Protein AF-0000000069099359 (afdb_homodimer)

Organism: Magallana gigas (NCBI:txid29159)

Foldseek 3Di:
DVVLVWQEEEEEAAPVCCPPVQVVVVVVVCVVVVHHYDYHHHQDDQAALVSLVVLLVVLLVRVGQEYEFAEAQSSLLSRLSSQQCSQPVVDDSQDQWDPPSGVNDARDTATHAYEYEYLALAALQLAAQKHWHQHQVVLWITIGHYPRSRHPYYDQDLVSPLPQALVSLQLRLLNLLQLLLQLLLWAALVPDPPDDPDPSPDGQARAHDPVLNVLSLQLLLLSLVQSLVVRPPSPPSPSSSSSSVSSNSSSNNCSHHNGAQLQLLLTSLFSVQDQDDDPSDDPPDHGDPSSLSRLLLVLLLQLVLCVLPLPSLLVSLVSNPDDCVPPDSNCSSVSSSVSSLVSCVSSVRQFFSVSSPDDLVCLQVSLVNRVSPCSHHVRRSDHDDSVSSSVSNVCSNGSD/DVVLVWQEEEEEAAPVCCPPVQVVVVVVVCVVVVHHYDYHHHQDDQAALVSLVVLLVVLLVRVGQEYEFAEAQSSLLSRLSSQQCSQPVVDDSQDQWDPPSGVNDARDTATHAYEYEYLALAALQLAAQKHWHQHQVVLWITIGHYPRSRHPYYDQDLVSPLPQALVSLQLRLLNLLQLLLQLLLWAALVPDPPDDPDPSPDGQARAHDPVLNVLSLQLLLLSLVQSLVVRPPSPPSVSSSSSSVSSNSSSNNCSHHNGAQLQLLLTSLFSVQDQDDDPRDDPPDHGDPSSLSRLLLVLLLQLVLCVLPLPSLLVSLVSNPDDCVPPDSNCSSVSSSVSSLVSCVSSVRQFFSVSSPDDLVCLQVSLVNRVSPCSHHVRRSDHDDSVSSSVSNVCSNGSD

Sequence (800 aa):
CKNLGGRNICVMTDSTLVKLPPVQVVCDALEKAGLKYSVYDKCRVEPSDQSFKAAIDFATKGEFDVFVAVGGGSVMDTCKAANLYSSNPKAEFLDYVNAPIGKGLPVTHKLKPLIAVTTTAGTGSETTGTAVFDLKHMKAKTGISNREIRPTLGIVDPLHLRSMPERVAAYSGIDVLCHAIESYTALPYYDRAPRPTNPNMRPAYQGYNPVSDIWSRHALEITNKYIRRAVYDASDDEARSIMHLASCYAGIGFGNAGCHLCHAMSYPISGLVREFMSKGYDDDHPMVPHGLSVIVTAPAVFEFTASACPERHLQAASFLGVDITNKKVEDAGPILGDRLRLIMQDLEVPDGLTSLGYTKDDIPNLVKGTMPQHRLTKLSPKAIDEEVITGILEKSLKNYCKNLGGRNICVMTDSTLVKLPPVQVVCDALEKAGLKYSVYDKCRVEPSDQSFKAAIDFATKGEFDVFVAVGGGSVMDTCKAANLYSSNPKAEFLDYVNAPIGKGLPVTHKLKPLIAVTTTAGTGSETTGTAVFDLKHMKAKTGISNREIRPTLGIVDPLHLRSMPERVAAYSGIDVLCHAIESYTALPYYDRAPRPTNPNMRPAYQGYNPVSDIWSRHALEITNKYIRRAVYDASDDEARSIMHLASCYAGIGFGNAGCHLCHAMSYPISGLVREFMSKGYDDDHPMVPHGLSVIVTAPAVFEFTASACPERHLQAASFLGVDITNKKVEDAGPILGDRLRLIMQDLEVPDGLTSLGYTKDDIPNLVKGTMPQHRLTKLSPKAIDEEVITGILEKSLKNY

Nearest PDB structures (foldseek):
  3bfj-assembly1_A  TM=9.562E-01  e=1.104E-25  Klebsiella pneumoniae
  5yvr-assembly1_A-2  TM=9.031E-01  e=1.276E-25  candidate division MSBL1 archaeon SCGC-AAA259E19
  5yvm-assembly1_A  TM=8.938E-01  e=6.903E-25  candidate division MSBL1 archaeon SCGC-AAA259E19
  6scg-assembly1_B  TM=8.909E-01  e=1.292E-24  Escherichia coli K-12
  1vhd-assembly1_B  TM=9.214E-01  e=8.684E-22  Thermotoga maritima

pLDDT: mean 94.76, std 4.74, range [73.44, 98.88]

Solvent-accessible surface area (backbone atoms only — not comparable to full-atom values): 39289 Å² total; per-residue (Å²): 93,65,92,74,66,36,62,36,31,36,36,34,19,24,68,72,48,61,80,34,64,64,44,46,54,52,51,51,52,36,54,75,68,71,46,48,67,46,80,44,44,74,42,41,80,77,23,31,55,64,54,37,50,52,42,21,51,52,38,46,73,62,65,52,49,23,40,35,20,44,29,41,45,34,24,41,19,40,43,35,50,12,42,55,42,38,59,38,72,85,62,56,83,46,40,46,21,38,62,83,84,24,62,41,47,82,82,84,73,75,60,59,54,28,36,26,35,42,35,56,37,17,64,18,44,43,57,22,27,57,27,63,31,31,36,67,96,71,60,36,57,49,38,32,72,40,75,79,51,31,40,72,38,58,44,87,48,53,77,37,41,56,78,49,39,49,51,47,39,42,28,22,38,43,27,20,46,50,35,12,52,28,11,56,53,23,23,46,43,88,69,56,73,79,68,62,94,40,83,88,61,52,63,69,47,46,17,20,44,81,68,25,39,55,26,12,49,52,20,30,38,46,45,56,73,25,39,67,54,29,26,79,31,67,79,38,58,66,30,42,33,52,41,38,49,24,6,45,30,8,13,49,8,23,42,38,11,18,46,11,56,39,59,21,45,15,33,24,52,35,49,66,47,72,70,33,67,49,75,72,51,72,86,85,54,56,41,50,56,65,23,50,34,23,53,44,36,35,37,43,46,40,40,64,39,11,80,62,44,19,65,54,34,37,46,52,28,34,38,53,70,43,87,54,90,88,58,57,56,89,46,12,13,60,52,32,20,49,53,48,48,51,52,36,58,74,68,65,50,74,46,17,40,42,67,50,72,47,54,81,86,45,46,65,58,38,42,63,47,22,68,69,33,48,86,18,49,71,24,32,50,43,91,77,52,69,65,55,49,44,50,33,53,60,55,13,35,53,68,116,93,66,91,74,66,37,62,36,31,36,35,33,18,24,69,71,48,61,79,33,64,64,42,47,53,52,53,50,52,36,52,74,69,70,45,47,66,47,78,45,43,73,43,41,80,76,24,31,53,66,54,37,50,53,44,21,50,52,38,46,73,61,65,51,48,24,38,36,19,45,30,41,47,36,26,40,20,37,43,35,51,12,42,54,41,39,58,38,73,83,62,56,86,47,41,46,22,38,62,83,84,25,61,42,47,83,82,86,72,76,59,58,54,28,37,26,34,42,35,57,38,17,64,18,46,40,57,22,26,56,27,62,30,30,36,67,96,70,61,36,56,48,38,32,72,40,75,78,50,31,40,72,38,58,46,84,48,56,77,38,42,55,78,50,40,48,50,48,40,42,28,22,38,43,27,21,46,50,35,11,53,28,11,54,52,25,23,46,43,87,69,56,73,80,70,61,95,40,82,91,61,52,64,68,47,47,17,21,44,80,69,25,39,56,28,12,50,52,19,30,38,46,45,55,72,25,41,66,52,29,26,76,31,67,80,38,58,64,31,42,32,51,41,38,50,23,6,45,30,9,13,49,8,24,43,37,12,17,47,11,56,38,59,23,45,14,33,25,53,36,52,66,48,73,70,33,67,50,74,73,51,74,87,84,53,55,41,48,58,65,25,51,34,22,53,44,36,35,37,42,47,41,40,64,39,14,80,63,46,18,65,53,33,38,48,53,28,36,39,54,69,42,86,54,92,90,57,59,54,90,46,12,12,62,53,32,20,50,53,47,49,51,52,37,58,73,68,66,52,75,47,17,41,42,67,49,72,46,52,79,85,45,45,66,59,40,42,63,46,22,69,70,34,46,86,18,50,69,24,32,50,44,90,77,52,71,66,54,49,45,51,33,53,61,54,13,34,51,69,114

Structure (mmCIF, N/CA/C/O backbone):
data_AF-0000000069099359-model_v1
#
loop_
_entity.id
_entity.type
_entity.pdbx_description
1 polymer 'hydroxyacid-oxoacid transhydrogenase'
#
loop_
_atom_site.group_PDB
_atom_site.id
_atom_site.type_symbol
_atom_site.label_atom_id
_atom_site.label_alt_id
_atom_site.label_comp_id
_atom_site.label_asym_id
_atom_site.label_entity_id
_atom_site.label_seq_id
_atom_site.pdbx_PDB_ins_code
_atom_site.Cartn_x
_atom_site.Cartn_y
_atom_site.Cartn_z
_atom_site.occupancy
_atom_site.B_iso_or_equiv
_atom_site.auth_seq_id
_atom_site.auth_comp_id
_atom_site.auth_asym_id
_atom_site.auth_atom_id
_atom_site.pdbx_PDB_model_num
ATOM 1 N N . CYS A 1 1 ? -15.133 -2.492 16.203 1 93.69 1 CYS A N 1
ATOM 2 C CA . CYS A 1 1 ? -14.742 -2.4 17.609 1 93.69 1 CYS A CA 1
ATOM 3 C C . CYS A 1 1 ? -14.969 -3.729 18.328 1 93.69 1 CYS A C 1
ATOM 5 O O . CYS A 1 1 ? -14.094 -4.188 19.062 1 93.69 1 CYS A O 1
ATOM 7 N N . LYS A 1 2 ? -16.141 -4.395 18.016 1 91.25 2 LYS A N 1
ATOM 8 C CA . LYS A 1 2 ? -16.422 -5.684 18.641 1 91.25 2 LYS A CA 1
ATOM 9 C C . LYS A 1 2 ? -15.391 -6.727 18.234 1 91.25 2 LYS A C 1
ATOM 11 O O . LYS A 1 2 ? -14.859 -7.445 19.094 1 91.25 2 LYS A O 1
ATOM 16 N N . ASN A 1 3 ? -15.141 -6.742 16.969 1 88.31 3 ASN A N 1
ATOM 17 C CA . ASN A 1 3 ? -14.195 -7.723 16.453 1 88.31 3 ASN A CA 1
ATOM 18 C C . ASN A 1 3 ? -12.781 -7.445 16.953 1 88.31 3 ASN A C 1
ATOM 20 O O . ASN A 1 3 ? -11.93 -8.336 16.938 1 88.31 3 ASN A O 1
ATOM 24 N N . LEU A 1 4 ? -12.492 -6.207 17.438 1 91.5 4 LEU A N 1
ATOM 25 C CA . LEU A 1 4 ? -11.188 -5.832 17.984 1 91.5 4 LEU A CA 1
ATOM 26 C C . LEU A 1 4 ? -11.148 -6.059 19.5 1 91.5 4 LEU A C 1
ATOM 28 O O . LEU A 1 4 ? -10.18 -5.688 20.156 1 91.5 4 LEU A O 1
ATOM 32 N N . GLY A 1 5 ? -12.266 -6.566 20.031 1 89.62 5 GLY A N 1
ATOM 33 C CA . GLY A 1 5 ? -12.328 -6.871 21.453 1 89.62 5 GLY A CA 1
ATOM 34 C C . GLY A 1 5 ? -12.758 -5.688 22.297 1 89.62 5 GLY A C 1
ATOM 35 O O . GLY A 1 5 ? -12.547 -5.68 23.516 1 89.62 5 GLY A O 1
ATOM 36 N N . GLY A 1 6 ? -13.305 -4.762 21.656 1 94.06 6 GLY A N 1
ATOM 37 C CA . GLY A 1 6 ? -13.68 -3.543 22.359 1 94.06 6 GLY A CA 1
ATOM 38 C C . GLY A 1 6 ? -14.859 -3.725 23.297 1 94.06 6 GLY A C 1
ATOM 39 O O . GLY A 1 6 ? -15.875 -4.309 22.906 1 94.06 6 GLY A O 1
ATOM 40 N N . ARG A 1 7 ? -14.742 -3.303 24.578 1 94.88 7 ARG A N 1
ATOM 41 C CA . ARG A 1 7 ? -15.797 -3.293 25.594 1 94.88 7 ARG A CA 1
ATOM 42 C C . ARG A 1 7 ? -16.031 -1.883 26.125 1 94.88 7 ARG A C 1
ATOM 44 O O . ARG A 1 7 ? -17.141 -1.554 26.547 1 94.88 7 ARG A O 1
ATOM 51 N N . ASN A 1 8 ? -15.047 -1.122 26.156 1 98 8 ASN A N 1
ATOM 52 C CA . ASN A 1 8 ? -15.039 0.273 26.578 1 98 8 ASN A CA 1
ATOM 53 C C . ASN A 1 8 ? -14.266 1.154 25.609 1 98 8 ASN A C 1
ATOM 55 O O . ASN A 1 8 ? -13.031 1.176 25.625 1 98 8 ASN A O 1
ATOM 59 N N . ILE A 1 9 ? -15.078 1.917 24.812 1 98.62 9 ILE A N 1
ATOM 60 C CA . ILE A 1 9 ? -14.477 2.586 23.656 1 98.62 9 ILE A CA 1
ATOM 61 C C . ILE A 1 9 ? -14.266 4.062 23.969 1 98.62 9 ILE A C 1
ATOM 63 O O . ILE A 1 9 ? -15.133 4.711 24.562 1 98.62 9 ILE A O 1
ATOM 67 N N . CYS A 1 10 ? -13.125 4.559 23.656 1 98.88 10 CYS A N 1
ATOM 68 C CA . CYS A 1 10 ? -12.859 5.992 23.703 1 98.88 10 CYS A CA 1
ATOM 69 C C . CYS A 1 10 ? -13.047 6.633 22.344 1 98.88 10 CYS A C 1
ATOM 71 O O . CYS A 1 10 ? -12.32 6.32 21.391 1 98.88 10 CYS A O 1
ATOM 73 N N . VAL A 1 11 ? -14.023 7.457 22.266 1 98.88 11 VAL A N 1
ATOM 74 C CA . VAL A 1 11 ? -14.219 8.242 21.047 1 98.88 11 VAL A CA 1
ATOM 75 C C . VAL A 1 11 ? -13.641 9.641 21.234 1 98.88 11 VAL A C 1
ATOM 77 O O . VAL A 1 11 ? -14.062 10.383 22.125 1 98.88 11 VAL A O 1
ATOM 80 N N . MET A 1 12 ? -12.648 9.969 20.406 1 98.88 12 MET A N 1
ATOM 81 C CA . MET A 1 12 ? -12.047 11.297 20.516 1 98.88 12 MET A CA 1
ATOM 82 C C . MET A 1 12 ? -12.391 12.148 19.297 1 98.88 12 MET A C 1
ATOM 84 O O . MET A 1 12 ? -12.398 11.656 18.172 1 98.88 12 MET A O 1
ATOM 88 N N . THR A 1 13 ? -12.727 13.352 19.531 1 98.5 13 THR A N 1
ATOM 89 C CA . THR A 1 13 ? -13.07 14.336 18.516 1 98.5 13 THR A CA 1
ATOM 90 C C . THR A 1 13 ? -12.844 15.75 19.031 1 98.5 13 THR A C 1
ATOM 92 O O . THR A 1 13 ? -12.211 15.945 20.062 1 98.5 13 THR A O 1
ATOM 95 N N . ASP A 1 14 ? -13.18 16.734 18.219 1 94.88 14 ASP A N 1
ATOM 96 C CA . ASP A 1 14 ? -13.07 18.125 18.672 1 94.88 14 ASP A CA 1
ATOM 97 C C . ASP A 1 14 ? -14.453 18.734 18.906 1 94.88 14 ASP A C 1
ATOM 99 O O . ASP A 1 14 ? -15.469 18.094 18.641 1 94.88 14 ASP A O 1
ATOM 103 N N . SER A 1 15 ? -14.477 19.938 19.484 1 94.06 15 SER A N 1
ATOM 104 C CA . SER A 1 15 ? -15.711 20.547 19.953 1 94.06 15 SER A CA 1
ATOM 105 C C . SER A 1 15 ? -16.609 20.953 18.797 1 94.06 15 SER A C 1
ATOM 107 O O . SER A 1 15 ? -17.828 21.078 18.969 1 94.06 15 SER A O 1
ATOM 109 N N . THR A 1 16 ? -16.062 21.094 17.641 1 89.69 16 THR A N 1
ATOM 110 C CA . THR A 1 16 ? -16.859 21.438 16.469 1 89.69 16 THR A CA 1
ATOM 111 C C . THR A 1 16 ? -17.5 20.188 15.875 1 89.69 16 THR A C 1
ATOM 113 O O . THR A 1 16 ? -18.703 20.188 15.609 1 89.69 16 THR A O 1
ATOM 116 N N . LEU A 1 17 ? -16.797 19.156 15.789 1 92.88 17 LEU A N 1
ATOM 117 C CA . LEU A 1 17 ? -17.219 17.938 15.109 1 92.88 17 LEU A CA 1
ATOM 118 C C . LEU A 1 17 ? -18.219 17.156 15.961 1 92.88 17 LEU A C 1
ATOM 120 O O . LEU A 1 17 ? -19.062 16.422 15.43 1 92.88 17 LEU A O 1
ATOM 124 N N . VAL A 1 18 ? -18.172 17.344 17.203 1 96.38 18 VAL A N 1
ATOM 125 C CA . VAL A 1 18 ? -18.969 16.547 18.125 1 96.38 18 VAL A CA 1
ATOM 126 C C . VAL A 1 18 ? -20.453 16.719 17.797 1 96.38 18 VAL A C 1
ATOM 128 O O . VAL A 1 18 ? -21.266 15.82 18.047 1 96.38 18 VAL A O 1
ATOM 131 N N . LYS A 1 19 ? -20.781 17.828 17.156 1 94.31 19 LYS A N 1
ATOM 132 C CA . LYS A 1 19 ? -22.188 18.125 16.859 1 94.31 19 LYS A CA 1
ATOM 133 C C . LYS A 1 19 ? -22.516 17.781 15.414 1 94.31 19 LYS A C 1
ATOM 135 O O . LYS A 1 19 ? -23.641 18.016 14.961 1 94.31 19 LYS A O 1
ATOM 140 N N . LEU A 1 20 ? -21.625 17.234 14.734 1 94.25 20 LEU A N 1
ATOM 141 C CA . LEU A 1 20 ? -21.781 17 13.305 1 94.25 20 LEU A CA 1
ATOM 142 C C . LEU A 1 20 ? -22.016 15.523 13.008 1 94.25 20 LEU A C 1
ATOM 144 O O . LEU A 1 20 ? -21.719 14.664 13.852 1 94.25 20 LEU A O 1
ATOM 148 N N . PRO A 1 21 ? -22.422 15.172 11.797 1 94.06 21 PRO A N 1
ATOM 149 C CA . PRO A 1 21 ? -22.844 13.82 11.43 1 94.06 21 PRO A CA 1
ATOM 150 C C . PRO A 1 21 ? -21.719 12.789 11.562 1 94.06 21 PRO A C 1
ATOM 152 O O . PRO A 1 21 ? -21.953 11.656 11.984 1 94.06 21 PRO A O 1
ATOM 155 N N . PRO A 1 22 ? -20.484 13.133 11.273 1 95.25 22 PRO A N 1
ATOM 156 C CA . PRO A 1 22 ? -19.453 12.094 11.367 1 95.25 22 PRO A CA 1
ATOM 157 C C . PRO A 1 22 ? -19.375 11.477 12.766 1 95.25 22 PRO A C 1
ATOM 159 O O . PRO A 1 22 ? -19.234 10.258 12.898 1 95.25 22 PRO A O 1
ATOM 162 N N . VAL A 1 23 ? -19.469 12.281 13.766 1 97.56 23 VAL A N 1
ATOM 163 C CA . VAL A 1 23 ? -19.375 11.781 15.133 1 97.56 23 VAL A CA 1
ATOM 164 C C . VAL A 1 23 ? -20.672 11.062 15.5 1 97.56 23 VAL A C 1
ATOM 166 O O . VAL A 1 23 ? -20.656 10.016 16.156 1 97.56 23 VAL A O 1
ATOM 169 N N . GLN A 1 24 ? -21.781 11.617 15.055 1 96.88 24 GLN A N 1
ATOM 170 C CA . GLN A 1 24 ? -23.078 11.016 15.336 1 96.88 24 GLN A CA 1
ATOM 171 C C . GLN A 1 24 ? -23.172 9.602 14.766 1 96.88 24 GLN A C 1
ATOM 173 O O . GLN A 1 24 ? -23.656 8.688 15.43 1 96.88 24 GLN A O 1
ATOM 178 N N . VAL A 1 25 ? -22.719 9.477 13.562 1 96.5 25 VAL A N 1
ATOM 179 C CA . VAL A 1 25 ? -22.75 8.18 12.906 1 96.5 25 VAL A CA 1
ATOM 180 C C . VAL A 1 25 ? -21.938 7.164 13.711 1 96.5 25 VAL A C 1
ATOM 182 O O . VAL A 1 25 ? -22.375 6.02 13.891 1 96.5 25 VAL A O 1
ATOM 185 N N . VAL A 1 26 ? -20.766 7.559 14.188 1 97.56 26 VAL A N 1
ATOM 186 C CA . VAL A 1 26 ? -19.906 6.688 14.969 1 97.56 26 VAL A CA 1
ATOM 187 C C . VAL A 1 26 ? -20.594 6.309 16.281 1 97.56 26 VAL A C 1
ATOM 189 O O . VAL A 1 26 ? -20.656 5.129 16.641 1 97.56 26 VAL A O 1
ATOM 192 N N . CYS A 1 27 ? -21.141 7.277 16.969 1 98.06 27 CYS A N 1
ATOM 193 C CA . CYS A 1 27 ? -21.812 7.023 18.234 1 98.06 27 CYS A CA 1
ATOM 194 C C . CYS A 1 27 ? -23.031 6.133 18.047 1 98.06 27 CYS A C 1
ATOM 196 O O . CYS A 1 27 ? -23.25 5.199 18.812 1 98.06 27 CYS A O 1
ATOM 198 N N . ASP A 1 28 ? -23.797 6.406 16.984 1 97.69 28 ASP A N 1
ATOM 199 C CA . ASP A 1 28 ? -24.953 5.586 16.672 1 97.69 28 ASP A CA 1
ATOM 200 C C . ASP A 1 28 ? -24.562 4.137 16.422 1 97.69 28 ASP A C 1
ATOM 202 O O . ASP A 1 28 ? -25.25 3.207 16.844 1 97.69 28 ASP A O 1
ATOM 206 N N . ALA A 1 29 ? -23.516 3.996 15.672 1 95.75 29 ALA A N 1
ATOM 207 C CA . ALA A 1 29 ? -23.031 2.652 15.359 1 95.75 29 ALA A CA 1
ATOM 208 C C . ALA A 1 29 ? -22.625 1.908 16.625 1 95.75 29 ALA A C 1
ATOM 210 O O . ALA A 1 29 ? -22.891 0.715 16.766 1 95.75 29 ALA A O 1
ATOM 211 N N . LEU A 1 30 ? -21.922 2.574 17.562 1 97.56 30 LEU A N 1
ATOM 212 C CA . LEU A 1 30 ? -21.5 1.966 18.812 1 97.56 30 LEU A CA 1
ATOM 213 C C . LEU A 1 30 ? -22.703 1.609 19.688 1 97.56 30 LEU A C 1
ATOM 215 O O . LEU A 1 30 ? -22.734 0.539 20.297 1 97.56 30 LEU A O 1
ATOM 219 N N . GLU A 1 31 ? -23.672 2.471 19.703 1 97.31 31 GLU A N 1
ATOM 220 C CA . GLU A 1 31 ? -24.906 2.217 20.453 1 97.31 31 GLU A CA 1
ATOM 221 C C . GLU A 1 31 ? -25.656 1.01 19.891 1 97.31 31 GLU A C 1
ATOM 223 O O . GLU A 1 31 ? -26.109 0.148 20.656 1 97.31 31 GLU A O 1
ATOM 228 N N . LYS A 1 32 ? -25.766 1.035 18.609 1 95.25 32 LYS A N 1
ATOM 229 C CA . LYS A 1 32 ? -26.438 -0.074 17.953 1 95.25 32 LYS A CA 1
ATOM 230 C C . LYS A 1 32 ? -25.75 -1.4 18.25 1 95.25 32 LYS A C 1
ATOM 232 O O . LYS A 1 32 ? -26.406 -2.438 18.359 1 95.25 32 LYS A O 1
ATOM 237 N N . ALA A 1 33 ? -24.469 -1.36 18.406 1 94 33 ALA A N 1
ATOM 238 C CA . ALA A 1 33 ? -23.688 -2.562 18.672 1 94 33 ALA A CA 1
ATOM 239 C C . ALA A 1 33 ? -23.688 -2.887 20.172 1 94 33 ALA A C 1
ATOM 241 O O . ALA A 1 33 ? -23.156 -3.922 20.578 1 94 33 ALA A O 1
ATOM 242 N N . GLY A 1 34 ? -24.25 -2.09 21.016 1 95.5 34 GLY A N 1
ATOM 243 C CA . GLY A 1 34 ? -24.328 -2.309 22.453 1 95.5 34 GLY A CA 1
ATOM 244 C C . GLY A 1 34 ? -23 -2.109 23.156 1 95.5 34 GLY A C 1
ATOM 245 O O . GLY A 1 34 ? -22.719 -2.764 24.156 1 95.5 34 GLY A O 1
ATOM 246 N N . LEU A 1 35 ? -22.188 -1.227 22.594 1 96.88 35 LEU A N 1
ATOM 247 C CA . LEU A 1 35 ? -20.859 -1.009 23.156 1 96.88 35 LEU A CA 1
ATOM 248 C C . LEU A 1 35 ? -20.828 0.234 24.047 1 96.88 35 LEU A C 1
ATOM 250 O O . LEU A 1 35 ? -21.453 1.25 23.703 1 96.88 35 LEU A O 1
ATOM 254 N N . LYS A 1 36 ? -20.219 0.083 25.219 1 98 36 LYS A N 1
ATOM 255 C CA . LYS A 1 36 ? -19.984 1.238 26.078 1 98 36 LYS A CA 1
ATOM 256 C C . LYS A 1 36 ? -18.906 2.148 25.5 1 98 36 LYS A C 1
ATOM 258 O O . LYS A 1 36 ? -17.891 1.668 24.984 1 98 36 LYS A O 1
ATOM 263 N N . TYR A 1 37 ? -19.172 3.426 25.531 1 98.44 37 TYR A N 1
ATOM 264 C CA . TYR A 1 37 ? -18.156 4.348 25.031 1 98.44 37 TYR A CA 1
ATOM 265 C C . TYR A 1 37 ? -18.234 5.688 25.75 1 98.44 37 TYR A C 1
ATOM 267 O O . TYR A 1 37 ? -19.234 6 26.391 1 98.44 37 TYR A O 1
ATOM 275 N N . SER A 1 38 ? -17.141 6.398 25.797 1 98.69 38 SER A N 1
ATOM 276 C CA . SER A 1 38 ? -17.016 7.773 26.266 1 98.69 38 SER A CA 1
ATOM 277 C C . SER A 1 38 ? -16.484 8.688 25.172 1 98.69 38 SER A C 1
ATOM 279 O O . SER A 1 38 ? -15.633 8.281 24.375 1 98.69 38 SER A O 1
ATOM 281 N N . VAL A 1 39 ? -17.031 9.906 25.188 1 98.62 39 VAL A N 1
ATOM 282 C CA . VAL A 1 39 ? -16.609 10.859 24.172 1 98.62 39 VAL A CA 1
ATOM 283 C C . VAL A 1 39 ? -15.727 11.938 24.781 1 98.62 39 VAL A C 1
ATOM 285 O O . VAL A 1 39 ? -16.062 12.508 25.828 1 98.62 39 VAL A O 1
ATOM 288 N N . TYR A 1 40 ? -14.531 12.07 24.281 1 98.81 40 TYR A N 1
ATOM 289 C CA . TYR A 1 40 ? -13.664 13.211 24.531 1 98.81 40 TYR A CA 1
ATOM 290 C C . TYR A 1 40 ? -13.727 14.211 23.391 1 98.81 40 TYR A C 1
ATOM 292 O O . TYR A 1 40 ? -13.18 13.961 22.312 1 98.81 40 TYR A O 1
ATOM 300 N N . ASP A 1 41 ? -14.281 15.359 23.578 1 98.31 41 ASP A N 1
ATOM 301 C CA . ASP A 1 41 ? -14.547 16.281 22.484 1 98.31 41 ASP A CA 1
ATOM 302 C C . ASP A 1 41 ? -13.727 17.562 22.625 1 98.31 41 ASP A C 1
ATOM 304 O O . ASP A 1 41 ? -14.133 18.625 22.156 1 98.31 41 ASP A O 1
ATOM 308 N N . LYS A 1 42 ? -12.555 17.422 23.25 1 97.06 42 LYS A N 1
ATOM 309 C CA . LYS A 1 42 ? -11.781 18.625 23.562 1 97.06 42 LYS A CA 1
ATOM 310 C C . LYS A 1 42 ? -10.469 18.656 22.781 1 97.06 42 LYS A C 1
ATOM 312 O O . LYS A 1 42 ? -9.539 19.375 23.156 1 97.06 42 LYS A O 1
ATOM 317 N N . CYS A 1 43 ? -10.391 17.812 21.781 1 96.12 43 CYS A N 1
ATOM 318 C CA . CYS A 1 43 ? -9.188 17.891 20.953 1 96.12 43 CYS A CA 1
ATOM 319 C C . CYS A 1 43 ? -9.023 19.266 20.359 1 96.12 43 CYS A C 1
ATOM 321 O O . CYS A 1 43 ? -10 19.891 19.922 1 96.12 43 CYS A O 1
ATOM 323 N N . ARG A 1 44 ? -7.836 19.688 20.344 1 90.38 44 ARG A N 1
ATOM 324 C CA . ARG A 1 44 ? -7.516 21.016 19.844 1 90.38 44 ARG A CA 1
ATOM 325 C C . ARG A 1 44 ? -6.938 20.938 18.438 1 90.38 44 ARG A C 1
ATOM 327 O O . ARG A 1 44 ? -6.117 20.078 18.141 1 90.38 44 ARG A O 1
ATOM 334 N N . VAL A 1 45 ? -7.441 21.797 17.562 1 86 45 VAL A N 1
ATOM 335 C CA . VAL A 1 45 ? -6.754 21.953 16.281 1 86 45 VAL A CA 1
ATOM 336 C C . VAL A 1 45 ? -5.332 22.453 16.516 1 86 45 VAL A C 1
ATOM 338 O O . VAL A 1 45 ? -5.113 23.344 17.344 1 86 45 VAL A O 1
ATOM 341 N N . GLU A 1 46 ? -4.426 21.875 15.852 1 85 46 GLU A N 1
ATOM 342 C CA . GLU A 1 46 ? -3.021 22.156 16.141 1 85 46 GLU A CA 1
ATOM 343 C C . GLU A 1 46 ? -2.715 21.938 17.625 1 85 46 GLU A C 1
ATOM 345 O O . GLU A 1 46 ? -2.449 22.891 18.359 1 85 46 GLU A O 1
ATOM 350 N N . PRO A 1 47 ? -2.664 20.688 17.984 1 91.88 47 PRO A N 1
ATOM 351 C CA . PRO A 1 47 ? -2.566 20.359 19.406 1 91.88 47 PRO A CA 1
ATOM 352 C C . PRO A 1 47 ? -1.274 20.859 20.047 1 91.88 47 PRO A C 1
ATOM 354 O O . PRO A 1 47 ? -0.282 21.078 19.344 1 91.88 47 PRO A O 1
ATOM 357 N N . SER A 1 48 ? -1.348 21.109 21.328 1 91.88 48 SER A N 1
ATOM 358 C CA . SER A 1 48 ? -0.204 21.469 22.172 1 91.88 48 SER A CA 1
ATOM 359 C C . SER A 1 48 ? 0.154 20.344 23.125 1 91.88 48 SER A C 1
ATOM 361 O O . SER A 1 48 ? -0.571 19.344 23.234 1 91.88 48 SER A O 1
ATOM 363 N N . ASP A 1 49 ? 1.307 20.531 23.797 1 94.88 49 ASP A N 1
ATOM 364 C CA . ASP A 1 49 ? 1.672 19.578 24.844 1 94.88 49 ASP A CA 1
ATOM 365 C C . ASP A 1 49 ? 0.602 19.5 25.922 1 94.88 49 ASP A C 1
ATOM 367 O O . ASP A 1 49 ? 0.256 18.422 26.391 1 94.88 49 ASP A O 1
ATOM 371 N N . GLN A 1 50 ? -0.007 20.641 26.219 1 95.62 50 GLN A N 1
ATOM 372 C CA . GLN A 1 50 ? -1.04 20.672 27.25 1 95.62 50 GLN A CA 1
ATOM 373 C C . GLN A 1 50 ? -2.291 19.922 26.797 1 95.62 50 GLN A C 1
ATOM 375 O O . GLN A 1 50 ? -2.896 19.188 27.578 1 95.62 50 GLN A O 1
ATOM 380 N N . SER A 1 51 ? -2.691 20.172 25.609 1 95.81 51 SER A N 1
ATOM 381 C CA . SER A 1 51 ? -3.875 19.469 25.109 1 95.81 51 SER A CA 1
ATOM 382 C C . SER A 1 51 ? -3.631 17.969 25.016 1 95.81 51 SER A C 1
ATOM 384 O O . SER A 1 51 ? -4.531 17.172 25.266 1 95.81 51 SER A O 1
ATOM 386 N N . PHE A 1 52 ? -2.42 17.547 24.609 1 97.75 52 PHE A N 1
ATOM 387 C CA . PHE A 1 52 ? -2.062 16.141 24.609 1 97.75 52 PHE A CA 1
ATOM 388 C C . PHE A 1 52 ? -2.186 15.555 26.016 1 97.75 52 PHE A C 1
ATOM 390 O O . PHE A 1 52 ? -2.797 14.5 26.203 1 97.75 52 PHE A O 1
ATOM 397 N N . LYS A 1 53 ? -1.609 16.281 26.953 1 97.75 53 LYS A N 1
ATOM 398 C CA . LYS A 1 53 ? -1.604 15.797 28.344 1 97.75 53 LYS A CA 1
ATOM 399 C C . LYS A 1 53 ? -3.023 15.656 28.875 1 97.75 53 LYS A C 1
ATOM 401 O O . LYS A 1 53 ? -3.32 14.703 29.609 1 97.75 53 LYS A O 1
ATOM 406 N N . ALA A 1 54 ? -3.873 16.594 28.516 1 98.25 54 ALA A N 1
ATOM 407 C CA . ALA A 1 54 ? -5.27 16.5 28.938 1 98.25 54 ALA A CA 1
ATOM 408 C C . ALA A 1 54 ? -5.93 15.242 28.375 1 98.25 54 ALA A C 1
ATOM 410 O O . ALA A 1 54 ? -6.66 14.547 29.078 1 98.25 54 ALA A O 1
ATOM 411 N N . ALA A 1 55 ? -5.727 14.961 27.141 1 98.62 55 ALA A N 1
ATOM 412 C CA . ALA A 1 55 ? -6.285 13.773 26.5 1 98.62 55 ALA A CA 1
ATOM 413 C C . ALA A 1 55 ? -5.695 12.5 27.094 1 98.62 55 ALA A C 1
ATOM 415 O O . ALA A 1 55 ? -6.398 11.5 27.266 1 98.62 55 ALA A O 1
ATOM 416 N N . ILE A 1 56 ? -4.391 12.5 27.359 1 98.56 56 ILE A N 1
ATOM 417 C CA . ILE A 1 56 ? -3.697 11.367 27.969 1 98.56 56 ILE A CA 1
ATOM 418 C C . ILE A 1 56 ? -4.305 11.078 29.344 1 98.56 56 ILE A C 1
ATOM 420 O O . ILE A 1 56 ? -4.57 9.914 29.672 1 98.56 56 ILE A O 1
ATOM 424 N N . ASP A 1 57 ? -4.527 12.109 30.109 1 98.5 57 ASP A N 1
ATOM 425 C CA . ASP A 1 57 ? -5.137 11.961 31.438 1 98.5 57 ASP A CA 1
ATOM 426 C C . ASP A 1 57 ? -6.523 11.328 31.328 1 98.5 57 ASP A C 1
ATOM 428 O O . ASP A 1 57 ? -6.859 10.414 32.094 1 98.5 57 ASP A O 1
ATOM 432 N N . PHE A 1 58 ? -7.281 11.797 30.469 1 98.62 58 PHE A N 1
ATOM 433 C CA . PHE A 1 58 ? -8.609 11.258 30.234 1 98.62 58 PHE A CA 1
ATOM 434 C C . PHE A 1 58 ? -8.539 9.773 29.891 1 98.62 58 PHE A C 1
ATOM 436 O O . PHE A 1 58 ? -9.281 8.961 30.438 1 98.62 58 PHE A O 1
ATOM 443 N N . ALA A 1 59 ? -7.695 9.453 28.922 1 98.75 59 ALA A N 1
ATOM 444 C CA . ALA A 1 59 ? -7.551 8.078 28.469 1 98.75 59 ALA A CA 1
ATOM 445 C C . ALA A 1 59 ? -7.059 7.172 29.594 1 98.75 59 ALA A C 1
ATOM 447 O O . ALA A 1 59 ? -7.508 6.031 29.719 1 98.75 59 ALA A O 1
ATOM 448 N N . THR A 1 60 ? -6.066 7.676 30.359 1 98.31 60 THR A N 1
ATOM 449 C CA . THR A 1 60 ? -5.508 6.898 31.453 1 98.31 60 THR A CA 1
ATOM 450 C C . THR A 1 60 ? -6.574 6.594 32.5 1 98.31 60 THR A C 1
ATOM 452 O O . THR A 1 60 ? -6.68 5.461 32.969 1 98.31 60 THR A O 1
ATOM 455 N N . LYS A 1 61 ? -7.348 7.527 32.812 1 98.06 61 LYS A N 1
ATOM 456 C CA . LYS A 1 61 ? -8.406 7.363 33.812 1 98.06 61 LYS A CA 1
ATOM 457 C C . LYS A 1 61 ? -9.508 6.438 33.281 1 98.06 61 LYS A C 1
ATOM 459 O O . LYS A 1 61 ? -10.094 5.668 34.062 1 98.06 61 LYS A O 1
ATOM 464 N N . GLY A 1 62 ? -9.789 6.527 32.062 1 97.69 62 GLY A N 1
ATOM 465 C CA . GLY A 1 62 ? -10.898 5.793 31.469 1 97.69 62 GLY A CA 1
ATOM 466 C C . GLY A 1 62 ? -10.594 4.324 31.25 1 97.69 62 GLY A C 1
ATOM 467 O O . GLY A 1 62 ? -11.508 3.506 31.141 1 97.69 62 GLY A O 1
ATOM 468 N N . GLU A 1 63 ? -9.383 3.939 31.109 1 96.56 63 GLU A N 1
ATOM 469 C CA . GLU A 1 63 ? -8.953 2.557 30.906 1 96.56 63 GLU A CA 1
ATOM 470 C C . GLU A 1 63 ? -9.648 1.937 29.703 1 96.56 63 GLU A C 1
ATOM 472 O O . GLU A 1 63 ? -10.25 0.866 29.797 1 96.56 63 GLU A O 1
ATOM 477 N N . PHE A 1 64 ? -9.562 2.58 28.609 1 98.31 64 PHE A N 1
ATOM 478 C CA . PHE A 1 64 ? -10.227 2.16 27.391 1 98.31 64 PHE A CA 1
ATOM 479 C C . PHE A 1 64 ? -9.453 1.043 26.703 1 98.31 64 PHE A C 1
ATOM 481 O O . PHE A 1 64 ? -8.234 0.928 26.875 1 98.31 64 PHE A O 1
ATOM 488 N N . ASP A 1 65 ? -10.156 0.259 25.953 1 97.25 65 ASP A N 1
ATOM 489 C CA . ASP A 1 65 ? -9.484 -0.868 25.312 1 97.25 65 ASP A CA 1
ATOM 490 C C . ASP A 1 65 ? -9.469 -0.711 23.797 1 97.25 65 ASP A C 1
ATOM 492 O O . ASP A 1 65 ? -8.758 -1.433 23.094 1 97.25 65 ASP A O 1
ATOM 496 N N . VAL A 1 66 ? -10.281 0.197 23.266 1 98.38 66 VAL A N 1
ATOM 497 C CA . VAL A 1 66 ? -10.266 0.569 21.859 1 98.38 66 VAL A CA 1
ATOM 498 C C . VAL A 1 66 ? -10.453 2.078 21.719 1 98.38 66 VAL A C 1
ATOM 500 O O . VAL A 1 66 ? -11.18 2.693 22.5 1 98.38 66 VAL A O 1
ATOM 503 N N . PHE A 1 67 ? -9.758 2.648 20.812 1 98.88 67 PHE A N 1
ATOM 504 C CA . PHE A 1 67 ? -9.859 4.078 20.531 1 98.88 67 PHE A CA 1
ATOM 505 C C . PHE A 1 67 ? -10.453 4.32 19.141 1 98.88 67 PHE A C 1
ATOM 507 O O . PHE A 1 67 ? -10.141 3.594 18.203 1 98.88 67 PHE A O 1
ATOM 514 N N . VAL A 1 68 ? -11.305 5.285 19.031 1 98.81 68 VAL A N 1
ATOM 515 C CA . VAL A 1 68 ? -11.836 5.762 17.766 1 98.81 68 VAL A CA 1
ATOM 516 C C . VAL A 1 68 ? -11.609 7.266 17.641 1 98.81 68 VAL A C 1
ATOM 518 O O . VAL A 1 68 ? -12.156 8.047 18.406 1 98.81 68 VAL A O 1
ATOM 521 N N . ALA A 1 69 ? -10.75 7.66 16.75 1 98.81 69 ALA A N 1
ATOM 522 C CA . ALA A 1 69 ? -10.539 9.078 16.453 1 98.81 69 ALA A CA 1
ATOM 523 C C . ALA A 1 69 ? -11.391 9.531 15.281 1 98.81 69 ALA A C 1
ATOM 525 O O . ALA A 1 69 ? -11.281 8.992 14.18 1 98.81 69 ALA A O 1
ATOM 526 N N . VAL A 1 70 ? -12.273 10.469 15.523 1 98.31 70 VAL A N 1
ATOM 527 C CA . VAL A 1 70 ? -13.133 11.008 14.469 1 98.31 70 VAL A CA 1
ATOM 528 C C . VAL A 1 70 ? -12.773 12.477 14.219 1 98.31 70 VAL A C 1
ATOM 530 O O . VAL A 1 70 ? -13.172 13.352 14.984 1 98.31 70 VAL A O 1
ATOM 533 N N . GLY A 1 71 ? -12.078 12.727 13.172 1 96.31 71 GLY A N 1
ATOM 534 C CA . GLY A 1 71 ? -11.672 14.094 12.891 1 96.31 71 GLY A CA 1
ATOM 535 C C . GLY A 1 71 ? -10.484 14.18 11.953 1 96.31 71 GLY A C 1
ATOM 536 O O . GLY A 1 71 ? -10.227 13.258 11.18 1 96.31 71 GLY A O 1
ATOM 537 N N . GLY A 1 72 ? -9.898 15.352 11.906 1 93.5 72 GLY A N 1
ATOM 538 C CA . GLY A 1 72 ? -8.719 15.547 11.086 1 93.5 72 GLY A CA 1
ATOM 539 C C . GLY A 1 72 ? -7.438 15.109 11.773 1 93.5 72 GLY A C 1
ATOM 540 O O . GLY A 1 72 ? -7.477 14.297 12.703 1 93.5 72 GLY A O 1
ATOM 541 N N . GLY A 1 73 ? -6.324 15.57 11.273 1 94.44 73 GLY A N 1
ATOM 542 C CA . GLY A 1 73 ? -5.012 15.203 11.773 1 94.44 73 GLY A CA 1
ATOM 543 C C . GLY A 1 73 ? -4.824 15.523 13.25 1 94.44 73 GLY A C 1
ATOM 544 O O . GLY A 1 73 ? -4.254 14.727 13.992 1 94.44 73 GLY A O 1
ATOM 545 N N . SER A 1 74 ? -5.309 16.641 13.672 1 94.12 74 SER A N 1
ATOM 546 C CA . SER A 1 74 ? -5.152 17.062 15.055 1 94.12 74 SER A CA 1
ATOM 547 C C . SER A 1 74 ? -5.828 16.094 16.016 1 94.12 74 SER A C 1
ATOM 549 O O . SER A 1 74 ? -5.266 15.758 17.062 1 94.12 74 SER A O 1
ATOM 551 N N . VAL A 1 75 ? -7.012 15.695 15.648 1 97.62 75 VAL A N 1
ATOM 552 C CA . VAL A 1 75 ? -7.758 14.75 16.469 1 97.62 75 VAL A CA 1
ATOM 553 C C . VAL A 1 75 ? -7.039 13.398 16.5 1 97.62 75 VAL A C 1
ATOM 555 O O . VAL A 1 75 ? -6.855 12.805 17.562 1 97.62 75 VAL A O 1
ATOM 558 N N . MET A 1 76 ? -6.609 12.969 15.352 1 98.12 76 MET A N 1
ATOM 559 C CA . MET A 1 76 ? -5.949 11.672 15.25 1 98.12 76 MET A CA 1
ATOM 560 C C . MET A 1 76 ? -4.617 11.672 15.992 1 98.12 76 MET A C 1
ATOM 562 O O . MET A 1 76 ? -4.285 10.711 16.688 1 98.12 76 MET A O 1
ATOM 566 N N . ASP A 1 77 ? -3.879 12.75 15.844 1 97.88 77 ASP A N 1
ATOM 567 C CA . ASP A 1 77 ? -2.607 12.859 16.547 1 97.88 77 ASP A CA 1
ATOM 568 C C . ASP A 1 77 ? -2.816 12.836 18.062 1 97.88 77 ASP A C 1
ATOM 570 O O . ASP A 1 77 ? -2.066 12.18 18.781 1 97.88 77 ASP A O 1
ATOM 574 N N . THR A 1 78 ? -3.822 13.578 18.484 1 98.56 78 THR A N 1
ATOM 575 C CA . THR A 1 78 ? -4.16 13.594 19.906 1 98.56 78 THR A CA 1
ATOM 576 C C . THR A 1 78 ? -4.523 12.195 20.391 1 98.56 78 THR A C 1
ATOM 578 O O . THR A 1 78 ? -4.074 11.758 21.453 1 98.56 78 THR A O 1
ATOM 581 N N . CYS A 1 79 ? -5.301 11.523 19.609 1 98.81 79 CYS A N 1
ATOM 582 C CA . CYS A 1 79 ? -5.746 10.188 19.969 1 98.81 79 CYS A CA 1
ATOM 583 C C . CYS A 1 79 ? -4.578 9.211 20 1 98.81 79 CYS A C 1
ATOM 585 O O . CYS A 1 79 ? -4.496 8.352 20.875 1 98.81 79 CYS A O 1
ATOM 587 N N . LYS A 1 80 ? -3.711 9.289 19.047 1 98.62 80 LYS A N 1
ATOM 588 C CA . LYS A 1 80 ? -2.5 8.469 19.016 1 98.62 80 LYS A CA 1
ATOM 589 C C . LYS A 1 80 ? -1.688 8.648 20.297 1 98.62 80 LYS A C 1
ATOM 591 O O . LYS A 1 80 ? -1.248 7.672 20.906 1 98.62 80 LYS A O 1
ATOM 596 N N . ALA A 1 81 ? -1.492 9.891 20.656 1 98.5 81 ALA A N 1
ATOM 597 C CA . ALA A 1 81 ? -0.726 10.188 21.859 1 98.5 81 ALA A CA 1
ATOM 598 C C . ALA A 1 81 ? -1.431 9.656 23.109 1 98.5 81 ALA A C 1
ATOM 600 O O . ALA A 1 81 ? -0.796 9.055 23.969 1 98.5 81 ALA A O 1
ATOM 601 N N . ALA A 1 82 ? -2.732 9.891 23.156 1 98.81 82 ALA A N 1
ATOM 602 C CA . ALA A 1 82 ? -3.51 9.391 24.297 1 98.81 82 ALA A CA 1
ATOM 603 C C . ALA A 1 82 ? -3.387 7.875 24.422 1 98.81 82 ALA A C 1
ATOM 605 O O . ALA A 1 82 ? -3.211 7.352 25.531 1 98.81 82 ALA A O 1
ATOM 606 N N . ASN A 1 83 ? -3.502 7.168 23.344 1 98.81 83 ASN A N 1
ATOM 607 C CA . ASN A 1 83 ? -3.363 5.715 23.312 1 98.81 83 ASN A CA 1
ATOM 608 C C . ASN A 1 83 ? -1.969 5.277 23.75 1 98.81 83 ASN A C 1
ATOM 610 O O . ASN A 1 83 ? -1.83 4.41 24.609 1 98.81 83 ASN A O 1
ATOM 614 N N . LEU A 1 84 ? -0.939 5.918 23.219 1 98.44 84 LEU A N 1
ATOM 615 C CA . LEU A 1 84 ? 0.455 5.59 23.484 1 98.44 84 LEU A CA 1
ATOM 616 C C . LEU A 1 84 ? 0.748 5.684 24.984 1 98.44 84 LEU A C 1
ATOM 618 O O . LEU A 1 84 ? 1.23 4.719 25.578 1 98.44 84 LEU A O 1
ATOM 622 N N . TYR A 1 85 ? 0.397 6.758 25.594 1 98.38 85 TYR A N 1
ATOM 623 C CA . TYR A 1 85 ? 0.791 7.027 26.969 1 98.38 85 TYR A CA 1
ATOM 624 C C . TYR A 1 85 ? -0.149 6.34 27.953 1 98.38 85 TYR A C 1
ATOM 626 O O . TYR A 1 85 ? 0.27 5.926 29.031 1 98.38 85 TYR A O 1
ATOM 634 N N . SER A 1 86 ? -1.424 6.156 27.609 1 98.44 86 SER A N 1
ATOM 635 C CA . SER A 1 86 ? -2.322 5.414 28.484 1 98.44 86 SER A CA 1
ATOM 636 C C . SER A 1 86 ? -1.976 3.93 28.516 1 98.44 86 SER A C 1
ATOM 638 O O . SER A 1 86 ? -2.287 3.229 29.469 1 98.44 86 SER A O 1
ATOM 640 N N . SER A 1 87 ? -1.375 3.447 27.453 1 98 87 SER A N 1
ATOM 641 C CA . SER A 1 87 ? -0.947 2.055 27.391 1 98 87 SER A CA 1
ATOM 642 C C . SER A 1 87 ? 0.345 1.832 28.156 1 98 87 SER A C 1
ATOM 644 O O . SER A 1 87 ? 0.721 0.691 28.438 1 98 87 SER A O 1
ATOM 646 N N . ASN A 1 88 ? 1.067 2.871 28.469 1 97.5 88 ASN A N 1
ATOM 647 C CA . ASN A 1 88 ? 2.229 2.867 29.359 1 97.5 88 ASN A CA 1
ATOM 648 C C . ASN A 1 88 ? 2.227 4.074 30.281 1 97.5 88 ASN A C 1
ATOM 650 O O . ASN A 1 88 ? 3.047 4.98 30.141 1 97.5 88 ASN A O 1
ATOM 654 N N . PRO A 1 89 ? 1.506 3.996 31.328 1 96.12 89 PRO A N 1
ATOM 655 C CA . PRO A 1 89 ? 1.274 5.168 32.188 1 96.12 89 PRO A CA 1
ATOM 656 C C . PRO A 1 89 ? 2.525 5.602 32.938 1 96.12 89 PRO A C 1
ATOM 658 O O . PRO A 1 89 ? 2.555 6.691 33.5 1 96.12 89 PRO A O 1
ATOM 661 N N . LYS A 1 90 ? 3.535 4.801 33 1 96.69 90 LYS A N 1
ATOM 662 C CA . LYS A 1 90 ? 4.77 5.145 33.688 1 96.69 90 LYS A CA 1
ATOM 663 C C . LYS A 1 90 ? 5.672 6.02 32.812 1 96.69 90 LYS A C 1
ATOM 665 O O . LYS A 1 90 ? 6.625 6.625 33.312 1 96.69 90 LYS A O 1
ATOM 670 N N . ALA A 1 91 ? 5.375 6.125 31.547 1 97.06 91 ALA A N 1
ATOM 671 C CA . ALA A 1 91 ? 6.207 6.898 30.625 1 97.06 91 ALA A CA 1
ATOM 672 C C . ALA A 1 91 ? 6.074 8.398 30.891 1 97.06 91 ALA A C 1
ATOM 674 O O . ALA A 1 91 ? 4.984 8.883 31.203 1 97.06 91 ALA A O 1
ATOM 675 N N . GLU A 1 92 ? 7.133 9.047 30.75 1 97.12 92 GLU A N 1
ATOM 676 C CA . GLU A 1 92 ? 7.125 10.508 30.781 1 97.12 92 GLU A CA 1
ATOM 677 C C . GLU A 1 92 ? 6.793 11.086 29.406 1 97.12 92 GLU A C 1
ATOM 679 O O . GLU A 1 92 ? 7.113 10.484 28.375 1 97.12 92 GLU A O 1
ATOM 684 N N . PHE A 1 93 ? 6.293 12.281 29.422 1 96.19 93 PHE A N 1
ATOM 685 C CA . PHE A 1 93 ? 5.77 12.898 28.219 1 96.19 93 PHE A CA 1
ATOM 686 C C . PHE A 1 93 ? 6.852 12.984 27.141 1 96.19 93 PHE A C 1
ATOM 688 O O . PHE A 1 93 ? 6.59 12.711 25.969 1 96.19 93 PHE A O 1
ATOM 695 N N . LEU A 1 94 ? 8.094 13.266 27.469 1 95.69 94 LEU A N 1
ATOM 696 C CA . LEU A 1 94 ? 9.148 13.508 26.484 1 95.69 94 LEU A CA 1
ATOM 697 C C . LEU A 1 94 ? 9.867 12.211 26.125 1 95.69 94 LEU A C 1
ATOM 699 O O . LEU A 1 94 ? 10.758 12.211 25.266 1 95.69 94 LEU A O 1
ATOM 703 N N . ASP A 1 95 ? 9.461 11.094 26.703 1 96.31 95 ASP A N 1
ATOM 704 C CA . ASP A 1 95 ? 10.133 9.82 26.453 1 96.31 95 ASP A CA 1
ATOM 705 C C . ASP A 1 95 ? 10.07 9.43 24.984 1 96.31 95 ASP A C 1
ATOM 707 O O . ASP A 1 95 ? 11.078 9.039 24.391 1 96.31 95 ASP A O 1
ATOM 711 N N . TYR A 1 96 ? 8.875 9.625 24.406 1 94.88 96 TYR A N 1
ATOM 712 C CA . TYR A 1 96 ? 8.68 9.125 23.047 1 94.88 96 TYR A CA 1
ATOM 713 C C . TYR A 1 96 ? 8.766 10.258 22.031 1 94.88 96 TYR A C 1
ATOM 715 O O . TYR A 1 96 ? 8.75 10.016 20.828 1 94.88 96 TYR A O 1
ATOM 723 N N . VAL A 1 97 ? 8.812 11.492 22.484 1 93.44 97 VAL A N 1
ATOM 724 C CA . VAL A 1 97 ? 8.945 12.633 21.594 1 93.44 97 VAL A CA 1
ATOM 725 C C . VAL A 1 97 ? 10.273 12.562 20.844 1 93.44 97 VAL A C 1
ATOM 727 O O . VAL A 1 97 ? 11.289 12.164 21.422 1 93.44 97 VAL A O 1
ATOM 730 N N . ASN A 1 98 ? 10.258 12.93 19.625 1 88.62 98 ASN A N 1
ATOM 731 C CA . ASN A 1 98 ? 11.422 12.82 18.75 1 88.62 98 ASN A CA 1
ATOM 732 C C . ASN A 1 98 ? 12.641 13.523 19.328 1 88.62 98 ASN A C 1
ATOM 734 O O . ASN A 1 98 ? 12.516 14.609 19.906 1 88.62 98 ASN A O 1
ATOM 738 N N . ALA A 1 99 ? 13.836 12.859 19.172 1 86.5 99 ALA A N 1
ATOM 739 C CA . ALA A 1 99 ? 15.109 13.508 19.469 1 86.5 99 ALA A CA 1
ATOM 740 C C . ALA A 1 99 ? 15.438 14.578 18.438 1 86.5 99 ALA A C 1
ATOM 742 O O . ALA A 1 99 ? 15.086 14.445 17.266 1 86.5 99 ALA A O 1
ATOM 743 N N . PRO A 1 100 ? 16.109 15.641 18.859 1 86 100 PRO A N 1
ATOM 744 C CA . PRO A 1 100 ? 16.781 15.891 20.141 1 86 100 PRO A CA 1
ATOM 745 C C . PRO A 1 100 ? 15.883 16.609 21.156 1 86 100 PRO A C 1
ATOM 747 O O . PRO A 1 100 ? 16.297 16.844 22.297 1 86 100 PRO A O 1
ATOM 750 N N . ILE A 1 101 ? 14.625 16.906 20.797 1 83.38 101 ILE A N 1
ATOM 751 C CA . ILE A 1 101 ? 13.727 17.594 21.703 1 83.38 101 ILE A CA 1
ATOM 752 C C . ILE A 1 101 ? 13.305 16.641 22.828 1 83.38 101 ILE A C 1
ATOM 754 O O . ILE A 1 101 ? 13.336 17.016 24 1 83.38 101 ILE A O 1
ATOM 758 N N . GLY A 1 102 ? 12.883 15.484 22.5 1 90.75 102 GLY A N 1
ATOM 759 C CA . GLY A 1 102 ? 12.625 14.422 23.453 1 90.75 102 GLY A CA 1
ATOM 760 C C . GLY A 1 102 ? 13.688 13.336 23.438 1 90.75 102 GLY A C 1
ATOM 761 O O . GLY A 1 102 ? 14.82 13.578 23.016 1 90.75 102 GLY A O 1
ATOM 762 N N . LYS A 1 103 ? 13.328 12.18 23.984 1 92.81 103 LYS A N 1
ATOM 763 C CA . LYS A 1 103 ? 14.289 11.086 24.094 1 92.81 103 LYS A CA 1
ATOM 764 C C . LYS A 1 103 ? 14.188 10.156 22.891 1 92.81 103 LYS A C 1
ATOM 766 O O . LYS A 1 103 ? 15.109 9.383 22.625 1 92.81 103 LYS A O 1
ATOM 771 N N . GLY A 1 104 ? 13.07 10.203 22.203 1 88.94 104 GLY A N 1
ATOM 772 C CA . GLY A 1 104 ? 12.898 9.367 21.031 1 88.94 104 GLY A CA 1
ATOM 773 C C . GLY A 1 104 ? 13.016 7.883 21.328 1 88.94 104 GLY A C 1
ATOM 774 O O . GLY A 1 104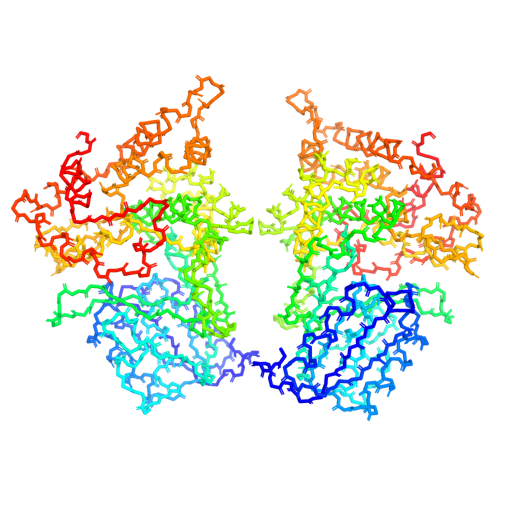 ? 13.578 7.125 20.547 1 88.94 104 GLY A O 1
ATOM 775 N N . LEU A 1 105 ? 12.539 7.469 22.484 1 89.69 105 LEU A N 1
ATOM 776 C CA . LEU A 1 105 ? 12.633 6.066 22.891 1 89.69 105 LEU A CA 1
ATOM 777 C C . LEU A 1 105 ? 11.766 5.188 22 1 89.69 105 LEU A C 1
ATOM 779 O O . LEU A 1 105 ? 10.719 5.629 21.516 1 89.69 105 LEU A O 1
ATOM 783 N N . PRO A 1 106 ? 12.273 3.977 21.734 1 87.12 106 PRO A N 1
ATOM 784 C CA . PRO A 1 106 ? 11.406 3.043 21.016 1 87.12 106 PRO A CA 1
ATOM 785 C C . PRO A 1 106 ? 10.164 2.658 21.812 1 87.12 106 PRO A C 1
ATOM 787 O O . PRO A 1 106 ? 10.172 2.729 23.047 1 87.12 106 PRO A O 1
ATOM 790 N N . VAL A 1 107 ? 9.125 2.4 21.172 1 90.19 107 VAL A N 1
ATOM 791 C CA . VAL A 1 107 ? 7.914 1.888 21.797 1 90.19 107 VAL A CA 1
ATOM 792 C C . VAL A 1 107 ? 7.961 0.362 21.859 1 90.19 107 VAL A C 1
ATOM 794 O O . VAL A 1 107 ? 7.961 -0.301 20.812 1 90.19 107 VAL A O 1
ATOM 797 N N . THR A 1 108 ? 7.984 -0.197 22.984 1 86.75 108 THR A N 1
ATOM 798 C CA . THR A 1 108 ? 8.18 -1.636 23.125 1 86.75 108 THR A CA 1
ATOM 799 C C . THR A 1 108 ? 6.906 -2.303 23.656 1 86.75 108 THR A C 1
ATOM 801 O O . THR A 1 108 ? 6.809 -3.531 23.672 1 86.75 108 THR A O 1
ATOM 804 N N . HIS A 1 109 ? 5.969 -1.488 24.156 1 89.94 109 HIS A N 1
ATOM 805 C CA . HIS A 1 109 ? 4.715 -2.037 24.656 1 89.94 109 HIS A CA 1
ATOM 806 C C . HIS A 1 109 ? 3.65 -2.064 23.562 1 89.94 109 HIS A C 1
ATOM 808 O O . HIS A 1 109 ? 3.77 -1.364 22.562 1 89.94 109 HIS A O 1
ATOM 814 N N . LYS A 1 110 ? 2.645 -2.904 23.812 1 90.12 110 LYS A N 1
ATOM 815 C CA . LYS A 1 110 ? 1.526 -3.002 22.875 1 90.12 110 LYS A CA 1
ATOM 816 C C . LYS A 1 110 ? 0.516 -1.883 23.109 1 90.12 110 LYS A C 1
ATOM 818 O O . LYS A 1 110 ? 0.2 -1.554 24.266 1 90.12 110 LYS A O 1
ATOM 823 N N . LEU A 1 111 ? 0.093 -1.239 22.031 1 97.12 111 LEU A N 1
ATOM 824 C CA . LEU A 1 111 ? -0.957 -0.228 22.109 1 97.12 111 LEU A CA 1
ATOM 825 C C . LEU A 1 111 ? -2.326 -0.844 21.844 1 97.12 111 LEU A C 1
ATOM 827 O O . LEU A 1 111 ? -2.42 -1.986 21.391 1 97.12 111 LEU A O 1
ATOM 831 N N . LYS A 1 112 ? -3.365 -0.119 22.297 1 97.88 112 LYS A N 1
ATOM 832 C CA . LYS A 1 112 ? -4.734 -0.535 22 1 97.88 112 LYS A CA 1
ATOM 833 C C . LYS A 1 112 ? -5.094 -0.258 20.547 1 97.88 112 LYS A C 1
ATOM 835 O O . LYS A 1 112 ? -4.531 0.647 19.922 1 97.88 112 LYS A O 1
ATOM 840 N N . PRO A 1 113 ? -6.012 -1.091 19.984 1 97.5 113 PRO A N 1
ATOM 841 C CA . PRO A 1 113 ? -6.457 -0.8 18.609 1 97.5 113 PRO A CA 1
ATOM 842 C C . PRO A 1 113 ? -7.02 0.611 18.469 1 97.5 113 PRO A C 1
ATOM 844 O O . PRO A 1 113 ? -7.719 1.098 19.359 1 97.5 113 PRO A O 1
ATOM 847 N N . LEU A 1 114 ? -6.621 1.265 17.406 1 98.69 114 LEU A N 1
ATOM 848 C CA . LEU A 1 114 ? -7.078 2.615 17.094 1 98.69 114 LEU A CA 1
ATOM 849 C C . LEU A 1 114 ? -7.734 2.66 15.711 1 98.69 114 LEU A C 1
ATOM 851 O O . LEU A 1 114 ? -7.117 2.287 14.711 1 98.69 114 LEU A O 1
ATOM 855 N N . ILE A 1 115 ? -8.992 3.031 15.664 1 98.38 115 ILE A N 1
ATOM 856 C CA . ILE A 1 115 ? -9.703 3.277 14.414 1 98.38 115 ILE A CA 1
ATOM 857 C C . ILE A 1 115 ? -9.727 4.777 14.117 1 98.38 115 ILE A C 1
ATOM 859 O O . ILE A 1 115 ? -10.211 5.566 14.93 1 98.38 115 ILE A O 1
ATOM 863 N N . ALA A 1 116 ? -9.18 5.172 13 1 98.5 116 ALA A N 1
ATOM 864 C CA . ALA A 1 116 ? -9.148 6.574 12.602 1 98.5 116 ALA A CA 1
ATOM 865 C C . ALA A 1 116 ? -10.195 6.855 11.523 1 98.5 116 ALA A C 1
ATOM 867 O O . ALA A 1 116 ? -10.125 6.309 10.422 1 98.5 116 ALA A O 1
ATOM 868 N N . VAL A 1 117 ? -11.219 7.664 11.883 1 97.81 117 VAL A N 1
ATOM 869 C CA . VAL A 1 117 ? -12.266 8.094 10.961 1 97.81 117 VAL A CA 1
ATOM 870 C C . VAL A 1 117 ? -11.969 9.516 10.484 1 97.81 117 VAL A C 1
ATOM 872 O O . VAL A 1 117 ? -12.203 10.484 11.211 1 97.81 117 VAL A O 1
ATOM 875 N N . THR A 1 118 ? -11.656 9.625 9.266 1 96.31 118 THR A N 1
ATOM 876 C CA . THR A 1 118 ? -11.125 10.891 8.766 1 96.31 118 THR A CA 1
ATOM 877 C C . THR A 1 118 ? -12.266 11.836 8.375 1 96.31 118 THR A C 1
ATOM 879 O O . THR A 1 118 ? -13.266 11.406 7.801 1 96.31 118 THR A O 1
ATOM 882 N N . THR A 1 119 ? -12.023 13.102 8.703 1 94.94 119 THR A N 1
ATOM 883 C CA . THR A 1 119 ? -13.031 14.086 8.336 1 94.94 119 THR A CA 1
ATOM 884 C C . THR A 1 119 ? -12.406 15.203 7.504 1 94.94 119 THR A C 1
ATOM 886 O O . THR A 1 119 ? -13.07 16.188 7.191 1 94.94 119 THR A O 1
ATOM 889 N N . THR A 1 120 ? -11.102 15.117 7.199 1 92.81 120 THR A N 1
ATOM 890 C CA . THR A 1 120 ? -10.422 16.016 6.285 1 92.81 120 THR A CA 1
ATOM 891 C C . THR A 1 120 ? -9.625 15.242 5.242 1 92.81 120 THR A C 1
ATOM 893 O O . THR A 1 120 ? -9.227 14.102 5.48 1 92.81 120 THR A O 1
ATOM 896 N N . ALA A 1 121 ? -9.461 15.859 4.098 1 94.44 121 ALA A N 1
ATOM 897 C CA . ALA A 1 121 ? -8.695 15.25 3.012 1 94.44 121 ALA A CA 1
ATOM 898 C C . ALA A 1 121 ? -7.328 15.914 2.871 1 94.44 121 ALA A C 1
ATOM 900 O O . ALA A 1 121 ? -7.062 16.609 1.886 1 94.44 121 ALA A O 1
ATOM 901 N N . GLY A 1 122 ? -6.434 15.664 3.848 1 93.38 122 GLY A N 1
ATOM 902 C CA . GLY A 1 122 ? -5.168 16.375 3.748 1 93.38 122 GLY A CA 1
ATOM 903 C C . GLY A 1 122 ? -4.035 15.68 4.48 1 93.38 122 GLY A C 1
ATOM 904 O O . GLY A 1 122 ? -2.984 15.406 3.896 1 93.38 122 GLY A O 1
ATOM 905 N N . THR A 1 123 ? -4.297 15.234 5.637 1 91.62 123 THR A N 1
ATOM 906 C CA . THR A 1 123 ? -3.211 14.859 6.535 1 91.62 123 THR A CA 1
ATOM 907 C C . THR A 1 123 ? -2.723 13.445 6.23 1 91.62 123 THR A C 1
ATOM 909 O O . THR A 1 123 ? -1.523 13.172 6.301 1 91.62 123 THR A O 1
ATOM 912 N N . GLY A 1 124 ? -3.676 12.578 5.898 1 95.06 124 GLY A N 1
ATOM 913 C CA . GLY A 1 124 ? -3.316 11.18 5.77 1 95.06 124 GLY A CA 1
ATOM 914 C C . GLY A 1 124 ? -2.92 10.547 7.09 1 95.06 124 GLY A C 1
ATOM 915 O O . GLY A 1 124 ? -2.295 9.484 7.109 1 95.06 124 GLY A O 1
ATOM 916 N N . SER A 1 125 ? -3.289 11.148 8.141 1 96.31 125 SER A N 1
ATOM 917 C CA . SER A 1 125 ? -2.855 10.742 9.477 1 96.31 125 SER A CA 1
ATOM 918 C C . SER A 1 125 ? -3.363 9.352 9.82 1 96.31 125 SER A C 1
ATOM 920 O O . SER A 1 125 ? -2.76 8.648 10.633 1 96.31 125 SER A O 1
ATOM 922 N N . GLU A 1 126 ? -4.426 8.891 9.211 1 97.44 126 GLU A N 1
ATOM 923 C CA . GLU A 1 126 ? -4.961 7.555 9.438 1 97.44 126 GLU A CA 1
ATOM 924 C C . GLU A 1 126 ? -4.004 6.48 8.922 1 97.44 126 GLU A C 1
ATOM 926 O O . GLU A 1 126 ? -4.145 5.305 9.258 1 97.44 126 GLU A O 1
ATOM 931 N N . THR A 1 127 ? -2.949 6.926 8.164 1 96.19 127 THR A N 1
ATOM 932 C CA . THR A 1 127 ? -2.035 5.953 7.578 1 96.19 127 THR A CA 1
ATOM 933 C C . THR A 1 127 ? -0.627 6.129 8.141 1 96.19 127 THR A C 1
ATOM 935 O O . THR A 1 127 ? 0.309 5.453 7.703 1 96.19 127 THR A O 1
ATOM 938 N N . THR A 1 128 ? -0.408 7.012 9.055 1 94.25 128 THR A N 1
ATOM 939 C CA . THR A 1 128 ? 0.948 7.324 9.492 1 94.25 128 THR A CA 1
ATOM 940 C C . THR A 1 128 ? 1.111 7.055 10.984 1 94.25 128 THR A C 1
ATOM 942 O O . THR A 1 128 ? 0.125 6.996 11.719 1 94.25 128 THR A O 1
ATOM 945 N N . GLY A 1 129 ? 2.32 6.855 11.367 1 93.69 129 GLY A N 1
ATOM 946 C CA . GLY A 1 129 ? 2.67 6.719 12.773 1 93.69 129 GLY A CA 1
ATOM 947 C C . GLY A 1 129 ? 3.32 7.961 13.352 1 93.69 129 GLY A C 1
ATOM 948 O O . GLY A 1 129 ? 4.371 7.879 13.992 1 93.69 129 GLY A O 1
ATOM 949 N N . THR A 1 130 ? 2.736 9.055 13.047 1 92.81 130 THR A N 1
ATOM 950 C CA . THR A 1 130 ? 3.287 10.32 13.516 1 92.81 130 THR A CA 1
ATOM 951 C C . THR A 1 130 ? 2.211 11.148 14.211 1 92.81 130 THR A C 1
ATOM 953 O O . THR A 1 130 ? 1.049 11.141 13.805 1 92.81 130 THR A O 1
ATOM 956 N N . ALA A 1 131 ? 2.553 11.742 15.289 1 95.56 131 ALA A N 1
ATOM 957 C CA . ALA A 1 131 ? 1.721 12.703 16 1 95.56 131 ALA A CA 1
ATOM 958 C C . ALA A 1 131 ? 2.48 14 16.25 1 95.56 131 ALA A C 1
ATOM 960 O O . ALA A 1 131 ? 3.564 13.992 16.844 1 95.56 131 ALA A O 1
ATOM 961 N N . VAL A 1 132 ? 1.937 15.07 15.789 1 92.38 132 VAL A N 1
ATOM 962 C CA . VAL A 1 132 ? 2.607 16.359 15.867 1 92.38 132 VAL A CA 1
ATOM 963 C C . VAL A 1 132 ? 1.861 17.281 16.844 1 92.38 132 VAL A C 1
ATOM 965 O O . VAL A 1 132 ? 0.631 17.234 16.922 1 92.38 132 VAL A O 1
ATOM 968 N N . PHE A 1 133 ? 2.59 18.047 17.578 1 92.31 133 PHE A N 1
ATOM 969 C CA . PHE A 1 133 ? 2.02 18.984 18.531 1 92.31 133 PHE A CA 1
ATOM 970 C C . PHE A 1 133 ? 2.949 20.172 18.75 1 92.31 133 PHE A C 1
ATOM 972 O O . PHE A 1 133 ? 4.125 20.125 18.375 1 92.31 133 PHE A O 1
ATOM 979 N N . ASP A 1 134 ? 2.354 21.188 19.25 1 88.62 134 ASP A N 1
ATOM 980 C CA . ASP A 1 134 ? 3.117 22.359 19.641 1 88.62 134 ASP A CA 1
ATOM 981 C C . ASP A 1 134 ? 3.637 22.219 21.078 1 88.62 134 ASP A C 1
ATOM 983 O O . ASP A 1 134 ? 2.857 22.016 22 1 88.62 134 ASP A O 1
ATOM 987 N N . LEU A 1 135 ? 4.961 22.266 21.188 1 89.38 135 LEU A N 1
ATOM 988 C CA . LEU A 1 135 ? 5.559 22.359 22.516 1 89.38 135 LEU A CA 1
ATOM 989 C C . LEU A 1 135 ? 5.68 23.812 22.953 1 89.38 135 LEU A C 1
ATOM 991 O O . LEU A 1 135 ? 6.648 24.5 22.609 1 89.38 135 LEU A O 1
ATOM 995 N N . LYS A 1 136 ? 4.848 24.266 23.75 1 83.31 136 LYS A N 1
ATOM 996 C CA . LYS A 1 136 ? 4.602 25.672 24 1 83.31 136 LYS A CA 1
ATOM 997 C C . LYS A 1 136 ? 5.809 26.344 24.656 1 83.31 136 LYS A C 1
ATOM 999 O O . LYS A 1 136 ? 6.223 27.438 24.25 1 83.31 136 LYS A O 1
ATOM 1004 N N . HIS A 1 137 ? 6.344 25.688 25.609 1 83.44 137 HIS A N 1
ATOM 1005 C CA . HIS A 1 137 ? 7.414 26.328 26.359 1 83.44 137 HIS A CA 1
ATOM 1006 C C . HIS A 1 137 ? 8.648 26.547 25.484 1 83.44 137 HIS A C 1
ATOM 1008 O O . HIS A 1 137 ? 9.469 27.422 25.781 1 83.44 137 HIS A O 1
ATOM 1014 N N . MET A 1 138 ? 8.758 25.797 24.422 1 80.31 138 MET A N 1
ATOM 1015 C CA . MET A 1 138 ? 9.898 25.922 23.516 1 80.31 138 MET A CA 1
ATOM 1016 C C . MET A 1 138 ? 9.492 26.656 22.234 1 80.31 138 MET A C 1
ATOM 1018 O O . MET A 1 138 ? 10.336 26.922 21.375 1 80.31 138 MET A O 1
ATOM 1022 N N . LYS A 1 139 ? 8.219 27.047 22.203 1 77.88 139 LYS A N 1
ATOM 1023 C CA . LYS A 1 139 ? 7.695 27.641 20.984 1 77.88 139 LYS A CA 1
ATOM 1024 C C . LYS A 1 139 ? 8.148 26.859 19.75 1 77.88 139 LYS A C 1
ATOM 1026 O O . LYS A 1 139 ? 8.664 27.438 18.797 1 77.88 139 LYS A O 1
ATOM 1031 N N . ALA A 1 140 ? 8.008 25.547 19.922 1 78.12 140 ALA A N 1
ATOM 1032 C CA . ALA A 1 140 ? 8.453 24.656 18.859 1 78.12 140 ALA A CA 1
ATOM 1033 C C . ALA A 1 140 ? 7.379 23.609 18.531 1 78.12 140 ALA A C 1
ATOM 1035 O O . ALA A 1 140 ? 6.637 23.172 19.406 1 78.12 140 ALA A O 1
ATOM 1036 N N . LYS A 1 141 ? 7.238 23.359 17.281 1 84.5 141 LYS A N 1
ATOM 1037 C CA . LYS A 1 141 ? 6.43 22.234 16.828 1 84.5 141 LYS A CA 1
ATOM 1038 C C . LYS A 1 141 ? 7.277 20.984 16.688 1 84.5 141 LYS A C 1
ATOM 1040 O O . LYS A 1 141 ? 8.391 21.031 16.141 1 84.5 141 LYS A O 1
ATOM 1045 N N . THR A 1 142 ? 6.891 19.875 17.328 1 87.44 142 THR A N 1
ATOM 1046 C CA . THR A 1 142 ? 7.562 18.578 17.297 1 87.44 142 THR A CA 1
ATOM 1047 C C . THR A 1 142 ? 6.547 17.438 17.281 1 87.44 142 THR A C 1
ATOM 1049 O O . THR A 1 142 ? 5.355 17.656 17.078 1 87.44 142 THR A O 1
ATOM 1052 N N . GLY A 1 143 ? 7.09 16.203 17.375 1 90.5 143 GLY A N 1
ATOM 1053 C CA . GLY A 1 143 ? 6.137 15.117 17.328 1 90.5 143 GLY A CA 1
ATOM 1054 C C . GLY A 1 143 ? 6.715 13.797 17.812 1 90.5 143 GLY A C 1
ATOM 1055 O O . GLY A 1 143 ? 7.785 13.766 18.422 1 90.5 143 GLY A O 1
ATOM 1056 N N . ILE A 1 144 ? 5.871 12.875 17.797 1 93.19 144 ILE A N 1
ATOM 1057 C CA . ILE A 1 144 ? 6.188 11.469 18.047 1 93.19 144 ILE A CA 1
ATOM 1058 C C . ILE A 1 144 ? 6.113 10.68 16.75 1 93.19 144 ILE A C 1
ATOM 1060 O O . ILE A 1 144 ? 5.164 10.828 15.977 1 93.19 144 ILE A O 1
ATOM 1064 N N . SER A 1 145 ? 7.164 9.977 16.438 1 91 145 SER A N 1
ATOM 1065 C CA . SER A 1 145 ? 7.176 9.148 15.25 1 91 145 SER A CA 1
ATOM 1066 C C . SER A 1 145 ? 7.531 7.699 15.586 1 91 145 SER A C 1
ATOM 1068 O O . SER A 1 145 ? 8.664 7.41 15.977 1 91 145 SER A O 1
ATOM 1070 N N . ASN A 1 146 ? 6.566 6.887 15.461 1 89.94 146 ASN A N 1
ATOM 1071 C CA . ASN A 1 146 ? 6.754 5.461 15.719 1 89.94 146 ASN A CA 1
ATOM 1072 C C . ASN A 1 146 ? 5.703 4.617 14.992 1 89.94 146 ASN A C 1
ATOM 1074 O O . ASN A 1 146 ? 4.531 4.992 14.938 1 89.94 146 ASN A O 1
ATOM 1078 N N . ARG A 1 147 ? 6.145 3.51 14.477 1 88.38 147 ARG A N 1
ATOM 1079 C CA . ARG A 1 147 ? 5.25 2.648 13.711 1 88.38 147 ARG A CA 1
ATOM 1080 C C . ARG A 1 147 ? 4.117 2.121 14.586 1 88.38 147 ARG A C 1
ATOM 1082 O O . ARG A 1 147 ? 3.021 1.849 14.094 1 88.38 147 ARG A O 1
ATOM 1089 N N . GLU A 1 148 ? 4.336 2.035 15.844 1 90.75 148 GLU A N 1
ATOM 1090 C CA . GLU A 1 148 ? 3.375 1.429 16.766 1 90.75 148 GLU A CA 1
ATOM 1091 C C . GLU A 1 148 ? 2.162 2.33 16.969 1 90.75 148 GLU A C 1
ATOM 1093 O O . GLU A 1 148 ? 1.111 1.872 17.422 1 90.75 148 GLU A O 1
ATOM 1098 N N . ILE A 1 149 ? 2.27 3.604 16.672 1 95.56 149 ILE A N 1
ATOM 1099 C CA . ILE A 1 149 ? 1.134 4.48 16.938 1 95.56 149 ILE A CA 1
ATOM 1100 C C . ILE A 1 149 ? 0.31 4.656 15.672 1 95.56 149 ILE A C 1
ATOM 1102 O O . ILE A 1 149 ? -0.672 5.402 15.656 1 95.56 149 ILE A O 1
ATOM 1106 N N . ARG A 1 150 ? 0.708 3.98 14.633 1 95.75 150 ARG A N 1
ATOM 1107 C CA . ARG A 1 150 ? -0.114 3.973 13.43 1 95.75 150 ARG A CA 1
ATOM 1108 C C . ARG A 1 150 ? -1.485 3.367 13.703 1 95.75 150 ARG A C 1
ATOM 1110 O O . ARG A 1 150 ? -1.59 2.32 14.344 1 95.75 150 ARG A O 1
ATOM 1117 N N . PRO A 1 151 ? -2.574 3.982 13.203 1 98 151 PRO A N 1
ATOM 1118 C CA . PRO A 1 151 ? -3.91 3.422 13.422 1 98 151 PRO A CA 1
ATOM 1119 C C . PRO A 1 151 ? -4.047 1.997 12.891 1 98 151 PRO A C 1
ATOM 1121 O O . PRO A 1 151 ? -3.436 1.654 11.875 1 98 151 PRO A O 1
ATOM 1124 N N . THR A 1 152 ? -4.824 1.234 13.594 1 95.94 152 THR A N 1
ATOM 1125 C CA . THR A 1 152 ? -5.133 -0.134 13.195 1 95.94 152 THR A CA 1
ATOM 1126 C C . THR A 1 152 ? -5.98 -0.15 11.93 1 95.94 152 THR A C 1
ATOM 1128 O O . THR A 1 152 ? -5.82 -1.029 11.078 1 95.94 152 THR A O 1
ATOM 1131 N N . LEU A 1 153 ? -6.863 0.767 11.883 1 95.69 153 LEU A N 1
ATOM 1132 C CA . LEU A 1 153 ? -7.805 0.854 10.773 1 95.69 153 LEU A CA 1
ATOM 1133 C C . LEU A 1 153 ? -8.156 2.307 10.469 1 95.69 153 LEU A C 1
ATOM 1135 O O . LEU A 1 153 ? -8.43 3.086 11.383 1 95.69 153 LEU A O 1
ATOM 1139 N N . GLY A 1 154 ? -8.008 2.656 9.203 1 96.44 154 GLY A N 1
ATOM 1140 C CA . GLY A 1 154 ? -8.508 3.934 8.727 1 96.44 154 GLY A CA 1
ATOM 1141 C C . GLY A 1 154 ? -9.812 3.814 7.969 1 96.44 154 GLY A C 1
ATOM 1142 O O . GLY A 1 154 ? -10 2.887 7.184 1 96.44 154 GLY A O 1
ATOM 1143 N N . ILE A 1 155 ? -10.781 4.676 8.281 1 95.69 155 ILE A N 1
ATOM 1144 C CA . ILE A 1 155 ? -12.055 4.738 7.566 1 95.69 155 ILE A CA 1
ATOM 1145 C C . ILE A 1 155 ? -12.141 6.043 6.781 1 95.69 155 ILE A C 1
ATOM 1147 O O . ILE A 1 155 ? -12.133 7.129 7.367 1 95.69 155 ILE A O 1
ATOM 1151 N N . VAL A 1 156 ? -12.188 5.918 5.496 1 94.75 156 VAL A N 1
ATOM 1152 C CA . VAL A 1 156 ? -12.242 7.043 4.566 1 94.75 156 VAL A CA 1
ATOM 1153 C C . VAL A 1 156 ? -13.617 7.105 3.91 1 94.75 156 VAL A C 1
ATOM 1155 O O . VAL A 1 156 ? -13.836 6.508 2.854 1 94.75 156 VAL A O 1
ATOM 1158 N N . ASP A 1 157 ? -14.5 7.855 4.535 1 92.69 157 ASP A N 1
ATOM 1159 C CA . ASP A 1 157 ? -15.875 8.023 4.066 1 92.69 157 ASP A CA 1
ATOM 1160 C C . ASP A 1 157 ? -16.094 9.414 3.477 1 92.69 157 ASP A C 1
ATOM 1162 O O . ASP A 1 157 ? -16.094 10.406 4.203 1 92.69 157 ASP A O 1
ATOM 1166 N N . PRO A 1 158 ? -16.375 9.469 2.203 1 89.94 158 PRO A N 1
ATOM 1167 C CA . PRO A 1 158 ? -16.5 10.789 1.583 1 89.94 158 PRO A CA 1
ATOM 1168 C C . PRO A 1 158 ? -17.656 11.602 2.166 1 89.94 158 PRO A C 1
ATOM 1170 O O . PRO A 1 158 ? -17.656 12.836 2.076 1 89.94 158 PRO A O 1
ATOM 1173 N N . LEU A 1 159 ? -18.609 10.938 2.779 1 90.81 159 LEU A N 1
ATOM 1174 C CA . LEU A 1 159 ? -19.734 11.648 3.365 1 90.81 159 LEU A CA 1
ATOM 1175 C C . LEU A 1 159 ? -19.297 12.516 4.535 1 90.81 159 LEU A C 1
ATOM 1177 O O . LEU A 1 159 ? -19.969 13.484 4.887 1 90.81 159 LEU A O 1
ATOM 1181 N N . HIS A 1 160 ? -18.188 12.203 5.062 1 90.94 160 HIS A N 1
ATOM 1182 C CA . HIS A 1 160 ? -17.688 12.93 6.227 1 90.94 160 HIS A CA 1
ATOM 1183 C C . HIS A 1 160 ? -16.984 14.219 5.816 1 90.94 160 HIS A C 1
ATOM 1185 O O . HIS A 1 160 ? -16.656 15.047 6.668 1 90.94 160 HIS A O 1
ATOM 1191 N N . LEU A 1 161 ? -16.844 14.453 4.492 1 90.38 161 LEU A N 1
ATOM 1192 C CA . LEU A 1 161 ? -16.172 15.648 4.012 1 90.38 161 LEU A CA 1
ATOM 1193 C C . LEU A 1 161 ? -17.188 16.75 3.68 1 90.38 161 LEU A C 1
ATOM 1195 O O . LEU A 1 161 ? -16.797 17.891 3.41 1 90.38 161 LEU A O 1
ATOM 1199 N N . ARG A 1 162 ? -18.422 16.453 3.754 1 86.44 162 ARG A N 1
ATOM 1200 C CA . ARG A 1 162 ? -19.453 17.375 3.295 1 86.44 162 ARG A CA 1
ATOM 1201 C C . ARG A 1 162 ? -19.469 18.641 4.133 1 86.44 162 ARG A C 1
ATOM 1203 O O . ARG A 1 162 ? -19.812 19.719 3.633 1 86.44 162 ARG A O 1
ATOM 1210 N N . SER A 1 163 ? -19.078 18.547 5.312 1 83.69 163 SER A N 1
ATOM 1211 C CA . SER A 1 163 ? -19.109 19.719 6.191 1 83.69 163 SER A CA 1
ATOM 1212 C C . SER A 1 163 ? -17.797 20.469 6.176 1 83.69 163 SER A C 1
ATOM 1214 O O . SER A 1 163 ? -17.656 21.516 6.824 1 83.69 163 SER A O 1
ATOM 1216 N N . MET A 1 164 ? -16.875 19.984 5.418 1 88.75 164 MET A N 1
ATOM 1217 C CA . MET A 1 164 ? -15.562 20.609 5.387 1 88.75 164 MET A CA 1
ATOM 1218 C C . MET A 1 164 ? -15.625 21.969 4.68 1 88.75 164 MET A C 1
ATOM 1220 O O . MET A 1 164 ? -16.016 22.047 3.514 1 88.75 164 MET A O 1
ATOM 1224 N N . PRO A 1 165 ? -15.195 23.047 5.355 1 91.06 165 PRO A N 1
ATOM 1225 C CA . PRO A 1 165 ? -15.234 24.391 4.746 1 91.06 165 PRO A CA 1
ATOM 1226 C C . PRO A 1 165 ? -14.289 24.516 3.559 1 91.06 165 PRO A C 1
ATOM 1228 O O . PRO A 1 165 ? -13.367 23.703 3.408 1 91.06 165 PRO A O 1
ATOM 1231 N N . GLU A 1 166 ? -14.578 25.5 2.764 1 94.75 166 GLU A N 1
ATOM 1232 C CA . GLU A 1 166 ? -13.844 25.734 1.521 1 94.75 166 GLU A CA 1
ATOM 1233 C C . GLU A 1 166 ? -12.352 25.875 1.779 1 94.75 166 GLU A C 1
ATOM 1235 O O . GLU A 1 166 ? -11.531 25.203 1.139 1 94.75 166 GLU A O 1
ATOM 1240 N N . ARG A 1 167 ? -11.969 26.703 2.713 1 95.25 167 ARG A N 1
ATOM 1241 C CA . ARG A 1 167 ? -10.555 26.969 2.938 1 95.25 167 ARG A CA 1
ATOM 1242 C C . ARG A 1 167 ? -9.859 25.766 3.582 1 95.25 167 ARG A C 1
ATOM 1244 O O . ARG A 1 167 ? -8.688 25.5 3.316 1 95.25 167 ARG A O 1
ATOM 1251 N N . VAL A 1 168 ? -10.562 25.047 4.367 1 92.81 168 VAL A N 1
ATOM 1252 C CA . VAL A 1 168 ? -10.016 23.812 4.91 1 92.81 168 VAL A CA 1
ATOM 1253 C C . VAL A 1 168 ? -9.758 22.828 3.781 1 92.81 168 VAL A C 1
ATOM 1255 O O . VAL A 1 168 ? -8.719 22.156 3.756 1 92.81 168 VAL A O 1
ATOM 1258 N N . ALA A 1 169 ? -10.711 22.781 2.816 1 95.06 169 ALA A N 1
ATOM 1259 C CA . ALA A 1 169 ? -10.531 21.922 1.649 1 95.06 169 ALA A CA 1
ATOM 1260 C C . ALA A 1 169 ? -9.312 22.344 0.836 1 95.06 169 ALA A C 1
ATOM 1262 O O . ALA A 1 169 ? -8.547 21.484 0.374 1 95.06 169 ALA A O 1
ATOM 1263 N N . ALA A 1 170 ? -9.156 23.594 0.758 1 97.44 170 ALA A N 1
ATOM 1264 C CA . ALA A 1 170 ? -8.039 24.125 -0.025 1 97.44 170 ALA A CA 1
ATOM 1265 C C . ALA A 1 170 ? -6.703 23.781 0.622 1 97.44 170 ALA A C 1
ATOM 1267 O O . ALA A 1 170 ? -5.82 23.219 -0.026 1 97.44 170 ALA A O 1
ATOM 1268 N N . TYR A 1 171 ? -6.582 24.062 1.886 1 96.5 171 TYR A N 1
ATOM 1269 C CA . TYR A 1 171 ? -5.297 23.922 2.553 1 96.5 171 TYR A CA 1
ATOM 1270 C C . TYR A 1 171 ? -5 22.453 2.842 1 96.5 171 TYR A C 1
ATOM 1272 O O . TYR A 1 171 ? -3.842 22.031 2.818 1 96.5 171 TYR A O 1
ATOM 1280 N N . SER A 1 172 ? -6.008 21.688 3.104 1 95.31 172 SER A N 1
ATOM 1281 C CA . SER A 1 172 ? -5.785 20.25 3.232 1 95.31 172 SER A CA 1
ATOM 1282 C C . SER A 1 172 ? -5.383 19.625 1.898 1 95.31 172 SER A C 1
ATOM 1284 O O . SER A 1 172 ? -4.504 18.766 1.851 1 95.31 172 SER A O 1
ATOM 1286 N N . GLY A 1 173 ? -6.051 20.047 0.797 1 97.38 173 GLY A N 1
ATOM 1287 C CA . GLY A 1 173 ? -5.672 19.562 -0.523 1 97.38 173 GLY A CA 1
ATOM 1288 C C . GLY A 1 173 ? -4.25 19.938 -0.904 1 97.38 173 GLY A C 1
ATOM 1289 O O . GLY A 1 173 ? -3.541 19.125 -1.521 1 97.38 173 GLY A O 1
ATOM 1290 N N . ILE A 1 174 ? -3.84 21.094 -0.527 1 98 174 ILE A N 1
ATOM 1291 C CA . ILE A 1 174 ? -2.482 21.562 -0.773 1 98 174 ILE A CA 1
ATOM 1292 C C . ILE A 1 174 ? -1.49 20.734 0.042 1 98 174 ILE A C 1
ATOM 1294 O O . ILE A 1 174 ? -0.384 20.453 -0.422 1 98 174 ILE A O 1
ATOM 1298 N N . ASP A 1 175 ? -1.907 20.391 1.201 1 97.75 175 ASP A N 1
ATOM 1299 C CA . ASP A 1 175 ? -1.077 19.516 2.027 1 97.75 175 ASP A CA 1
ATOM 1300 C C . ASP A 1 175 ? -0.826 18.172 1.334 1 97.75 175 ASP A C 1
ATOM 1302 O O . ASP A 1 175 ? 0.287 17.656 1.377 1 97.75 175 ASP A O 1
ATOM 1306 N N . VAL A 1 176 ? -1.865 17.641 0.68 1 98.06 176 VAL A N 1
ATOM 1307 C CA . VAL A 1 176 ? -1.739 16.406 -0.098 1 98.06 176 VAL A CA 1
ATOM 1308 C C . VAL A 1 176 ? -0.674 16.578 -1.178 1 98.06 176 VAL A C 1
ATOM 1310 O O . VAL A 1 176 ? 0.194 15.727 -1.351 1 98.06 176 VAL A O 1
ATOM 1313 N N . LEU A 1 177 ? -0.763 17.703 -1.814 1 98.44 177 LEU A N 1
ATOM 1314 C CA . LEU A 1 177 ? 0.154 18.047 -2.896 1 98.44 177 LEU A CA 1
ATOM 1315 C C . LEU A 1 177 ? 1.595 18.094 -2.396 1 98.44 177 LEU A C 1
ATOM 1317 O O . LEU A 1 177 ? 2.482 17.469 -2.992 1 98.44 177 LEU A O 1
ATOM 1321 N N . CYS A 1 178 ? 1.823 18.719 -1.332 1 98.62 178 CYS A N 1
ATOM 1322 C CA . CYS A 1 178 ? 3.172 18.906 -0.804 1 98.62 178 CYS A CA 1
ATOM 1323 C C . CYS A 1 178 ? 3.701 17.594 -0.213 1 98.62 178 CYS A C 1
ATOM 1325 O O . CYS A 1 178 ? 4.883 17.281 -0.357 1 98.62 178 CYS A O 1
ATOM 1327 N N . HIS A 1 179 ? 2.801 16.859 0.493 1 98.5 179 HIS A N 1
ATOM 1328 C CA . HIS A 1 179 ? 3.18 15.531 0.945 1 98.5 179 HIS A CA 1
ATOM 1329 C C . HIS A 1 179 ? 3.74 14.703 -0.203 1 98.5 179 HIS A C 1
ATOM 1331 O O . HIS A 1 179 ? 4.816 14.109 -0.079 1 98.5 179 HIS A O 1
ATOM 1337 N N . ALA A 1 180 ? 3.029 14.742 -1.296 1 98.69 180 ALA A N 1
ATOM 1338 C CA . ALA A 1 180 ? 3.34 13.859 -2.422 1 98.69 180 ALA A CA 1
ATOM 1339 C C . ALA A 1 180 ? 4.613 14.312 -3.133 1 98.69 180 ALA A C 1
ATOM 1341 O O . ALA A 1 180 ? 5.473 13.492 -3.461 1 98.69 180 ALA A O 1
ATOM 1342 N N . ILE A 1 181 ? 4.805 15.641 -3.361 1 98.75 181 ILE A N 1
ATOM 1343 C CA . ILE A 1 181 ? 5.98 16.125 -4.074 1 98.75 181 ILE A CA 1
ATOM 1344 C C . ILE A 1 181 ? 7.23 15.898 -3.225 1 98.75 181 ILE A C 1
ATOM 1346 O O . ILE A 1 181 ? 8.273 15.477 -3.734 1 98.75 181 ILE A O 1
ATOM 1350 N N . GLU A 1 182 ? 7.113 16.172 -1.939 1 98.62 182 GLU A N 1
ATOM 1351 C CA . GLU A 1 182 ? 8.266 15.992 -1.064 1 98.62 182 GLU A CA 1
ATOM 1352 C C . GLU A 1 182 ? 8.648 14.523 -0.94 1 98.62 182 GLU A C 1
ATOM 1354 O O . GLU A 1 182 ? 9.836 14.18 -0.95 1 98.62 182 GLU A O 1
ATOM 1359 N N . SER A 1 183 ? 7.637 13.719 -0.843 1 97.88 183 SER A N 1
ATOM 1360 C CA . SER A 1 183 ? 7.871 12.281 -0.793 1 97.88 183 SER A CA 1
ATOM 1361 C C . SER A 1 183 ? 8.57 11.789 -2.057 1 97.88 183 SER A C 1
ATOM 1363 O O . SER A 1 183 ? 9.461 10.938 -1.99 1 97.88 183 SER A O 1
ATOM 1365 N N . TYR A 1 184 ? 8.188 12.258 -3.189 1 98.44 184 TYR A N 1
ATOM 1366 C CA . TYR A 1 184 ? 8.688 11.836 -4.492 1 98.44 184 TYR A CA 1
ATOM 1367 C C . TYR A 1 184 ? 10.102 12.359 -4.727 1 98.44 184 TYR A C 1
ATOM 1369 O O . TYR A 1 184 ? 10.875 11.75 -5.473 1 98.44 184 TYR A O 1
ATOM 1377 N N . THR A 1 185 ? 10.492 13.469 -4.062 1 98.5 185 THR A N 1
ATOM 1378 C CA . THR A 1 185 ? 11.758 14.141 -4.359 1 98.5 185 THR A CA 1
ATOM 1379 C C . THR A 1 185 ? 12.688 14.086 -3.15 1 98.5 185 THR A C 1
ATOM 1381 O O . THR A 1 185 ? 13.703 14.781 -3.117 1 98.5 185 THR A O 1
ATOM 1384 N N . ALA A 1 186 ? 12.312 13.328 -2.104 1 97.62 186 ALA A N 1
ATOM 1385 C CA . ALA A 1 186 ? 13.148 13.18 -0.917 1 97.62 186 ALA A CA 1
ATOM 1386 C C . ALA A 1 186 ? 14.461 12.477 -1.252 1 97.62 186 ALA A C 1
ATOM 1388 O O . ALA A 1 186 ? 14.633 11.969 -2.363 1 97.62 186 AL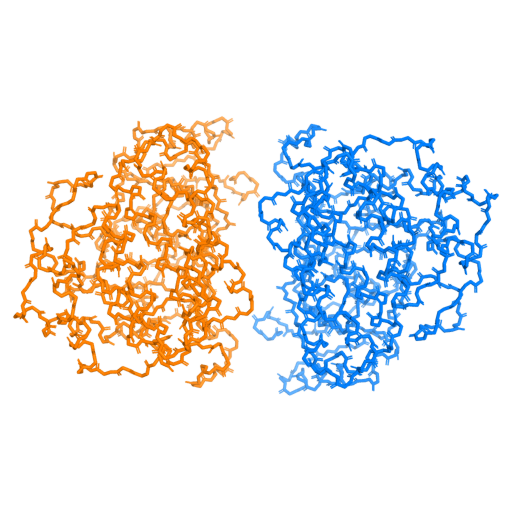A A O 1
ATOM 1389 N N . LEU A 1 187 ? 15.383 12.5 -0.298 1 96.19 187 LEU A N 1
ATOM 1390 C CA . LEU A 1 187 ? 16.594 11.688 -0.381 1 96.19 187 LEU A CA 1
ATOM 1391 C C . LEU A 1 187 ? 16.25 10.227 -0.629 1 96.19 187 LEU A C 1
ATOM 1393 O O . LEU A 1 187 ? 15.367 9.672 0.028 1 96.19 187 LEU A O 1
ATOM 1397 N N . PRO A 1 188 ? 16.953 9.617 -1.666 1 95.38 188 PRO A N 1
ATOM 1398 C CA . PRO A 1 188 ? 16.609 8.227 -1.937 1 95.38 188 PRO A CA 1
ATOM 1399 C C . PRO A 1 188 ? 16.906 7.301 -0.759 1 95.38 188 PRO A C 1
ATOM 1401 O O . PRO A 1 188 ? 17.859 7.535 -0.015 1 95.38 188 PRO A O 1
ATOM 1404 N N . TYR A 1 189 ? 16.219 6.199 -0.67 1 92.25 189 TYR A N 1
ATOM 1405 C CA . TYR A 1 189 ? 16.312 5.27 0.451 1 92.25 189 TYR A CA 1
ATOM 1406 C C . TYR A 1 189 ? 17.688 4.633 0.522 1 92.25 189 TYR A C 1
ATOM 1408 O O . TYR A 1 189 ? 18.141 4.238 1.6 1 92.25 189 TYR A O 1
ATOM 1416 N N . TYR A 1 190 ? 18.406 4.555 -0.584 1 90.94 190 TYR A N 1
ATOM 1417 C CA . TYR A 1 190 ? 19.703 3.867 -0.595 1 90.94 190 TYR A CA 1
ATOM 1418 C C . TYR A 1 190 ? 20.828 4.824 -0.244 1 90.94 190 TYR A C 1
ATOM 1420 O O . TYR A 1 190 ? 21.984 4.41 -0.112 1 90.94 190 TYR A O 1
ATOM 1428 N N . ASP A 1 191 ? 20.5 6.141 -0.056 1 91.12 191 ASP A N 1
ATOM 1429 C CA . ASP A 1 191 ? 21.516 7.129 0.274 1 91.12 191 ASP A CA 1
ATOM 1430 C C . ASP A 1 191 ? 21.469 7.496 1.756 1 91.12 191 ASP A C 1
ATOM 1432 O O . ASP A 1 191 ? 22.297 8.289 2.23 1 91.12 191 ASP A O 1
ATOM 1436 N N . ARG A 1 192 ? 20.547 6.91 2.338 1 82.88 192 ARG A N 1
ATOM 1437 C CA . ARG A 1 192 ? 20.484 7.188 3.77 1 82.88 192 ARG A CA 1
ATOM 1438 C C . ARG A 1 192 ? 21.656 6.512 4.5 1 82.88 192 ARG A C 1
ATOM 1440 O O . ARG A 1 192 ? 21.812 5.293 4.414 1 82.88 192 ARG A O 1
ATOM 1447 N N . ALA A 1 193 ? 22.562 7.18 5.098 1 82.19 193 ALA A N 1
ATOM 1448 C CA . ALA A 1 193 ? 23.734 6.691 5.836 1 82.19 193 ALA A CA 1
ATOM 1449 C C . ALA A 1 193 ? 23.906 7.445 7.152 1 82.19 193 ALA A C 1
ATOM 1451 O O . ALA A 1 193 ? 23.656 8.648 7.223 1 82.19 193 ALA A O 1
ATOM 1452 N N . PRO A 1 194 ? 24.266 6.809 8.109 1 83.12 194 PRO A N 1
ATOM 1453 C CA . PRO A 1 194 ? 24.531 5.371 8.188 1 83.12 194 PRO A CA 1
ATOM 1454 C C . PRO A 1 194 ? 23.25 4.547 8.289 1 83.12 194 PRO A C 1
ATOM 1456 O O . PRO A 1 194 ? 22.219 5.055 8.734 1 83.12 194 PRO A O 1
ATOM 1459 N N . ARG A 1 195 ? 23.328 3.35 7.922 1 84.19 195 ARG A N 1
ATOM 1460 C CA . ARG A 1 195 ? 22.219 2.406 8.078 1 84.19 195 ARG A CA 1
ATOM 1461 C C . ARG A 1 195 ? 22.016 2.037 9.547 1 84.19 195 ARG A C 1
ATOM 1463 O O . ARG A 1 195 ? 22.984 1.993 10.312 1 84.19 195 ARG A O 1
ATOM 1470 N N . PRO A 1 196 ? 20.766 1.777 9.859 1 84.12 196 PRO A N 1
ATOM 1471 C CA . PRO A 1 196 ? 20.547 1.346 11.234 1 84.12 196 PRO A CA 1
ATOM 1472 C C . PRO A 1 196 ? 21.25 0.038 11.57 1 84.12 196 PRO A C 1
ATOM 1474 O O . PRO A 1 196 ? 21.375 -0.844 10.719 1 84.12 196 PRO A O 1
ATOM 1477 N N . THR A 1 197 ? 21.766 -0.081 12.82 1 86.25 197 THR A N 1
ATOM 1478 C CA . THR A 1 197 ? 22.484 -1.268 13.273 1 86.25 197 THR A CA 1
ATOM 1479 C C . THR A 1 197 ? 21.516 -2.42 13.531 1 86.25 197 THR A C 1
ATOM 1481 O O . THR A 1 197 ? 21.922 -3.582 13.578 1 86.25 197 THR A O 1
ATOM 1484 N N . ASN A 1 198 ? 20.328 -2.055 13.742 1 86.69 198 ASN A N 1
ATOM 1485 C CA . ASN A 1 198 ? 19.234 -2.977 14.016 1 86.69 198 ASN A CA 1
ATOM 1486 C C . ASN A 1 198 ? 17.969 -2.572 13.266 1 86.69 198 ASN A C 1
ATOM 1488 O O . ASN A 1 198 ? 17.625 -1.392 13.219 1 86.69 198 ASN A O 1
ATOM 1492 N N . PRO A 1 199 ? 17.312 -3.553 12.586 1 82.19 199 PRO A N 1
ATOM 1493 C CA . PRO A 1 199 ? 16.094 -3.217 11.852 1 82.19 199 PRO A CA 1
ATOM 1494 C C . PRO A 1 199 ? 15.078 -2.482 12.711 1 82.19 199 PRO A C 1
ATOM 1496 O O . PRO A 1 199 ? 14.297 -1.673 12.195 1 82.19 199 PRO A O 1
ATOM 1499 N N . ASN A 1 200 ? 15.039 -2.717 14 1 78.88 200 ASN A N 1
ATOM 1500 C CA . ASN A 1 200 ? 14.094 -2.059 14.891 1 78.88 200 ASN A CA 1
ATOM 1501 C C . ASN A 1 200 ? 14.391 -0.567 15.023 1 78.88 200 ASN A C 1
ATOM 1503 O O . ASN A 1 200 ? 13.555 0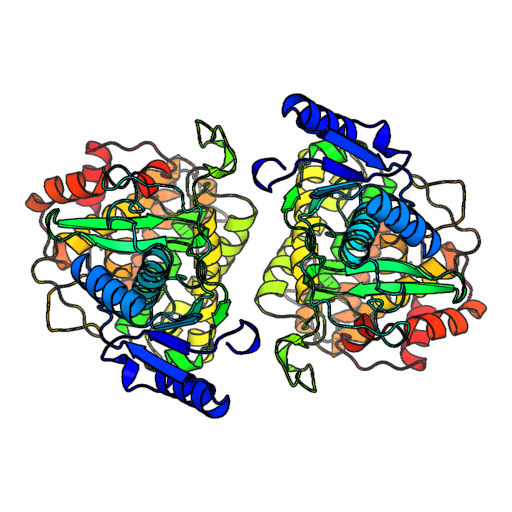.195 15.516 1 78.88 200 ASN A O 1
ATOM 1507 N N . MET A 1 201 ? 15.57 -0.143 14.586 1 79.69 201 MET A N 1
ATOM 1508 C CA . MET A 1 201 ? 15.984 1.252 14.688 1 79.69 201 MET A CA 1
ATOM 1509 C C . MET A 1 201 ? 15.773 1.981 13.367 1 79.69 201 MET A C 1
ATOM 1511 O O . MET A 1 201 ? 16.188 3.131 13.211 1 79.69 201 MET A O 1
ATOM 1515 N N . ARG A 1 202 ? 15.156 1.259 12.445 1 81.75 202 ARG A N 1
ATOM 1516 C CA . ARG A 1 202 ? 14.844 1.907 11.18 1 81.75 202 ARG A CA 1
ATOM 1517 C C . ARG A 1 202 ? 13.883 3.07 11.383 1 81.75 202 ARG A C 1
ATOM 1519 O O . ARG A 1 202 ? 12.844 2.916 12.039 1 81.75 202 ARG A O 1
ATOM 1526 N N . PRO A 1 203 ? 14.258 4.254 10.891 1 80.06 203 PRO A N 1
ATOM 1527 C CA . PRO A 1 203 ? 13.312 5.367 11.008 1 80.06 203 PRO A CA 1
ATOM 1528 C C . PRO A 1 203 ? 12.023 5.117 10.234 1 80.06 203 PRO A C 1
ATOM 1530 O O . PRO A 1 203 ? 12 4.301 9.312 1 80.06 203 PRO A O 1
ATOM 1533 N N . ALA A 1 204 ? 10.992 5.781 10.617 1 80.25 204 ALA A N 1
ATOM 1534 C CA . ALA A 1 204 ? 9.695 5.66 9.945 1 80.25 204 ALA A CA 1
ATOM 1535 C C . ALA A 1 204 ? 9.797 6.074 8.484 1 80.25 204 ALA A C 1
ATOM 1537 O O . ALA A 1 204 ? 9.148 5.484 7.617 1 80.25 204 ALA A O 1
ATOM 1538 N N . TYR A 1 205 ? 10.594 7.059 8.234 1 88.25 205 TYR A N 1
ATOM 1539 C CA . TYR A 1 205 ? 10.766 7.586 6.887 1 88.25 205 TYR A CA 1
ATOM 1540 C C . TYR A 1 205 ? 12.102 7.145 6.293 1 88.25 205 TYR A C 1
ATOM 1542 O O . TYR A 1 205 ? 13.156 7.352 6.895 1 88.25 205 TYR A O 1
ATOM 1550 N N . GLN A 1 206 ? 12.102 6.562 5.117 1 89.62 206 GLN A N 1
ATOM 1551 C CA . GLN A 1 206 ? 13.273 5.895 4.559 1 89.62 206 GLN A CA 1
ATOM 1552 C C . GLN A 1 206 ? 13.812 6.645 3.346 1 89.62 206 GLN A C 1
ATOM 1554 O O . GLN A 1 206 ? 14.906 6.352 2.859 1 89.62 206 GLN A O 1
ATOM 1559 N N . GLY A 1 207 ? 13.117 7.668 2.887 1 94.81 207 GLY A N 1
ATOM 1560 C CA . GLY A 1 207 ? 13.414 8.258 1.591 1 94.81 207 GLY A CA 1
ATOM 1561 C C . GLY A 1 207 ? 12.578 7.668 0.467 1 94.81 207 GLY A C 1
ATOM 1562 O O . GLY A 1 207 ? 11.93 6.637 0.646 1 94.81 207 GLY A O 1
ATOM 1563 N N . TYR A 1 208 ? 12.57 8.438 -0.632 1 96.81 208 TYR A N 1
ATOM 1564 C CA . TYR A 1 208 ? 11.734 7.926 -1.71 1 96.81 208 TYR A CA 1
ATOM 1565 C C . TYR A 1 208 ? 12.18 6.531 -2.135 1 96.81 208 TYR A C 1
ATOM 1567 O O . TYR A 1 208 ? 13.375 6.227 -2.125 1 96.81 208 TYR A O 1
ATOM 1575 N N . ASN A 1 209 ? 11.32 5.668 -2.467 1 95.38 209 ASN A N 1
ATOM 1576 C CA . ASN A 1 209 ? 11.516 4.281 -2.875 1 95.38 209 ASN A CA 1
ATOM 1577 C C . ASN A 1 209 ? 10.453 3.836 -3.875 1 95.38 209 ASN A C 1
ATOM 1579 O O . ASN A 1 209 ? 9.477 4.551 -4.109 1 95.38 209 ASN A O 1
ATOM 1583 N N . PRO A 1 210 ? 10.562 2.674 -4.453 1 93.25 210 PRO A N 1
ATOM 1584 C CA . PRO A 1 210 ? 9.656 2.25 -5.527 1 93.25 210 PRO A CA 1
ATOM 1585 C C . PRO A 1 210 ? 8.203 2.164 -5.074 1 93.25 210 PRO A C 1
ATOM 1587 O O . PRO A 1 210 ? 7.289 2.396 -5.871 1 93.25 210 PRO A O 1
ATOM 1590 N N . VAL A 1 211 ? 7.961 1.882 -3.865 1 93.94 211 VAL A N 1
ATOM 1591 C CA . VAL A 1 211 ? 6.605 1.745 -3.348 1 93.94 211 VAL A CA 1
ATOM 1592 C C . VAL A 1 211 ? 6.008 3.127 -3.096 1 93.94 211 VAL A C 1
ATOM 1594 O O . VAL A 1 211 ? 4.891 3.414 -3.533 1 93.94 211 VAL A O 1
ATOM 1597 N N . SER A 1 212 ? 6.75 3.98 -2.42 1 96.81 212 SER A N 1
ATOM 1598 C CA . SER A 1 212 ? 6.254 5.32 -2.117 1 96.81 212 SER A CA 1
ATOM 1599 C C . SER A 1 212 ? 6 6.117 -3.393 1 96.81 212 SER A C 1
ATOM 1601 O O . SER A 1 212 ? 5.07 6.922 -3.451 1 96.81 212 SER A O 1
ATOM 1603 N N . ASP A 1 213 ? 6.824 5.887 -4.41 1 96.94 213 ASP A N 1
ATOM 1604 C CA . ASP A 1 213 ? 6.707 6.613 -5.672 1 96.94 213 ASP A CA 1
ATOM 1605 C C . ASP A 1 213 ? 5.352 6.371 -6.324 1 96.94 213 ASP A C 1
ATOM 1607 O O . ASP A 1 213 ? 4.766 7.285 -6.914 1 96.94 213 ASP A O 1
ATOM 1611 N N . ILE A 1 214 ? 4.883 5.176 -6.207 1 96.44 214 ILE A N 1
ATOM 1612 C CA . ILE A 1 214 ? 3.609 4.82 -6.824 1 96.44 214 ILE A CA 1
ATOM 1613 C C . ILE A 1 214 ? 2.484 5.641 -6.203 1 96.44 214 ILE A C 1
ATOM 1615 O O . ILE A 1 214 ? 1.668 6.23 -6.914 1 96.44 214 ILE A O 1
ATOM 1619 N N . TRP A 1 215 ? 2.488 5.73 -4.949 1 97.44 215 TRP A N 1
ATOM 1620 C CA . TRP A 1 215 ? 1.448 6.453 -4.223 1 97.44 215 TRP A CA 1
ATOM 1621 C C . TRP A 1 215 ? 1.558 7.957 -4.465 1 97.44 215 TRP A C 1
ATOM 1623 O O . TRP A 1 215 ? 0.549 8.625 -4.695 1 97.44 215 TRP A O 1
ATOM 1633 N N . SER A 1 216 ? 2.783 8.477 -4.418 1 97.94 216 SER A N 1
ATOM 1634 C CA . SER A 1 216 ? 3 9.906 -4.625 1 97.94 216 SER A CA 1
ATOM 1635 C C . SER A 1 216 ? 2.553 10.336 -6.016 1 97.94 216 SER A C 1
ATOM 1637 O O . SER A 1 216 ? 1.899 11.375 -6.172 1 97.94 216 SER A O 1
ATOM 1639 N N . ARG A 1 217 ? 2.92 9.531 -7.004 1 97.31 217 ARG A N 1
ATOM 1640 C CA . ARG A 1 217 ? 2.518 9.82 -8.375 1 97.31 217 ARG A CA 1
ATOM 1641 C C . ARG A 1 217 ? 1 9.914 -8.492 1 97.31 217 ARG A C 1
ATOM 1643 O O . ARG A 1 217 ? 0.475 10.898 -9.023 1 97.31 217 ARG A O 1
ATOM 1650 N N . HIS A 1 218 ? 0.323 8.953 -7.961 1 96.75 218 HIS A N 1
ATOM 1651 C CA . HIS A 1 218 ? -1.13 8.914 -8.078 1 96.75 218 HIS A CA 1
ATOM 1652 C C . HIS A 1 218 ? -1.776 10.078 -7.336 1 96.75 218 HIS A C 1
ATOM 1654 O O . HIS A 1 218 ? -2.73 10.68 -7.828 1 96.75 218 HIS A O 1
ATOM 1660 N N . ALA A 1 219 ? -1.276 10.359 -6.164 1 98.06 219 ALA A N 1
ATOM 1661 C CA . ALA A 1 219 ? -1.799 11.484 -5.391 1 98.06 219 ALA A CA 1
ATOM 1662 C C . ALA A 1 219 ? -1.647 12.797 -6.156 1 98.06 219 ALA A C 1
ATOM 1664 O O . ALA A 1 219 ? -2.566 13.617 -6.18 1 98.06 219 ALA A O 1
ATOM 1665 N N . LEU A 1 220 ? -0.502 13 -6.828 1 98.5 220 LEU A N 1
ATOM 1666 C CA . LEU A 1 220 ? -0.249 14.234 -7.566 1 98.5 220 LEU A CA 1
ATOM 1667 C C . LEU A 1 220 ? -1.181 14.352 -8.766 1 98.5 220 LEU A C 1
ATOM 1669 O O . LEU A 1 220 ? -1.757 15.414 -9.008 1 98.5 220 LEU A O 1
ATOM 1673 N N . GLU A 1 221 ? -1.374 13.25 -9.469 1 97.56 221 GLU A N 1
ATOM 1674 C CA . GLU A 1 221 ? -2.246 13.266 -10.641 1 97.56 221 GLU A CA 1
ATOM 1675 C C . GLU A 1 221 ? -3.688 13.578 -10.25 1 97.56 221 GLU A C 1
ATOM 1677 O O . GLU A 1 221 ? -4.363 14.359 -10.922 1 97.56 221 GLU A O 1
ATOM 1682 N N . ILE A 1 222 ? -4.156 12.984 -9.18 1 97.5 222 ILE A N 1
ATOM 1683 C CA . ILE A 1 222 ? -5.516 13.219 -8.703 1 97.5 222 ILE A CA 1
ATOM 1684 C C . ILE A 1 222 ? -5.66 14.664 -8.25 1 97.5 222 ILE A C 1
ATOM 1686 O O . ILE A 1 222 ? -6.648 15.328 -8.57 1 97.5 222 ILE A O 1
ATOM 1690 N N . THR A 1 223 ? -4.684 15.125 -7.492 1 97.75 223 THR A N 1
ATOM 1691 C CA . THR A 1 223 ? -4.75 16.484 -6.973 1 97.75 223 THR A CA 1
ATOM 1692 C C . THR A 1 223 ? -4.824 17.5 -8.117 1 97.75 223 THR A C 1
ATOM 1694 O O . THR A 1 223 ? -5.598 18.453 -8.055 1 97.75 223 THR A O 1
ATOM 1697 N N . ASN A 1 224 ? -3.986 17.25 -9.102 1 98 224 ASN A N 1
ATOM 1698 C CA . ASN A 1 224 ? -4.012 18.125 -10.266 1 98 224 ASN A CA 1
ATOM 1699 C C . ASN A 1 224 ? -5.406 18.203 -10.883 1 98 224 ASN A C 1
ATOM 1701 O O . ASN A 1 224 ? -5.879 19.281 -11.242 1 98 224 ASN A O 1
ATOM 1705 N N . LYS A 1 225 ? -6.047 17.109 -10.953 1 97.69 225 LYS A N 1
ATOM 1706 C CA . LYS A 1 225 ? -7.305 17 -11.68 1 97.69 225 LYS A CA 1
ATOM 1707 C C . LYS A 1 225 ? -8.477 17.484 -10.828 1 97.69 225 LYS A C 1
ATOM 1709 O O . LYS A 1 225 ? -9.438 18.047 -11.344 1 97.69 225 LYS A O 1
ATOM 1714 N N . TYR A 1 226 ? -8.453 17.344 -9.469 1 98.06 226 TYR A N 1
ATOM 1715 C CA . TYR A 1 226 ? -9.703 17.406 -8.719 1 98.06 226 TYR A CA 1
ATOM 1716 C C . TYR A 1 226 ? -9.641 18.5 -7.652 1 98.06 226 TYR A C 1
ATOM 1718 O O . TYR A 1 226 ? -10.672 18.891 -7.094 1 98.06 226 TYR A O 1
ATOM 1726 N N . ILE A 1 227 ? -8.516 19.062 -7.328 1 97.94 227 ILE A N 1
ATOM 1727 C CA . ILE A 1 227 ? -8.398 19.906 -6.145 1 97.94 227 ILE A CA 1
ATOM 1728 C C . ILE A 1 227 ? -9.266 21.141 -6.312 1 97.94 227 ILE A C 1
ATOM 1730 O O . ILE A 1 227 ? -9.969 21.547 -5.379 1 97.94 227 ILE A O 1
ATOM 1734 N N . ARG A 1 228 ? -9.219 21.766 -7.48 1 97.94 228 ARG A N 1
ATOM 1735 C CA . ARG A 1 228 ? -10 22.969 -7.695 1 97.94 228 ARG A CA 1
ATOM 1736 C C . ARG A 1 228 ? -11.492 22.703 -7.523 1 97.94 228 ARG A C 1
ATOM 1738 O O . ARG A 1 228 ? -12.195 23.453 -6.84 1 97.94 228 ARG A O 1
ATOM 1745 N N . ARG A 1 229 ? -11.938 21.594 -8.148 1 97.5 229 ARG A N 1
ATOM 1746 C CA . ARG A 1 229 ? -13.344 21.219 -8.031 1 97.5 229 ARG A CA 1
ATOM 1747 C C . ARG A 1 229 ? -13.719 20.938 -6.582 1 97.5 229 ARG A C 1
ATOM 1749 O O . ARG A 1 229 ? -14.781 21.359 -6.121 1 97.5 229 ARG A O 1
ATOM 1756 N N . ALA A 1 230 ? -12.883 20.266 -5.848 1 96.44 230 ALA A N 1
ATOM 1757 C CA . ALA A 1 230 ? -13.156 19.891 -4.461 1 96.44 230 ALA A CA 1
ATOM 1758 C C . ALA A 1 230 ? -13.203 21.125 -3.562 1 96.44 230 ALA A C 1
ATOM 1760 O O . ALA A 1 230 ? -13.953 21.156 -2.584 1 96.44 230 ALA A O 1
ATOM 1761 N N . VAL A 1 231 ? -12.422 22.141 -3.912 1 96.62 231 VAL A N 1
ATOM 1762 C CA . VAL A 1 231 ? -12.297 23.344 -3.09 1 96.62 231 VAL A CA 1
ATOM 1763 C C . VAL A 1 231 ? -13.508 24.25 -3.32 1 96.62 231 VAL A C 1
ATOM 1765 O O . VAL A 1 231 ? -14.109 24.75 -2.365 1 96.62 231 VAL A O 1
ATOM 1768 N N . TYR A 1 232 ? -13.938 24.422 -4.508 1 96.69 232 TYR A N 1
ATOM 1769 C CA . TYR A 1 232 ? -14.883 25.5 -4.809 1 96.69 232 TYR A CA 1
ATOM 1770 C C . TYR A 1 232 ? -16.297 24.953 -4.973 1 96.69 232 TYR A C 1
ATOM 1772 O O . TYR A 1 232 ? -17.234 25.719 -5.164 1 96.69 232 TYR A O 1
ATOM 1780 N N . ASP A 1 233 ? -16.484 23.641 -4.867 1 94 233 ASP A N 1
ATOM 1781 C CA . ASP A 1 233 ? -17.812 23.047 -4.887 1 94 233 ASP A CA 1
ATOM 1782 C C . ASP A 1 233 ? -17.953 21.953 -3.846 1 94 233 ASP A C 1
ATOM 1784 O O . ASP A 1 233 ? -17.703 20.781 -4.141 1 94 233 ASP A O 1
ATOM 1788 N N . ALA A 1 234 ? -18.484 22.281 -2.701 1 88.81 234 ALA A N 1
ATOM 1789 C CA . ALA A 1 234 ? -18.609 21.344 -1.578 1 88.81 234 ALA A CA 1
ATOM 1790 C C . ALA A 1 234 ? -19.609 20.234 -1.893 1 88.81 234 ALA A C 1
ATOM 1792 O O . ALA A 1 234 ? -19.609 19.203 -1.229 1 88.81 234 ALA A O 1
ATOM 1793 N N . SER A 1 235 ? -20.438 20.422 -2.869 1 91.69 235 SER A N 1
ATOM 1794 C CA . SER A 1 235 ? -21.453 19.438 -3.207 1 91.69 235 SER A CA 1
ATOM 1795 C C . SER A 1 235 ? -20.938 18.438 -4.25 1 91.69 235 SER A C 1
ATOM 1797 O O . SER A 1 235 ? -21.625 17.484 -4.605 1 91.69 235 SER A O 1
ATOM 1799 N N . ASP A 1 236 ? -19.719 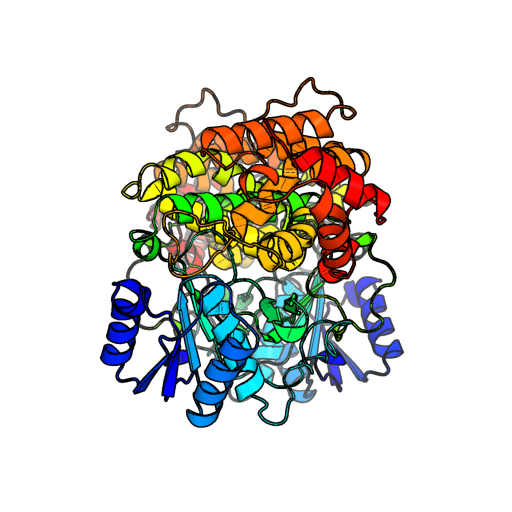18.75 -4.742 1 94.56 236 ASP A N 1
ATOM 1800 C CA . ASP A 1 236 ? -19.109 17.844 -5.723 1 94.56 236 ASP A CA 1
ATOM 1801 C C . ASP A 1 236 ? -18.609 16.562 -5.062 1 94.56 236 ASP A C 1
ATOM 1803 O O . ASP A 1 236 ? -17.422 16.422 -4.812 1 94.56 236 ASP A O 1
ATOM 1807 N N . ASP A 1 237 ? -19.453 15.602 -4.957 1 93.88 237 ASP A N 1
ATOM 1808 C CA . ASP A 1 237 ? -19.156 14.359 -4.242 1 93.88 237 ASP A CA 1
ATOM 1809 C C . ASP A 1 237 ? -18 13.609 -4.902 1 93.88 237 ASP A C 1
ATOM 1811 O O . ASP A 1 237 ? -17.188 12.977 -4.219 1 93.88 237 ASP A O 1
ATOM 1815 N N . GLU A 1 238 ? -17.969 13.672 -6.176 1 95.06 238 GLU A N 1
ATOM 1816 C CA . GLU A 1 238 ? -16.906 12.977 -6.883 1 95.06 238 GLU A CA 1
ATOM 1817 C C . GLU A 1 238 ? -15.539 13.555 -6.523 1 95.06 238 GLU A C 1
ATOM 1819 O O . GLU A 1 238 ? -14.633 12.828 -6.102 1 95.06 238 GLU A O 1
ATOM 1824 N N . ALA A 1 239 ? -15.406 14.875 -6.656 1 96.38 239 ALA A N 1
ATOM 1825 C CA . ALA A 1 239 ? -14.125 15.531 -6.406 1 96.38 239 ALA A CA 1
ATOM 1826 C C . ALA A 1 239 ? -13.703 15.367 -4.949 1 96.38 239 ALA A C 1
ATOM 1828 O O . ALA A 1 239 ? -12.531 15.094 -4.668 1 96.38 239 ALA A O 1
ATOM 1829 N N . ARG A 1 240 ? -14.672 15.523 -4.062 1 95 240 ARG A N 1
ATOM 1830 C CA . ARG A 1 240 ? -14.367 15.406 -2.643 1 95 240 ARG A CA 1
ATOM 1831 C C . ARG A 1 240 ? -13.969 13.977 -2.285 1 95 240 ARG A C 1
ATOM 1833 O O . ARG A 1 240 ? -13.031 13.758 -1.508 1 95 240 ARG A O 1
ATOM 1840 N N . SER A 1 241 ? -14.656 13.055 -2.881 1 95.38 241 SER A N 1
ATOM 1841 C CA . SER A 1 241 ? -14.352 11.648 -2.627 1 95.38 241 SER A CA 1
ATOM 1842 C C . SER A 1 241 ? -12.969 11.281 -3.148 1 95.38 241 SER A C 1
ATOM 1844 O O . SER A 1 241 ? -12.203 10.602 -2.463 1 95.38 241 SER A O 1
ATOM 1846 N N . ILE A 1 242 ? -12.656 11.727 -4.301 1 96.25 242 ILE A N 1
ATOM 1847 C CA . ILE A 1 242 ? -11.398 11.359 -4.934 1 96.25 242 ILE A CA 1
ATOM 1848 C C . ILE A 1 242 ? -10.242 12.062 -4.219 1 96.25 242 ILE A C 1
ATOM 1850 O O . ILE A 1 242 ? -9.172 11.477 -4.035 1 96.25 242 ILE A O 1
ATOM 1854 N N . MET A 1 243 ? -10.469 13.281 -3.768 1 97.12 243 MET A N 1
ATOM 1855 C CA . MET A 1 243 ? -9.445 13.984 -2.996 1 97.12 243 MET A CA 1
ATOM 1856 C C . MET A 1 243 ? -9.219 13.305 -1.65 1 97.12 243 MET A C 1
ATOM 1858 O O . MET A 1 243 ? -8.102 13.305 -1.132 1 97.12 243 MET A O 1
ATOM 1862 N N . HIS A 1 244 ? -10.297 12.773 -1.11 1 96.69 244 HIS A N 1
ATOM 1863 C CA . HIS A 1 244 ? -10.164 12.016 0.129 1 96.69 244 HIS A CA 1
ATOM 1864 C C . HIS A 1 244 ? -9.234 10.82 -0.054 1 96.69 244 HIS A C 1
ATOM 1866 O O . HIS A 1 244 ? -8.375 10.555 0.791 1 96.69 244 HIS A O 1
ATOM 1872 N N . LEU A 1 245 ? -9.359 10.18 -1.173 1 96.25 245 LEU A N 1
ATOM 1873 C CA . LEU A 1 245 ? -8.477 9.062 -1.501 1 96.25 245 LEU A CA 1
ATOM 1874 C C . LEU A 1 245 ? -7.051 9.547 -1.728 1 96.25 245 LEU A C 1
ATOM 1876 O O . LEU A 1 245 ? -6.094 8.898 -1.288 1 96.25 245 LEU A O 1
ATOM 1880 N N . ALA A 1 246 ? -6.949 10.672 -2.416 1 97.75 246 ALA A N 1
ATOM 1881 C CA . ALA A 1 246 ? -5.625 11.234 -2.662 1 97.75 246 ALA A CA 1
ATOM 1882 C C . ALA A 1 246 ? -4.895 11.508 -1.35 1 97.75 246 ALA A C 1
ATOM 1884 O O . ALA A 1 246 ? -3.676 11.328 -1.261 1 97.75 246 ALA A O 1
ATOM 1885 N N . SER A 1 247 ? -5.641 11.977 -0.383 1 97.81 247 SER A N 1
ATOM 1886 C CA . SER A 1 247 ? -5.066 12.219 0.938 1 97.81 247 SER A CA 1
ATOM 1887 C C . SER A 1 247 ? -4.504 10.938 1.536 1 97.81 247 SER A C 1
ATOM 1889 O O . SER A 1 247 ? -3.387 10.93 2.061 1 97.81 247 SER A O 1
ATOM 1891 N N . CYS A 1 248 ? -5.203 9.891 1.418 1 96.81 248 CYS A N 1
ATOM 1892 C CA . CYS A 1 248 ? -4.75 8.594 1.903 1 96.81 248 CYS A CA 1
ATOM 1893 C C . CYS A 1 248 ? -3.514 8.125 1.144 1 96.81 248 CYS A C 1
ATOM 1895 O O . CYS A 1 248 ? -2.555 7.637 1.747 1 96.81 248 CYS A O 1
ATOM 1897 N N . TYR A 1 249 ? -3.555 8.273 -0.176 1 97.62 249 TYR A N 1
ATOM 1898 C CA . TYR A 1 249 ? -2.436 7.863 -1.015 1 97.62 249 TYR A CA 1
ATOM 1899 C C . TYR A 1 249 ? -1.168 8.625 -0.648 1 97.62 249 TYR A C 1
ATOM 1901 O O . TYR A 1 249 ? -0.104 8.023 -0.478 1 97.62 249 TYR A O 1
ATOM 1909 N N . ALA A 1 250 ? -1.337 9.906 -0.508 1 98.06 250 ALA A N 1
ATOM 1910 C CA . ALA A 1 250 ? -0.193 10.727 -0.109 1 98.06 250 ALA A CA 1
ATOM 1911 C C . ALA A 1 250 ? 0.321 10.312 1.268 1 98.06 250 ALA A C 1
ATOM 1913 O O . ALA A 1 250 ? 1.529 10.312 1.514 1 98.06 250 ALA A O 1
ATOM 1914 N N . GLY A 1 251 ? -0.594 10 2.141 1 96.88 251 GLY A N 1
ATOM 1915 C CA . GLY A 1 251 ? -0.232 9.531 3.469 1 96.88 251 GLY A CA 1
ATOM 1916 C C . GLY A 1 251 ? 0.583 8.258 3.447 1 96.88 251 GLY A C 1
ATOM 1917 O O . GLY A 1 251 ? 1.587 8.141 4.152 1 96.88 251 GLY A O 1
ATOM 1918 N N . ILE A 1 252 ? 0.193 7.324 2.607 1 95.56 252 ILE A N 1
ATOM 1919 C CA . ILE A 1 252 ? 0.929 6.07 2.479 1 95.56 252 ILE A CA 1
ATOM 1920 C C . ILE A 1 252 ? 2.301 6.34 1.865 1 95.56 252 ILE A C 1
ATOM 1922 O O . ILE A 1 252 ? 3.307 5.785 2.312 1 95.56 252 ILE A O 1
ATOM 1926 N N . GLY A 1 253 ? 2.328 7.195 0.879 1 95.94 253 GLY A N 1
ATOM 1927 C CA . GLY A 1 253 ? 3.59 7.547 0.243 1 95.94 253 GLY A CA 1
ATOM 1928 C C . GLY A 1 253 ? 4.586 8.172 1.2 1 95.94 253 GLY A C 1
ATOM 1929 O O . GLY A 1 253 ? 5.637 7.594 1.479 1 95.94 253 GLY A O 1
ATOM 1930 N N . PHE A 1 254 ? 4.172 9.289 1.806 1 96.25 254 PHE A N 1
ATOM 1931 C CA . PHE A 1 254 ? 5.121 9.992 2.66 1 96.25 254 PHE A CA 1
ATOM 1932 C C . PHE A 1 254 ? 5.309 9.258 3.98 1 96.25 254 PHE A C 1
ATOM 1934 O O . PHE A 1 254 ? 6.309 9.461 4.676 1 96.25 254 PHE A O 1
ATOM 1941 N N . GLY A 1 255 ? 4.336 8.391 4.332 1 93.5 255 GLY A N 1
ATOM 1942 C CA . GLY A 1 255 ? 4.512 7.562 5.516 1 93.5 255 GLY A CA 1
ATOM 1943 C C . GLY A 1 255 ? 5.66 6.582 5.391 1 93.5 255 GLY A C 1
ATOM 1944 O O . GLY A 1 255 ? 6.117 6.023 6.391 1 93.5 255 GLY A O 1
ATOM 1945 N N . ASN A 1 256 ? 6.094 6.375 4.176 1 91.69 256 ASN A N 1
ATOM 1946 C CA . ASN A 1 256 ? 7.25 5.539 3.879 1 91.69 256 ASN A CA 1
ATOM 1947 C C . ASN A 1 256 ? 8.469 6.383 3.518 1 91.69 256 ASN A C 1
ATOM 1949 O O . ASN A 1 256 ? 9.547 6.195 4.086 1 91.69 256 ASN A O 1
ATOM 1953 N N . ALA A 1 257 ? 8.336 7.324 2.688 1 95.56 257 ALA A N 1
ATOM 1954 C CA . ALA A 1 257 ? 9.438 8.102 2.133 1 95.56 257 ALA A CA 1
ATOM 1955 C C . ALA A 1 257 ? 9.812 9.258 3.059 1 95.56 257 ALA A C 1
ATOM 1957 O O . ALA A 1 257 ? 10.992 9.586 3.203 1 95.56 257 ALA A O 1
ATOM 1958 N N . GLY A 1 258 ? 8.734 9.859 3.607 1 94.75 258 GLY A N 1
ATOM 1959 C CA . GLY A 1 258 ? 8.938 11.078 4.375 1 94.75 258 GLY A CA 1
ATOM 1960 C C . GLY A 1 258 ? 8.75 12.344 3.557 1 94.75 258 GLY A C 1
ATOM 1961 O O . GLY A 1 258 ? 8.523 12.273 2.346 1 94.75 258 GLY A O 1
ATOM 1962 N N . CYS A 1 259 ? 8.695 13.43 4.305 1 96.5 259 CYS A N 1
ATOM 1963 C CA . CYS A 1 259 ? 8.75 14.773 3.74 1 96.5 259 CYS A CA 1
ATOM 1964 C C . CYS A 1 259 ? 10.07 15.453 4.07 1 96.5 259 CYS A C 1
ATOM 1966 O O . CYS A 1 259 ? 10.93 14.867 4.73 1 96.5 259 CYS A O 1
ATOM 1968 N N . HIS A 1 260 ? 10.305 16.656 3.521 1 96.88 260 HIS A N 1
ATOM 1969 C CA . HIS A 1 260 ? 11.602 17.266 3.77 1 96.88 260 HIS A CA 1
ATOM 1970 C C . HIS A 1 260 ? 11.453 18.766 4.043 1 96.88 260 HIS A C 1
ATOM 1972 O O . HIS A 1 260 ? 10.867 19.156 5.051 1 96.88 260 HIS A O 1
ATOM 1978 N N . LEU A 1 261 ? 11.812 19.625 3.207 1 98.56 261 LEU A N 1
ATOM 1979 C CA . LEU A 1 261 ? 12.117 21.016 3.584 1 98.56 261 LEU A CA 1
ATOM 1980 C C . LEU A 1 261 ? 10.836 21.812 3.76 1 98.56 261 LEU A C 1
ATOM 1982 O O . LEU A 1 261 ? 10.742 22.656 4.664 1 98.56 261 LEU A O 1
ATOM 1986 N N . CYS A 1 262 ? 9.852 21.672 2.838 1 98.62 262 CYS A N 1
ATOM 1987 C CA . CYS A 1 262 ? 8.609 22.422 2.986 1 98.62 262 CYS A CA 1
ATOM 1988 C C . CYS A 1 262 ? 7.996 22.188 4.363 1 98.62 262 CYS A C 1
ATOM 1990 O O . CYS A 1 262 ? 7.648 23.156 5.059 1 98.62 262 CYS A O 1
ATOM 1992 N N . HIS A 1 263 ? 7.902 20.953 4.75 1 96.81 263 HIS A N 1
ATOM 1993 C CA . HIS A 1 263 ? 7.32 20.609 6.043 1 96.81 263 HIS A CA 1
ATOM 1994 C C . HIS A 1 263 ? 8.227 21.047 7.191 1 96.81 263 HIS A C 1
ATOM 1996 O O . HIS A 1 263 ? 7.738 21.484 8.234 1 96.81 263 HIS A O 1
ATOM 2002 N N . ALA A 1 264 ? 9.516 20.938 7 1 95.69 264 ALA A N 1
ATOM 2003 C CA . ALA A 1 264 ? 10.438 21.391 8.039 1 95.69 264 ALA A CA 1
ATOM 2004 C C . ALA A 1 264 ? 10.25 22.875 8.328 1 95.69 264 ALA A C 1
ATOM 2006 O O . ALA A 1 264 ? 10.234 23.297 9.492 1 95.69 264 ALA A O 1
ATOM 2007 N N . MET A 1 265 ? 10.125 23.672 7.32 1 97.81 265 MET A N 1
ATOM 2008 C CA . MET A 1 265 ? 10 25.109 7.457 1 97.81 265 MET A CA 1
ATOM 2009 C C . MET A 1 265 ? 8.594 25.5 7.922 1 97.81 265 MET A C 1
ATOM 2011 O O . MET A 1 265 ? 8.398 26.562 8.5 1 97.81 265 MET A O 1
ATOM 2015 N N . SER A 1 266 ? 7.648 24.609 7.664 1 96.5 266 SER A N 1
ATOM 2016 C CA . SER A 1 266 ? 6.273 24.906 8.055 1 96.5 266 SER A CA 1
ATOM 2017 C C . SER A 1 266 ? 6.129 24.969 9.57 1 96.5 266 SER A C 1
ATOM 2019 O O . SER A 1 266 ? 5.27 25.688 10.086 1 96.5 266 SER A O 1
ATOM 2021 N N . TYR A 1 267 ? 6.984 24.266 10.273 1 92.25 267 TYR A N 1
ATOM 2022 C CA . TYR A 1 267 ? 6.848 24.172 11.719 1 92.25 267 TYR A CA 1
ATOM 2023 C C . TYR A 1 267 ? 7.086 25.516 12.375 1 92.25 267 TYR A C 1
ATOM 2025 O O . TYR A 1 267 ? 6.207 26.047 13.07 1 92.25 267 TYR A O 1
ATOM 2033 N N . PRO A 1 268 ? 8.203 26.156 12.109 1 94.19 268 PRO A N 1
ATOM 2034 C CA . PRO A 1 268 ? 8.367 27.484 12.719 1 94.19 268 PRO A CA 1
ATOM 2035 C C . PRO A 1 268 ? 7.414 28.516 12.133 1 94.19 268 PRO A C 1
ATOM 2037 O O . PRO A 1 268 ? 7 29.453 12.836 1 94.19 268 PRO A O 1
ATOM 2040 N N . ILE A 1 269 ? 6.98 28.406 10.875 1 95.75 269 ILE A N 1
ATOM 2041 C CA . ILE A 1 269 ? 6.031 29.344 10.281 1 95.75 269 ILE A CA 1
ATOM 2042 C C . ILE A 1 269 ? 4.711 29.297 11.047 1 95.75 269 ILE A C 1
ATOM 2044 O O . ILE A 1 269 ? 4.129 30.328 11.359 1 95.75 269 ILE A O 1
ATOM 2048 N N . SER A 1 270 ? 4.266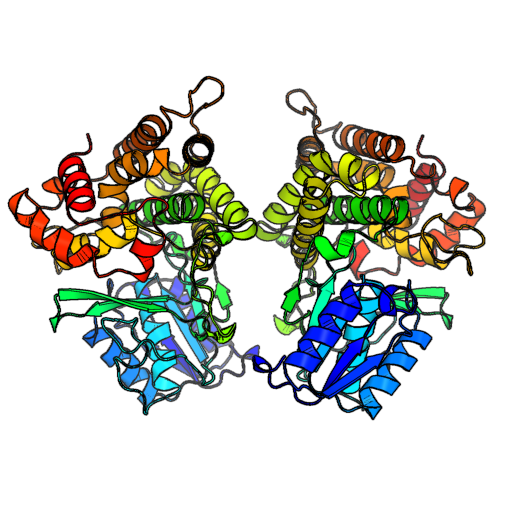 28.109 11.297 1 91.44 270 SER A N 1
ATOM 2049 C CA . SER A 1 270 ? 3.041 27.938 12.07 1 91.44 270 SER A CA 1
ATOM 2050 C C . SER A 1 270 ? 3.266 28.297 13.539 1 91.44 270 SER A C 1
ATOM 2052 O O . SER A 1 270 ? 2.412 28.938 14.164 1 91.44 270 SER A O 1
ATOM 2054 N N . GLY A 1 271 ? 4.387 27.984 14.102 1 87.81 271 GLY A N 1
ATOM 2055 C CA . GLY A 1 271 ? 4.656 28.141 15.523 1 87.81 271 GLY A CA 1
ATOM 2056 C C . GLY A 1 271 ? 4.863 29.578 15.93 1 87.81 271 GLY A C 1
ATOM 2057 O O . GLY A 1 271 ? 4.59 29.953 17.078 1 87.81 271 GLY A O 1
ATOM 2058 N N . LEU A 1 272 ? 5.285 30.422 15 1 91.38 272 LEU A N 1
ATOM 2059 C CA . LEU A 1 272 ? 5.648 31.797 15.352 1 91.38 272 LEU A CA 1
ATOM 2060 C C . LEU A 1 272 ? 4.609 32.781 14.836 1 91.38 272 LEU A C 1
ATOM 2062 O O . LEU A 1 272 ? 4.852 34 14.805 1 91.38 272 LEU A O 1
ATOM 2066 N N . VAL A 1 273 ? 3.5 32.25 14.453 1 91.81 273 VAL A N 1
ATOM 2067 C CA . VAL A 1 273 ? 2.43 33.094 13.93 1 91.81 273 VAL A CA 1
ATOM 2068 C C . VAL A 1 273 ? 2.012 34.125 14.977 1 91.81 273 VAL A C 1
ATOM 2070 O O . VAL A 1 273 ? 2.021 33.812 16.172 1 91.81 273 VAL A O 1
ATOM 2073 N N . ARG A 1 274 ? 1.642 35.344 14.594 1 91.81 274 ARG A N 1
ATOM 2074 C CA . ARG A 1 274 ? 1.272 36.406 15.523 1 91.81 274 ARG A CA 1
ATOM 2075 C C . ARG A 1 274 ? -0.192 36.781 15.359 1 91.81 274 ARG A C 1
ATOM 2077 O O . ARG A 1 274 ? -0.983 36.656 16.297 1 91.81 274 ARG A O 1
ATOM 2084 N N . GLU A 1 275 ? -0.614 37.031 14.125 1 92.38 275 GLU A N 1
ATOM 2085 C CA . GLU A 1 275 ? -1.94 37.625 13.977 1 92.38 275 GLU A CA 1
ATOM 2086 C C . GLU A 1 275 ? -2.738 36.906 12.883 1 92.38 275 GLU A C 1
ATOM 2088 O O . GLU A 1 275 ? -3.961 37.062 12.812 1 92.38 275 GLU A O 1
ATOM 2093 N N . PHE A 1 276 ? -2.146 36.188 12.133 1 93.94 276 PHE A N 1
ATOM 2094 C CA . PHE A 1 276 ? -2.801 35.625 10.953 1 93.94 276 PHE A CA 1
ATOM 2095 C C . PHE A 1 276 ? -3.938 34.688 11.359 1 93.94 276 PHE A C 1
ATOM 2097 O O . PHE A 1 276 ? -3.801 33.906 12.305 1 93.94 276 PHE A O 1
ATOM 2104 N N . MET A 1 277 ? -5.062 34.844 10.664 1 92.44 277 MET A N 1
ATOM 2105 C CA . MET A 1 277 ? -6.23 34 10.797 1 92.44 277 MET A CA 1
ATOM 2106 C C . MET A 1 277 ? -6.785 33.594 9.43 1 92.44 277 MET A C 1
ATOM 2108 O O . MET A 1 277 ? -6.695 34.375 8.477 1 92.44 277 MET A O 1
ATOM 2112 N N . SER A 1 278 ? -7.262 32.469 9.328 1 89.38 278 SER A N 1
ATOM 2113 C CA . SER A 1 278 ? -7.82 32 8.062 1 89.38 278 SER A CA 1
ATOM 2114 C C . SER A 1 278 ? -9.305 31.672 8.203 1 89.38 278 SER A C 1
ATOM 2116 O O . SER A 1 278 ? -9.727 31.109 9.219 1 89.38 278 SER A O 1
ATOM 2118 N N . LYS A 1 279 ? -10.016 32.062 7.203 1 86.62 279 LYS A N 1
ATOM 2119 C CA . LYS A 1 279 ? -11.43 31.688 7.148 1 86.62 279 LYS A CA 1
ATOM 2120 C C . LYS A 1 279 ? -11.602 30.172 7.188 1 86.62 279 LYS A C 1
ATOM 2122 O O . LYS A 1 279 ? -10.82 29.438 6.582 1 86.62 279 LYS A O 1
ATOM 2127 N N . GLY A 1 280 ? -12.633 29.688 7.852 1 83.12 280 GLY A N 1
ATOM 2128 C CA . GLY A 1 280 ? -12.914 28.266 7.902 1 83.12 280 GLY A CA 1
ATOM 2129 C C . GLY A 1 280 ? -12.242 27.562 9.07 1 83.12 280 GLY A C 1
ATOM 2130 O O . GLY A 1 280 ? -12.516 26.391 9.336 1 83.12 280 GLY A O 1
ATOM 2131 N N . TYR A 1 281 ? -11.352 28.297 9.688 1 85.25 281 TYR A N 1
ATOM 2132 C CA . TYR A 1 281 ? -10.688 27.797 10.883 1 85.25 281 TYR A CA 1
ATOM 2133 C C . TYR A 1 281 ? -11.125 28.578 12.117 1 85.25 281 TYR A C 1
ATOM 2135 O O . TYR A 1 281 ? -11.891 29.531 12.008 1 85.25 281 TYR A O 1
ATOM 2143 N N . ASP A 1 282 ? -10.703 27.984 13.281 1 76.31 282 ASP A N 1
ATOM 2144 C CA . ASP A 1 282 ? -11.062 28.656 14.523 1 76.31 282 ASP A CA 1
ATOM 2145 C C . ASP A 1 282 ? -10.625 30.125 14.508 1 76.31 282 ASP A C 1
ATOM 2147 O O . ASP A 1 282 ? -9.539 30.438 14.023 1 76.31 282 ASP A O 1
ATOM 2151 N N . ASP A 1 283 ? -11.5 30.984 15.039 1 74.31 283 ASP A N 1
ATOM 2152 C CA . ASP A 1 283 ? -11.227 32.406 14.984 1 74.31 283 ASP A CA 1
ATOM 2153 C C . ASP A 1 283 ? -10.914 3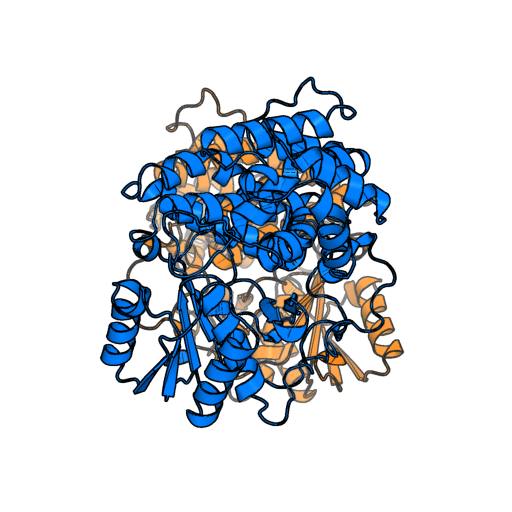2.969 16.375 1 74.31 283 ASP A C 1
ATOM 2155 O O . ASP A 1 283 ? -11.023 34.188 16.609 1 74.31 283 ASP A O 1
ATOM 2159 N N . ASP A 1 284 ? -10.5 32.031 17.188 1 80.88 284 ASP A N 1
ATOM 2160 C CA . ASP A 1 284 ? -10.289 32.531 18.531 1 80.88 284 ASP A CA 1
ATOM 2161 C C . ASP A 1 284 ? -8.805 32.781 18.797 1 80.88 284 ASP A C 1
ATOM 2163 O O . ASP A 1 284 ? -8.438 33.406 19.797 1 80.88 284 ASP A O 1
ATOM 2167 N N . HIS A 1 285 ? -7.965 32.312 17.906 1 82.19 285 HIS A N 1
ATOM 2168 C CA . HIS A 1 285 ? -6.531 32.562 18.047 1 82.19 285 HIS A CA 1
ATOM 2169 C C . HIS A 1 285 ? -5.836 32.562 16.688 1 82.19 285 HIS A C 1
ATOM 2171 O O . HIS A 1 285 ? -6.309 31.906 15.75 1 82.19 285 HIS A O 1
ATOM 2177 N N . PRO A 1 286 ? -4.746 33.281 16.609 1 89 286 PRO A N 1
ATOM 2178 C CA . PRO A 1 286 ? -3.979 33.25 15.359 1 89 286 PRO A CA 1
ATOM 2179 C C . PRO A 1 286 ? -3.459 31.875 15.008 1 89 286 PRO A C 1
ATOM 2181 O O . PRO A 1 286 ? -3.049 31.125 15.898 1 89 286 PRO A O 1
ATOM 2184 N N . MET A 1 287 ? -3.529 31.562 13.742 1 89.44 287 MET A N 1
ATOM 2185 C CA . MET A 1 287 ? -3.006 30.281 13.289 1 89.44 287 MET A CA 1
ATOM 2186 C C . MET A 1 287 ? -2.77 30.281 11.781 1 89.44 287 MET A C 1
ATOM 2188 O O . MET A 1 287 ? -3.508 30.938 11.039 1 89.44 287 MET A O 1
ATOM 2192 N N . VAL A 1 288 ? -1.777 29.734 11.391 1 92.69 288 VAL A N 1
ATOM 2193 C CA . VAL A 1 288 ? -1.548 29.422 9.984 1 92.69 288 VAL A CA 1
ATOM 2194 C C . VAL A 1 288 ? -1.878 27.953 9.727 1 92.69 288 VAL A C 1
ATOM 2196 O O . VAL A 1 288 ? -1.227 27.047 10.266 1 92.69 288 VAL A O 1
ATOM 2199 N N . PRO A 1 289 ? -2.955 27.688 8.922 1 92.19 289 PRO A N 1
ATOM 2200 C CA . PRO A 1 289 ? -3.24 26.281 8.602 1 92.19 289 PRO A CA 1
ATOM 2201 C C . PRO A 1 289 ? -2.02 25.531 8.07 1 92.19 289 PRO A C 1
ATOM 2203 O O . PRO A 1 289 ? -1.221 26.109 7.324 1 92.19 289 PRO A O 1
ATOM 2206 N N . HIS A 1 290 ? -1.912 24.328 8.422 1 91.69 290 HIS A N 1
ATOM 2207 C CA . HIS A 1 290 ? -0.711 23.547 8.156 1 91.69 290 HIS A CA 1
ATOM 2208 C C . HIS A 1 290 ? -0.378 23.531 6.668 1 91.69 290 HIS A C 1
ATOM 2210 O O . HIS A 1 290 ? 0.742 23.875 6.273 1 91.69 290 HIS A O 1
ATOM 2216 N N . GLY A 1 291 ? -1.401 23.219 5.789 1 95.31 291 GLY A N 1
ATOM 2217 C CA . GLY A 1 291 ? -1.155 23.172 4.355 1 95.31 291 GLY A CA 1
ATOM 2218 C C . GLY A 1 291 ? -0.637 24.484 3.805 1 95.31 291 GLY A C 1
ATOM 2219 O O . GLY A 1 291 ? 0.182 24.5 2.883 1 95.31 291 GLY A O 1
ATOM 2220 N N . LEU A 1 292 ? -1.124 25.562 4.398 1 97.19 292 LEU A N 1
ATOM 2221 C CA . LEU A 1 292 ? -0.68 26.891 3.992 1 97.19 292 LEU A CA 1
ATOM 2222 C C . LEU A 1 292 ? 0.766 27.125 4.414 1 97.19 292 LEU A C 1
ATOM 2224 O O . LEU A 1 292 ? 1.571 27.625 3.625 1 97.19 292 LEU A O 1
ATOM 2228 N N . SER A 1 293 ? 1.076 26.75 5.621 1 96.75 293 SER A N 1
ATOM 2229 C CA . SER A 1 293 ? 2.441 26.938 6.098 1 96.75 293 SER A CA 1
ATOM 2230 C C . SER A 1 293 ? 3.43 26.109 5.293 1 96.75 293 SER A C 1
ATOM 2232 O O . SER A 1 293 ? 4.605 26.453 5.188 1 96.75 293 SER A O 1
ATOM 2234 N N . VAL A 1 294 ? 2.979 25.016 4.695 1 98 294 VAL A N 1
ATOM 2235 C CA . VAL A 1 294 ? 3.84 24.109 3.943 1 98 294 VAL A CA 1
ATOM 2236 C C . VAL A 1 294 ? 4.066 24.656 2.537 1 98 294 VAL A C 1
ATOM 2238 O O . VAL A 1 294 ? 5.207 24.75 2.072 1 98 294 VAL A O 1
ATOM 2241 N N . ILE A 1 295 ? 3.029 25.141 1.862 1 98.62 295 ILE A N 1
ATOM 2242 C CA . ILE A 1 295 ? 3.115 25.438 0.439 1 98.62 295 ILE A CA 1
ATOM 2243 C C . ILE A 1 295 ? 3.83 26.781 0.241 1 98.62 295 ILE A C 1
ATOM 2245 O O . ILE A 1 295 ? 4.395 27.031 -0.824 1 98.62 295 ILE A O 1
ATOM 2249 N N . VAL A 1 296 ? 3.816 27.609 1.226 1 98.62 296 VAL A N 1
ATOM 2250 C CA . VAL A 1 296 ? 4.273 28.984 1.062 1 98.62 296 VAL A CA 1
ATOM 2251 C C . VAL A 1 296 ? 5.754 29 0.678 1 98.62 296 VAL A C 1
ATOM 2253 O O . VAL A 1 296 ? 6.207 29.891 -0.037 1 98.62 296 VAL A O 1
ATOM 2256 N N . THR A 1 297 ? 6.496 28.031 1.028 1 98.81 297 THR A N 1
ATOM 2257 C CA . THR A 1 297 ? 7.918 27.969 0.705 1 98.81 297 THR A CA 1
ATOM 2258 C C . THR A 1 297 ? 8.172 27.016 -0.457 1 98.81 297 THR A C 1
ATOM 2260 O O . THR A 1 297 ? 9.289 26.938 -0.975 1 98.81 297 THR A O 1
ATOM 2263 N N . ALA A 1 298 ? 7.199 26.297 -0.916 1 98.88 298 ALA A N 1
ATOM 2264 C CA . ALA A 1 298 ? 7.352 25.141 -1.814 1 98.88 298 ALA A CA 1
ATOM 2265 C C . ALA A 1 298 ? 8.008 25.562 -3.127 1 98.88 298 ALA A C 1
ATOM 2267 O O . ALA A 1 298 ? 8.945 24.922 -3.598 1 98.88 298 ALA A O 1
ATOM 2268 N N . PRO A 1 299 ? 7.578 26.688 -3.787 1 98.88 299 PRO A N 1
ATOM 2269 C CA . PRO A 1 299 ? 8.227 27.062 -5.047 1 98.88 299 PRO A CA 1
ATOM 2270 C C . PRO A 1 299 ? 9.734 27.25 -4.902 1 98.88 299 PRO A C 1
ATOM 2272 O O . PRO A 1 299 ? 10.508 26.703 -5.703 1 98.88 299 PRO A O 1
ATOM 2275 N N . ALA A 1 300 ? 10.141 27.922 -3.838 1 98.81 300 ALA A N 1
ATOM 2276 C CA . ALA A 1 300 ? 11.562 28.172 -3.613 1 98.81 300 ALA A CA 1
ATOM 2277 C C . ALA A 1 300 ? 12.297 26.891 -3.248 1 98.81 300 ALA A C 1
ATOM 2279 O O . ALA A 1 300 ? 13.438 26.672 -3.66 1 98.81 300 ALA A O 1
ATOM 2280 N N . VAL A 1 301 ? 11.664 26.031 -2.445 1 98.88 301 VAL A N 1
ATOM 2281 C CA . VAL A 1 301 ? 12.273 24.766 -2.031 1 98.88 301 VAL A CA 1
ATOM 2282 C C . VAL A 1 301 ? 12.57 23.906 -3.258 1 98.88 301 VAL A C 1
ATOM 2284 O O . VAL A 1 301 ? 13.68 23.406 -3.416 1 98.88 301 VAL A O 1
ATOM 2287 N N . PHE A 1 302 ? 11.625 23.797 -4.145 1 98.81 302 PHE A N 1
ATOM 2288 C CA . PHE A 1 302 ? 11.797 22.875 -5.262 1 98.81 302 PHE A CA 1
ATOM 2289 C C . PHE A 1 302 ? 12.68 23.484 -6.34 1 98.81 302 PHE A C 1
ATOM 2291 O O . PHE A 1 302 ? 13.336 22.766 -7.094 1 98.81 302 PHE A O 1
ATOM 2298 N N . GLU A 1 303 ? 12.766 24.781 -6.426 1 98.62 303 GLU A N 1
ATOM 2299 C CA . GLU A 1 303 ? 13.781 25.406 -7.27 1 98.62 303 GLU A CA 1
ATOM 2300 C C . GLU A 1 303 ? 15.188 25.094 -6.77 1 98.62 303 GLU A C 1
ATOM 2302 O O . GLU A 1 303 ? 16.094 24.844 -7.566 1 98.62 303 GLU A O 1
ATOM 2307 N N . PHE A 1 304 ? 15.352 25.094 -5.484 1 98.44 304 PHE A N 1
ATOM 2308 C CA . PHE A 1 304 ? 16.625 24.781 -4.871 1 98.44 304 PHE A CA 1
ATOM 2309 C C . PHE A 1 304 ? 16.953 23.297 -5.027 1 98.44 304 PHE A C 1
ATOM 2311 O O . PHE A 1 304 ? 18.062 22.953 -5.434 1 98.44 304 PHE A O 1
ATOM 2318 N N . THR A 1 305 ? 15.961 22.359 -4.777 1 98.56 305 THR A N 1
ATOM 2319 C CA . THR A 1 305 ? 16.25 20.938 -4.664 1 98.56 305 THR A CA 1
ATOM 2320 C C . THR A 1 305 ? 16.312 20.281 -6.043 1 98.56 305 THR A C 1
ATOM 2322 O O . THR A 1 305 ? 16.812 19.172 -6.184 1 98.56 305 THR A O 1
ATOM 2325 N N . ALA A 1 306 ? 15.891 20.984 -7.098 1 98.31 306 ALA A N 1
ATOM 2326 C CA . ALA A 1 306 ? 15.734 20.406 -8.43 1 98.31 306 ALA A CA 1
ATOM 2327 C C . ALA A 1 306 ? 17.078 19.875 -8.953 1 98.31 306 ALA A C 1
ATOM 2329 O O . ALA A 1 306 ? 17.109 18.859 -9.656 1 98.31 306 ALA A O 1
ATOM 2330 N N . SER A 1 307 ? 18.172 20.5 -8.586 1 97.56 307 SER A N 1
ATOM 2331 C CA . SER A 1 307 ? 19.469 20.125 -9.117 1 97.56 307 SER A CA 1
ATOM 2332 C C . SER A 1 307 ? 19.906 18.766 -8.57 1 97.56 307 SER A C 1
ATOM 2334 O O . SER A 1 307 ? 20.75 18.094 -9.164 1 97.56 307 SER A O 1
ATOM 2336 N N . ALA A 1 308 ? 19.359 18.375 -7.426 1 96.62 308 ALA A N 1
ATOM 2337 C CA . ALA A 1 308 ? 19.703 17.078 -6.844 1 96.62 308 ALA A CA 1
ATOM 2338 C C . ALA A 1 308 ? 19.094 15.938 -7.645 1 96.62 308 ALA A C 1
ATOM 2340 O O . ALA A 1 308 ? 19.672 14.852 -7.719 1 96.62 308 ALA A O 1
ATOM 2341 N N . CYS A 1 309 ? 17.984 16.141 -8.211 1 96.81 309 CYS A N 1
ATOM 2342 C CA . CYS A 1 309 ? 17.281 15.141 -9.008 1 96.81 309 CYS A CA 1
ATOM 2343 C C . CYS A 1 309 ? 16.344 15.805 -10.008 1 96.81 309 CYS A C 1
ATOM 2345 O O . CYS A 1 309 ? 15.125 15.625 -9.938 1 96.81 309 CYS A O 1
ATOM 2347 N N . PRO A 1 310 ? 16.875 16.406 -11.023 1 97.81 310 PRO A N 1
ATOM 2348 C CA . PRO A 1 310 ? 16.109 17.234 -11.953 1 97.81 310 PRO A CA 1
ATOM 2349 C C . PRO A 1 310 ? 15.031 16.438 -12.695 1 97.81 310 PRO A C 1
ATOM 2351 O O . PRO A 1 310 ? 13.93 16.938 -12.922 1 97.81 310 PRO A O 1
ATOM 2354 N N . GLU A 1 311 ? 15.328 15.203 -13.023 1 97.44 311 GLU A N 1
ATOM 2355 C CA . GLU A 1 311 ? 14.359 14.375 -13.734 1 97.44 311 GLU A CA 1
ATOM 2356 C C . GLU A 1 311 ? 13.117 14.133 -12.891 1 97.44 311 GLU A C 1
ATOM 2358 O O . GLU A 1 311 ? 11.992 14.18 -13.406 1 97.44 311 GLU A O 1
ATOM 2363 N N . ARG A 1 312 ? 13.273 13.891 -11.625 1 97.94 312 ARG A N 1
ATOM 2364 C CA . ARG A 1 312 ? 12.148 13.633 -10.734 1 97.94 312 ARG A CA 1
ATOM 2365 C C . ARG A 1 312 ? 11.312 14.898 -10.539 1 97.94 312 ARG A C 1
ATOM 2367 O O . ARG A 1 312 ? 10.086 14.82 -10.43 1 97.94 312 ARG A O 1
ATOM 2374 N N . HIS A 1 313 ? 12.047 16.078 -10.492 1 98.69 313 HIS A N 1
ATOM 2375 C CA . HIS A 1 313 ? 11.32 17.328 -10.383 1 98.69 313 HIS A CA 1
ATOM 2376 C C . HIS A 1 313 ? 10.5 17.594 -11.641 1 98.69 313 HIS A C 1
ATOM 2378 O O . HIS A 1 313 ? 9.367 18.078 -11.562 1 98.69 313 HIS A O 1
ATOM 2384 N N . LEU A 1 314 ? 11.055 17.266 -12.805 1 98.44 314 LEU A N 1
ATOM 2385 C CA . LEU A 1 314 ? 10.328 17.406 -14.062 1 98.44 314 LEU A CA 1
ATOM 2386 C C . LEU A 1 314 ? 9.133 16.453 -14.109 1 98.44 314 LEU A C 1
ATOM 2388 O O . LEU A 1 314 ? 8.047 16.828 -14.547 1 98.44 314 LEU A O 1
ATOM 2392 N N . GLN A 1 315 ? 9.352 15.25 -13.648 1 97.69 315 GLN A N 1
ATOM 2393 C CA . GLN A 1 315 ? 8.266 14.273 -13.625 1 97.69 315 GLN A CA 1
ATOM 2394 C C . GLN A 1 315 ? 7.148 14.719 -12.68 1 97.69 315 GLN A C 1
ATOM 2396 O O . GLN A 1 315 ? 5.965 14.562 -12.984 1 97.69 315 GLN A O 1
ATOM 2401 N N . ALA A 1 316 ? 7.559 15.227 -11.547 1 98.56 316 ALA A N 1
ATOM 2402 C CA . ALA A 1 316 ? 6.555 15.75 -10.617 1 98.56 316 ALA A CA 1
ATOM 2403 C C . ALA A 1 316 ? 5.719 16.844 -11.281 1 98.56 316 ALA A C 1
ATOM 2405 O O . ALA A 1 316 ? 4.496 16.891 -11.109 1 98.56 316 ALA A O 1
ATOM 2406 N N . ALA A 1 317 ? 6.398 17.719 -12.031 1 98.75 317 ALA A N 1
ATOM 2407 C CA . ALA A 1 317 ? 5.676 18.734 -12.773 1 98.75 317 ALA A CA 1
ATOM 2408 C C . ALA A 1 317 ? 4.715 18.109 -13.781 1 98.75 317 ALA A C 1
ATOM 2410 O O . ALA A 1 317 ? 3.59 18.594 -13.953 1 98.75 317 ALA A O 1
ATOM 2411 N N . SER A 1 318 ? 5.156 17.078 -14.414 1 98.44 318 SER A N 1
ATOM 2412 C CA . SER A 1 318 ? 4.312 16.375 -15.383 1 98.44 318 SER A CA 1
ATOM 2413 C C . SER A 1 318 ? 3.086 15.773 -14.711 1 98.44 318 SER A C 1
ATOM 2415 O O . SER A 1 318 ? 1.983 15.82 -15.266 1 98.44 318 SER A O 1
ATOM 2417 N N . PHE A 1 319 ? 3.254 15.188 -13.531 1 98 319 PHE A N 1
ATOM 2418 C CA . PHE A 1 319 ? 2.121 14.648 -12.797 1 98 319 PHE A CA 1
ATOM 2419 C C . PHE A 1 319 ? 1.094 15.734 -12.5 1 98 319 PHE A C 1
ATOM 2421 O O . PHE A 1 319 ? -0.101 15.453 -12.391 1 98 319 PHE A O 1
ATOM 2428 N N . LEU A 1 320 ? 1.619 16.984 -12.414 1 98.5 320 LEU A N 1
ATOM 2429 C CA . LEU A 1 320 ? 0.752 18.125 -12.117 1 98.5 320 LEU A CA 1
ATOM 2430 C C . LEU A 1 320 ? 0.265 18.781 -13.398 1 98.5 320 LEU A C 1
ATOM 2432 O O . LEU A 1 320 ? -0.179 19.938 -13.383 1 98.5 320 LEU A O 1
ATOM 2436 N N . GLY A 1 321 ? 0.439 18.156 -14.531 1 97.75 321 GLY A N 1
ATOM 2437 C CA . GLY A 1 321 ? -0.217 18.578 -15.758 1 97.75 321 GLY A CA 1
ATOM 2438 C C . GLY A 1 321 ? 0.692 19.375 -16.672 1 97.75 321 GLY A C 1
ATOM 2439 O O . GLY A 1 321 ? 0.25 19.875 -17.703 1 97.75 321 GLY A O 1
ATOM 2440 N N . VAL A 1 322 ? 1.962 19.484 -16.344 1 98.38 322 VAL A N 1
ATOM 2441 C CA . VAL A 1 322 ? 2.895 20.219 -17.188 1 98.38 322 VAL A CA 1
ATOM 2442 C C . VAL A 1 322 ? 3.391 19.312 -18.328 1 98.38 322 VAL A C 1
ATOM 2444 O O . VAL A 1 322 ? 3.783 18.172 -18.078 1 98.38 322 VAL A O 1
ATOM 2447 N N . ASP A 1 323 ? 3.305 19.734 -19.562 1 97.44 323 ASP A N 1
ATOM 2448 C CA . ASP A 1 323 ? 3.938 19.031 -20.688 1 97.44 323 ASP A CA 1
ATOM 2449 C C . ASP A 1 323 ? 5.453 19.203 -20.641 1 97.44 323 ASP A C 1
ATOM 2451 O O . ASP A 1 323 ? 5.977 20.281 -20.906 1 97.44 323 ASP A O 1
ATOM 2455 N N . ILE A 1 324 ? 6.172 18.156 -20.375 1 97 324 ILE A N 1
ATOM 2456 C CA . ILE A 1 324 ? 7.613 18.266 -20.172 1 97 324 ILE A CA 1
ATOM 2457 C C . ILE A 1 324 ? 8.352 17.688 -21.375 1 97 324 ILE A C 1
ATOM 2459 O O . ILE A 1 324 ? 9.562 17.453 -21.312 1 97 324 ILE A O 1
ATOM 2463 N N . THR A 1 325 ? 7.777 17.25 -22.5 1 94.69 325 THR A N 1
ATOM 2464 C CA . THR A 1 325 ? 8.344 16.594 -23.672 1 94.69 325 THR A CA 1
ATOM 2465 C C . THR A 1 325 ? 9.562 17.344 -24.188 1 94.69 325 THR A C 1
ATOM 2467 O O . THR A 1 325 ? 10.57 16.75 -24.547 1 94.69 325 THR A O 1
ATOM 2470 N N . ASN A 1 326 ? 9.656 18.719 -24.203 1 93.62 326 ASN A N 1
ATOM 2471 C CA . ASN A 1 326 ? 10.766 19.5 -24.734 1 93.62 326 ASN A CA 1
ATOM 2472 C C . ASN A 1 326 ? 11.383 20.391 -23.656 1 93.62 326 ASN A C 1
ATOM 2474 O O . ASN A 1 326 ? 11.914 21.469 -23.969 1 93.62 326 ASN A O 1
ATOM 2478 N N . LYS A 1 327 ? 11.281 19.844 -22.5 1 95.88 327 LYS A N 1
ATOM 2479 C CA . LYS A 1 327 ? 11.891 20.625 -21.422 1 95.88 327 LYS A CA 1
ATOM 2480 C C . LYS A 1 327 ? 13.266 20.078 -21.047 1 95.88 327 LYS A C 1
ATOM 2482 O O . LYS A 1 327 ? 13.5 18.875 -21.125 1 95.88 327 LYS A O 1
ATOM 2487 N N . LYS A 1 328 ? 14.164 21 -20.797 1 95.5 328 LYS A N 1
ATOM 2488 C CA . LYS A 1 328 ? 15.508 20.625 -20.391 1 95.5 328 LYS A CA 1
ATOM 2489 C C . LYS A 1 328 ? 15.578 20.375 -18.891 1 95.5 328 LYS A C 1
ATOM 2491 O O . LYS A 1 328 ? 14.914 21.062 -18.109 1 95.5 328 LYS A O 1
ATOM 2496 N N . VAL A 1 329 ? 16.359 19.484 -18.375 1 95.56 329 VAL A N 1
ATOM 2497 C CA . VAL A 1 329 ? 16.484 19.094 -16.969 1 95.56 329 VAL A CA 1
ATOM 2498 C C . VAL A 1 329 ? 16.969 20.297 -16.156 1 95.56 329 VAL A C 1
ATOM 2500 O O . VAL A 1 329 ? 16.672 20.406 -14.961 1 95.56 329 VAL A O 1
ATOM 2503 N N . GLU A 1 330 ? 17.719 21.188 -16.734 1 96.19 330 GLU A N 1
ATOM 2504 C CA . GLU A 1 330 ? 18.266 22.359 -16.047 1 96.19 330 GLU A CA 1
ATOM 2505 C C . GLU A 1 330 ? 17.141 23.312 -15.625 1 96.19 330 GLU A C 1
ATOM 2507 O O . GLU A 1 330 ? 17.312 24.094 -14.695 1 96.19 330 GLU A O 1
ATOM 2512 N N . ASP A 1 331 ? 16 23.141 -16.297 1 97.81 331 ASP A N 1
ATOM 2513 C CA . ASP A 1 331 ? 14.891 24.047 -16.031 1 97.81 331 ASP A CA 1
ATOM 2514 C C . ASP A 1 331 ? 13.867 23.391 -15.086 1 97.81 331 ASP A C 1
ATOM 2516 O O . ASP A 1 331 ? 12.781 23.938 -14.867 1 97.81 331 ASP A O 1
ATOM 2520 N N . ALA A 1 332 ? 14.203 22.25 -14.523 1 98.38 332 ALA A N 1
ATOM 2521 C CA . ALA A 1 332 ? 13.266 21.484 -13.711 1 98.38 332 ALA A CA 1
ATOM 2522 C C . ALA A 1 332 ? 12.75 22.312 -12.539 1 98.38 332 ALA A C 1
ATOM 2524 O O . ALA A 1 332 ? 11.555 22.312 -12.25 1 98.38 332 ALA A O 1
ATOM 2525 N N . GLY A 1 333 ? 13.648 23.062 -11.875 1 98.12 333 GLY A N 1
ATOM 2526 C CA . GLY A 1 333 ? 13.297 23.859 -10.719 1 98.12 333 GLY A CA 1
ATOM 2527 C C . GLY A 1 333 ? 12.273 24.938 -11.039 1 98.12 333 GLY A C 1
ATOM 2528 O O . GLY A 1 333 ? 11.172 24.938 -10.492 1 98.12 333 GLY A O 1
ATOM 2529 N N . PRO A 1 334 ? 12.617 25.797 -11.977 1 98.31 334 PRO A N 1
ATOM 2530 C CA . PRO A 1 334 ? 11.68 26.844 -12.375 1 98.31 334 PRO A CA 1
ATOM 2531 C C . PRO A 1 334 ? 10.352 26.297 -12.898 1 98.31 334 PRO A C 1
ATOM 2533 O O . PRO A 1 334 ? 9.297 26.859 -12.633 1 98.31 334 PRO A O 1
ATOM 2536 N N . ILE A 1 335 ? 10.391 25.188 -13.617 1 98.62 335 ILE A N 1
ATOM 2537 C CA . ILE A 1 335 ? 9.18 24.609 -14.188 1 98.62 335 ILE A CA 1
ATOM 2538 C C . ILE A 1 335 ? 8.25 24.156 -13.07 1 98.62 335 ILE A C 1
ATOM 2540 O O . ILE A 1 335 ? 7.059 24.484 -13.078 1 98.62 335 ILE A O 1
ATOM 2544 N N . LEU A 1 336 ? 8.797 23.406 -12.109 1 98.75 336 LEU A N 1
ATOM 2545 C CA . LEU A 1 336 ? 7.98 22.938 -10.992 1 98.75 336 LEU A CA 1
ATOM 2546 C C . LEU A 1 336 ? 7.543 24.094 -10.102 1 98.75 336 LEU A C 1
ATOM 2548 O O . LEU A 1 336 ? 6.383 24.156 -9.688 1 98.75 336 LEU A O 1
ATOM 2552 N N . GLY A 1 337 ? 8.461 25.031 -9.805 1 98.62 337 GLY A N 1
ATOM 2553 C CA . GLY A 1 337 ? 8.117 26.203 -9.016 1 98.62 337 GLY A CA 1
ATOM 2554 C C . GLY A 1 337 ? 6.996 27.016 -9.617 1 98.62 337 GLY A C 1
ATOM 2555 O O . GLY A 1 337 ? 6.07 27.438 -8.914 1 98.62 337 GLY A O 1
ATOM 2556 N N . ASP A 1 338 ? 7.035 27.203 -10.945 1 98.5 338 ASP A N 1
ATOM 2557 C CA . ASP A 1 338 ? 6.012 27.969 -11.648 1 98.5 338 ASP A CA 1
ATOM 2558 C C . ASP A 1 338 ? 4.656 27.266 -11.57 1 98.5 338 ASP A C 1
ATOM 2560 O O . ASP A 1 338 ? 3.625 27.922 -11.383 1 98.5 338 ASP A O 1
ATOM 2564 N N . ARG A 1 339 ? 4.699 25.984 -11.781 1 98.69 339 ARG A N 1
ATOM 2565 C CA . ARG A 1 339 ? 3.445 25.25 -11.711 1 98.69 339 ARG A CA 1
ATOM 2566 C C . ARG A 1 339 ? 2.816 25.359 -10.328 1 98.69 339 ARG A C 1
ATOM 2568 O O . ARG A 1 339 ? 1.6 25.5 -10.203 1 98.69 339 ARG A O 1
ATOM 2575 N N . LEU A 1 340 ? 3.621 25.328 -9.289 1 98.75 340 LEU A N 1
ATOM 2576 C CA . LEU A 1 340 ? 3.131 25.453 -7.922 1 98.75 340 LEU A CA 1
ATOM 2577 C C . LEU A 1 340 ? 2.543 26.844 -7.68 1 98.75 340 LEU A C 1
ATOM 2579 O O . LEU A 1 340 ? 1.491 26.969 -7.047 1 98.75 340 LEU A O 1
ATOM 2583 N N . ARG A 1 341 ? 3.186 27.844 -8.188 1 98.69 341 ARG A N 1
ATOM 2584 C CA . ARG A 1 341 ? 2.658 29.203 -8.047 1 98.69 341 ARG A CA 1
ATOM 2585 C C . ARG A 1 341 ? 1.306 29.328 -8.742 1 98.69 341 ARG A C 1
ATOM 2587 O O . ARG A 1 341 ? 0.402 30 -8.227 1 98.69 341 ARG A O 1
ATOM 2594 N N . LEU A 1 342 ? 1.166 28.703 -9.891 1 98.5 342 LEU A N 1
ATOM 2595 C CA . LEU A 1 342 ? -0.105 28.734 -10.602 1 98.5 342 LEU A CA 1
ATOM 2596 C C . LEU A 1 342 ? -1.203 28.062 -9.797 1 98.5 342 LEU A C 1
ATOM 2598 O O . LEU A 1 342 ? -2.34 28.531 -9.758 1 98.5 342 LEU A O 1
ATOM 2602 N N . ILE A 1 343 ? -0.876 26.984 -9.156 1 98.31 343 ILE A N 1
ATOM 2603 C CA . ILE A 1 343 ? -1.839 26.266 -8.32 1 98.31 343 ILE A CA 1
ATOM 2604 C C . ILE A 1 343 ? -2.217 27.141 -7.125 1 98.31 343 ILE A C 1
ATOM 2606 O O . ILE A 1 343 ? -3.393 27.234 -6.762 1 98.31 343 ILE A O 1
ATOM 2610 N N . MET A 1 344 ? -1.241 27.781 -6.52 1 98.44 344 MET A N 1
ATOM 2611 C CA . MET A 1 344 ? -1.488 28.688 -5.395 1 98.44 344 MET A CA 1
ATOM 2612 C C . MET A 1 344 ? -2.434 29.812 -5.801 1 98.44 344 MET A C 1
ATOM 2614 O O . MET A 1 344 ? -3.375 30.125 -5.07 1 98.44 344 MET A O 1
ATOM 2618 N N . GLN A 1 345 ? -2.199 30.344 -6.938 1 98.19 345 GLN A N 1
ATOM 2619 C CA . GLN A 1 345 ? -3.035 31.438 -7.43 1 98.19 345 GLN A CA 1
ATOM 2620 C C . GLN A 1 345 ? -4.449 30.953 -7.734 1 98.19 345 GLN A C 1
ATOM 2622 O O . GLN A 1 345 ? -5.426 31.625 -7.391 1 98.19 345 GLN A O 1
ATOM 2627 N N . ASP A 1 346 ? -4.453 29.828 -8.352 1 97.62 346 ASP A N 1
ATOM 2628 C CA . ASP A 1 346 ? -5.742 29.25 -8.695 1 97.62 346 ASP A CA 1
ATOM 2629 C C . ASP A 1 346 ? -6.59 29 -7.449 1 97.62 346 ASP A C 1
ATOM 2631 O O . ASP A 1 346 ? -7.816 29.141 -7.488 1 97.62 346 ASP A O 1
ATOM 2635 N N . LEU A 1 347 ? -5.977 28.688 -6.344 1 97.88 347 LEU A N 1
ATOM 2636 C CA . LEU A 1 347 ? -6.684 28.375 -5.105 1 97.88 347 LEU A CA 1
ATOM 2637 C C . LEU A 1 347 ? -6.723 29.578 -4.18 1 97.88 347 LEU A C 1
ATOM 2639 O O . LEU A 1 347 ? -7.129 29.469 -3.02 1 97.88 347 LEU A O 1
ATOM 2643 N N . GLU A 1 348 ? -6.215 30.672 -4.641 1 97.31 348 GLU A N 1
ATOM 2644 C CA . GLU A 1 348 ? -6.23 31.938 -3.906 1 97.31 348 GLU A CA 1
ATOM 2645 C C . GLU A 1 348 ? -5.5 31.812 -2.574 1 97.31 348 GLU A C 1
ATOM 2647 O O . GLU A 1 348 ? -6.02 32.219 -1.532 1 97.31 348 GLU A O 1
ATOM 2652 N N . VAL A 1 349 ? -4.375 31.266 -2.629 1 96.94 349 VAL A N 1
ATOM 2653 C CA . VAL A 1 349 ? -3.502 31.125 -1.47 1 96.94 349 VAL A CA 1
ATOM 2654 C C . VAL A 1 349 ? -2.828 32.469 -1.168 1 96.94 349 VAL A C 1
ATOM 2656 O O . VAL A 1 349 ? -2.41 33.188 -2.084 1 96.94 349 VAL A O 1
ATOM 2659 N N . PRO A 1 350 ? -2.758 32.812 0.123 1 97.25 350 PRO A N 1
ATOM 2660 C CA . PRO A 1 350 ? -2.021 34.031 0.476 1 97.25 350 PRO A CA 1
ATOM 2661 C C . PRO A 1 350 ? -0.614 34.062 -0.116 1 97.25 350 PRO A C 1
ATOM 2663 O O . PRO A 1 350 ? 0.068 33.031 -0.149 1 97.25 350 PRO A O 1
ATOM 2666 N N . ASP A 1 351 ? -0.198 35.281 -0.523 1 97.88 351 ASP A N 1
ATOM 2667 C CA . ASP A 1 351 ? 1.027 35.406 -1.304 1 97.88 351 ASP A CA 1
ATOM 2668 C C . ASP A 1 351 ? 2.25 35.5 -0.394 1 97.88 351 ASP A C 1
ATOM 2670 O O . ASP A 1 351 ? 2.742 36.594 -0.122 1 97.88 351 ASP A O 1
ATOM 2674 N N . GLY A 1 352 ? 2.773 34.375 -0.062 1 97.94 352 GLY A N 1
ATOM 2675 C CA . GLY A 1 352 ? 4.07 34.312 0.59 1 97.94 352 GLY A CA 1
ATOM 2676 C C . GLY A 1 352 ? 4.008 34.594 2.08 1 97.94 352 GLY A C 1
ATOM 2677 O O . GLY A 1 352 ? 2.92 34.75 2.641 1 97.94 352 GLY A O 1
ATOM 2678 N N . LEU A 1 353 ? 5.172 34.688 2.742 1 98.62 353 LEU A N 1
ATOM 2679 C CA . LEU A 1 353 ? 5.336 34.844 4.18 1 98.62 353 LEU A CA 1
ATOM 2680 C C . LEU A 1 353 ? 4.855 36.219 4.625 1 98.62 353 LEU A C 1
ATOM 2682 O O . LEU A 1 353 ? 4.336 36.375 5.73 1 98.62 353 LEU A O 1
ATOM 2686 N N . THR A 1 354 ? 4.973 37.188 3.736 1 98.31 354 THR A N 1
ATOM 2687 C CA . THR A 1 354 ? 4.539 38.531 4.074 1 98.31 354 THR A CA 1
ATOM 2688 C C . THR A 1 354 ? 3.035 38.594 4.336 1 98.31 354 THR A C 1
ATOM 2690 O O . THR A 1 354 ? 2.578 39.25 5.262 1 98.31 354 THR A O 1
ATOM 2693 N N . SER A 1 355 ? 2.324 37.875 3.543 1 97.62 355 SER A N 1
ATOM 2694 C CA . SER A 1 355 ? 0.875 37.844 3.701 1 97.62 355 SER A CA 1
ATOM 2695 C C . SER A 1 355 ? 0.481 37.125 5 1 97.62 355 SER A C 1
ATOM 2697 O O . SER A 1 355 ? -0.65 37.281 5.469 1 97.62 355 SER A O 1
ATOM 2699 N N . LEU A 1 356 ? 1.368 36.406 5.574 1 97.62 356 LEU A N 1
ATOM 2700 C CA . LEU A 1 356 ? 1.108 35.719 6.832 1 97.62 356 LEU A CA 1
ATOM 2701 C C . LEU A 1 356 ? 1.553 36.562 8.023 1 97.62 356 LEU A C 1
ATOM 2703 O O . LEU A 1 356 ? 1.395 36.125 9.172 1 97.62 356 LEU A O 1
ATOM 2707 N N . GLY A 1 357 ? 2.156 37.688 7.73 1 97.44 357 GLY A N 1
ATOM 2708 C CA . GLY A 1 357 ? 2.539 38.625 8.781 1 97.44 357 GLY A CA 1
ATOM 2709 C C . GLY A 1 357 ? 4.023 38.594 9.094 1 97.44 357 GLY A C 1
ATOM 2710 O O . GLY A 1 357 ? 4.477 39.25 10.031 1 97.44 357 GLY A O 1
ATOM 2711 N N . TYR A 1 358 ? 4.809 37.875 8.312 1 98.19 358 TYR A N 1
ATOM 2712 C CA . TYR A 1 358 ? 6.246 37.812 8.547 1 98.19 358 TYR A CA 1
ATOM 2713 C C . TYR A 1 358 ? 6.988 38.844 7.715 1 98.19 358 TYR A C 1
ATOM 2715 O O . TYR A 1 358 ? 6.535 39.219 6.633 1 98.19 358 TYR A O 1
ATOM 2723 N N . THR A 1 359 ? 8.094 39.281 8.25 1 97.75 359 THR A N 1
ATOM 2724 C CA . THR A 1 359 ? 9 40.188 7.547 1 97.75 359 THR A CA 1
ATOM 2725 C C . THR A 1 359 ? 10.406 39.594 7.496 1 97.75 359 THR A C 1
ATOM 2727 O O . THR A 1 359 ? 10.664 38.531 8.047 1 97.75 359 THR A O 1
ATOM 2730 N N . LYS A 1 360 ? 11.281 40.281 6.852 1 97.75 360 LYS A N 1
ATOM 2731 C CA . LYS A 1 360 ? 12.68 39.875 6.762 1 97.75 360 LYS A CA 1
ATOM 2732 C C . LYS A 1 360 ? 13.297 39.719 8.148 1 97.75 360 LYS A C 1
ATOM 2734 O O . LYS A 1 360 ? 14.164 38.875 8.359 1 97.75 360 LYS A O 1
ATOM 2739 N N . ASP A 1 361 ? 12.812 40.469 9.055 1 97.94 361 ASP A N 1
ATOM 2740 C CA . ASP A 1 361 ? 13.359 40.469 10.414 1 97.94 361 ASP A CA 1
ATOM 2741 C C . ASP A 1 361 ? 13.008 39.156 11.141 1 97.94 361 ASP A C 1
ATOM 2743 O O . ASP A 1 361 ? 13.609 38.844 12.172 1 97.94 361 ASP A O 1
ATOM 2747 N N . ASP A 1 362 ? 12.031 38.438 10.656 1 97.94 362 ASP A N 1
ATOM 2748 C CA . ASP A 1 362 ? 11.578 37.219 11.297 1 97.94 362 ASP A CA 1
ATOM 2749 C C . ASP A 1 362 ? 12.383 36 10.797 1 97.94 362 ASP A C 1
ATOM 2751 O O . ASP A 1 362 ? 12.336 34.938 11.398 1 97.94 362 ASP A O 1
ATOM 2755 N N . ILE A 1 363 ? 13.117 36.188 9.758 1 98.25 363 ILE A N 1
ATOM 2756 C CA . ILE A 1 363 ? 13.742 35.062 9.031 1 98.25 363 ILE A CA 1
ATOM 2757 C C . ILE A 1 363 ? 14.742 34.344 9.938 1 98.25 363 ILE A C 1
ATOM 2759 O O . ILE A 1 363 ? 14.766 33.125 9.984 1 98.25 363 ILE A O 1
ATOM 2763 N N . PRO A 1 364 ? 15.578 35.062 10.75 1 98 364 PRO A N 1
ATOM 2764 C CA . PRO A 1 364 ? 16.5 34.344 11.625 1 98 364 PRO A CA 1
ATOM 2765 C C . PRO A 1 364 ? 15.797 33.406 12.578 1 98 364 PRO A C 1
ATOM 2767 O O . PRO A 1 364 ? 16.266 32.281 12.797 1 98 364 PRO A O 1
ATOM 2770 N N . ASN A 1 365 ? 14.664 33.812 13.078 1 96.5 365 ASN A N 1
ATOM 2771 C CA . ASN A 1 365 ? 13.922 32.938 13.984 1 96.5 365 ASN A CA 1
ATOM 2772 C C . ASN A 1 365 ? 13.305 31.75 13.242 1 96.5 365 ASN A C 1
ATOM 2774 O O . ASN A 1 365 ? 13.227 30.641 13.789 1 96.5 365 ASN A O 1
ATOM 2778 N N . LEU A 1 366 ? 12.82 32 12.055 1 97.44 366 LEU A N 1
ATOM 2779 C CA . LEU A 1 366 ? 12.281 30.922 11.25 1 97.44 366 LEU A CA 1
ATOM 2780 C C . LEU A 1 366 ? 13.367 29.891 10.914 1 97.44 366 LEU A C 1
ATOM 2782 O O . LEU A 1 366 ? 13.109 28.688 10.922 1 97.44 366 LEU A O 1
ATOM 2786 N N . VAL A 1 367 ? 14.578 30.391 10.625 1 97.88 367 VAL A N 1
ATOM 2787 C CA . VAL A 1 367 ? 15.711 29.516 10.352 1 97.88 367 VAL A CA 1
ATOM 2788 C C . VAL A 1 367 ? 16.047 28.703 11.594 1 97.88 367 VAL A C 1
ATOM 2790 O O . VAL A 1 367 ? 16.219 27.484 11.508 1 97.88 367 VAL A O 1
ATOM 2793 N N . LYS A 1 368 ? 16.109 29.297 12.719 1 94.56 368 LYS A N 1
ATOM 2794 C CA . LYS A 1 368 ? 16.422 28.641 13.984 1 94.56 368 LYS A CA 1
ATOM 2795 C C . LYS A 1 368 ? 15.414 27.547 14.305 1 94.56 368 LYS A C 1
ATOM 2797 O O . LYS A 1 368 ? 15.773 26.516 14.883 1 94.56 368 LYS A O 1
ATOM 2802 N N . GLY A 1 369 ? 14.164 27.797 13.945 1 92 369 GLY A N 1
ATOM 2803 C CA . GLY A 1 369 ? 13.125 26.797 14.18 1 92 369 GLY A CA 1
ATOM 2804 C C . GLY A 1 369 ? 13.164 25.656 13.195 1 92 369 GLY A C 1
ATOM 2805 O O . GLY A 1 369 ? 12.695 24.562 13.492 1 92 369 GLY A O 1
ATOM 2806 N N . THR A 1 370 ? 13.695 25.844 11.992 1 95 370 THR A N 1
ATOM 2807 C CA . THR A 1 370 ? 13.703 24.844 10.914 1 95 370 THR A CA 1
ATOM 2808 C C . THR A 1 370 ? 14.836 23.844 11.125 1 95 370 THR A C 1
ATOM 2810 O O . THR A 1 370 ? 14.633 22.641 10.977 1 95 370 THR A O 1
ATOM 2813 N N . MET A 1 371 ? 15.969 24.297 11.562 1 93.25 371 MET A N 1
ATOM 2814 C CA . MET A 1 371 ? 17.203 23.531 11.531 1 93.25 371 MET A CA 1
ATOM 2815 C C . MET A 1 371 ? 17.125 22.328 12.469 1 93.25 371 MET A C 1
ATOM 2817 O O . MET A 1 371 ? 17.625 21.25 12.156 1 93.25 371 MET A O 1
ATOM 2821 N N . PRO A 1 372 ? 16.406 22.453 13.594 1 88.75 372 PRO A N 1
ATOM 2822 C CA . PRO A 1 372 ? 16.359 21.297 14.492 1 88.75 372 PRO A CA 1
ATOM 2823 C C . PRO A 1 372 ? 15.375 20.219 14.039 1 88.75 372 PRO A C 1
ATOM 2825 O O . PRO A 1 372 ? 15.273 19.172 14.664 1 88.75 372 PRO A O 1
ATOM 2828 N N . GLN A 1 373 ? 14.586 20.484 12.977 1 88.88 373 GLN A N 1
ATOM 2829 C CA . GLN A 1 373 ? 13.641 19.484 12.477 1 88.88 373 GLN A CA 1
ATOM 2830 C C . GLN A 1 373 ? 14.359 18.406 11.664 1 88.88 373 GLN A C 1
ATOM 2832 O O . GLN A 1 373 ? 14.039 18.188 10.492 1 88.88 373 GLN A O 1
ATOM 2837 N N . HIS A 1 374 ? 15.211 17.625 12.305 1 87.25 374 HIS A N 1
ATOM 2838 C CA . HIS A 1 374 ? 16.125 16.688 11.664 1 87.25 374 HIS A CA 1
ATOM 2839 C C . HIS A 1 374 ? 15.375 15.594 10.914 1 87.25 374 HIS A C 1
ATOM 2841 O O . HIS A 1 374 ? 15.82 15.141 9.859 1 87.25 374 HIS A O 1
ATOM 2847 N N . ARG A 1 375 ? 14.289 15.203 11.492 1 83.88 375 ARG A N 1
ATOM 2848 C CA . ARG A 1 375 ? 13.492 14.164 10.852 1 83.88 375 ARG A CA 1
ATOM 2849 C C . ARG A 1 375 ? 13.133 14.555 9.422 1 83.88 375 ARG A C 1
ATOM 2851 O O . ARG A 1 375 ? 13.008 13.688 8.555 1 83.88 375 ARG A O 1
ATOM 2858 N N . LEU A 1 376 ? 13.008 15.828 9.188 1 91.38 376 LEU A N 1
ATOM 2859 C CA . LEU A 1 376 ? 12.586 16.344 7.891 1 91.38 376 LEU A CA 1
ATOM 2860 C C . LEU A 1 376 ? 13.789 16.859 7.102 1 91.38 376 LEU A C 1
ATOM 2862 O O . LEU A 1 376 ? 13.969 16.5 5.934 1 91.38 376 LEU A O 1
ATOM 2866 N N . THR A 1 377 ? 14.656 17.609 7.738 1 93.62 377 THR A N 1
ATOM 2867 C CA . THR A 1 377 ? 15.758 18.25 7.035 1 93.62 377 THR A CA 1
ATOM 2868 C C . THR A 1 377 ? 16.75 17.219 6.504 1 93.62 377 THR A C 1
ATOM 2870 O O . THR A 1 377 ? 17.359 17.422 5.449 1 93.62 377 THR A O 1
ATOM 2873 N N . LYS A 1 378 ? 16.844 16.094 7.133 1 90.56 378 LYS A N 1
ATOM 2874 C CA . LYS A 1 378 ? 17.797 15.07 6.715 1 90.56 378 LYS A CA 1
ATOM 2875 C C . LYS A 1 378 ? 17.297 14.336 5.477 1 90.56 378 LYS A C 1
ATOM 2877 O O . LYS A 1 378 ? 18.062 13.617 4.82 1 90.56 378 LYS A O 1
ATOM 2882 N N . LEU A 1 379 ? 16.078 14.539 5.176 1 94.94 379 LEU A N 1
ATOM 2883 C CA . LEU A 1 379 ? 15.516 13.875 4.008 1 94.94 379 LEU A CA 1
ATOM 2884 C C . LEU A 1 379 ? 15.586 14.781 2.781 1 94.94 379 LEU A C 1
ATOM 2886 O O . LEU A 1 379 ? 15.164 14.391 1.692 1 94.94 379 LEU A O 1
ATOM 2890 N N . SER A 1 380 ? 16.109 15.977 3.018 1 96.94 380 SER A N 1
ATOM 2891 C CA . SER A 1 380 ? 16.328 16.844 1.863 1 96.94 380 SER A CA 1
ATOM 2892 C C . SER A 1 380 ? 17.25 16.188 0.845 1 96.94 380 SER A C 1
ATOM 2894 O O . SER A 1 380 ? 18.297 15.641 1.211 1 96.94 380 SER A O 1
ATOM 2896 N N . PRO A 1 381 ? 16.859 16.219 -0.448 1 97.12 381 PRO A N 1
ATOM 2897 C CA . PRO A 1 381 ? 17.719 15.609 -1.458 1 97.12 381 PRO A CA 1
ATOM 2898 C C . PRO A 1 381 ? 19.016 16.391 -1.666 1 97.12 381 PRO A C 1
ATOM 2900 O O . PRO A 1 381 ? 19.953 15.891 -2.303 1 97.12 381 PRO A O 1
ATOM 2903 N N . LYS A 1 382 ? 19.047 17.609 -1.164 1 96.44 382 LYS A N 1
ATOM 2904 C CA . LYS A 1 382 ? 20.234 18.453 -1.204 1 96.44 382 LYS A CA 1
ATOM 2905 C C . LYS A 1 382 ? 20.641 18.906 0.198 1 96.44 382 LYS A C 1
ATOM 2907 O O . LYS A 1 382 ? 19.781 19.203 1.028 1 96.44 382 LYS A O 1
ATOM 2912 N N . ALA A 1 383 ? 21.969 19 0.376 1 94.81 383 ALA A N 1
ATOM 2913 C CA . ALA A 1 383 ? 22.453 19.453 1.675 1 94.81 383 ALA A CA 1
ATOM 2914 C C . ALA A 1 383 ? 22 20.875 1.97 1 94.81 383 ALA A C 1
ATOM 2916 O O . ALA A 1 383 ? 21.938 21.719 1.07 1 94.81 383 ALA A O 1
ATOM 2917 N N . ILE A 1 384 ? 21.75 21.062 3.229 1 97.38 384 ILE A N 1
ATOM 2918 C CA . ILE A 1 384 ? 21.266 22.391 3.588 1 97.38 384 ILE A CA 1
ATOM 2919 C C . ILE A 1 384 ? 22.078 22.922 4.773 1 97.38 384 ILE A C 1
ATOM 2921 O O . ILE A 1 384 ? 22.672 22.156 5.523 1 97.38 384 ILE A O 1
ATOM 2925 N N . ASP A 1 385 ? 22.172 24.203 4.855 1 97.62 385 ASP A N 1
ATOM 2926 C CA . ASP A 1 385 ? 22.656 24.953 6.016 1 97.62 385 ASP A CA 1
ATOM 2927 C C . ASP A 1 385 ? 21.812 26.188 6.273 1 97.62 385 ASP A C 1
ATOM 2929 O O . ASP A 1 385 ? 20.766 26.375 5.645 1 97.62 385 ASP A O 1
ATOM 2933 N N . GLU A 1 386 ? 22.172 26.969 7.207 1 98.06 386 GLU A N 1
ATOM 2934 C CA . GLU A 1 386 ? 21.375 28.125 7.598 1 98.06 386 GLU A CA 1
ATOM 2935 C C . GLU A 1 386 ? 21.281 29.141 6.457 1 98.06 386 GLU A C 1
ATOM 2937 O O . GLU A 1 386 ? 20.25 29.797 6.289 1 98.06 386 GLU A O 1
ATOM 2942 N N . GLU A 1 387 ? 22.312 29.234 5.703 1 98.31 387 GLU A N 1
ATOM 2943 C CA . GLU A 1 387 ? 22.328 30.188 4.59 1 98.31 387 GLU A CA 1
ATOM 2944 C C . GLU A 1 387 ? 21.328 29.781 3.508 1 98.31 387 GLU A C 1
ATOM 2946 O O . GLU A 1 387 ? 20.625 30.625 2.949 1 98.31 387 GLU A O 1
ATOM 2951 N N . VAL A 1 388 ? 21.344 28.516 3.229 1 98.44 388 VAL A N 1
ATOM 2952 C CA . VAL A 1 388 ? 20.422 28 2.223 1 98.44 388 VAL A CA 1
ATOM 2953 C C . VAL A 1 388 ? 18.984 28.234 2.668 1 98.44 388 VAL A C 1
ATOM 2955 O O . VAL A 1 388 ? 18.156 28.734 1.889 1 98.44 388 VAL A O 1
ATOM 2958 N N . ILE A 1 389 ? 18.672 27.906 3.947 1 98.75 389 ILE A N 1
ATOM 2959 C CA . ILE A 1 389 ? 17.312 28.078 4.473 1 98.75 389 ILE A CA 1
ATOM 2960 C C . ILE A 1 389 ? 16.938 29.547 4.48 1 98.75 389 ILE A C 1
ATOM 2962 O O . ILE A 1 389 ? 15.812 29.906 4.152 1 98.75 389 ILE A O 1
ATOM 2966 N N . THR A 1 390 ? 17.906 30.375 4.82 1 98.69 390 THR A N 1
ATOM 2967 C CA . THR A 1 390 ? 17.672 31.812 4.777 1 98.69 390 THR A CA 1
ATOM 2968 C C . THR A 1 390 ? 17.297 32.25 3.369 1 98.69 390 THR A C 1
ATOM 2970 O O . THR A 1 390 ? 16.312 33 3.193 1 98.69 390 THR A O 1
ATOM 2973 N N . GLY A 1 391 ? 18.047 31.812 2.422 1 98.69 391 GLY A N 1
ATOM 2974 C CA . GLY A 1 391 ? 17.766 32.156 1.04 1 98.69 391 GLY A CA 1
ATOM 2975 C C . GLY A 1 391 ? 16.391 31.719 0.582 1 98.69 391 GLY A C 1
ATOM 2976 O O . GLY A 1 391 ? 15.695 32.469 -0.113 1 98.69 391 GLY A O 1
ATOM 2977 N N . ILE A 1 392 ? 15.992 30.516 0.946 1 98.81 392 ILE A N 1
ATOM 2978 C CA . ILE A 1 392 ? 14.688 29.969 0.572 1 98.81 392 ILE A CA 1
ATOM 2979 C C . ILE A 1 392 ? 13.578 30.812 1.207 1 98.81 392 ILE A C 1
ATOM 2981 O O . ILE A 1 392 ? 12.594 31.141 0.548 1 98.81 392 ILE A O 1
ATOM 2985 N N . LEU A 1 393 ? 13.734 31.156 2.486 1 98.81 393 LEU A N 1
ATOM 2986 C CA . LEU A 1 393 ? 12.734 31.953 3.201 1 98.81 393 LEU A CA 1
ATOM 2987 C C . LEU A 1 393 ? 12.633 33.344 2.615 1 98.81 393 LEU A C 1
ATOM 2989 O O . LEU A 1 393 ? 11.539 33.906 2.49 1 98.81 393 LEU A O 1
ATOM 2993 N N . GLU A 1 394 ? 13.766 33.906 2.244 1 98.69 394 GLU A N 1
ATOM 2994 C CA . GLU A 1 394 ? 13.758 35.219 1.63 1 98.69 394 GLU A CA 1
ATOM 2995 C C . GLU A 1 394 ? 13.008 35.219 0.3 1 98.69 394 GLU A C 1
ATOM 2997 O O . GLU A 1 394 ? 12.211 36.094 0.022 1 98.69 394 GLU A O 1
ATOM 3002 N N . LYS A 1 395 ? 13.242 34.188 -0.444 1 98.5 395 LYS A N 1
ATOM 3003 C CA . LYS A 1 395 ? 12.578 34.062 -1.736 1 98.5 395 LYS A CA 1
ATOM 3004 C C . LYS A 1 395 ? 11.086 33.781 -1.562 1 98.5 395 LYS A C 1
ATOM 3006 O O . LYS A 1 395 ? 10.305 33.969 -2.506 1 98.5 395 LYS A O 1
ATOM 3011 N N . SER A 1 396 ? 10.664 33.406 -0.389 1 98.81 396 SER A N 1
ATOM 3012 C CA . SER A 1 396 ? 9.281 33 -0.13 1 98.81 396 SER A CA 1
ATOM 3013 C C . SER A 1 396 ? 8.492 34.125 0.514 1 98.81 396 SER A C 1
ATOM 3015 O O . SER A 1 396 ? 7.324 33.969 0.874 1 98.81 396 SER A O 1
ATOM 3017 N N . LEU A 1 397 ? 9.156 35.312 0.73 1 98.69 397 LEU A N 1
ATOM 3018 C CA . LEU A 1 397 ? 8.43 36.438 1.268 1 98.69 397 LEU A CA 1
ATOM 3019 C C . LEU A 1 397 ? 7.266 36.812 0.357 1 98.69 397 LEU A C 1
ATOM 3021 O O . LEU A 1 397 ? 6.168 37.125 0.835 1 98.69 397 LEU A O 1
ATOM 3025 N N . LYS A 1 398 ? 7.57 36.719 -0.886 1 98.12 398 LYS A N 1
ATOM 3026 C CA . LYS A 1 398 ? 6.555 36.875 -1.924 1 98.12 398 LYS A CA 1
ATOM 3027 C C . LYS A 1 398 ? 6.695 35.781 -2.998 1 98.12 398 LYS A C 1
ATOM 3029 O O . LYS A 1 398 ? 7.801 35.562 -3.492 1 98.12 398 LYS A O 1
ATOM 3034 N N . ASN A 1 399 ? 5.559 35.188 -3.361 1 97.75 399 ASN A N 1
ATOM 3035 C CA . ASN A 1 399 ? 5.602 34.125 -4.367 1 97.75 399 ASN A CA 1
ATOM 3036 C C . ASN A 1 399 ? 5.09 34.625 -5.719 1 97.75 399 ASN A C 1
ATOM 3038 O O . ASN A 1 399 ? 5.48 34.094 -6.762 1 97.75 399 ASN A O 1
ATOM 3042 N N . TYR A 1 400 ? 4.145 35.531 -5.707 1 94.5 400 TYR A N 1
ATOM 3043 C CA . TYR A 1 400 ? 3.615 36.094 -6.949 1 94.5 400 TYR A CA 1
ATOM 3044 C C . TYR A 1 400 ? 3 37.469 -6.715 1 94.5 400 TYR A C 1
ATOM 3046 O O . TYR A 1 400 ? 2.66 37.812 -5.586 1 94.5 400 TYR A O 1
ATOM 3054 N N . CYS B 1 1 ? 14.547 -12.039 12.445 1 93.69 1 CYS B N 1
ATOM 3055 C CA . CYS B 1 1 ? 14.102 -13.172 13.242 1 93.69 1 CYS B CA 1
ATOM 3056 C C . CYS B 1 1 ? 14.273 -12.891 14.734 1 93.69 1 CYS B C 1
ATOM 3058 O O . CYS B 1 1 ? 13.359 -13.156 15.523 1 93.69 1 CYS B O 1
ATOM 3060 N N . LYS B 1 2 ? 15.453 -12.273 15.102 1 91.25 2 LYS B N 1
ATOM 3061 C CA . LYS B 1 2 ? 15.688 -11.945 16.516 1 91.25 2 LYS B CA 1
ATOM 3062 C C . LYS B 1 2 ? 14.641 -10.953 17.016 1 91.25 2 LYS B C 1
ATOM 3064 O O . LYS B 1 2 ? 14.07 -11.148 18.094 1 91.25 2 LYS B O 1
ATOM 3069 N N . ASN B 1 3 ? 14.445 -9.945 16.219 1 88.31 3 ASN B N 1
ATOM 3070 C CA . ASN B 1 3 ? 13.5 -8.906 16.609 1 88.31 3 ASN B CA 1
ATOM 3071 C C . ASN B 1 3 ? 12.07 -9.438 16.656 1 88.31 3 ASN B C 1
ATOM 3073 O O . ASN B 1 3 ? 11.203 -8.852 17.297 1 88.31 3 ASN B O 1
ATOM 3077 N N . LEU B 1 4 ? 11.789 -10.594 15.992 1 91.5 4 LEU B N 1
ATOM 3078 C CA . LEU B 1 4 ? 10.477 -11.227 15.992 1 91.5 4 LEU B CA 1
ATOM 3079 C C . LEU B 1 4 ? 10.359 -12.25 17.125 1 91.5 4 LEU B C 1
ATOM 3081 O O . LEU B 1 4 ? 9.367 -12.977 17.203 1 91.5 4 LEU B O 1
ATOM 3085 N N . GLY B 1 5 ? 11.43 -12.367 17.906 1 89.62 5 GLY B N 1
ATOM 3086 C CA . GLY B 1 5 ? 11.422 -13.273 19.031 1 89.62 5 GLY B CA 1
ATOM 3087 C C . GLY B 1 5 ? 11.852 -14.68 18.672 1 89.62 5 GLY B C 1
ATOM 3088 O O . GLY B 1 5 ? 11.594 -15.625 19.438 1 89.62 5 GLY B O 1
ATOM 3089 N N . GLY B 1 6 ? 12.445 -14.789 17.594 1 94 6 GLY B N 1
ATOM 3090 C CA . GLY B 1 6 ? 12.82 -16.109 17.109 1 94 6 GLY B CA 1
ATOM 3091 C C . GLY B 1 6 ? 13.961 -16.734 17.891 1 94 6 GLY B C 1
ATOM 3092 O O . GLY B 1 6 ? 14.977 -16.078 18.141 1 94 6 GLY B O 1
ATOM 3093 N N . ARG B 1 7 ? 13.797 -17.984 18.375 1 94.94 7 ARG B N 1
ATOM 3094 C CA . ARG B 1 7 ? 14.812 -18.797 19.047 1 94.94 7 ARG B CA 1
ATOM 3095 C C . ARG B 1 7 ? 15.055 -20.109 18.312 1 94.94 7 ARG B C 1
ATOM 3097 O O . ARG B 1 7 ? 16.156 -20.672 18.375 1 94.94 7 ARG B O 1
ATOM 3104 N N . ASN B 1 8 ? 14.086 -20.594 17.703 1 98 8 ASN B N 1
ATOM 3105 C CA . ASN B 1 8 ? 14.094 -21.812 16.906 1 98 8 ASN B CA 1
ATOM 3106 C C . ASN B 1 8 ? 13.367 -21.609 15.578 1 98 8 ASN B C 1
ATOM 3108 O O . ASN B 1 8 ? 12.141 -21.609 15.523 1 98 8 ASN B O 1
ATOM 3112 N N . ILE B 1 9 ? 14.227 -21.484 14.5 1 98.62 9 ILE B N 1
ATOM 3113 C CA . ILE B 1 9 ? 13.688 -21.016 13.234 1 98.62 9 ILE B CA 1
ATOM 3114 C C . ILE B 1 9 ? 13.484 -22.203 12.289 1 98.62 9 ILE B C 1
ATOM 3116 O O . ILE B 1 9 ? 14.344 -23.078 12.195 1 98.62 9 ILE B O 1
ATOM 3120 N N . CYS B 1 10 ? 12.359 -22.234 11.664 1 98.88 10 CYS B N 1
ATOM 3121 C CA . CYS B 1 10 ? 12.125 -23.188 10.578 1 98.88 10 CYS B CA 1
ATOM 3122 C C . CYS B 1 10 ? 12.383 -22.547 9.227 1 98.88 10 CYS B C 1
ATOM 3124 O O . CYS B 1 10 ? 11.68 -21.609 8.836 1 98.88 10 CYS B O 1
ATOM 3126 N N . VAL B 1 11 ? 13.375 -23.031 8.57 1 98.88 11 VAL B N 1
ATOM 3127 C CA . VAL B 1 11 ? 13.633 -22.594 7.203 1 98.88 11 VAL B CA 1
ATOM 3128 C C . VAL B 1 11 ? 13.078 -23.625 6.223 1 98.88 11 VAL B C 1
ATOM 3130 O O . VAL B 1 11 ? 13.484 -24.781 6.234 1 98.88 11 VAL B O 1
ATOM 3133 N N . MET B 1 12 ? 12.125 -23.188 5.402 1 98.88 12 MET B N 1
ATOM 3134 C CA . MET B 1 12 ? 11.547 -24.094 4.426 1 98.88 12 MET B CA 1
ATOM 3135 C C . MET B 1 12 ? 11.953 -23.703 3.008 1 98.88 12 MET B C 1
ATOM 3137 O O . MET B 1 12 ? 11.992 -22.531 2.672 1 98.88 12 MET B O 1
ATOM 3141 N N . THR B 1 13 ? 12.305 -24.656 2.244 1 98.5 13 THR B N 1
ATOM 3142 C CA . THR B 1 13 ? 12.703 -24.5 0.85 1 98.5 13 THR B CA 1
ATOM 3143 C C . THR B 1 13 ? 12.492 -25.797 0.077 1 98.5 13 THR B C 1
ATOM 3145 O O . THR B 1 13 ? 11.82 -26.719 0.562 1 98.5 13 THR B O 1
ATOM 3148 N N . ASP B 1 14 ? 12.867 -25.812 -1.186 1 94.94 14 ASP B N 1
ATOM 3149 C CA . ASP B 1 14 ? 12.773 -27.047 -1.974 1 94.94 14 ASP B CA 1
ATOM 3150 C C . ASP B 1 14 ? 14.156 -27.641 -2.23 1 94.94 14 ASP B C 1
ATOM 3152 O O . ASP B 1 14 ? 15.172 -27.031 -1.875 1 94.94 14 ASP B O 1
ATOM 3156 N N . SER B 1 15 ? 14.195 -28.828 -2.797 1 94.12 15 SER B N 1
ATOM 3157 C CA . SER B 1 15 ? 15.414 -29.625 -2.912 1 94.12 15 SER B CA 1
ATOM 3158 C C . SER B 1 15 ? 16.375 -29 -3.924 1 94.12 15 SER B C 1
ATOM 3160 O O . SER B 1 15 ? 17.578 -29.25 -3.873 1 94.12 15 SER B O 1
ATOM 3162 N N . THR B 1 16 ? 15.875 -28.188 -4.793 1 89.81 16 THR B N 1
ATOM 3163 C CA . THR B 1 16 ? 16.719 -27.516 -5.77 1 89.81 16 THR B CA 1
ATOM 3164 C C . THR B 1 16 ? 17.375 -26.281 -5.16 1 89.81 16 THR B C 1
ATOM 3166 O O . THR B 1 16 ? 18.578 -26.094 -5.27 1 89.81 16 THR B O 1
ATOM 3169 N N . LEU B 1 17 ? 16.625 -25.531 -4.441 1 92.94 17 LEU B N 1
ATOM 3170 C CA . LEU B 1 17 ? 17.062 -24.25 -3.92 1 92.94 17 LEU B CA 1
ATOM 3171 C C . LEU B 1 17 ? 18.016 -24.422 -2.744 1 92.94 17 LEU B C 1
ATOM 3173 O O . LEU B 1 17 ? 18.859 -23.562 -2.482 1 92.94 17 LEU B O 1
ATOM 3177 N N . VAL B 1 18 ? 17.906 -25.516 -2.1 1 96.44 18 VAL B N 1
ATOM 3178 C CA . VAL B 1 18 ? 18.656 -25.703 -0.864 1 96.44 18 VAL B CA 1
ATOM 3179 C C . VAL B 1 18 ? 20.156 -25.609 -1.147 1 96.44 18 VAL B C 1
ATOM 3181 O O . VAL B 1 18 ? 20.938 -25.25 -0.266 1 96.44 18 VAL B O 1
ATOM 3184 N N . LYS B 1 19 ? 20.531 -25.828 -2.385 1 94.31 19 LYS B N 1
ATOM 3185 C CA . LYS B 1 19 ? 21.938 -25.812 -2.756 1 94.31 19 LYS B CA 1
ATOM 3186 C C . LYS B 1 19 ? 22.328 -24.484 -3.395 1 94.31 19 LYS B C 1
ATOM 3188 O O . LYS B 1 19 ? 23.469 -24.312 -3.826 1 94.31 19 LYS B O 1
ATOM 3193 N N . LEU B 1 20 ? 21.453 -23.594 -3.439 1 94.25 20 LEU B N 1
ATOM 3194 C CA . LEU B 1 20 ? 21.672 -22.344 -4.168 1 94.25 20 LEU B CA 1
ATOM 3195 C C . LEU B 1 20 ? 21.875 -21.188 -3.203 1 94.25 20 LEU B C 1
ATOM 3197 O O . LEU B 1 20 ? 21.531 -21.281 -2.021 1 94.25 20 LEU B O 1
ATOM 3201 N N . PRO B 1 21 ? 22.344 -20.031 -3.676 1 94.12 21 PRO B N 1
ATOM 3202 C CA . PRO B 1 21 ? 22.75 -18.891 -2.852 1 94.12 21 PRO B CA 1
ATOM 3203 C C . PRO B 1 21 ? 21.609 -18.312 -2.021 1 94.12 21 PRO B C 1
ATOM 3205 O O . PRO B 1 21 ? 21.812 -17.938 -0.868 1 94.12 21 PRO B O 1
ATOM 3208 N N . PRO B 1 22 ? 20.375 -18.297 -2.52 1 95.31 22 PRO B N 1
ATOM 3209 C CA . PRO B 1 22 ? 19.328 -17.688 -1.697 1 95.31 22 PRO B CA 1
ATOM 3210 C C . PRO B 1 22 ? 19.172 -18.375 -0.339 1 95.31 22 PRO B C 1
ATOM 3212 O O . PRO B 1 22 ? 19.031 -17.688 0.681 1 95.31 22 PRO B O 1
ATOM 3215 N N . VAL B 1 23 ? 19.25 -19.656 -0.321 1 97.62 23 VAL B N 1
ATOM 3216 C CA . VAL B 1 23 ? 19.094 -20.391 0.932 1 97.62 23 VAL B CA 1
ATOM 3217 C C . VAL B 1 23 ? 20.359 -20.25 1.771 1 97.62 23 VAL B C 1
ATOM 3219 O O . VAL B 1 23 ? 20.297 -20.078 2.992 1 97.62 23 VAL B O 1
ATOM 3222 N N . GLN B 1 24 ? 21.5 -20.281 1.1 1 96.88 24 GLN B N 1
ATOM 3223 C CA . GLN B 1 24 ? 22.781 -20.141 1.797 1 96.88 24 GLN B CA 1
ATOM 3224 C C . GLN B 1 24 ? 22.859 -18.797 2.525 1 96.88 24 GLN B C 1
ATOM 3226 O O . GLN B 1 24 ? 23.297 -18.734 3.672 1 96.88 24 GLN B O 1
ATOM 3231 N N . VAL B 1 25 ? 22.453 -17.781 1.837 1 96.56 25 VAL B N 1
ATOM 3232 C CA . VAL B 1 25 ? 22.484 -16.453 2.42 1 96.56 25 VAL B CA 1
ATOM 3233 C C . VAL B 1 25 ? 21.625 -16.406 3.68 1 96.56 25 VAL B C 1
ATOM 3235 O O . VAL B 1 25 ? 22.031 -15.82 4.691 1 96.56 25 VAL B O 1
ATOM 3238 N N . VAL B 1 26 ? 20.453 -17 3.633 1 97.56 26 VAL B N 1
ATOM 3239 C CA . VAL B 1 26 ? 19.531 -17.031 4.77 1 97.56 26 VAL B CA 1
ATOM 3240 C C . VAL B 1 26 ? 20.156 -17.812 5.918 1 97.56 26 VAL B C 1
ATOM 3242 O O . VAL B 1 26 ? 20.188 -17.344 7.059 1 97.56 26 VAL B O 1
ATOM 3245 N N . CYS B 1 27 ? 20.688 -18.969 5.633 1 98.06 27 CYS B N 1
ATOM 3246 C CA . CYS B 1 27 ? 21.297 -19.812 6.66 1 98.06 27 CYS B CA 1
ATOM 3247 C C . CYS B 1 27 ? 22.516 -19.125 7.277 1 98.06 27 CYS B C 1
ATOM 3249 O O . CYS B 1 27 ? 22.688 -19.125 8.5 1 98.06 27 CYS B O 1
ATOM 3251 N N . ASP B 1 28 ? 23.328 -18.484 6.418 1 97.62 28 ASP B N 1
ATOM 3252 C CA . ASP B 1 28 ? 24.484 -17.75 6.906 1 97.62 28 ASP B CA 1
ATOM 3253 C C . ASP B 1 28 ? 24.062 -16.625 7.844 1 97.62 28 ASP B C 1
ATOM 3255 O O . ASP B 1 28 ? 24.719 -16.375 8.859 1 97.62 28 ASP B O 1
ATOM 3259 N N . ALA B 1 29 ? 23.062 -15.938 7.434 1 95.75 29 ALA B N 1
ATOM 3260 C CA . ALA B 1 29 ? 22.562 -14.828 8.25 1 95.75 29 ALA B CA 1
ATOM 3261 C C . ALA B 1 29 ? 22.094 -15.32 9.609 1 95.75 29 ALA B C 1
ATOM 3263 O O . ALA B 1 29 ? 22.328 -14.68 10.633 1 95.75 29 ALA B O 1
ATOM 3264 N N . LEU B 1 30 ? 21.359 -16.469 9.664 1 97.56 30 LEU B N 1
ATOM 3265 C CA . LEU B 1 30 ? 20.875 -17.031 10.914 1 97.56 30 LEU B CA 1
ATOM 3266 C C . LEU B 1 30 ? 22.031 -17.5 11.789 1 97.56 30 LEU B C 1
ATOM 3268 O O . LEU B 1 30 ? 22.016 -17.281 13.008 1 97.56 30 LEU B O 1
ATOM 3272 N N . GLU B 1 31 ? 23.016 -18.078 11.188 1 97.25 31 GLU B N 1
ATOM 3273 C CA . GLU B 1 31 ? 24.203 -18.531 11.906 1 97.25 31 GLU B CA 1
ATOM 3274 C C . GLU B 1 31 ? 24.953 -17.344 12.508 1 97.25 31 GLU B C 1
ATOM 3276 O O . GLU B 1 31 ? 25.359 -17.391 13.672 1 97.25 31 GLU B O 1
ATOM 3281 N N . LYS B 1 32 ? 25.125 -16.359 11.68 1 95.25 32 LYS B N 1
ATOM 3282 C CA . LYS B 1 32 ? 25.812 -15.164 12.141 1 95.25 32 LYS B CA 1
ATOM 3283 C C . LYS B 1 32 ? 25.078 -14.531 13.32 1 95.25 32 LYS B C 1
ATOM 3285 O O . LYS B 1 32 ? 25.703 -13.977 14.227 1 95.25 32 LYS B O 1
ATOM 3290 N N . ALA B 1 33 ? 23.781 -14.656 13.336 1 94.06 33 ALA B N 1
ATOM 3291 C CA . ALA B 1 33 ? 22.969 -14.086 14.406 1 94.06 33 ALA B CA 1
ATOM 3292 C C . ALA B 1 33 ? 22.891 -15.023 15.602 1 94.06 33 ALA B C 1
ATOM 3294 O O . ALA B 1 33 ? 22.328 -14.672 16.641 1 94.06 33 ALA B O 1
ATOM 3295 N N . GLY B 1 34 ? 23.453 -16.188 15.555 1 95.5 34 GLY B N 1
ATOM 3296 C CA . GLY B 1 34 ? 23.469 -17.156 16.641 1 95.5 34 GLY B CA 1
ATOM 3297 C C . GLY B 1 34 ? 22.109 -17.797 16.875 1 95.5 34 GLY B C 1
ATOM 3298 O O . GLY B 1 34 ? 21.781 -18.156 18.016 1 95.5 34 GLY B O 1
ATOM 3299 N N . LEU B 1 35 ? 21.344 -17.922 15.805 1 96.88 35 LEU B N 1
ATOM 3300 C CA . LEU B 1 35 ? 20 -18.469 15.938 1 96.88 35 LEU B CA 1
ATOM 3301 C C . LEU B 1 35 ? 19.969 -19.938 15.539 1 96.88 35 LEU B C 1
ATOM 3303 O O . LEU B 1 35 ? 20.609 -20.344 14.562 1 96.88 35 LEU B O 1
ATOM 3307 N N . LYS B 1 36 ? 19.297 -20.734 16.391 1 98 36 LYS B N 1
ATOM 3308 C CA . LYS B 1 36 ? 19.062 -22.141 16.031 1 98 36 LYS B CA 1
ATOM 3309 C C . LYS B 1 36 ? 18.016 -22.25 14.914 1 98 36 LYS B C 1
ATOM 3311 O O . LYS B 1 36 ? 17.016 -21.516 14.922 1 98 36 LYS B O 1
ATOM 3316 N N . TYR B 1 37 ? 18.297 -23.094 13.969 1 98.44 37 TYR B N 1
ATOM 3317 C CA . TYR B 1 37 ? 17.328 -23.281 12.898 1 98.44 37 TYR B CA 1
ATOM 3318 C C . TYR B 1 37 ? 17.391 -24.688 12.328 1 98.44 37 TYR B C 1
ATOM 3320 O O . TYR B 1 37 ? 18.391 -25.406 12.531 1 98.44 37 TYR B O 1
ATOM 3328 N N . SER B 1 38 ? 16.312 -25.141 11.766 1 98.69 38 SER B N 1
ATOM 3329 C CA . SER B 1 38 ? 16.203 -26.375 11 1 98.69 38 SER B CA 1
ATOM 3330 C C . SER B 1 38 ? 15.742 -26.094 9.578 1 98.69 38 SER B C 1
ATOM 3332 O O . SER B 1 38 ? 14.914 -25.219 9.344 1 98.69 38 SER B O 1
ATOM 3334 N N . VAL B 1 39 ? 16.297 -26.906 8.672 1 98.62 39 VAL B N 1
ATOM 3335 C CA . VAL B 1 39 ? 15.953 -26.719 7.27 1 98.62 39 VAL B CA 1
ATOM 3336 C C . VAL B 1 39 ? 15.062 -27.875 6.797 1 98.62 39 VAL B C 1
ATOM 3338 O O . VAL B 1 39 ? 15.367 -29.031 7.027 1 98.62 39 VAL B O 1
ATOM 3341 N N . TYR B 1 40 ? 13.891 -27.531 6.324 1 98.81 40 TYR B N 1
ATOM 3342 C CA . TYR B 1 40 ? 13.031 -28.438 5.57 1 98.81 40 TYR B CA 1
ATOM 3343 C C . TYR B 1 40 ? 13.164 -28.203 4.07 1 98.81 40 TYR B C 1
ATOM 3345 O O . TYR B 1 40 ? 12.648 -27.203 3.557 1 98.81 40 TYR B O 1
ATOM 3353 N N . ASP B 1 41 ? 13.727 -29.094 3.332 1 98.31 41 ASP B N 1
ATOM 3354 C CA . ASP B 1 41 ? 14.055 -28.828 1.934 1 98.31 41 ASP B CA 1
ATOM 3355 C C . ASP B 1 41 ? 13.258 -29.75 1.007 1 98.31 41 ASP B C 1
ATOM 3357 O O . ASP B 1 41 ? 13.711 -30.062 -0.094 1 98.31 41 ASP B O 1
ATOM 3361 N N . LYS B 1 42 ? 12.055 -30.109 1.463 1 97.06 42 LYS B N 1
ATOM 3362 C CA . LYS B 1 42 ? 11.297 -31.094 0.701 1 97.06 42 LYS B CA 1
ATOM 3363 C C . LYS B 1 42 ? 10.016 -30.484 0.138 1 97.06 42 LYS B C 1
ATOM 3365 O O . LYS B 1 42 ? 9.078 -31.203 -0.211 1 97.06 42 LYS B O 1
ATOM 3370 N N . CYS B 1 43 ? 9.961 -29.172 0.139 1 96.12 43 CYS B N 1
ATOM 3371 C CA . CYS B 1 43 ? 8.797 -28.562 -0.487 1 96.12 43 CYS B CA 1
ATOM 3372 C C . CYS B 1 43 ? 8.68 -28.984 -1.948 1 96.12 43 CYS B C 1
ATOM 3374 O O . CYS B 1 43 ? 9.68 -29.062 -2.658 1 96.12 43 CYS B O 1
ATOM 3376 N N . ARG B 1 44 ? 7.508 -29.219 -2.328 1 90.44 44 ARG B N 1
ATOM 3377 C CA . ARG B 1 44 ? 7.238 -29.672 -3.689 1 90.44 44 ARG B CA 1
ATOM 3378 C C . ARG B 1 44 ? 6.715 -28.516 -4.551 1 90.44 44 ARG B C 1
ATOM 3380 O O . ARG B 1 44 ? 5.898 -27.719 -4.094 1 90.44 44 ARG B O 1
ATOM 3387 N N . VAL B 1 45 ? 7.266 -28.406 -5.742 1 86.12 45 VAL B N 1
ATOM 3388 C CA . VAL B 1 45 ? 6.629 -27.516 -6.711 1 86.12 45 VAL B CA 1
ATOM 3389 C C . VAL B 1 45 ? 5.211 -28 -6.996 1 86.12 45 VAL B C 1
ATOM 3391 O O . VAL B 1 45 ? 4.973 -29.203 -7.156 1 86.12 45 VAL B O 1
ATOM 3394 N N . GLU B 1 46 ? 4.312 -27.094 -7.023 1 85.25 46 GLU B N 1
ATOM 3395 C CA . GLU B 1 46 ? 2.904 -27.469 -7.102 1 85.25 46 GLU B CA 1
ATOM 3396 C C . GLU B 1 46 ? 2.535 -28.469 -6.008 1 85.25 46 GLU B C 1
ATOM 3398 O O . GLU B 1 46 ? 2.25 -29.625 -6.289 1 85.25 46 GLU B O 1
ATOM 3403 N N . PRO B 1 47 ? 2.453 -27.938 -4.816 1 91.81 47 PRO B N 1
ATOM 3404 C CA . PRO B 1 47 ? 2.293 -28.828 -3.658 1 91.81 47 PRO B CA 1
ATOM 3405 C C . PRO B 1 47 ? 0.982 -29.609 -3.695 1 91.81 47 PRO B C 1
ATOM 3407 O O . PRO B 1 47 ? 0.021 -29.188 -4.34 1 91.81 47 PRO B O 1
ATOM 3410 N N . SER B 1 48 ? 1.011 -30.766 -3.053 1 91.94 48 SER B N 1
ATOM 3411 C CA . SER B 1 48 ? -0.161 -31.609 -2.846 1 91.94 48 SER B CA 1
ATOM 3412 C C . SER B 1 48 ? -0.579 -31.625 -1.379 1 91.94 48 SER B C 1
ATOM 3414 O O . SER B 1 48 ? 0.127 -31.094 -0.521 1 91.94 48 SER B O 1
ATOM 3416 N N . ASP B 1 49 ? -1.764 -32.25 -1.158 1 94.94 49 ASP B N 1
ATOM 3417 C CA . ASP B 1 49 ? -2.191 -32.406 0.227 1 94.94 49 ASP B CA 1
ATOM 3418 C C . ASP B 1 49 ? -1.171 -33.219 1.019 1 94.94 49 ASP B C 1
ATOM 3420 O O . ASP B 1 49 ? -0.865 -32.906 2.168 1 94.94 49 ASP B O 1
ATOM 3424 N N . GLN B 1 50 ? -0.546 -34.188 0.361 1 95.56 50 GLN B N 1
ATOM 3425 C CA . GLN B 1 50 ? 0.442 -35.031 1.033 1 95.56 50 GLN B CA 1
ATOM 3426 C C . GLN B 1 50 ? 1.697 -34.219 1.376 1 95.56 50 GLN B C 1
ATOM 3428 O O . GLN B 1 50 ? 2.254 -34.375 2.465 1 95.56 50 GLN B O 1
ATOM 3433 N N . SER B 1 51 ? 2.156 -33.469 0.434 1 95.81 51 SER B N 1
ATOM 3434 C CA . SER B 1 51 ? 3.346 -32.688 0.705 1 95.81 51 SER B CA 1
ATOM 3435 C C . SER B 1 51 ? 3.078 -31.641 1.785 1 95.81 51 SER B C 1
ATOM 3437 O O . SER B 1 51 ? 3.951 -31.344 2.604 1 95.81 51 SER B O 1
ATOM 3439 N N . PHE B 1 52 ? 1.874 -31.031 1.8 1 97.75 52 PHE B N 1
ATOM 3440 C CA . PHE B 1 52 ? 1.492 -30.125 2.875 1 97.75 52 PHE B CA 1
ATOM 3441 C C . PHE B 1 52 ? 1.545 -30.828 4.223 1 97.75 52 PHE B C 1
ATOM 3443 O O . PHE B 1 52 ? 2.127 -30.312 5.18 1 97.75 52 PHE B O 1
ATOM 3450 N N . LYS B 1 53 ? 0.941 -32 4.258 1 97.81 53 LYS B N 1
ATOM 3451 C CA . LYS B 1 53 ? 0.869 -32.781 5.504 1 97.81 53 LYS B CA 1
ATOM 3452 C C . LYS B 1 53 ? 2.262 -33.125 6.02 1 97.81 53 LYS B C 1
ATOM 3454 O O . LYS B 1 53 ? 2.512 -33.094 7.223 1 97.81 53 LYS B O 1
ATOM 3459 N N . ALA B 1 54 ? 3.146 -33.469 5.098 1 98.25 54 ALA B N 1
ATOM 3460 C CA . ALA B 1 54 ? 4.523 -33.75 5.488 1 98.25 54 ALA B CA 1
ATOM 3461 C C . ALA B 1 54 ? 5.184 -32.531 6.125 1 98.25 54 ALA B C 1
ATOM 3463 O O . ALA B 1 54 ? 5.871 -32.656 7.145 1 98.25 54 ALA B O 1
ATOM 3464 N N . ALA B 1 55 ? 5.02 -31.391 5.551 1 98.62 55 ALA B N 1
ATOM 3465 C CA . ALA B 1 55 ? 5.582 -30.156 6.082 1 98.62 55 ALA B CA 1
ATOM 3466 C C . ALA B 1 55 ? 4.941 -29.797 7.418 1 98.62 55 ALA B C 1
ATOM 3468 O O . ALA B 1 55 ? 5.621 -29.312 8.328 1 98.62 55 ALA B O 1
ATOM 3469 N N . ILE B 1 56 ? 3.635 -29.969 7.539 1 98.56 56 ILE B N 1
ATOM 3470 C CA . ILE B 1 56 ? 2.896 -29.703 8.766 1 98.56 56 ILE B CA 1
ATOM 3471 C C . ILE B 1 56 ? 3.439 -30.594 9.891 1 98.56 56 ILE B C 1
ATOM 3473 O O . ILE B 1 56 ? 3.67 -30.109 11.008 1 98.56 56 ILE B O 1
ATOM 3477 N N . ASP B 1 57 ? 3.648 -31.859 9.594 1 98.5 57 ASP B N 1
ATOM 3478 C CA . ASP B 1 57 ? 4.203 -32.781 10.57 1 98.5 57 ASP B CA 1
ATOM 3479 C C . ASP B 1 57 ? 5.578 -32.344 11.047 1 98.5 57 ASP B C 1
ATOM 3481 O O . ASP B 1 57 ? 5.863 -32.344 12.25 1 98.5 57 ASP B O 1
ATOM 3485 N N . PHE B 1 58 ? 6.379 -31.984 10.164 1 98.62 58 PHE B N 1
ATOM 3486 C CA . PHE B 1 58 ? 7.707 -31.484 10.492 1 98.62 58 PHE B CA 1
ATOM 3487 C C . PHE B 1 58 ? 7.621 -30.266 11.406 1 98.62 58 PHE B C 1
ATOM 3489 O O . PHE B 1 58 ? 8.328 -30.203 12.414 1 98.62 58 PHE B O 1
ATOM 3496 N N . ALA B 1 59 ? 6.809 -29.312 11.016 1 98.75 59 ALA B N 1
ATOM 3497 C CA . ALA B 1 59 ? 6.656 -28.078 11.781 1 98.75 59 ALA B CA 1
ATOM 3498 C C . ALA B 1 59 ? 6.098 -28.359 13.172 1 98.75 59 ALA B C 1
ATOM 3500 O O . ALA B 1 59 ? 6.52 -27.734 14.156 1 98.75 59 ALA B O 1
ATOM 3501 N N . THR B 1 60 ? 5.086 -29.234 13.227 1 98.31 60 THR B N 1
ATOM 3502 C CA . THR B 1 60 ? 4.465 -29.578 14.5 1 98.31 60 THR B CA 1
ATOM 3503 C C . THR B 1 60 ? 5.48 -30.219 15.445 1 98.31 60 THR B C 1
ATOM 3505 O O . THR B 1 60 ? 5.547 -29.859 16.625 1 98.31 60 THR B O 1
ATOM 3508 N N . LYS B 1 61 ? 6.258 -31.078 14.969 1 98.06 61 LYS B N 1
ATOM 3509 C CA . LYS B 1 61 ? 7.273 -31.75 15.766 1 98.06 61 LYS B CA 1
ATOM 3510 C C . LYS B 1 61 ? 8.375 -30.781 16.188 1 98.06 61 LYS B C 1
ATOM 3512 O O . LYS B 1 61 ? 8.914 -30.891 17.297 1 98.06 61 LYS B O 1
ATOM 3517 N N . GLY B 1 62 ? 8.719 -29.906 15.359 1 97.69 62 GLY B N 1
ATOM 3518 C CA . GLY B 1 62 ? 9.836 -29 15.594 1 97.69 62 GLY B CA 1
ATOM 3519 C C . GLY B 1 62 ? 9.508 -27.891 16.578 1 97.69 62 GLY B C 1
ATOM 3520 O O . GLY B 1 62 ? 10.414 -27.297 17.172 1 97.69 62 GLY B O 1
ATOM 3521 N N . GLU B 1 63 ? 8.297 -27.516 16.734 1 96.5 63 GLU B N 1
ATOM 3522 C CA . GLU B 1 63 ? 7.855 -26.469 17.641 1 96.5 63 GLU B CA 1
ATOM 3523 C C . GLU B 1 63 ? 8.586 -25.156 17.375 1 96.5 63 GLU B C 1
ATOM 3525 O O . GLU B 1 63 ? 9.156 -24.562 18.297 1 96.5 63 GLU B O 1
ATOM 3530 N N . PHE B 1 64 ? 8.57 -24.719 16.188 1 98.31 64 PHE B N 1
ATOM 3531 C CA . PHE B 1 64 ? 9.281 -23.531 15.766 1 98.31 64 PHE B CA 1
ATOM 3532 C C . PHE B 1 64 ? 8.516 -22.266 16.156 1 98.31 64 PHE B C 1
ATOM 3534 O O . PHE B 1 64 ? 7.293 -22.312 16.312 1 98.31 64 PHE B O 1
ATOM 3541 N N . ASP B 1 65 ? 9.227 -21.203 16.312 1 97.25 65 ASP B N 1
ATOM 3542 C CA . ASP B 1 65 ? 8.562 -19.969 16.75 1 97.25 65 ASP B CA 1
ATOM 3543 C C . ASP B 1 65 ? 8.617 -18.906 15.656 1 97.25 65 ASP B C 1
ATOM 3545 O O . ASP B 1 65 ? 7.91 -17.891 15.734 1 97.25 65 ASP B O 1
ATOM 3549 N N . VAL B 1 66 ? 9.461 -19.109 14.656 1 98.38 66 VAL B N 1
ATOM 3550 C CA . VAL B 1 66 ? 9.508 -18.25 13.469 1 98.38 66 VAL B CA 1
ATOM 3551 C C . VAL B 1 66 ? 9.727 -19.109 12.227 1 98.38 66 VAL B C 1
ATOM 3553 O O . VAL B 1 66 ? 10.43 -20.125 12.281 1 98.38 66 VAL B O 1
ATOM 3556 N N . PHE B 1 67 ? 9.078 -18.766 11.172 1 98.88 67 PHE B N 1
ATOM 3557 C CA . PHE B 1 67 ? 9.219 -19.453 9.898 1 98.88 67 PHE B CA 1
ATOM 3558 C C . PHE B 1 67 ? 9.875 -18.562 8.859 1 98.88 67 PHE B C 1
ATOM 3560 O O . PHE B 1 67 ? 9.586 -17.359 8.805 1 98.88 67 PHE B O 1
ATOM 3567 N N . VAL B 1 68 ? 10.75 -19.109 8.086 1 98.81 68 VAL B N 1
ATOM 3568 C CA . VAL B 1 68 ? 11.344 -18.438 6.93 1 98.81 68 VAL B CA 1
ATOM 3569 C C . VAL B 1 68 ? 11.148 -19.297 5.68 1 98.81 68 VAL B C 1
ATOM 3571 O O . VAL B 1 68 ? 11.688 -20.406 5.59 1 98.81 68 VAL B O 1
ATOM 3574 N N . ALA B 1 69 ? 10.336 -18.844 4.773 1 98.81 69 ALA B N 1
ATOM 3575 C CA . ALA B 1 69 ? 10.164 -19.531 3.492 1 98.81 69 ALA B CA 1
ATOM 3576 C C . ALA B 1 69 ? 11.078 -18.922 2.426 1 98.81 69 ALA B C 1
ATOM 3578 O O . ALA B 1 69 ? 11 -17.734 2.137 1 98.81 69 ALA B O 1
ATOM 3579 N N . VAL B 1 70 ? 11.961 -19.719 1.895 1 98.31 70 VAL B N 1
ATOM 3580 C CA . VAL B 1 70 ? 12.867 -19.266 0.845 1 98.31 70 VAL B CA 1
ATOM 3581 C C . VAL B 1 70 ? 12.555 -20 -0.459 1 98.31 70 VAL B C 1
ATOM 3583 O O . VAL B 1 70 ? 12.938 -21.156 -0.636 1 98.31 70 VAL B O 1
ATOM 3586 N N . GLY B 1 71 ? 11.898 -19.344 -1.352 1 96.38 71 GLY B N 1
ATOM 3587 C CA . GLY B 1 71 ? 11.539 -19.984 -2.605 1 96.38 71 GLY B CA 1
ATOM 3588 C C . GLY B 1 71 ? 10.391 -19.297 -3.318 1 96.38 71 GLY B C 1
ATOM 3589 O O . GLY B 1 71 ? 10.148 -18.109 -3.107 1 96.38 71 GLY B O 1
ATOM 3590 N N . GLY B 1 72 ? 9.836 -20 -4.27 1 93.62 72 GLY B N 1
ATOM 3591 C CA . GLY B 1 72 ? 8.688 -19.469 -4.988 1 93.62 72 GLY B CA 1
ATOM 3592 C C . GLY B 1 72 ? 7.371 -19.688 -4.262 1 93.62 72 GLY B C 1
ATOM 3593 O O . GLY B 1 72 ? 7.359 -19.906 -3.045 1 93.62 72 GLY B O 1
ATOM 3594 N N . GLY B 1 73 ? 6.285 -19.562 -4.973 1 94.62 73 GLY B N 1
ATOM 3595 C CA . GLY B 1 73 ? 4.945 -19.703 -4.418 1 94.62 73 GLY B CA 1
ATOM 3596 C C . GLY B 1 73 ? 4.707 -21.031 -3.74 1 94.62 73 GLY B C 1
ATOM 3597 O O . GLY B 1 73 ? 4.086 -21.094 -2.676 1 94.62 73 GLY B O 1
ATOM 3598 N N . SER B 1 74 ? 5.199 -22.078 -4.316 1 94.31 74 SER B N 1
ATOM 3599 C CA . SER B 1 74 ? 4.992 -23.422 -3.777 1 94.31 74 SER B CA 1
ATOM 3600 C C . SER B 1 74 ? 5.605 -23.547 -2.389 1 94.31 74 SER B C 1
ATOM 3602 O O . SER B 1 74 ? 4.996 -24.125 -1.488 1 94.31 74 SER B O 1
ATOM 3604 N N . VAL B 1 75 ? 6.797 -23.031 -2.268 1 97.69 75 VAL B N 1
ATOM 3605 C CA . VAL B 1 75 ? 7.484 -23.094 -0.984 1 97.69 75 VAL B CA 1
ATOM 3606 C C . VAL B 1 75 ? 6.742 -22.234 0.039 1 97.69 75 VAL B C 1
ATOM 3608 O O . VAL B 1 75 ? 6.504 -22.672 1.167 1 97.69 75 VAL B O 1
ATOM 3611 N N . MET B 1 76 ? 6.352 -21.078 -0.375 1 98.12 76 MET B N 1
ATOM 3612 C CA . MET B 1 76 ? 5.672 -20.156 0.534 1 98.12 76 MET B CA 1
ATOM 3613 C C . MET B 1 76 ? 4.312 -20.703 0.946 1 98.12 76 MET B C 1
ATOM 3615 O O . MET B 1 76 ? 3.934 -20.625 2.117 1 98.12 76 MET B O 1
ATOM 3619 N N . ASP B 1 77 ? 3.602 -21.25 -0.003 1 97.94 77 ASP B N 1
ATOM 3620 C CA . ASP B 1 77 ? 2.305 -21.844 0.311 1 97.94 77 ASP B CA 1
ATOM 3621 C C . ASP B 1 77 ? 2.451 -23 1.299 1 97.94 77 ASP B C 1
ATOM 3623 O O . ASP B 1 77 ? 1.661 -23.125 2.236 1 97.94 77 ASP B O 1
ATOM 3627 N N . THR B 1 78 ? 3.455 -23.812 1.033 1 98.56 78 THR B N 1
ATOM 3628 C CA . THR B 1 78 ? 3.738 -24.922 1.938 1 98.56 78 THR B CA 1
ATOM 3629 C C . THR B 1 78 ? 4.055 -24.422 3.34 1 98.56 78 THR B C 1
ATOM 3631 O O . THR B 1 78 ? 3.549 -24.953 4.332 1 98.56 78 THR B O 1
ATOM 3634 N N . CYS B 1 79 ? 4.848 -23.406 3.398 1 98.88 79 CYS B N 1
ATOM 3635 C CA . CYS B 1 79 ? 5.254 -22.844 4.68 1 98.88 79 CYS B CA 1
ATOM 3636 C C . CYS B 1 79 ? 4.066 -22.219 5.395 1 98.88 79 CYS B C 1
ATOM 3638 O O . CYS B 1 79 ? 3.932 -22.344 6.613 1 98.88 79 CYS B O 1
ATOM 3640 N N . LYS B 1 80 ? 3.236 -21.516 4.695 1 98.62 80 LYS B N 1
ATOM 3641 C CA . LYS B 1 80 ? 2.014 -20.953 5.258 1 98.62 80 LYS B CA 1
ATOM 3642 C C . LYS B 1 80 ? 1.154 -22.031 5.902 1 98.62 80 LYS B C 1
ATOM 3644 O O . LYS B 1 80 ? 0.673 -21.875 7.023 1 98.62 80 LYS B O 1
ATOM 3649 N N . ALA B 1 81 ? 0.968 -23.094 5.16 1 98.44 81 ALA B N 1
ATOM 3650 C CA . ALA B 1 81 ? 0.158 -24.188 5.668 1 98.44 81 ALA B CA 1
ATOM 3651 C C . ALA B 1 81 ? 0.799 -24.828 6.898 1 98.44 81 ALA B C 1
ATOM 3653 O O . ALA B 1 81 ? 0.117 -25.094 7.891 1 98.44 81 ALA B O 1
ATOM 3654 N N . ALA B 1 82 ? 2.102 -25.047 6.812 1 98.81 82 ALA B N 1
ATOM 3655 C CA . ALA B 1 82 ? 2.822 -25.625 7.945 1 98.81 82 ALA B CA 1
ATOM 3656 C C . ALA B 1 82 ? 2.666 -24.75 9.195 1 98.81 82 ALA B C 1
ATOM 3658 O O . ALA B 1 82 ? 2.434 -25.266 10.289 1 98.81 82 ALA B O 1
ATOM 3659 N N . ASN B 1 83 ? 2.809 -23.469 9.055 1 98.81 83 ASN B N 1
ATOM 3660 C CA . ASN B 1 83 ? 2.645 -22.516 10.156 1 98.81 83 ASN B CA 1
ATOM 3661 C C . ASN B 1 83 ? 1.225 -22.547 10.711 1 98.81 83 ASN B C 1
ATOM 3663 O O . ASN B 1 83 ? 1.032 -22.656 11.922 1 98.81 83 ASN B O 1
ATOM 3667 N N . LEU B 1 84 ? 0.236 -22.531 9.828 1 98.5 84 LEU B N 1
ATOM 3668 C CA . LEU B 1 84 ? -1.175 -22.5 10.195 1 98.5 84 LEU B CA 1
ATOM 3669 C C . LEU B 1 84 ? -1.529 -23.703 11.062 1 98.5 84 LEU B C 1
ATOM 3671 O O . LEU B 1 84 ? -2.055 -23.547 12.172 1 98.5 84 LEU B O 1
ATOM 3675 N N . TYR B 1 85 ? -1.178 -24.859 10.641 1 98.38 85 TYR B N 1
ATOM 3676 C CA . TYR B 1 85 ? -1.623 -26.078 11.289 1 98.38 85 TYR B CA 1
ATOM 3677 C C . TYR B 1 85 ? -0.739 -26.422 12.484 1 98.38 85 TYR B C 1
ATOM 3679 O O . TYR B 1 85 ? -1.211 -26.984 13.477 1 98.38 85 TYR B O 1
ATOM 3687 N N . SER B 1 86 ? 0.538 -26.078 12.461 1 98.44 86 SER B N 1
ATOM 3688 C CA . SER B 1 86 ? 1.386 -26.297 13.625 1 98.44 86 SER B CA 1
ATOM 3689 C C . SER B 1 86 ? 1.011 -25.359 14.773 1 98.44 86 SER B C 1
ATOM 3691 O O . SER B 1 86 ? 1.271 -25.672 15.938 1 98.44 86 SER B O 1
ATOM 3693 N N . SER B 1 87 ? 0.451 -24.234 14.445 1 98 87 SER B N 1
ATOM 3694 C CA . SER B 1 87 ? 0.001 -23.281 15.461 1 98 87 SER B CA 1
ATOM 3695 C C . SER B 1 87 ? -1.328 -23.703 16.062 1 98 87 SER B C 1
ATOM 3697 O O . SER B 1 87 ? -1.741 -23.188 17.109 1 98 87 SER B O 1
ATOM 3699 N N . ASN B 1 88 ? -2.043 -24.594 15.438 1 97.56 88 ASN B N 1
ATOM 3700 C CA . ASN B 1 88 ? -3.24 -25.25 15.953 1 97.56 88 ASN B CA 1
ATOM 3701 C C . ASN B 1 88 ? -3.254 -26.734 15.617 1 97.56 88 ASN B C 1
ATOM 3703 O O . ASN B 1 88 ? -4.051 -27.188 14.797 1 97.56 88 ASN B O 1
ATOM 3707 N N . PRO B 1 89 ? -2.578 -27.5 16.375 1 96.12 89 PRO B N 1
ATOM 3708 C CA . PRO B 1 89 ? -2.359 -28.906 16.016 1 96.12 89 PRO B CA 1
ATOM 3709 C C . PRO B 1 89 ? -3.631 -29.75 16.125 1 96.12 89 PRO B C 1
ATOM 3711 O O . PRO B 1 89 ? -3.664 -30.891 15.641 1 96.12 89 PRO B O 1
ATOM 3714 N N . LYS B 1 90 ? -4.66 -29.25 16.719 1 96.69 90 LYS B N 1
ATOM 3715 C CA . LYS B 1 90 ? -5.914 -29.984 16.859 1 96.69 90 LYS B CA 1
ATOM 3716 C C . LYS B 1 90 ? -6.762 -29.859 15.594 1 96.69 90 LYS B C 1
ATOM 3718 O O . LYS B 1 90 ? -7.723 -30.594 15.398 1 96.69 90 LYS B O 1
ATOM 3723 N N . ALA B 1 91 ? -6.41 -28.953 14.711 1 97 91 ALA B N 1
ATOM 3724 C CA . ALA B 1 91 ? -7.184 -28.719 13.5 1 97 91 ALA B CA 1
ATOM 3725 C C . ALA B 1 91 ? -7.031 -29.891 12.523 1 97 91 ALA B C 1
ATOM 3727 O O . ALA B 1 91 ? -5.945 -30.453 12.391 1 97 91 ALA B O 1
ATOM 3728 N N . GLU B 1 92 ? -8.078 -30.172 11.883 1 97.12 92 GLU B N 1
ATOM 3729 C CA . GLU B 1 92 ? -8.039 -31.125 10.781 1 97.12 92 GLU B CA 1
ATOM 3730 C C . GLU B 1 92 ? -7.645 -30.438 9.469 1 97.12 92 GLU B C 1
ATOM 3732 O O . GLU B 1 92 ? -7.934 -29.266 9.273 1 97.12 92 GLU B O 1
ATOM 3737 N N . PHE B 1 93 ? -7.121 -31.234 8.578 1 96.19 93 PHE B N 1
ATOM 3738 C CA . PHE B 1 93 ? -6.539 -30.703 7.355 1 96.19 93 PHE B CA 1
ATOM 3739 C C . PHE B 1 93 ? -7.574 -29.906 6.562 1 96.19 93 PHE B C 1
ATOM 3741 O O . PHE B 1 93 ? -7.273 -28.844 6.035 1 96.19 93 PHE B O 1
ATOM 3748 N N . LEU B 1 94 ? -8.82 -30.297 6.508 1 95.69 94 LEU B N 1
ATOM 3749 C CA . LEU B 1 94 ? -9.828 -29.688 5.652 1 95.69 94 LEU B CA 1
ATOM 3750 C C . LEU B 1 94 ? -10.555 -28.562 6.391 1 95.69 94 LEU B C 1
ATOM 3752 O O . LEU B 1 94 ? -11.414 -27.891 5.812 1 95.69 94 LEU B O 1
ATOM 3756 N N . ASP B 1 95 ? -10.195 -28.297 7.637 1 96.38 95 ASP B N 1
ATOM 3757 C CA . ASP B 1 95 ? -10.883 -27.297 8.438 1 96.38 95 ASP B CA 1
ATOM 3758 C C . ASP B 1 95 ? -10.758 -25.906 7.801 1 96.38 95 ASP B C 1
ATOM 3760 O O . ASP B 1 95 ? -11.75 -25.188 7.672 1 96.38 95 ASP B O 1
ATOM 3764 N N . TYR B 1 96 ? -9.539 -25.609 7.336 1 95 96 TYR B N 1
ATOM 3765 C CA . TYR B 1 96 ? -9.305 -24.25 6.867 1 95 96 TYR B CA 1
ATOM 3766 C C . TYR B 1 96 ? -9.32 -24.188 5.348 1 95 96 TYR B C 1
ATOM 3768 O O . TYR B 1 96 ? -9.258 -23.094 4.762 1 95 96 TYR B O 1
ATOM 3776 N N . VAL B 1 97 ? -9.367 -25.312 4.676 1 93.56 97 VAL B N 1
ATOM 3777 C CA . VAL B 1 97 ? -9.445 -25.359 3.219 1 93.56 97 VAL B CA 1
ATOM 3778 C C . VAL B 1 97 ? -10.742 -24.703 2.748 1 93.56 97 VAL B C 1
ATOM 3780 O O . VAL B 1 97 ? -11.789 -24.891 3.369 1 93.56 97 VAL B O 1
ATOM 3783 N N . ASN B 1 98 ? -10.664 -24 1.688 1 88.81 98 ASN B N 1
ATOM 3784 C CA . ASN B 1 98 ? -11.789 -23.234 1.168 1 88.81 98 ASN B CA 1
ATOM 3785 C C . ASN B 1 98 ? -13.016 -24.109 0.95 1 88.81 98 ASN B C 1
ATOM 3787 O O . ASN B 1 98 ? -12.906 -25.234 0.475 1 88.81 98 ASN B O 1
ATOM 3791 N N . ALA B 1 99 ? -14.227 -23.547 1.32 1 86.81 99 ALA B N 1
ATOM 3792 C CA . ALA B 1 99 ? -15.5 -24.156 0.958 1 86.81 99 ALA B CA 1
ATOM 3793 C C . ALA B 1 99 ? -15.766 -24.031 -0.539 1 86.81 99 ALA B C 1
ATOM 3795 O O . ALA B 1 99 ? -15.367 -23.047 -1.165 1 86.81 99 ALA B O 1
ATOM 3796 N N . PRO B 1 100 ? -16.453 -25.031 -1.111 1 86.5 100 PRO B N 1
ATOM 3797 C CA . PRO B 1 100 ? -17.156 -26.172 -0.519 1 86.5 100 PRO B CA 1
ATOM 3798 C C . PRO B 1 100 ? -16.281 -27.406 -0.398 1 86.5 100 PRO B C 1
ATOM 3800 O O . PRO B 1 100 ? -16.734 -28.438 0.119 1 86.5 100 PRO B O 1
ATOM 3803 N N . ILE B 1 101 ? -15.016 -27.344 -0.807 1 83.44 101 ILE B N 1
ATOM 3804 C CA . ILE B 1 101 ? -14.133 -28.5 -0.724 1 83.44 101 ILE B CA 1
ATOM 3805 C C . ILE B 1 101 ? -13.781 -28.781 0.736 1 83.44 101 ILE B C 1
ATOM 3807 O O . ILE B 1 101 ? -13.852 -29.922 1.191 1 83.44 101 ILE B O 1
ATOM 3811 N N . GLY B 1 102 ? -13.367 -27.797 1.438 1 90.94 102 GLY B N 1
ATOM 3812 C CA . GLY B 1 102 ? -13.164 -27.859 2.877 1 90.94 102 GLY B CA 1
ATOM 3813 C C . GLY B 1 102 ? -14.242 -27.141 3.664 1 90.94 102 GLY B C 1
ATOM 3814 O O . GLY B 1 102 ? -15.359 -26.953 3.174 1 90.94 102 GLY B O 1
ATOM 3815 N N . LYS B 1 103 ? -13.922 -26.828 4.91 1 92.94 103 LYS B N 1
ATOM 3816 C CA . LYS B 1 103 ? -14.898 -26.188 5.785 1 92.94 103 LYS B CA 1
ATOM 3817 C C . LYS B 1 103 ? -14.766 -24.672 5.738 1 92.94 103 LYS B C 1
ATOM 3819 O O . LYS B 1 103 ? -15.688 -23.953 6.129 1 92.94 103 LYS B O 1
ATOM 3824 N N . GLY B 1 104 ? -13.625 -24.203 5.316 1 89.12 104 GLY B N 1
ATOM 3825 C CA . GLY B 1 104 ? -13.422 -22.766 5.223 1 89.12 104 GLY B CA 1
ATOM 3826 C C . GLY B 1 104 ? -13.578 -22.062 6.551 1 89.12 104 GLY B C 1
ATOM 3827 O O . GLY B 1 104 ? -14.125 -20.953 6.609 1 89.12 104 GLY B O 1
ATOM 3828 N N . LEU B 1 105 ? -13.148 -22.688 7.629 1 89.69 105 LEU B N 1
ATOM 3829 C CA . LEU B 1 105 ? -13.289 -22.109 8.961 1 89.69 105 LEU B CA 1
ATOM 3830 C C . LEU B 1 105 ? -12.406 -20.875 9.102 1 89.69 105 LEU B C 1
ATOM 3832 O O . LEU B 1 105 ? -11.328 -20.797 8.5 1 89.69 105 LEU B O 1
ATOM 3836 N N . PRO B 1 106 ? -12.93 -19.891 9.852 1 87.25 106 PRO B N 1
ATOM 3837 C CA . PRO B 1 106 ? -12.047 -18.75 10.148 1 87.25 106 PRO B CA 1
ATOM 3838 C C . PRO B 1 106 ? -10.852 -19.156 11.008 1 87.25 106 PRO B C 1
ATOM 3840 O O . PRO B 1 106 ? -10.906 -20.156 11.734 1 87.25 106 PRO B O 1
ATOM 3843 N N . VAL B 1 107 ? -9.789 -18.516 10.852 1 90.19 107 VAL B N 1
ATOM 3844 C CA . VAL B 1 107 ? -8.617 -18.703 11.695 1 90.19 107 VAL B CA 1
ATOM 3845 C C . VAL B 1 107 ? -8.695 -17.766 12.898 1 90.19 107 VAL B C 1
ATOM 3847 O O . VAL B 1 107 ? -8.664 -16.547 12.75 1 90.19 107 VAL B O 1
ATOM 3850 N N . THR B 1 108 ? -8.773 -18.281 14.047 1 86.88 108 THR B N 1
ATOM 3851 C CA . THR B 1 108 ? -9 -17.484 15.25 1 86.88 108 THR B CA 1
ATOM 3852 C C . THR B 1 108 ? -7.762 -17.484 16.141 1 86.88 108 THR B C 1
ATOM 3854 O O . THR B 1 108 ? -7.688 -16.719 17.109 1 86.88 108 THR B O 1
ATOM 3857 N N . HIS B 1 109 ? -6.824 -18.406 15.859 1 89.94 109 HIS B N 1
ATOM 3858 C CA . HIS B 1 109 ? -5.602 -18.469 16.641 1 89.94 109 HIS B CA 1
ATOM 3859 C C . HIS B 1 109 ? -4.496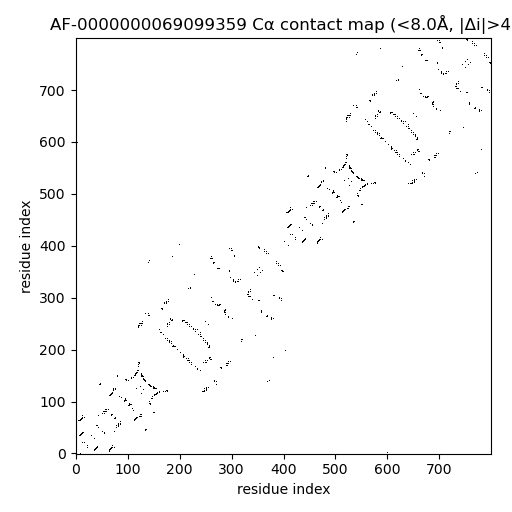 -17.625 16.016 1 89.94 109 HIS B C 1
ATOM 3861 O O . HIS B 1 109 ? -4.559 -17.297 14.828 1 89.94 109 HIS B O 1
ATOM 3867 N N . LYS B 1 110 ? -3.52 -17.312 16.859 1 90.19 110 LYS B N 1
ATOM 3868 C CA . LYS B 1 110 ? -2.365 -16.547 16.391 1 90.19 110 LYS B CA 1
ATOM 3869 C C . LYS B 1 110 ? -1.347 -17.469 15.711 1 90.19 110 LYS B C 1
ATOM 3871 O O . LYS B 1 110 ? -1.081 -18.562 16.188 1 90.19 110 LYS B O 1
ATOM 3876 N N . LEU B 1 111 ? -0.863 -17.047 14.547 1 97.12 111 LEU B N 1
ATOM 3877 C CA . LEU B 1 111 ? 0.2 -17.766 13.859 1 97.12 111 LEU B CA 1
ATOM 3878 C C . LEU B 1 111 ? 1.568 -17.203 14.227 1 97.12 111 LEU B C 1
ATOM 3880 O O . LEU B 1 111 ? 1.661 -16.125 14.82 1 97.12 111 LEU B O 1
ATOM 3884 N N . LYS B 1 112 ? 2.598 -18.016 13.992 1 97.88 112 LYS B N 1
ATOM 3885 C CA . LYS B 1 112 ? 3.969 -17.562 14.18 1 97.88 112 LYS B CA 1
ATOM 3886 C C . LYS B 1 112 ? 4.391 -16.609 13.055 1 97.88 112 LYS B C 1
ATOM 3888 O O . LYS B 1 112 ? 3.877 -16.703 11.938 1 97.88 112 LYS B O 1
ATOM 3893 N N . PRO B 1 113 ? 5.305 -15.664 13.383 1 97.5 113 PRO B N 1
ATOM 3894 C CA . PRO B 1 113 ? 5.809 -14.805 12.305 1 97.5 113 PRO B CA 1
ATOM 3895 C C . PRO B 1 113 ? 6.402 -15.602 11.148 1 97.5 113 PRO B C 1
ATOM 3897 O O . PRO B 1 113 ? 7.082 -16.609 11.367 1 97.5 113 PRO B O 1
ATOM 3900 N N . LEU B 1 114 ? 6.066 -15.195 9.945 1 98.69 114 LEU B N 1
ATOM 3901 C CA . LEU B 1 114 ? 6.562 -15.828 8.727 1 98.69 114 LEU B CA 1
ATOM 3902 C C . LEU B 1 114 ? 7.273 -14.805 7.844 1 98.69 114 LEU B C 1
ATOM 3904 O O . LEU B 1 114 ? 6.691 -13.781 7.473 1 98.69 114 LEU B O 1
ATOM 3908 N N . ILE B 1 115 ? 8.531 -15.031 7.578 1 98.38 115 ILE B N 1
ATOM 3909 C CA . ILE B 1 115 ? 9.297 -14.242 6.621 1 98.38 115 ILE B CA 1
ATOM 3910 C C . ILE B 1 115 ? 9.359 -14.969 5.281 1 98.38 115 ILE B C 1
ATOM 3912 O O . ILE B 1 115 ? 9.836 -16.109 5.207 1 98.38 115 ILE B O 1
ATOM 3916 N N . ALA B 1 116 ? 8.867 -14.352 4.25 1 98.5 116 ALA B N 1
ATOM 3917 C CA . ALA B 1 116 ? 8.891 -14.93 2.908 1 98.5 116 ALA B CA 1
ATOM 3918 C C . ALA B 1 116 ? 9.984 -14.305 2.055 1 98.5 116 ALA B C 1
ATOM 3920 O O . ALA B 1 116 ? 9.953 -13.102 1.775 1 98.5 116 ALA B O 1
ATOM 3921 N N . VAL B 1 117 ? 11 -15.117 1.694 1 97.88 117 VAL B N 1
ATOM 3922 C CA . VAL B 1 117 ? 12.102 -14.703 0.821 1 97.88 117 VAL B CA 1
ATOM 3923 C C . VAL B 1 117 ? 11.859 -15.234 -0.592 1 97.88 117 VAL B C 1
ATOM 3925 O O . VAL B 1 117 ? 12.07 -16.422 -0.864 1 97.88 117 VAL B O 1
ATOM 3928 N N . THR B 1 118 ? 11.594 -14.359 -1.457 1 96.44 118 THR B N 1
ATOM 3929 C CA . THR B 1 118 ? 11.109 -14.766 -2.773 1 96.44 118 THR B CA 1
ATOM 3930 C C . THR B 1 118 ? 12.273 -15.086 -3.701 1 96.44 118 THR B C 1
ATOM 3932 O O . THR B 1 118 ? 13.289 -14.391 -3.695 1 96.44 118 THR B O 1
ATOM 3935 N N . THR B 1 119 ? 12.047 -16.141 -4.484 1 95.06 119 THR B N 1
ATOM 3936 C CA . THR B 1 119 ? 13.086 -16.5 -5.441 1 95.06 119 THR B CA 1
ATOM 3937 C C . THR B 1 119 ? 12.516 -16.547 -6.859 1 95.06 119 THR B C 1
ATOM 3939 O O . THR B 1 119 ? 13.211 -16.953 -7.793 1 95.06 119 THR B O 1
ATOM 3942 N N . THR B 1 120 ? 11.227 -16.234 -7.031 1 93.06 120 THR B N 1
ATOM 3943 C CA . THR B 1 120 ? 10.602 -16.094 -8.336 1 93.06 120 THR B CA 1
ATOM 3944 C C . THR B 1 120 ? 9.836 -14.773 -8.43 1 93.06 120 THR B C 1
ATOM 3946 O O . THR B 1 120 ? 9.414 -14.219 -7.414 1 93.06 120 THR B O 1
ATOM 3949 N N . ALA B 1 121 ? 9.727 -14.281 -9.633 1 94.62 121 ALA B N 1
ATOM 3950 C CA . ALA B 1 121 ? 8.992 -13.047 -9.891 1 94.62 121 ALA B CA 1
ATOM 3951 C C . ALA B 1 121 ? 7.645 -13.336 -10.547 1 94.62 121 ALA B C 1
ATOM 3953 O O . ALA B 1 121 ? 7.434 -13.016 -11.719 1 94.62 121 ALA B O 1
ATOM 3954 N N . GLY B 1 122 ? 6.703 -13.906 -9.766 1 93.62 122 GLY B N 1
ATOM 3955 C CA . GLY B 1 122 ? 5.457 -14.258 -10.43 1 93.62 122 GLY B CA 1
ATOM 3956 C C . GLY B 1 122 ? 4.285 -14.359 -9.469 1 93.62 122 GLY B C 1
ATOM 3957 O O . GLY B 1 122 ? 3.252 -13.719 -9.68 1 93.62 122 GLY B O 1
ATOM 3958 N N . THR B 1 123 ? 4.496 -14.969 -8.383 1 91.69 123 THR B N 1
ATOM 3959 C CA . THR B 1 123 ? 3.367 -15.406 -7.57 1 91.69 123 THR B CA 1
ATOM 3960 C C . THR B 1 123 ? 2.855 -14.266 -6.691 1 91.69 123 THR B C 1
ATOM 3962 O O . THR B 1 123 ? 1.647 -14.133 -6.48 1 91.69 123 THR B O 1
ATOM 3965 N N . GLY B 1 124 ? 3.799 -13.469 -6.199 1 95.06 124 GLY B N 1
ATOM 3966 C CA . GLY B 1 124 ? 3.41 -12.477 -5.211 1 95.06 124 GLY B CA 1
ATOM 3967 C C . GLY B 1 124 ? 2.951 -13.086 -3.898 1 95.06 124 GLY B C 1
ATOM 3968 O O . GLY B 1 124 ? 2.301 -12.414 -3.092 1 95.06 124 GLY B O 1
ATOM 3969 N N . SER B 1 125 ? 3.293 -14.289 -3.678 1 96.38 125 SER B N 1
ATOM 3970 C CA . SER B 1 125 ? 2.803 -15.047 -2.535 1 96.38 125 SER B CA 1
ATOM 3971 C C . SER B 1 125 ? 3.27 -14.438 -1.22 1 96.38 125 SER B C 1
ATOM 3973 O O . SER B 1 125 ? 2.617 -14.602 -0.186 1 96.38 125 SER B O 1
ATOM 3975 N N . GLU B 1 126 ? 4.344 -13.688 -1.216 1 97.5 126 GLU B N 1
ATOM 3976 C CA . GLU B 1 126 ? 4.848 -13.016 -0.021 1 97.5 126 GLU B CA 1
ATOM 3977 C C . GLU B 1 126 ? 3.891 -11.922 0.445 1 97.5 126 GLU B C 1
ATOM 3979 O O . GLU B 1 126 ? 3.998 -11.438 1.571 1 97.5 126 GLU B O 1
ATOM 3984 N N . THR B 1 127 ? 2.873 -11.602 -0.424 1 96.19 127 THR B N 1
ATOM 3985 C CA . THR B 1 127 ? 1.964 -10.516 -0.085 1 96.19 127 THR B CA 1
ATOM 3986 C C . THR B 1 127 ? 0.538 -11.031 0.084 1 96.19 127 THR B C 1
ATOM 3988 O O . THR B 1 127 ? -0.393 -10.25 0.287 1 96.19 127 THR B O 1
ATOM 3991 N N . THR B 1 128 ? 0.307 -12.289 -0.017 1 94.25 128 THR B N 1
ATOM 3992 C CA . THR B 1 128 ? -1.06 -12.805 -0.036 1 94.25 128 THR B CA 1
ATOM 3993 C C . THR B 1 128 ? -1.286 -13.781 1.111 1 94.25 128 THR B C 1
ATOM 3995 O O . THR B 1 128 ? -0.331 -14.336 1.662 1 94.25 128 THR B O 1
ATOM 3998 N N . GLY B 1 129 ? -2.514 -13.93 1.467 1 93.69 129 GLY B N 1
ATOM 3999 C CA . GLY B 1 129 ? -2.922 -14.93 2.445 1 93.69 129 GLY B CA 1
ATOM 4000 C C . GLY B 1 129 ? -3.576 -16.141 1.82 1 93.69 129 GLY B C 1
ATOM 4001 O O . GLY B 1 129 ? -4.652 -16.562 2.25 1 93.69 129 GLY B O 1
ATOM 4002 N N . THR B 1 130 ? -2.959 -16.625 0.808 1 93 130 THR B N 1
ATOM 4003 C CA . THR B 1 130 ? -3.504 -17.781 0.107 1 93 130 THR B CA 1
ATOM 4004 C C . THR B 1 130 ? -2.445 -18.859 -0.052 1 93 130 THR B C 1
ATOM 4006 O O . THR B 1 130 ? -1.268 -18.562 -0.264 1 93 130 THR B O 1
ATOM 4009 N N . ALA B 1 131 ? -2.82 -20.062 0.161 1 95.62 131 ALA B N 1
ATOM 4010 C CA . ALA B 1 131 ? -2 -21.234 -0.097 1 95.62 131 ALA B CA 1
ATOM 4011 C C . ALA B 1 131 ? -2.748 -22.25 -0.967 1 95.62 131 ALA B C 1
ATOM 4013 O O . ALA B 1 131 ? -3.855 -22.672 -0.628 1 95.62 131 ALA B O 1
ATOM 4014 N N . VAL B 1 132 ? -2.156 -22.578 -2.055 1 92.44 132 VAL B N 1
ATOM 4015 C CA . VAL B 1 132 ? -2.805 -23.453 -3.031 1 92.44 132 VAL B CA 1
ATOM 4016 C C . VAL B 1 132 ? -2.084 -24.797 -3.088 1 92.44 132 VAL B C 1
ATOM 4018 O O . VAL B 1 132 ? -0.859 -24.859 -2.955 1 92.44 132 VAL B O 1
ATOM 4021 N N . PHE B 1 133 ? -2.832 -25.844 -3.23 1 92.38 133 PHE B N 1
ATOM 4022 C CA . PHE B 1 133 ? -2.285 -27.188 -3.322 1 92.38 133 PHE B CA 1
ATOM 4023 C C . PHE B 1 133 ? -3.201 -28.094 -4.145 1 92.38 133 PHE B C 1
ATOM 4025 O O . PHE B 1 133 ? -4.359 -27.75 -4.391 1 92.38 133 PHE B O 1
ATOM 4032 N N . ASP B 1 134 ? -2.602 -29.125 -4.582 1 88.62 134 ASP B N 1
ATOM 4033 C CA . ASP B 1 134 ? -3.357 -30.172 -5.273 1 88.62 134 ASP B CA 1
ATOM 4034 C C . ASP B 1 134 ? -3.939 -31.172 -4.277 1 88.62 134 ASP B C 1
ATOM 4036 O O . ASP B 1 134 ? -3.203 -31.781 -3.5 1 88.62 134 ASP B O 1
ATOM 4040 N N . LEU B 1 135 ? -5.266 -31.266 -4.293 1 89.44 135 LEU B N 1
ATOM 4041 C CA . LEU B 1 135 ? -5.918 -32.312 -3.541 1 89.44 135 LEU B CA 1
ATOM 4042 C C . LEU B 1 135 ? -6.027 -33.594 -4.379 1 89.44 135 LEU B C 1
ATOM 4044 O O . LEU B 1 135 ? -6.965 -33.75 -5.172 1 89.44 135 LEU B O 1
ATOM 4048 N N . LYS B 1 136 ? -5.223 -34.5 -4.168 1 83.56 136 LYS B N 1
ATOM 4049 C CA . LYS B 1 136 ? -4.961 -35.625 -5.09 1 83.56 136 LYS B CA 1
ATOM 4050 C C . LYS B 1 136 ? -6.184 -36.5 -5.227 1 83.56 136 LYS B C 1
ATOM 4052 O O . LYS B 1 136 ? -6.562 -36.906 -6.336 1 83.56 136 LYS B O 1
ATOM 4057 N N . HIS B 1 137 ? -6.77 -36.812 -4.129 1 83.5 137 HIS B N 1
ATOM 4058 C CA . HIS B 1 137 ? -7.859 -37.781 -4.18 1 83.5 137 HIS B CA 1
ATOM 4059 C C . HIS B 1 137 ? -9.047 -37.219 -4.965 1 83.5 137 HIS B C 1
ATOM 4061 O O . HIS B 1 137 ? -9.859 -38 -5.48 1 83.5 137 HIS B O 1
ATOM 4067 N N . MET B 1 138 ? -9.133 -35.906 -5.082 1 80.31 138 MET B N 1
ATOM 4068 C CA . MET B 1 138 ? -10.227 -35.281 -5.812 1 80.31 138 MET B CA 1
ATOM 4069 C C . MET B 1 138 ? -9.75 -34.781 -7.168 1 80.31 138 MET B C 1
ATOM 4071 O O . MET B 1 138 ? -10.547 -34.25 -7.953 1 80.31 138 MET B O 1
ATOM 4075 N N . LYS B 1 139 ? -8.469 -35.031 -7.441 1 77.81 139 LYS B N 1
ATOM 4076 C CA . LYS B 1 139 ? -7.879 -34.5 -8.656 1 77.81 139 LYS B CA 1
ATOM 4077 C C . LYS B 1 139 ? -8.297 -33.031 -8.859 1 77.81 139 LYS B C 1
ATOM 4079 O O . LYS B 1 139 ? -8.758 -32.656 -9.938 1 77.81 139 LYS B O 1
ATOM 4084 N N . ALA B 1 140 ? -8.188 -32.312 -7.734 1 78.06 140 ALA B N 1
ATOM 4085 C CA . ALA B 1 140 ? -8.609 -30.922 -7.75 1 78.06 140 ALA B CA 1
ATOM 4086 C C . ALA B 1 140 ? -7.539 -30.016 -7.125 1 78.06 140 ALA B C 1
ATOM 4088 O O . ALA B 1 140 ? -6.832 -30.438 -6.207 1 78.06 140 ALA B O 1
ATOM 4089 N N . LYS B 1 141 ? -7.379 -28.906 -7.711 1 84.62 141 LYS B N 1
ATOM 4090 C CA . LYS B 1 141 ? -6.57 -27.844 -7.102 1 84.62 141 LYS B CA 1
ATOM 4091 C C . LYS B 1 141 ? -7.434 -26.906 -6.258 1 84.62 141 LYS B C 1
ATOM 4093 O O . LYS B 1 141 ? -8.523 -26.516 -6.68 1 84.62 141 LYS B O 1
ATOM 4098 N N . THR B 1 142 ? -7.086 -26.719 -4.984 1 87.62 142 THR B N 1
ATOM 4099 C CA . THR B 1 142 ? -7.781 -25.859 -4.035 1 87.62 142 THR B CA 1
ATOM 4100 C C . THR B 1 142 ? -6.785 -25.141 -3.123 1 87.62 142 THR B C 1
ATOM 4102 O O . THR B 1 142 ? -5.578 -25.156 -3.385 1 87.62 142 THR B O 1
ATOM 4105 N N . GLY B 1 143 ? -7.348 -24.422 -2.143 1 90.62 143 GLY B N 1
ATOM 4106 C CA . GLY B 1 143 ? -6.41 -23.703 -1.288 1 90.62 143 GLY B CA 1
ATOM 4107 C C . GLY B 1 143 ? -7.035 -23.219 0.01 1 90.62 143 GLY B C 1
ATOM 4108 O O . GLY B 1 143 ? -8.133 -23.656 0.373 1 90.62 143 GLY B O 1
ATOM 4109 N N . ILE B 1 144 ? -6.207 -22.641 0.751 1 93.31 144 ILE B N 1
ATOM 4110 C CA . ILE B 1 144 ? -6.555 -21.953 1.984 1 93.31 144 ILE B CA 1
ATOM 4111 C C . ILE B 1 144 ? -6.449 -20.438 1.773 1 93.31 144 ILE B C 1
ATOM 4113 O O . ILE B 1 144 ? -5.469 -19.953 1.205 1 93.31 144 ILE B O 1
ATOM 4117 N N . SER B 1 145 ? -7.504 -19.734 2.07 1 91.12 145 SER B N 1
ATOM 4118 C CA . SER B 1 145 ? -7.484 -18.281 1.954 1 91.12 145 SER B CA 1
ATOM 4119 C C . SER B 1 145 ? -7.883 -17.625 3.268 1 91.12 145 SER B C 1
ATOM 4121 O O . SER B 1 145 ? -9.031 -17.719 3.693 1 91.12 145 SER B O 1
ATOM 4123 N N . ASN B 1 146 ? -6.926 -17.031 3.861 1 90.06 146 ASN B N 1
ATOM 4124 C CA . ASN B 1 146 ? -7.148 -16.312 5.117 1 90.06 146 ASN B CA 1
ATOM 4125 C C . ASN B 1 146 ? -6.09 -15.242 5.348 1 90.06 146 ASN B C 1
ATOM 4127 O O . ASN B 1 146 ? -4.906 -15.461 5.07 1 90.06 146 ASN B O 1
ATOM 4131 N N . ARG B 1 147 ? -6.535 -14.133 5.855 1 88.44 147 ARG B N 1
ATOM 4132 C CA . ARG B 1 147 ? -5.625 -13.008 6.062 1 88.44 147 ARG B CA 1
ATOM 4133 C C . ARG B 1 147 ? -4.539 -13.359 7.07 1 88.44 147 ARG B C 1
ATOM 4135 O O . ARG B 1 147 ? -3.43 -12.828 7.008 1 88.44 147 ARG B O 1
ATOM 4142 N N . GLU B 1 148 ? -4.805 -14.273 7.93 1 90.81 148 GLU B N 1
ATOM 4143 C CA . GLU B 1 148 ? -3.893 -14.609 9.016 1 90.81 148 GLU B CA 1
ATOM 4144 C C . GLU B 1 148 ? -2.67 -15.359 8.508 1 90.81 148 GLU B C 1
ATOM 4146 O O . GLU B 1 148 ? -1.648 -15.445 9.188 1 90.81 148 GLU B O 1
ATOM 4151 N N . ILE B 1 149 ? -2.744 -15.953 7.336 1 95.62 149 ILE B N 1
ATOM 4152 C CA . ILE B 1 149 ? -1.603 -16.734 6.879 1 95.62 149 ILE B CA 1
ATOM 4153 C C . ILE B 1 149 ? -0.724 -15.883 5.969 1 95.62 149 ILE B C 1
ATOM 4155 O O . ILE B 1 149 ? 0.272 -16.359 5.426 1 95.62 149 ILE B O 1
ATOM 4159 N N . ARG B 1 150 ? -1.094 -14.648 5.809 1 95.75 150 ARG B N 1
ATOM 4160 C CA . ARG B 1 150 ? -0.224 -13.734 5.082 1 95.75 150 ARG B CA 1
ATOM 4161 C C . ARG B 1 150 ? 1.124 -13.586 5.781 1 95.75 150 ARG B C 1
ATOM 4163 O O . ARG B 1 150 ? 1.183 -13.414 7 1 95.75 150 ARG B O 1
ATOM 4170 N N . PRO B 1 151 ? 2.244 -13.609 5.035 1 98 151 PRO B N 1
ATOM 4171 C CA . PRO B 1 151 ? 3.559 -13.445 5.66 1 98 151 PRO B CA 1
ATOM 4172 C C . PRO B 1 151 ? 3.688 -12.133 6.426 1 98 151 PRO B C 1
ATOM 4174 O O . PRO B 1 151 ? 3.113 -11.117 6.02 1 98 151 PRO B O 1
ATOM 4177 N N . THR B 1 152 ? 4.418 -12.203 7.492 1 95.94 152 THR B N 1
ATOM 4178 C CA . THR B 1 152 ? 4.719 -11.031 8.305 1 95.94 152 THR B CA 1
ATOM 4179 C C . THR B 1 152 ? 5.617 -10.055 7.543 1 95.94 152 THR B C 1
ATOM 4181 O O . THR B 1 152 ? 5.477 -8.844 7.676 1 95.94 152 THR B O 1
ATOM 4184 N N . LEU B 1 153 ? 6.516 -10.625 6.844 1 95.69 153 LEU B N 1
ATOM 4185 C CA . LEU B 1 153 ? 7.504 -9.852 6.109 1 95.69 153 LEU B CA 1
ATOM 4186 C C . LEU B 1 153 ? 7.895 -10.547 4.812 1 95.69 153 LEU B C 1
ATOM 4188 O O . LEU B 1 153 ? 8.133 -11.758 4.801 1 95.69 153 LEU B O 1
ATOM 4192 N N . GLY B 1 154 ? 7.809 -9.789 3.729 1 96.44 154 GLY B N 1
ATOM 4193 C CA . GLY B 1 154 ? 8.352 -10.242 2.457 1 96.44 154 GLY B CA 1
ATOM 4194 C C . GLY B 1 154 ? 9.688 -9.609 2.115 1 96.44 154 GLY B C 1
ATOM 4195 O O . GLY B 1 154 ? 9.883 -8.414 2.32 1 96.44 154 GLY B O 1
ATOM 4196 N N . ILE B 1 155 ? 10.656 -10.422 1.7 1 95.69 155 ILE B N 1
ATOM 4197 C CA . ILE B 1 155 ? 11.953 -9.938 1.248 1 95.69 155 ILE B CA 1
ATOM 4198 C C . ILE B 1 155 ? 12.094 -10.164 -0.255 1 95.69 155 ILE B C 1
ATOM 4200 O O . ILE B 1 155 ? 12.078 -11.305 -0.724 1 95.69 155 ILE B O 1
ATOM 4204 N N . VAL B 1 156 ? 12.203 -9.094 -0.975 1 94.81 156 VAL B N 1
ATOM 4205 C CA . VAL B 1 156 ? 12.312 -9.094 -2.43 1 94.81 156 VAL B CA 1
ATOM 4206 C C . VAL B 1 156 ? 13.719 -8.656 -2.842 1 94.81 156 VAL B C 1
ATOM 4208 O O . VAL B 1 156 ? 13.969 -7.465 -3.037 1 94.81 156 VAL B O 1
ATOM 4211 N N . ASP B 1 157 ? 14.578 -9.625 -3.002 1 92.81 157 ASP B N 1
ATOM 4212 C CA . ASP B 1 157 ? 15.969 -9.398 -3.369 1 92.81 157 ASP B CA 1
ATOM 4213 C C . ASP B 1 157 ? 16.234 -9.844 -4.805 1 92.81 157 ASP B C 1
ATOM 4215 O O . ASP B 1 157 ? 16.234 -11.039 -5.102 1 92.81 157 ASP B O 1
ATOM 4219 N N . PRO B 1 158 ? 16.562 -8.914 -5.648 1 90.12 158 PRO B N 1
ATOM 4220 C CA . PRO B 1 158 ? 16.734 -9.289 -7.051 1 90.12 158 PRO B CA 1
ATOM 4221 C C . PRO B 1 158 ? 17.891 -10.273 -7.258 1 90.12 158 PRO B C 1
ATOM 4223 O O . PRO B 1 158 ? 17.922 -10.984 -8.266 1 90.12 158 PRO B O 1
ATOM 4226 N N . LEU B 1 159 ? 18.797 -10.32 -6.316 1 91.12 159 LEU B N 1
ATOM 4227 C CA . LEU B 1 159 ? 19.922 -11.25 -6.445 1 91.12 159 LEU B CA 1
ATOM 4228 C C . LEU B 1 159 ? 19.438 -12.695 -6.387 1 91.12 159 LEU B C 1
ATOM 4230 O O . LEU B 1 159 ? 20.125 -13.594 -6.879 1 91.12 159 LEU B O 1
ATOM 4234 N N . HIS B 1 160 ? 18.312 -12.883 -5.848 1 91.12 160 HIS B N 1
ATOM 4235 C CA . HIS B 1 160 ? 17.797 -14.234 -5.688 1 91.12 160 HIS B CA 1
ATOM 4236 C C . HIS B 1 160 ? 17.125 -14.727 -6.973 1 91.12 160 HIS B C 1
ATOM 4238 O O . HIS B 1 160 ? 16.781 -15.906 -7.082 1 91.12 160 HIS B O 1
ATOM 4244 N N . LEU B 1 161 ? 17.047 -13.859 -8.008 1 90.62 161 LEU B N 1
ATOM 4245 C CA . LEU B 1 161 ? 16.422 -14.242 -9.266 1 90.62 161 LEU B CA 1
ATOM 4246 C C . LEU B 1 161 ? 17.469 -14.703 -10.273 1 90.62 161 LEU B C 1
ATOM 4248 O O . LEU B 1 161 ? 17.125 -15.203 -11.344 1 90.62 161 LEU B O 1
ATOM 4252 N N . ARG B 1 162 ? 18.688 -14.602 -9.953 1 86.62 162 ARG B N 1
ATOM 4253 C CA . ARG B 1 162 ? 19.766 -14.852 -10.906 1 86.62 162 ARG B CA 1
ATOM 4254 C C . ARG B 1 162 ? 19.766 -16.312 -11.359 1 86.62 162 ARG B C 1
ATOM 4256 O O . ARG B 1 162 ? 20.156 -16.609 -12.492 1 86.62 162 ARG B O 1
ATOM 4263 N N . SER B 1 163 ? 19.328 -17.141 -10.555 1 83.62 163 SER B N 1
ATOM 4264 C CA . SER B 1 163 ? 19.344 -18.562 -10.898 1 83.62 163 SER B CA 1
ATOM 4265 C C . SER B 1 163 ? 18.047 -19 -11.539 1 83.62 163 SER B C 1
ATOM 4267 O O . SER B 1 163 ? 17.891 -20.172 -11.93 1 83.62 163 SER B O 1
ATOM 4269 N N . MET B 1 164 ? 17.141 -18.094 -11.672 1 88.81 164 MET B N 1
ATOM 4270 C CA . MET B 1 164 ? 15.836 -18.453 -12.227 1 88.81 164 MET B CA 1
ATOM 4271 C C . MET B 1 164 ? 15.945 -18.766 -13.719 1 88.81 164 MET B C 1
ATOM 4273 O O . MET B 1 164 ? 16.375 -17.922 -14.508 1 88.81 164 MET B O 1
ATOM 4277 N N . PRO B 1 165 ? 15.523 -19.969 -14.148 1 91.12 165 PRO B N 1
ATOM 4278 C CA . PRO B 1 165 ? 15.609 -20.344 -15.562 1 91.12 165 PRO B CA 1
ATOM 4279 C C . PRO B 1 165 ? 14.711 -19.484 -16.453 1 91.12 165 PRO B C 1
ATOM 4281 O O . PRO B 1 165 ? 13.781 -18.844 -15.969 1 91.12 165 PRO B O 1
ATOM 4284 N N . GLU B 1 166 ? 15.047 -19.516 -17.719 1 94.88 166 GLU B N 1
ATOM 4285 C CA . GLU B 1 166 ? 14.367 -18.688 -18.703 1 94.88 166 GLU B CA 1
ATOM 4286 C C . GLU B 1 166 ? 12.867 -18.953 -18.719 1 94.88 166 GLU B C 1
ATOM 4288 O O . GLU B 1 166 ? 12.062 -18.016 -18.641 1 94.88 166 GLU B O 1
ATOM 4293 N N . ARG B 1 167 ? 12.469 -20.188 -18.766 1 95.25 167 ARG B N 1
ATOM 4294 C CA . ARG B 1 167 ? 11.047 -20.5 -18.891 1 95.25 167 ARG B CA 1
ATOM 4295 C C . ARG B 1 167 ? 10.312 -20.219 -17.578 1 95.25 167 ARG B C 1
ATOM 4297 O O . ARG B 1 167 ? 9.148 -19.828 -17.594 1 95.25 167 ARG B O 1
ATOM 4304 N N . VAL B 1 168 ? 10.977 -20.391 -16.5 1 92.81 168 VAL B N 1
ATOM 4305 C CA . VAL B 1 168 ? 10.383 -20.016 -15.227 1 92.81 168 VAL B CA 1
ATOM 4306 C C . VAL B 1 168 ? 10.156 -18.5 -15.188 1 92.81 168 VAL B C 1
ATOM 4308 O O . VAL B 1 168 ? 9.102 -18.047 -14.734 1 92.81 168 VAL B O 1
ATOM 4311 N N . ALA B 1 169 ? 11.141 -17.75 -15.734 1 95.19 169 ALA B N 1
ATOM 4312 C CA . ALA B 1 169 ? 10.992 -16.297 -15.812 1 95.19 169 ALA B CA 1
ATOM 4313 C C . ALA B 1 169 ? 9.812 -15.906 -16.703 1 95.19 169 ALA B C 1
ATOM 4315 O O . ALA B 1 169 ? 9.047 -15 -16.375 1 95.19 169 ALA B O 1
ATOM 4316 N N . ALA B 1 170 ? 9.688 -16.641 -17.734 1 97.5 170 ALA B N 1
ATOM 4317 C CA . ALA B 1 170 ? 8.617 -16.359 -18.688 1 97.5 170 ALA B CA 1
ATOM 4318 C C . ALA B 1 170 ? 7.246 -16.609 -18.062 1 97.5 170 ALA B C 1
ATOM 4320 O O . ALA B 1 170 ? 6.387 -15.727 -18.062 1 97.5 170 ALA B O 1
ATOM 4321 N N . TYR B 1 171 ? 7.082 -17.766 -17.484 1 96.56 171 TYR B N 1
ATOM 4322 C CA . TYR B 1 171 ? 5.766 -18.156 -16.984 1 96.56 171 TYR B CA 1
ATOM 4323 C C . TYR B 1 171 ? 5.434 -17.438 -15.688 1 96.56 171 TYR B C 1
ATOM 4325 O O . TYR B 1 171 ? 4.27 -17.109 -15.43 1 96.56 171 TYR B O 1
ATOM 4333 N N . SER B 1 172 ? 6.41 -17.156 -14.898 1 95.44 172 SER B N 1
ATOM 4334 C CA . SER B 1 172 ? 6.156 -16.344 -13.719 1 95.44 172 SER B CA 1
ATOM 4335 C C . SER B 1 172 ? 5.793 -14.914 -14.102 1 95.44 172 SER B C 1
ATOM 4337 O O . SER B 1 172 ? 4.902 -14.312 -13.5 1 95.44 172 SER B O 1
ATOM 4339 N N . GLY B 1 173 ? 6.516 -14.344 -15.102 1 97.44 173 GLY B N 1
ATOM 4340 C CA . GLY B 1 173 ? 6.18 -13.016 -15.586 1 97.44 173 GLY B CA 1
ATOM 4341 C C . GLY B 1 173 ? 4.781 -12.922 -16.172 1 97.44 173 GLY B C 1
ATOM 4342 O O . GLY B 1 173 ? 4.082 -11.93 -15.977 1 97.44 173 GLY B O 1
ATOM 4343 N N . ILE B 1 174 ? 4.387 -13.945 -16.828 1 98.06 174 ILE B N 1
ATOM 4344 C CA . ILE B 1 174 ? 3.049 -14.039 -17.406 1 98.06 174 ILE B CA 1
ATOM 4345 C C . ILE B 1 174 ? 2.01 -14.117 -16.297 1 98.06 174 ILE B C 1
ATOM 4347 O O . ILE B 1 174 ? 0.918 -13.555 -16.406 1 98.06 174 ILE B O 1
ATOM 4351 N N . ASP B 1 175 ? 2.371 -14.789 -15.266 1 97.81 175 ASP B N 1
ATOM 4352 C CA . ASP B 1 175 ? 1.494 -14.859 -14.102 1 97.81 175 ASP B CA 1
ATOM 4353 C C . ASP B 1 175 ? 1.244 -13.469 -13.523 1 97.81 175 ASP B C 1
ATOM 4355 O O . ASP B 1 175 ? 0.12 -13.148 -13.133 1 97.81 175 ASP B O 1
ATOM 4359 N N . VAL B 1 176 ? 2.299 -12.633 -13.477 1 98.06 176 VAL B N 1
ATOM 4360 C CA . VAL B 1 176 ? 2.18 -11.25 -13.031 1 98.06 176 VAL B CA 1
ATOM 4361 C C . VAL B 1 176 ? 1.161 -10.516 -13.898 1 98.06 176 VAL B C 1
ATOM 4363 O O . VAL B 1 176 ? 0.284 -9.82 -13.375 1 98.06 176 VAL B O 1
ATOM 4366 N N . LEU B 1 177 ? 1.294 -10.742 -15.164 1 98.44 177 LEU B N 1
ATOM 4367 C CA . LEU B 1 177 ? 0.428 -10.102 -16.141 1 98.44 177 LEU B CA 1
ATOM 4368 C C . LEU B 1 177 ? -1.029 -10.492 -15.922 1 98.44 177 LEU B C 1
ATOM 4370 O O . LEU B 1 177 ? -1.905 -9.625 -15.859 1 98.44 177 LEU B O 1
ATOM 4374 N N . CYS B 1 178 ? -1.286 -11.711 -15.742 1 98.62 178 CYS B N 1
ATOM 4375 C CA . CYS B 1 178 ? -2.65 -12.211 -15.594 1 98.62 178 CYS B CA 1
ATOM 4376 C C . CYS B 1 178 ? -3.227 -11.828 -14.234 1 98.62 178 CYS B C 1
ATOM 4378 O O . CYS B 1 178 ? -4.406 -11.492 -14.133 1 98.62 178 CYS B O 1
ATOM 4380 N N . HIS B 1 179 ? -2.365 -11.914 -13.188 1 98.5 179 HIS B N 1
ATOM 4381 C CA . HIS B 1 179 ? -2.787 -11.406 -11.883 1 98.5 179 HIS B CA 1
ATOM 4382 C C . HIS B 1 179 ? -3.318 -9.984 -12 1 98.5 179 HIS B C 1
ATOM 4384 O O . HIS B 1 179 ? -4.41 -9.68 -11.508 1 98.5 179 HIS B O 1
ATOM 4390 N N . ALA B 1 180 ? -2.566 -9.18 -12.695 1 98.69 180 ALA B N 1
ATOM 4391 C CA . ALA B 1 180 ? -2.85 -7.746 -12.75 1 98.69 180 ALA B CA 1
ATOM 4392 C C . ALA B 1 180 ? -4.082 -7.461 -13.602 1 98.69 180 ALA B C 1
ATOM 4394 O O . ALA B 1 180 ? -4.945 -6.672 -13.211 1 98.69 180 ALA B O 1
ATOM 4395 N N . ILE B 1 181 ? -4.242 -8.125 -14.773 1 98.75 181 ILE B N 1
ATOM 4396 C CA . ILE B 1 181 ? -5.379 -7.863 -15.648 1 98.75 181 ILE B CA 1
ATOM 4397 C C . ILE B 1 181 ? -6.664 -8.352 -14.992 1 98.75 181 ILE B C 1
ATOM 4399 O O . ILE B 1 181 ? -7.691 -7.672 -15.031 1 98.75 181 ILE B O 1
ATOM 4403 N N . GLU B 1 182 ? -6.59 -9.516 -14.375 1 98.62 182 GLU B N 1
ATOM 4404 C CA . GLU B 1 182 ? -7.785 -10.055 -13.734 1 98.62 182 GLU B CA 1
ATOM 4405 C C . GLU B 1 182 ? -8.195 -9.203 -12.539 1 98.62 182 GLU B C 1
ATOM 4407 O O . GLU B 1 182 ? -9.383 -8.961 -12.32 1 98.62 182 GLU B O 1
ATOM 4412 N N . SER B 1 183 ? -7.211 -8.781 -11.812 1 97.88 183 SER B N 1
ATOM 4413 C CA . SER B 1 183 ? -7.48 -7.902 -10.68 1 97.88 183 SER B CA 1
ATOM 4414 C C . SER B 1 183 ? -8.133 -6.602 -11.133 1 97.88 183 SER B C 1
ATOM 4416 O O . SER B 1 183 ? -9.039 -6.09 -10.469 1 97.88 183 SER B O 1
ATOM 4418 N N . TYR B 1 184 ? -7.688 -6.043 -12.203 1 98.44 184 TYR B N 1
ATOM 4419 C CA . TYR B 1 184 ? -8.141 -4.758 -12.734 1 98.44 184 TYR B CA 1
ATOM 4420 C C . TYR B 1 184 ? -9.531 -4.879 -13.336 1 98.44 184 TYR B C 1
ATOM 4422 O O . TYR B 1 184 ? -10.289 -3.904 -13.375 1 98.44 184 TYR B O 1
ATOM 4430 N N . THR B 1 185 ? -9.922 -6.094 -13.789 1 98.5 185 THR B N 1
ATOM 4431 C CA . THR B 1 185 ? -11.164 -6.27 -14.539 1 98.5 185 THR B CA 1
ATOM 4432 C C . THR B 1 185 ? -12.141 -7.148 -13.773 1 98.5 185 THR B C 1
ATOM 4434 O O . THR B 1 185 ? -13.148 -7.594 -14.32 1 98.5 185 THR B O 1
ATOM 4437 N N . ALA B 1 186 ? -11.836 -7.477 -12.5 1 97.69 186 ALA B N 1
ATOM 4438 C CA . ALA B 1 186 ? -12.719 -8.281 -11.672 1 97.69 186 ALA B CA 1
ATOM 4439 C C . ALA B 1 186 ? -14.031 -7.551 -11.391 1 97.69 186 ALA B C 1
ATOM 4441 O O . ALA B 1 186 ? -14.164 -6.367 -11.711 1 97.69 186 ALA B O 1
ATOM 4442 N N . LEU B 1 187 ? -14.977 -8.281 -10.844 1 96.31 187 LEU B N 1
ATOM 4443 C CA . LEU B 1 187 ? -16.203 -7.676 -10.32 1 96.31 187 LEU B CA 1
ATOM 4444 C C . LEU B 1 187 ? -15.875 -6.562 -9.336 1 96.31 187 LEU B C 1
ATOM 4446 O O . LEU B 1 187 ? -15.031 -6.738 -8.453 1 96.31 187 LEU B O 1
ATOM 4450 N N . PRO B 1 188 ? -16.547 -5.371 -9.547 1 95.44 188 PRO B N 1
ATOM 4451 C CA . PRO B 1 188 ? -16.219 -4.281 -8.625 1 95.44 188 PRO B CA 1
ATOM 4452 C C . PRO B 1 188 ? -16.578 -4.598 -7.18 1 95.44 188 PRO B C 1
ATOM 4454 O O . PRO B 1 188 ? -17.562 -5.301 -6.93 1 95.44 188 PRO B O 1
ATOM 4457 N N . TYR B 1 189 ? -15.914 -3.977 -6.238 1 92.31 189 TYR B N 1
ATOM 4458 C CA . TYR B 1 189 ? -16.078 -4.246 -4.812 1 92.31 189 TYR B CA 1
ATOM 4459 C C . TYR B 1 189 ? -17.469 -3.865 -4.336 1 92.31 189 TYR B C 1
ATOM 4461 O O . TYR B 1 189 ? -17.969 -4.434 -3.365 1 92.31 189 TYR B O 1
ATOM 4469 N N . TYR B 1 190 ? -18.141 -2.947 -5.008 1 91 190 TYR B N 1
ATOM 4470 C CA . TYR B 1 190 ? -19.438 -2.471 -4.543 1 91 190 TYR B CA 1
ATOM 4471 C C . TYR B 1 190 ? -20.562 -3.324 -5.109 1 91 190 TYR B C 1
ATOM 4473 O O . TYR B 1 190 ? -21.734 -3.133 -4.758 1 91 190 TYR B O 1
ATOM 4481 N N . ASP B 1 191 ? -20.219 -4.32 -5.988 1 91.31 191 ASP B N 1
ATOM 4482 C CA . ASP B 1 191 ? -21.234 -5.176 -6.594 1 91.31 191 ASP B CA 1
ATOM 4483 C C . ASP B 1 191 ? -21.234 -6.562 -5.945 1 91.31 191 ASP B C 1
ATOM 4485 O O . ASP B 1 191 ? -22.047 -7.414 -6.305 1 91.31 191 ASP B O 1
ATOM 4489 N N . ARG B 1 192 ? -20.359 -6.664 -5.074 1 83.38 192 ARG B N 1
ATOM 4490 C CA . ARG B 1 192 ? -20.359 -7.953 -4.391 1 83.38 192 ARG B CA 1
ATOM 4491 C C . ARG B 1 192 ? -21.547 -8.062 -3.439 1 83.38 192 ARG B C 1
ATOM 4493 O O . ARG B 1 192 ? -21.703 -7.238 -2.541 1 83.38 192 ARG B O 1
ATOM 4500 N N . ALA B 1 193 ? -22.484 -8.922 -3.613 1 82.44 193 ALA B N 1
ATOM 4501 C CA . ALA B 1 193 ? -23.672 -9.156 -2.807 1 82.44 193 ALA B CA 1
ATOM 4502 C C . ALA B 1 193 ? -23.891 -10.648 -2.576 1 82.44 193 ALA B C 1
ATOM 4504 O O . ALA B 1 193 ? -23.641 -11.469 -3.463 1 82.44 193 ALA B O 1
ATOM 4505 N N . PRO B 1 194 ? -24.297 -10.992 -1.507 1 83.38 194 PRO B N 1
ATOM 4506 C CA . PRO B 1 194 ? -24.578 -10.141 -0.349 1 83.38 194 PRO B CA 1
ATOM 4507 C C . PRO B 1 194 ? -23.312 -9.727 0.402 1 83.38 194 PRO B C 1
ATOM 4509 O O . PRO B 1 194 ? -22.297 -10.422 0.339 1 83.38 194 PRO B O 1
ATOM 4512 N N . ARG B 1 195 ? -23.406 -8.688 1.093 1 84.25 195 ARG B N 1
ATOM 4513 C CA . ARG B 1 195 ? -22.312 -8.234 1.962 1 84.25 195 ARG B CA 1
ATOM 4514 C C . ARG B 1 195 ? -22.188 -9.141 3.186 1 84.25 195 ARG B C 1
ATOM 4516 O O . ARG B 1 195 ? -23.188 -9.68 3.672 1 84.25 195 ARG B O 1
ATOM 4523 N N . PRO B 1 196 ? -20.953 -9.25 3.643 1 84.25 196 PRO B N 1
ATOM 4524 C CA . PRO B 1 196 ? -20.797 -10.047 4.863 1 84.25 196 PRO B CA 1
ATOM 4525 C C . PRO B 1 196 ? -21.547 -9.461 6.055 1 84.25 196 PRO B C 1
ATOM 4527 O O . PRO B 1 196 ? -21.641 -8.234 6.184 1 84.25 196 PRO B O 1
ATOM 4530 N N . THR B 1 197 ? -22.109 -10.328 6.926 1 86.31 197 THR B N 1
ATOM 4531 C CA . THR B 1 197 ? -22.875 -9.906 8.094 1 86.31 197 THR B CA 1
ATOM 4532 C C . THR B 1 197 ? -21.953 -9.383 9.188 1 86.31 197 THR B C 1
ATOM 4534 O O . THR B 1 197 ? -22.391 -8.672 10.094 1 86.31 197 THR B O 1
ATOM 4537 N N . ASN B 1 198 ? -20.766 -9.797 9.078 1 86.75 198 ASN B N 1
ATOM 4538 C CA . ASN B 1 198 ? -19.688 -9.438 10.008 1 86.75 198 ASN B CA 1
ATOM 4539 C C . ASN B 1 198 ? -18.391 -9.141 9.273 1 86.75 198 ASN B C 1
ATOM 4541 O O . ASN B 1 198 ? -18.016 -9.867 8.352 1 86.75 198 ASN B O 1
ATOM 4545 N N . PRO B 1 199 ? -17.75 -8 9.617 1 82.31 199 PRO B N 1
ATOM 4546 C CA . PRO B 1 199 ? -16.484 -7.668 8.945 1 82.31 199 PRO B CA 1
ATOM 4547 C C . PRO B 1 199 ? -15.484 -8.812 8.969 1 82.31 199 PRO B C 1
ATOM 4549 O O . PRO B 1 199 ? -14.672 -8.945 8.055 1 82.31 199 PRO B O 1
ATOM 4552 N N . ASN B 1 200 ? -15.508 -9.656 9.977 1 79 200 ASN B N 1
ATOM 4553 C CA . ASN B 1 200 ? -14.578 -10.781 10.078 1 79 200 ASN B CA 1
ATOM 4554 C C . ASN B 1 200 ? -14.844 -11.828 9 1 79 200 ASN B C 1
ATOM 4556 O O . ASN B 1 200 ? -14.016 -12.703 8.758 1 79 200 ASN B O 1
ATOM 4560 N N . MET B 1 201 ? -16 -11.742 8.344 1 80 201 MET B N 1
ATOM 4561 C CA . MET B 1 201 ? -16.391 -12.703 7.32 1 80 201 MET B CA 1
ATOM 4562 C C . MET B 1 201 ? -16.109 -12.156 5.926 1 80 201 MET B C 1
ATOM 4564 O O . MET B 1 201 ? -16.484 -12.766 4.922 1 80 201 MET B O 1
ATOM 4568 N N . ARG B 1 202 ? -15.477 -10.992 5.926 1 82.06 202 ARG B N 1
ATOM 4569 C CA . ARG B 1 202 ? -15.102 -10.438 4.633 1 82.06 202 ARG B CA 1
ATOM 4570 C C . ARG B 1 202 ? -14.117 -11.344 3.906 1 82.06 202 ARG B C 1
ATOM 4572 O O . ARG B 1 202 ? -13.109 -11.766 4.484 1 82.06 202 ARG B O 1
ATOM 4579 N N . PRO B 1 203 ? -14.453 -11.711 2.664 1 80.25 203 PRO B N 1
ATOM 4580 C CA . PRO B 1 203 ? -13.477 -12.516 1.919 1 80.25 203 PRO B CA 1
ATOM 4581 C C . PRO B 1 203 ? -12.164 -11.781 1.676 1 80.25 203 PRO B C 1
ATOM 4583 O O . PRO B 1 203 ? -12.125 -10.547 1.725 1 80.25 203 PRO B O 1
ATOM 4586 N N . ALA B 1 204 ? -11.133 -12.516 1.461 1 80.38 204 ALA B N 1
ATOM 4587 C CA . ALA B 1 204 ? -9.82 -11.938 1.187 1 80.38 204 ALA B CA 1
ATOM 4588 C C . ALA B 1 204 ? -9.859 -11.062 -0.066 1 80.38 204 ALA B C 1
ATOM 4590 O O . ALA B 1 204 ? -9.188 -10.031 -0.131 1 80.38 204 ALA B O 1
ATOM 4591 N N . TYR B 1 205 ? -10.633 -11.492 -1.012 1 88.38 205 TYR B N 1
ATOM 4592 C CA . TYR B 1 205 ? -10.734 -10.781 -2.279 1 88.38 205 TYR B CA 1
ATOM 4593 C C . TYR B 1 205 ? -12.055 -10.023 -2.371 1 88.38 205 TYR B C 1
ATOM 4595 O O . TYR B 1 205 ? -13.125 -10.602 -2.18 1 88.38 205 TYR B O 1
ATOM 4603 N N . GLN B 1 206 ? -12.016 -8.742 -2.678 1 89.56 206 GLN B N 1
ATOM 4604 C CA . GLN B 1 206 ? -13.188 -7.871 -2.562 1 89.56 206 GLN B CA 1
ATOM 4605 C C . GLN B 1 206 ? -13.656 -7.402 -3.936 1 89.56 206 GLN B C 1
ATOM 4607 O O . GLN B 1 206 ? -14.742 -6.832 -4.062 1 89.56 206 GLN B O 1
ATOM 4612 N N . GLY B 1 207 ? -12.93 -7.699 -4.992 1 94.88 207 GLY B N 1
ATOM 4613 C CA . GLY B 1 207 ? -13.156 -7.074 -6.281 1 94.88 207 GLY B CA 1
ATOM 4614 C C . GLY B 1 207 ? -12.297 -5.848 -6.512 1 94.88 207 GLY B C 1
ATOM 4615 O O . GLY B 1 207 ? -11.672 -5.336 -5.582 1 94.88 207 GLY B O 1
ATOM 4616 N N . TYR B 1 208 ? -12.234 -5.496 -7.797 1 96.81 208 TYR B N 1
ATOM 4617 C CA . TYR B 1 208 ? -11.367 -4.352 -8.062 1 96.81 208 TYR B CA 1
ATOM 4618 C C . TYR B 1 208 ? -11.82 -3.131 -7.273 1 96.81 208 TYR B C 1
ATOM 4620 O O . TYR B 1 208 ? -13.023 -2.922 -7.078 1 96.81 208 TYR B O 1
ATOM 4628 N N . ASN B 1 209 ? -10.961 -2.34 -6.781 1 95.38 209 ASN B N 1
ATOM 4629 C CA . ASN B 1 209 ? -11.164 -1.139 -5.98 1 95.38 209 ASN B CA 1
ATOM 4630 C C . ASN B 1 209 ? -10.07 -0.106 -6.23 1 95.38 209 ASN B C 1
ATOM 4632 O O . ASN B 1 209 ? -9.07 -0.4 -6.891 1 95.38 209 ASN B O 1
ATOM 4636 N N . PRO B 1 210 ? -10.18 1.086 -5.707 1 93.25 210 PRO B N 1
ATOM 4637 C CA . PRO B 1 210 ? -9.242 2.164 -6.031 1 93.25 210 PRO B CA 1
ATOM 4638 C C . PRO B 1 210 ? -7.805 1.84 -5.617 1 93.25 210 PRO B C 1
ATOM 4640 O O . PRO B 1 210 ? -6.855 2.283 -6.27 1 93.25 210 PRO B O 1
ATOM 4643 N N . VAL B 1 211 ? -7.621 1.095 -4.609 1 93.94 211 VAL B N 1
ATOM 4644 C CA . VAL B 1 211 ? -6.289 0.757 -4.121 1 93.94 211 VAL B CA 1
ATOM 4645 C C . VAL B 1 211 ? -5.672 -0.327 -5.004 1 93.94 211 VAL B C 1
ATOM 4647 O O . VAL B 1 211 ? -4.535 -0.194 -5.461 1 93.94 211 VAL B O 1
ATOM 4650 N N . SER B 1 212 ? -6.43 -1.378 -5.27 1 96.81 212 SER B N 1
ATOM 4651 C CA . SER B 1 212 ? -5.918 -2.473 -6.086 1 96.81 212 SER B CA 1
ATOM 4652 C C . SER B 1 212 ? -5.605 -2.004 -7.504 1 96.81 212 SER B C 1
ATOM 4654 O O . SER B 1 212 ? -4.656 -2.486 -8.125 1 96.81 212 SER B O 1
ATOM 4656 N N . ASP B 1 213 ? -6.391 -1.062 -8.008 1 96.94 213 ASP B N 1
ATOM 4657 C CA . ASP B 1 213 ? -6.211 -0.557 -9.367 1 96.94 213 ASP B CA 1
ATOM 4658 C C . ASP B 1 213 ? -4.836 0.078 -9.539 1 96.94 213 ASP B C 1
ATOM 4660 O O . ASP B 1 213 ? -4.215 -0.053 -10.602 1 96.94 213 ASP B O 1
ATOM 4664 N N . ILE B 1 214 ? -4.395 0.737 -8.523 1 96.5 214 ILE B N 1
ATOM 4665 C CA . ILE B 1 214 ? -3.105 1.416 -8.586 1 96.5 214 ILE B CA 1
ATOM 4666 C C . ILE B 1 214 ? -1.991 0.39 -8.781 1 96.5 214 ILE B C 1
ATOM 4668 O O . ILE B 1 214 ? -1.137 0.551 -9.656 1 96.5 214 ILE B O 1
ATOM 4672 N N . TRP B 1 215 ? -2.045 -0.636 -8.055 1 97.44 215 TRP B N 1
ATOM 4673 C CA . TRP B 1 215 ? -1.021 -1.675 -8.109 1 97.44 215 TRP B CA 1
ATOM 4674 C C . TRP B 1 215 ? -1.092 -2.443 -9.422 1 97.44 215 TRP B C 1
ATOM 4676 O O . TRP B 1 215 ? -0.064 -2.711 -10.047 1 97.44 215 TRP B O 1
ATOM 4686 N N . SER B 1 216 ? -2.307 -2.783 -9.844 1 97.94 216 SER B N 1
ATOM 4687 C CA . SER B 1 216 ? -2.486 -3.531 -11.086 1 97.94 216 SER B CA 1
ATOM 4688 C C . SER B 1 216 ? -1.976 -2.742 -12.281 1 97.94 216 SER B C 1
ATOM 4690 O O . SER B 1 216 ? -1.297 -3.293 -13.156 1 97.94 216 SER B O 1
ATOM 4692 N N . ARG B 1 217 ? -2.324 -1.461 -12.305 1 97.25 217 ARG B N 1
ATOM 4693 C CA . ARG B 1 217 ? -1.86 -0.596 -13.391 1 97.25 217 ARG B CA 1
ATOM 4694 C C . ARG B 1 217 ? -0.338 -0.598 -13.477 1 97.25 217 ARG B C 1
ATOM 4696 O O . ARG B 1 217 ? 0.227 -0.827 -14.547 1 97.25 217 ARG B O 1
ATOM 4703 N N . HIS B 1 218 ? 0.294 -0.407 -12.367 1 96.75 218 HIS B N 1
ATOM 4704 C CA . HIS B 1 218 ? 1.75 -0.317 -12.352 1 96.75 218 HIS B CA 1
ATOM 4705 C C . HIS B 1 218 ? 2.389 -1.643 -12.75 1 96.75 218 HIS B C 1
ATOM 4707 O O . HIS B 1 218 ? 3.371 -1.664 -13.492 1 96.75 218 HIS B O 1
ATOM 4713 N N . ALA B 1 219 ? 1.851 -2.719 -12.25 1 98.06 219 ALA B N 1
ATOM 4714 C CA . ALA B 1 219 ? 2.365 -4.039 -12.602 1 98.06 219 ALA B CA 1
ATOM 4715 C C . ALA B 1 219 ? 2.271 -4.281 -14.109 1 98.06 219 ALA B C 1
ATOM 4717 O O . ALA B 1 219 ? 3.207 -4.805 -14.719 1 98.06 219 ALA B O 1
ATOM 4718 N N . LEU B 1 220 ? 1.159 -3.879 -14.742 1 98.5 220 LEU B N 1
ATOM 4719 C CA . LEU B 1 220 ? 0.96 -4.094 -16.172 1 98.5 220 LEU B CA 1
ATOM 4720 C C . LEU B 1 220 ? 1.94 -3.26 -16.984 1 98.5 220 LEU B C 1
ATOM 4722 O O . LEU B 1 220 ? 2.549 -3.76 -17.938 1 98.5 220 LEU B O 1
ATOM 4726 N N . GLU B 1 221 ? 2.137 -2.031 -16.578 1 97.5 221 GLU B N 1
ATOM 4727 C CA . GLU B 1 221 ? 3.057 -1.153 -17.297 1 97.5 221 GLU B CA 1
ATOM 4728 C C . GLU B 1 221 ? 4.488 -1.681 -17.234 1 97.5 221 GLU B C 1
ATOM 4730 O O . GLU B 1 221 ? 5.203 -1.67 -18.25 1 97.5 221 GLU B O 1
ATOM 4735 N N . ILE B 1 222 ? 4.895 -2.131 -16.078 1 97.5 222 ILE B N 1
ATOM 4736 C CA . ILE B 1 222 ? 6.238 -2.672 -15.898 1 97.5 222 ILE B CA 1
ATOM 4737 C C . ILE B 1 222 ? 6.391 -3.949 -16.719 1 97.5 222 ILE B C 1
ATOM 4739 O O . ILE B 1 222 ? 7.406 -4.141 -17.391 1 97.5 222 ILE B O 1
ATOM 4743 N N . THR B 1 223 ? 5.398 -4.801 -16.641 1 97.75 223 THR B N 1
ATOM 4744 C CA . THR B 1 223 ? 5.469 -6.07 -17.359 1 97.75 223 THR B CA 1
ATOM 4745 C C . THR B 1 223 ? 5.609 -5.832 -18.859 1 97.75 223 THR B C 1
ATOM 4747 O O . THR B 1 223 ? 6.402 -6.504 -19.516 1 97.75 223 THR B O 1
ATOM 4750 N N . ASN B 1 224 ? 4.812 -4.902 -19.328 1 98 224 ASN B N 1
ATOM 4751 C CA . ASN B 1 224 ? 4.902 -4.566 -20.734 1 98 224 ASN B CA 1
ATOM 4752 C C . ASN B 1 224 ? 6.32 -4.164 -21.125 1 98 224 ASN B C 1
ATOM 4754 O O . ASN B 1 224 ? 6.824 -4.582 -22.172 1 98 224 ASN B O 1
ATOM 4758 N N . LYS B 1 225 ? 6.945 -3.434 -20.297 1 97.69 225 LYS B N 1
ATOM 4759 C CA . LYS B 1 225 ? 8.234 -2.83 -20.625 1 97.69 225 LYS B CA 1
ATOM 4760 C C . LYS B 1 225 ? 9.375 -3.816 -20.406 1 97.69 225 LYS B C 1
ATOM 4762 O O . LYS B 1 225 ? 10.367 -3.799 -21.141 1 97.69 225 LYS B O 1
ATOM 4767 N N . TYR B 1 226 ? 9.297 -4.773 -19.438 1 98.06 226 TYR B N 1
ATOM 4768 C CA . TYR B 1 226 ? 10.516 -5.414 -18.969 1 98.06 226 TYR B CA 1
ATOM 4769 C C . TYR B 1 226 ? 10.43 -6.93 -19.125 1 98.06 226 TYR B C 1
ATOM 4771 O O . TYR B 1 226 ? 11.445 -7.625 -19.016 1 98.06 226 TYR B O 1
ATOM 4779 N N . ILE B 1 227 ? 9.297 -7.516 -19.406 1 98 227 ILE B N 1
ATOM 4780 C CA . ILE B 1 227 ? 9.141 -8.961 -19.312 1 98 227 ILE B CA 1
ATOM 4781 C C . ILE B 1 227 ? 10.039 -9.648 -20.328 1 98 227 ILE B C 1
ATOM 4783 O O . ILE B 1 227 ? 10.711 -10.633 -20.031 1 98 227 ILE B O 1
ATOM 4787 N N . ARG B 1 228 ? 10.062 -9.133 -21.547 1 97.94 228 ARG B N 1
ATOM 4788 C CA . ARG B 1 228 ? 10.867 -9.758 -22.594 1 97.94 228 ARG B CA 1
ATOM 4789 C C . ARG B 1 228 ? 12.344 -9.742 -22.203 1 97.94 228 ARG B C 1
ATOM 4791 O O . ARG B 1 228 ? 13.031 -10.766 -22.328 1 97.94 228 ARG B O 1
ATOM 4798 N N . ARG B 1 229 ? 12.797 -8.57 -21.734 1 97.56 229 ARG B N 1
ATOM 4799 C CA . ARG B 1 229 ? 14.188 -8.438 -21.312 1 97.56 229 ARG B CA 1
ATOM 4800 C C . ARG B 1 229 ? 14.5 -9.383 -20.156 1 97.56 229 ARG B C 1
ATOM 4802 O O . ARG B 1 229 ? 15.547 -10.031 -20.141 1 97.56 229 ARG B O 1
ATOM 4809 N N . ALA B 1 230 ? 13.617 -9.508 -19.203 1 96.5 230 ALA B N 1
ATOM 4810 C CA . ALA B 1 230 ? 13.828 -10.352 -18.031 1 96.5 230 ALA B CA 1
ATOM 4811 C C . ALA B 1 230 ? 13.859 -11.828 -18.406 1 96.5 230 ALA B C 1
ATOM 4813 O O . ALA B 1 230 ? 14.562 -12.617 -17.781 1 96.5 230 ALA B O 1
ATOM 4814 N N . VAL B 1 231 ? 13.117 -12.188 -19.453 1 96.69 231 VAL B N 1
ATOM 4815 C CA . VAL B 1 231 ? 12.984 -13.586 -19.859 1 96.69 231 VAL B CA 1
ATOM 4816 C C . VAL B 1 231 ? 14.211 -14.008 -20.656 1 96.69 231 VAL B C 1
ATOM 4818 O O . VAL B 1 231 ? 14.789 -15.07 -20.391 1 96.69 231 VAL B O 1
ATOM 4821 N N . TYR B 1 232 ? 14.695 -13.211 -21.516 1 96.75 232 TYR B N 1
ATOM 4822 C CA . TYR B 1 232 ? 15.672 -13.68 -22.5 1 96.75 232 TYR B CA 1
ATOM 4823 C C . TYR B 1 232 ? 17.078 -13.234 -22.125 1 96.75 232 TYR B C 1
ATOM 4825 O O . TYR B 1 232 ? 18.047 -13.594 -22.797 1 96.75 232 TYR B O 1
ATOM 4833 N N . ASP B 1 233 ? 17.234 -12.484 -21.031 1 94.06 233 ASP B N 1
ATOM 4834 C CA . ASP B 1 233 ? 18.562 -12.125 -20.547 1 94.06 233 ASP B CA 1
ATOM 4835 C C . ASP B 1 233 ? 18.625 -12.219 -19.016 1 94.06 233 ASP B C 1
ATOM 4837 O O . ASP B 1 233 ? 18.375 -11.242 -18.312 1 94.06 233 ASP B O 1
ATOM 4841 N N . ALA B 1 234 ? 19.125 -13.328 -18.531 1 88.94 234 ALA B N 1
ATOM 4842 C CA . ALA B 1 234 ? 19.172 -13.602 -17.094 1 88.94 234 ALA B CA 1
ATOM 4843 C C . ALA B 1 234 ? 20.156 -12.672 -16.391 1 88.94 234 ALA B C 1
ATOM 4845 O O . ALA B 1 234 ? 20.125 -12.523 -15.172 1 88.94 234 ALA B O 1
ATOM 4846 N N . SER B 1 235 ? 21.031 -12.047 -17.125 1 91.69 235 SER B N 1
ATOM 4847 C CA . SER B 1 235 ? 22.047 -11.172 -16.531 1 91.69 235 SER B CA 1
ATOM 4848 C C . SER B 1 235 ? 21.562 -9.734 -16.453 1 91.69 235 SER B C 1
ATOM 4850 O O . SER B 1 235 ? 22.25 -8.867 -15.914 1 91.69 235 SER B O 1
ATOM 4852 N N . ASP B 1 236 ? 20.359 -9.523 -17.047 1 94.69 236 ASP B N 1
ATOM 4853 C CA . ASP B 1 236 ? 19.797 -8.18 -17 1 94.69 236 ASP B CA 1
ATOM 4854 C C . ASP B 1 236 ? 19.234 -7.863 -15.617 1 94.69 236 ASP B C 1
ATOM 4856 O O . ASP B 1 236 ? 18.031 -7.934 -15.391 1 94.69 236 ASP B O 1
ATOM 4860 N N . ASP B 1 237 ? 20.047 -7.348 -14.773 1 94 237 ASP B N 1
ATOM 4861 C CA . ASP B 1 237 ? 19.703 -7.098 -13.375 1 94 237 ASP B CA 1
ATOM 4862 C C . ASP B 1 237 ? 18.562 -6.086 -13.266 1 94 237 ASP B C 1
ATOM 4864 O O . ASP B 1 237 ? 17.719 -6.184 -12.375 1 94 237 ASP B O 1
ATOM 4868 N N . GLU B 1 238 ? 18.594 -5.148 -14.133 1 95.12 238 GLU B N 1
ATOM 4869 C CA . GLU B 1 238 ? 17.531 -4.141 -14.094 1 95.12 238 GLU B CA 1
ATOM 4870 C C . GLU B 1 238 ? 16.172 -4.762 -14.367 1 95.12 238 GLU B C 1
ATOM 4872 O O . GLU B 1 238 ? 15.242 -4.605 -13.57 1 95.12 238 GLU B O 1
ATOM 4877 N N . ALA B 1 239 ? 16.078 -5.5 -15.469 1 96.44 239 ALA B N 1
ATOM 4878 C CA . ALA B 1 239 ? 14.805 -6.086 -15.867 1 96.44 239 ALA B CA 1
ATOM 4879 C C . ALA B 1 239 ? 14.312 -7.09 -14.828 1 96.44 239 ALA B C 1
ATOM 4881 O O . ALA B 1 239 ? 13.125 -7.109 -14.484 1 96.44 239 ALA B O 1
ATOM 4882 N N . ARG B 1 240 ? 15.242 -7.891 -14.344 1 95.12 240 ARG B N 1
ATOM 4883 C CA . ARG B 1 240 ? 14.875 -8.906 -13.359 1 95.12 240 ARG B CA 1
ATOM 4884 C C . ARG B 1 240 ? 14.438 -8.258 -12.055 1 95.12 240 ARG B C 1
ATOM 4886 O O . ARG B 1 240 ? 13.461 -8.703 -11.43 1 95.12 240 ARG B O 1
ATOM 4893 N N . SER B 1 241 ? 15.141 -7.227 -11.695 1 95.44 241 SER B N 1
ATOM 4894 C CA . SER B 1 241 ? 14.797 -6.516 -10.461 1 95.44 241 SER B CA 1
ATOM 4895 C C . SER B 1 241 ? 13.422 -5.855 -10.57 1 95.44 241 SER B C 1
ATOM 4897 O O . SER B 1 241 ? 12.617 -5.938 -9.641 1 95.44 241 SER B O 1
ATOM 4899 N N . ILE B 1 242 ? 13.172 -5.246 -11.656 1 96.31 242 ILE B N 1
ATOM 4900 C CA . ILE B 1 242 ? 11.93 -4.504 -11.828 1 96.31 242 ILE B CA 1
ATOM 4901 C C . ILE B 1 242 ? 10.766 -5.477 -11.961 1 96.31 242 ILE B C 1
ATOM 4903 O O . ILE B 1 242 ? 9.672 -5.227 -11.445 1 96.31 242 ILE B O 1
ATOM 4907 N N . MET B 1 243 ? 11 -6.609 -12.609 1 97.12 243 MET B N 1
ATOM 4908 C CA . MET B 1 243 ? 9.961 -7.633 -12.695 1 97.12 243 MET B CA 1
ATOM 4909 C C . MET B 1 243 ? 9.664 -8.227 -11.328 1 97.12 243 MET B C 1
ATOM 4911 O O . MET B 1 243 ? 8.523 -8.602 -11.039 1 97.12 243 MET B O 1
ATOM 4915 N N . HIS B 1 244 ? 10.703 -8.336 -10.531 1 96.75 244 HIS B N 1
ATOM 4916 C CA . HIS B 1 244 ? 10.5 -8.805 -9.164 1 96.75 244 HIS B CA 1
ATOM 4917 C C . HIS B 1 244 ? 9.562 -7.875 -8.398 1 96.75 244 HIS B C 1
ATOM 4919 O O . HIS B 1 244 ? 8.664 -8.344 -7.691 1 96.75 244 HIS B O 1
ATOM 4925 N N . LEU B 1 245 ? 9.727 -6.605 -8.609 1 96.19 245 LEU B N 1
ATOM 4926 C CA . LEU B 1 245 ? 8.836 -5.625 -7.992 1 96.19 245 LEU B CA 1
ATOM 4927 C C . LEU B 1 245 ? 7.43 -5.73 -8.562 1 96.19 245 LEU B C 1
ATOM 4929 O O . LEU B 1 245 ? 6.445 -5.641 -7.824 1 96.19 245 LEU B O 1
ATOM 4933 N N . ALA B 1 246 ? 7.375 -5.918 -9.875 1 97.81 246 ALA B N 1
ATOM 4934 C CA . ALA B 1 246 ? 6.07 -6.059 -10.516 1 97.81 246 ALA B CA 1
ATOM 4935 C C . ALA B 1 246 ? 5.293 -7.23 -9.914 1 97.81 246 ALA B C 1
ATOM 4937 O O . ALA B 1 246 ? 4.07 -7.156 -9.766 1 97.81 246 ALA B O 1
ATOM 4938 N N . SER B 1 247 ? 6.012 -8.297 -9.641 1 97.81 247 SER B N 1
ATOM 4939 C CA . SER B 1 247 ? 5.391 -9.453 -9.008 1 97.81 247 SER B CA 1
ATOM 4940 C C . SER B 1 247 ? 4.777 -9.086 -7.66 1 97.81 247 SER B C 1
ATOM 4942 O O . SER B 1 247 ? 3.643 -9.461 -7.363 1 97.81 247 SER B O 1
ATOM 4944 N N . CYS B 1 248 ? 5.465 -8.336 -6.906 1 96.81 248 CYS B N 1
ATOM 4945 C CA . CYS B 1 248 ? 4.969 -7.871 -5.613 1 96.81 248 CYS B CA 1
ATOM 4946 C C . CYS B 1 248 ? 3.758 -6.965 -5.785 1 96.81 248 CYS B C 1
ATOM 4948 O O . CYS B 1 248 ? 2.768 -7.102 -5.062 1 96.81 248 CYS B O 1
ATOM 4950 N N . TYR B 1 249 ? 3.852 -6.047 -6.746 1 97.62 249 TYR B N 1
ATOM 4951 C CA . TYR B 1 249 ? 2.76 -5.117 -7.004 1 97.62 249 TYR B CA 1
ATOM 4952 C C . TYR B 1 249 ? 1.492 -5.859 -7.406 1 97.62 249 TYR B C 1
ATOM 4954 O O . TYR B 1 249 ? 0.413 -5.594 -6.871 1 97.62 249 TYR B O 1
ATOM 4962 N N . ALA B 1 250 ? 1.676 -6.789 -8.297 1 98.06 250 ALA B N 1
ATOM 4963 C CA . ALA B 1 250 ? 0.53 -7.594 -8.719 1 98.06 250 ALA B CA 1
ATOM 4964 C C . ALA B 1 250 ? -0.042 -8.383 -7.547 1 98.06 250 ALA B C 1
ATOM 4966 O O . ALA B 1 250 ? -1.259 -8.555 -7.438 1 98.06 250 ALA B O 1
ATOM 4967 N N . GLY B 1 251 ? 0.835 -8.875 -6.715 1 96.88 251 GLY B N 1
ATOM 4968 C CA . GLY B 1 251 ? 0.413 -9.594 -5.523 1 96.88 251 GLY B CA 1
ATOM 4969 C C . GLY B 1 251 ? -0.425 -8.75 -4.582 1 96.88 251 GLY B C 1
ATOM 4970 O O . GLY B 1 251 ? -1.458 -9.203 -4.086 1 96.88 251 GLY B O 1
ATOM 4971 N N . ILE B 1 252 ? -0.019 -7.512 -4.391 1 95.56 252 ILE B N 1
ATOM 4972 C CA . ILE B 1 252 ? -0.774 -6.602 -3.537 1 95.56 252 ILE B CA 1
ATOM 4973 C C . ILE B 1 252 ? -2.117 -6.277 -4.191 1 95.56 252 ILE B C 1
ATOM 4975 O O . ILE B 1 252 ? -3.15 -6.254 -3.52 1 95.56 252 ILE B O 1
ATOM 4979 N N . GLY B 1 253 ? -2.094 -6.066 -5.477 1 95.94 253 GLY B N 1
ATOM 4980 C CA . GLY B 1 253 ? -3.32 -5.773 -6.199 1 95.94 253 GLY B CA 1
ATOM 4981 C C . GLY B 1 253 ? -4.344 -6.891 -6.117 1 95.94 253 GLY B C 1
ATOM 4982 O O . GLY B 1 253 ? -5.414 -6.715 -5.535 1 95.94 253 GLY B O 1
ATOM 4983 N N . PHE B 1 254 ? -3.924 -8.078 -6.57 1 96.25 254 PHE B N 1
ATOM 4984 C CA . PHE B 1 254 ? -4.895 -9.164 -6.605 1 96.25 254 PHE B CA 1
ATOM 4985 C C . PHE B 1 254 ? -5.148 -9.711 -5.203 1 96.25 254 PHE B C 1
ATOM 4987 O O . PHE B 1 254 ? -6.164 -10.359 -4.961 1 96.25 254 PHE B O 1
ATOM 4994 N N . GLY B 1 255 ? -4.207 -9.445 -4.277 1 93.5 255 GLY B N 1
ATOM 4995 C CA . GLY B 1 255 ? -4.445 -9.82 -2.891 1 93.5 255 GLY B CA 1
ATOM 4996 C C . GLY B 1 255 ? -5.609 -9.07 -2.262 1 93.5 255 GLY B C 1
ATOM 4997 O O . GLY B 1 255 ? -6.113 -9.477 -1.212 1 93.5 255 GLY B O 1
ATOM 4998 N N . ASN B 1 256 ? -5.992 -7.992 -2.9 1 91.69 256 ASN B N 1
ATOM 4999 C CA . ASN B 1 256 ? -7.152 -7.207 -2.492 1 91.69 256 ASN B CA 1
ATOM 5000 C C . ASN B 1 256 ? -8.344 -7.445 -3.42 1 91.69 256 ASN B C 1
ATOM 5002 O O . ASN B 1 256 ? -9.445 -7.746 -2.959 1 91.69 256 ASN B O 1
ATOM 5006 N N . ALA B 1 257 ? -8.148 -7.418 -4.668 1 95.62 257 ALA B N 1
ATOM 5007 C CA . ALA B 1 257 ? -9.211 -7.469 -5.668 1 95.62 257 ALA B CA 1
ATOM 5008 C C . ALA B 1 257 ? -9.602 -8.906 -5.984 1 95.62 257 ALA B C 1
ATOM 5010 O O . ALA B 1 257 ? -10.773 -9.211 -6.203 1 95.62 257 ALA B O 1
ATOM 5011 N N . GLY B 1 258 ? -8.539 -9.734 -6.055 1 94.81 258 GLY B N 1
ATOM 5012 C CA . GLY B 1 258 ? -8.75 -11.102 -6.512 1 94.81 258 GLY B CA 1
ATOM 5013 C C . GLY B 1 258 ? -8.508 -11.281 -7.996 1 94.81 258 GLY B C 1
ATOM 5014 O O . GLY B 1 258 ? -8.234 -10.305 -8.703 1 94.81 258 GLY B O 1
ATOM 5015 N N . CYS B 1 259 ? -8.477 -12.555 -8.352 1 96.56 259 CYS B N 1
ATOM 5016 C CA . CYS B 1 259 ? -8.484 -12.969 -9.75 1 96.56 259 CYS B CA 1
ATOM 5017 C C . CYS B 1 259 ? -9.805 -13.633 -10.117 1 96.56 259 CYS B C 1
ATOM 5019 O O . CYS B 1 259 ? -10.703 -13.742 -9.281 1 96.56 259 CYS B O 1
ATOM 5021 N N . HIS B 1 260 ? -10 -13.961 -11.406 1 96.88 260 HIS B N 1
ATOM 5022 C CA . HIS B 1 260 ? -11.289 -14.523 -11.781 1 96.88 260 HIS B CA 1
ATOM 5023 C C . HIS B 1 260 ? -11.125 -15.688 -12.75 1 96.88 260 HIS B C 1
ATOM 5025 O O . HIS B 1 260 ? -10.562 -16.734 -12.391 1 96.88 260 HIS B O 1
ATOM 5031 N N . LEU B 1 261 ? -11.438 -15.586 -13.969 1 98.56 261 LEU B N 1
ATOM 5032 C CA . LEU B 1 261 ? -11.727 -16.75 -14.797 1 98.56 261 LEU B CA 1
ATOM 5033 C C . LEU B 1 261 ? -10.438 -17.422 -15.258 1 98.56 261 LEU B C 1
ATOM 5035 O O . LEU B 1 261 ? -10.359 -18.656 -15.32 1 98.56 261 LEU B O 1
ATOM 5039 N N . CYS B 1 262 ? -9.414 -16.641 -15.688 1 98.62 262 CYS B N 1
ATOM 5040 C CA . CYS B 1 262 ? -8.164 -17.266 -16.125 1 98.62 262 CYS B CA 1
ATOM 5041 C C . CYS B 1 262 ? -7.613 -18.188 -15.047 1 98.62 262 CYS B C 1
ATOM 5043 O O . CYS B 1 262 ? -7.27 -19.344 -15.336 1 98.62 262 CYS B O 1
ATOM 5045 N N . HIS B 1 263 ? -7.559 -17.703 -13.836 1 96.88 263 HIS B N 1
ATOM 5046 C CA . HIS B 1 263 ? -7.039 -18.5 -12.727 1 96.88 263 HIS B CA 1
ATOM 5047 C C . HIS B 1 263 ? -7.98 -19.641 -12.375 1 96.88 263 HIS B C 1
ATOM 5049 O O . HIS B 1 263 ? -7.531 -20.734 -12.039 1 96.88 263 HIS B O 1
ATOM 5055 N N . ALA B 1 264 ? -9.266 -19.391 -12.469 1 95.75 264 ALA B N 1
ATOM 5056 C CA . ALA B 1 264 ? -10.219 -20.469 -12.195 1 95.75 264 ALA B CA 1
ATOM 5057 C C . ALA B 1 264 ? -10.023 -21.641 -13.148 1 95.75 264 ALA B C 1
ATOM 5059 O O . ALA B 1 264 ? -10.047 -22.797 -12.727 1 95.75 264 ALA B O 1
ATOM 5060 N N . MET B 1 265 ? -9.836 -21.359 -14.391 1 97.81 265 MET B N 1
ATOM 5061 C CA . MET B 1 265 ? -9.695 -22.391 -15.414 1 97.81 265 MET B CA 1
ATOM 5062 C C . MET B 1 265 ? -8.305 -23.031 -15.359 1 97.81 265 MET B C 1
ATOM 5064 O O . MET B 1 265 ? -8.109 -24.156 -15.812 1 97.81 265 MET B O 1
ATOM 5068 N N . SER B 1 266 ? -7.359 -22.297 -14.812 1 96.5 266 SER B N 1
ATOM 5069 C CA . SER B 1 266 ? -5.996 -22.812 -14.742 1 96.5 266 SER B CA 1
ATOM 5070 C C . SER B 1 266 ? -5.91 -24.016 -13.812 1 96.5 266 SER B C 1
ATOM 5072 O O . SER B 1 266 ? -5.062 -24.891 -14.008 1 96.5 266 SER B O 1
ATOM 5074 N N . TYR B 1 267 ? -6.809 -24.078 -12.852 1 92.25 267 TYR B N 1
ATOM 5075 C CA . TYR B 1 267 ? -6.727 -25.141 -11.852 1 92.25 267 TYR B CA 1
ATOM 5076 C C . TYR B 1 267 ? -6.965 -26.5 -12.477 1 92.25 267 TYR B C 1
ATOM 5078 O O . TYR B 1 267 ? -6.105 -27.391 -12.406 1 92.25 267 TYR B O 1
ATOM 5086 N N . PRO B 1 268 ? -8.062 -26.688 -13.188 1 94.19 268 PRO B N 1
ATOM 5087 C CA . PRO B 1 268 ? -8.227 -28 -13.82 1 94.19 268 PRO B CA 1
ATOM 5088 C C . PRO B 1 268 ? -7.23 -28.234 -14.953 1 94.19 268 PRO B C 1
ATOM 5090 O O . PRO B 1 268 ? -6.832 -29.375 -15.203 1 94.19 268 PRO B O 1
ATOM 5093 N N . ILE B 1 269 ? -6.742 -27.203 -15.656 1 95.75 269 ILE B N 1
ATOM 5094 C CA . ILE B 1 269 ? -5.75 -27.359 -16.719 1 95.75 269 ILE B CA 1
ATOM 5095 C C . ILE B 1 269 ? -4.465 -27.938 -16.141 1 95.75 269 ILE B C 1
ATOM 5097 O O . ILE B 1 269 ? -3.875 -28.859 -16.703 1 95.75 269 ILE B O 1
ATOM 5101 N N . SER B 1 270 ? -4.051 -27.375 -15.039 1 91.44 270 SER B N 1
ATOM 5102 C CA . SER B 1 270 ? -2.861 -27.891 -14.367 1 91.44 270 SER B CA 1
ATOM 5103 C C . SER B 1 270 ? -3.137 -29.25 -13.719 1 91.44 270 SER B C 1
ATOM 5105 O O . SER B 1 270 ? -2.295 -30.141 -13.766 1 91.44 270 SER B O 1
ATOM 5107 N N . GLY B 1 271 ? -4.289 -29.453 -13.164 1 87.88 271 GLY B N 1
ATOM 5108 C CA . GLY B 1 271 ? -4.613 -30.641 -12.391 1 87.88 271 GLY B CA 1
ATOM 5109 C C . GLY B 1 271 ? -4.805 -31.875 -13.25 1 87.88 271 GLY B C 1
ATOM 5110 O O . GLY B 1 271 ? -4.57 -33 -12.797 1 87.88 271 GLY B O 1
ATOM 5111 N N . LEU B 1 272 ? -5.18 -31.703 -14.516 1 91.38 272 LEU B N 1
ATOM 5112 C CA . LEU B 1 272 ? -5.535 -32.844 -15.359 1 91.38 272 LEU B CA 1
ATOM 5113 C C . LEU B 1 272 ? -4.457 -33.094 -16.406 1 91.38 272 LEU B C 1
ATOM 5115 O O . LEU B 1 272 ? -4.68 -33.844 -17.359 1 91.38 272 LEU B O 1
ATOM 5119 N N . VAL B 1 273 ? -3.34 -32.469 -16.188 1 91.81 273 VAL B N 1
ATOM 5120 C CA . VAL B 1 273 ? -2.236 -32.625 -17.141 1 91.81 273 VAL B CA 1
ATOM 5121 C C . VAL B 1 273 ? -1.838 -34.094 -17.234 1 91.81 273 VAL B C 1
ATOM 5123 O O . VAL B 1 273 ? -1.893 -34.812 -16.25 1 91.81 273 VAL B O 1
ATOM 5126 N N . ARG B 1 274 ? -1.433 -34.562 -18.406 1 91.75 274 ARG B N 1
ATOM 5127 C CA . ARG B 1 274 ? -1.078 -35.969 -18.609 1 91.75 274 ARG B CA 1
ATOM 5128 C C . ARG B 1 274 ? 0.399 -36.125 -18.969 1 91.75 274 ARG B C 1
ATOM 5130 O O . ARG B 1 274 ? 1.147 -36.781 -18.25 1 91.75 274 ARG B O 1
ATOM 5137 N N . GLU B 1 275 ? 0.877 -35.344 -19.922 1 92.31 275 GLU B N 1
ATOM 5138 C CA . GLU B 1 275 ? 2.219 -35.625 -20.422 1 92.31 275 GLU B CA 1
ATOM 5139 C C . GLU B 1 275 ? 3.049 -34.344 -20.547 1 92.31 275 GLU B C 1
ATOM 5141 O O . GLU B 1 275 ? 4.273 -34.406 -20.641 1 92.31 275 GLU B O 1
ATOM 5146 N N . PHE B 1 276 ? 2.475 -33.281 -20.469 1 93.88 276 PHE B N 1
ATOM 5147 C CA . PHE B 1 276 ? 3.164 -32.031 -20.766 1 93.88 276 PHE B CA 1
ATOM 5148 C C . PHE B 1 276 ? 4.262 -31.781 -19.734 1 93.88 276 PHE B C 1
ATOM 5150 O O . PHE B 1 276 ? 4.07 -32 -18.547 1 93.88 276 PHE B O 1
ATOM 5157 N N . MET B 1 277 ? 5.418 -31.375 -20.266 1 92.44 277 MET B N 1
ATOM 5158 C CA . MET B 1 277 ? 6.559 -30.953 -19.469 1 92.44 277 MET B CA 1
ATOM 5159 C C . MET B 1 277 ? 7.164 -29.656 -20.016 1 92.44 277 MET B C 1
ATOM 5161 O O . MET B 1 277 ? 7.137 -29.422 -21.219 1 92.44 277 MET B O 1
ATOM 5165 N N . SER B 1 278 ? 7.605 -28.859 -19.203 1 89.44 278 SER B N 1
ATOM 5166 C CA . SER B 1 278 ? 8.211 -27.609 -19.625 1 89.44 278 SER B CA 1
ATOM 5167 C C . SER B 1 278 ? 9.68 -27.531 -19.203 1 89.44 278 SER B C 1
ATOM 5169 O O . SER B 1 278 ? 10.047 -27.953 -18.109 1 89.44 278 SER B O 1
ATOM 5171 N N . LYS B 1 279 ? 10.445 -27.016 -20.109 1 86.62 279 LYS B N 1
ATOM 5172 C CA . LYS B 1 279 ? 11.852 -26.766 -19.812 1 86.62 279 LYS B CA 1
ATOM 5173 C C . LYS B 1 279 ? 12 -25.844 -18.609 1 86.62 279 LYS B C 1
ATOM 5175 O O . LYS B 1 279 ? 11.242 -24.875 -18.469 1 86.62 279 LYS B O 1
ATOM 5180 N N . GLY B 1 280 ? 12.992 -26.078 -17.766 1 83.44 280 GLY B N 1
ATOM 5181 C CA . GLY B 1 280 ? 13.25 -25.219 -16.625 1 83.44 280 GLY B CA 1
ATOM 5182 C C . GLY B 1 280 ? 12.508 -25.641 -15.375 1 83.44 280 GLY B C 1
ATOM 5183 O O . GLY B 1 280 ? 12.758 -25.109 -14.289 1 83.44 280 GLY B O 1
ATOM 5184 N N . TYR B 1 281 ? 11.602 -26.562 -15.578 1 85.31 281 TYR B N 1
ATOM 5185 C CA . TYR B 1 281 ? 10.883 -27.141 -14.453 1 85.31 281 TYR B CA 1
ATOM 5186 C C . TYR B 1 281 ? 11.281 -28.609 -14.258 1 85.31 281 TYR B C 1
ATOM 5188 O O . TYR B 1 281 ? 12.062 -29.156 -15.039 1 85.31 281 TYR B O 1
ATOM 5196 N N . ASP B 1 282 ? 10.812 -29.109 -13.07 1 76.31 282 ASP B N 1
ATOM 5197 C CA . ASP B 1 282 ? 11.133 -30.5 -12.789 1 76.31 282 ASP B CA 1
ATOM 5198 C C . ASP B 1 282 ? 10.719 -31.406 -13.945 1 76.31 282 ASP B C 1
ATOM 5200 O O . ASP B 1 282 ? 9.656 -31.219 -14.539 1 76.31 282 ASP B O 1
ATOM 5204 N N . ASP B 1 283 ? 11.602 -32.375 -14.25 1 73.44 283 ASP B N 1
ATOM 5205 C CA . ASP B 1 283 ? 11.352 -33.219 -15.406 1 73.44 283 ASP B CA 1
ATOM 5206 C C . ASP B 1 283 ? 11.008 -34.656 -14.977 1 73.44 283 ASP B C 1
ATOM 5208 O O . ASP B 1 283 ? 11.156 -35.594 -15.758 1 73.44 283 ASP B O 1
ATOM 5212 N N . ASP B 1 284 ? 10.539 -34.688 -13.75 1 80.69 284 ASP B N 1
ATOM 5213 C CA . ASP B 1 284 ? 10.289 -36.031 -13.289 1 80.69 284 ASP B CA 1
ATOM 5214 C C . ASP B 1 284 ? 8.797 -36.375 -13.352 1 80.69 284 ASP B C 1
ATOM 5216 O O . ASP B 1 284 ? 8.406 -37.531 -13.203 1 80.69 284 ASP B O 1
ATOM 5220 N N . HIS B 1 285 ? 7.977 -35.406 -13.609 1 82.25 285 HIS B N 1
ATOM 5221 C CA . HIS B 1 285 ? 6.547 -35.625 -13.758 1 82.25 285 HIS B CA 1
ATOM 5222 C C . HIS B 1 285 ? 5.898 -34.562 -14.641 1 82.25 285 HIS B C 1
ATOM 5224 O O . HIS B 1 285 ? 6.398 -33.438 -14.727 1 82.25 285 HIS B O 1
ATOM 5230 N N . PRO B 1 286 ? 4.828 -34.938 -15.289 1 88.94 286 PRO B N 1
ATOM 5231 C CA . PRO B 1 286 ? 4.109 -33.969 -16.094 1 88.94 286 PRO B CA 1
ATOM 5232 C C . PRO B 1 286 ? 3.58 -32.781 -15.266 1 88.94 286 PRO B C 1
ATOM 5234 O O . PRO B 1 286 ? 3.125 -33 -14.141 1 88.94 286 PRO B O 1
ATOM 5237 N N . MET B 1 287 ? 3.701 -31.625 -15.828 1 89.5 287 MET B N 1
ATOM 5238 C CA . MET B 1 287 ? 3.178 -30.438 -15.148 1 89.5 287 MET B CA 1
ATOM 5239 C C . MET B 1 287 ? 3 -29.281 -16.125 1 89.5 287 MET B C 1
ATOM 5241 O O . MET B 1 287 ? 3.777 -29.141 -17.078 1 89.5 287 MET B O 1
ATOM 5245 N N . VAL B 1 288 ? 2.012 -28.609 -15.984 1 92.69 288 VAL B N 1
ATOM 5246 C CA . VAL B 1 288 ? 1.834 -27.328 -16.641 1 92.69 288 VAL B CA 1
ATOM 5247 C C . VAL B 1 288 ? 2.146 -26.188 -15.664 1 92.69 288 VAL B C 1
ATOM 5249 O O . VAL B 1 288 ? 1.462 -26.031 -14.648 1 92.69 288 VAL B O 1
ATOM 5252 N N . PRO B 1 289 ? 3.242 -25.422 -15.93 1 92.25 289 PRO B N 1
ATOM 5253 C CA . PRO B 1 289 ? 3.514 -24.297 -15.039 1 92.25 289 PRO B CA 1
ATOM 5254 C C . PRO B 1 289 ? 2.303 -23.375 -14.852 1 92.25 289 PRO B C 1
ATOM 5256 O O . PRO B 1 289 ? 1.545 -23.156 -15.805 1 92.25 289 PRO B O 1
ATOM 5259 N N . HIS B 1 290 ? 2.156 -22.875 -13.711 1 91.75 290 HIS B N 1
ATOM 5260 C CA . HIS B 1 290 ? 0.953 -22.141 -13.32 1 91.75 290 HIS B CA 1
ATOM 5261 C C . HIS B 1 290 ? 0.681 -20.984 -14.281 1 91.75 290 HIS B C 1
ATOM 5263 O O . HIS B 1 290 ? -0.414 -20.875 -14.836 1 91.75 290 HIS B O 1
ATOM 5269 N N . GLY B 1 291 ? 1.73 -20.125 -14.555 1 95.38 291 GLY B N 1
ATOM 5270 C CA . GLY B 1 291 ? 1.543 -18.984 -15.445 1 95.38 291 GLY B CA 1
ATOM 5271 C C . GLY B 1 291 ? 1.076 -19.391 -16.828 1 95.38 291 GLY B C 1
ATOM 5272 O O . GLY B 1 291 ? 0.295 -18.672 -17.453 1 95.38 291 GLY B O 1
ATOM 5273 N N . LEU B 1 292 ? 1.559 -20.547 -17.25 1 97.25 292 LEU B N 1
ATOM 5274 C CA . LEU B 1 292 ? 1.157 -21.078 -18.547 1 97.25 292 LEU B CA 1
ATOM 5275 C C . LEU B 1 292 ? -0.3 -21.516 -18.531 1 97.25 292 LEU B C 1
ATOM 5277 O O . LEU B 1 292 ? -1.063 -21.219 -19.453 1 97.25 292 LEU B O 1
ATOM 5281 N N . SER B 1 293 ? -0.666 -22.203 -17.484 1 96.81 293 SER B N 1
ATOM 5282 C CA . SER B 1 293 ? -2.047 -22.672 -17.375 1 96.81 293 SER B CA 1
ATOM 5283 C C . SER B 1 293 ? -3.018 -21.484 -17.281 1 96.81 293 SER B C 1
ATOM 5285 O O . SER B 1 293 ? -4.18 -21.609 -17.672 1 96.81 293 SER B O 1
ATOM 5287 N N . VAL B 1 294 ? -2.562 -20.344 -16.812 1 98 294 VAL B N 1
ATOM 5288 C CA . VAL B 1 294 ? -3.41 -19.172 -16.625 1 98 294 VAL B CA 1
ATOM 5289 C C . VAL B 1 294 ? -3.57 -18.438 -17.953 1 98 294 VAL B C 1
ATOM 5291 O O . VAL B 1 294 ? -4.688 -18.094 -18.359 1 98 294 VAL B O 1
ATOM 5294 N N . ILE B 1 295 ? -2.494 -18.234 -18.703 1 98.62 295 ILE B N 1
ATOM 5295 C CA . ILE B 1 295 ? -2.516 -17.328 -19.859 1 98.62 295 ILE B CA 1
ATOM 5296 C C . ILE B 1 295 ? -3.197 -18.016 -21.047 1 98.62 295 ILE B C 1
ATOM 5298 O O . ILE B 1 295 ? -3.715 -17.344 -21.938 1 98.62 295 ILE B O 1
ATOM 5302 N N . VAL B 1 296 ? -3.207 -19.312 -21.047 1 98.62 296 VAL B N 1
ATOM 5303 C CA . VAL B 1 296 ? -3.633 -20.062 -22.234 1 98.62 296 VAL B CA 1
ATOM 5304 C C . VAL B 1 296 ? -5.094 -19.734 -22.547 1 98.62 296 VAL B C 1
ATOM 5306 O O . VAL B 1 296 ? -5.5 -19.734 -23.719 1 98.62 296 VAL B O 1
ATOM 5309 N N . THR B 1 297 ? -5.867 -19.375 -21.609 1 98.81 297 THR B N 1
ATOM 5310 C CA . THR B 1 297 ? -7.273 -19.062 -21.828 1 98.81 297 THR B CA 1
ATOM 5311 C C . THR B 1 297 ? -7.504 -17.562 -21.844 1 98.81 297 THR B C 1
ATOM 5313 O O . THR B 1 297 ? -8.602 -17.094 -22.156 1 98.81 297 THR B O 1
ATOM 5316 N N . ALA B 1 298 ? -6.531 -16.766 -21.531 1 98.88 298 ALA B N 1
ATOM 5317 C CA . ALA B 1 298 ? -6.668 -15.336 -21.234 1 98.88 298 ALA B CA 1
ATOM 5318 C C . ALA B 1 298 ? -7.266 -14.578 -22.422 1 98.88 298 ALA B C 1
ATOM 5320 O O . ALA B 1 298 ? -8.195 -13.781 -22.25 1 98.88 298 ALA B O 1
ATOM 5321 N N . PRO B 1 299 ? -6.789 -14.797 -23.688 1 98.88 299 PRO B N 1
ATOM 5322 C CA . PRO B 1 299 ? -7.379 -14.055 -24.797 1 98.88 299 PRO B CA 1
ATOM 5323 C C . PRO B 1 299 ? -8.891 -14.25 -24.906 1 98.88 299 PRO B C 1
ATOM 5325 O O . PRO B 1 299 ? -9.641 -13.273 -25.031 1 98.88 299 PRO B O 1
ATOM 5328 N N . ALA B 1 300 ? -9.32 -15.492 -24.766 1 98.81 300 ALA B N 1
ATOM 5329 C CA . ALA B 1 300 ? -10.75 -15.797 -24.875 1 98.81 300 ALA B CA 1
ATOM 5330 C C . ALA B 1 300 ? -11.516 -15.242 -23.672 1 98.81 300 ALA B C 1
ATOM 5332 O O . ALA B 1 300 ? -12.648 -14.773 -23.828 1 98.81 300 ALA B O 1
ATOM 5333 N N . VAL B 1 301 ? -10.938 -15.328 -22.484 1 98.88 301 VAL B N 1
ATOM 5334 C CA . VAL B 1 301 ? -11.578 -14.836 -21.281 1 98.88 301 VAL B CA 1
ATOM 5335 C C . VAL B 1 301 ? -11.844 -13.336 -21.406 1 98.88 301 VAL B C 1
ATOM 5337 O O . VAL B 1 301 ? -12.961 -12.867 -21.172 1 98.88 301 VAL B O 1
ATOM 5340 N N . PHE B 1 302 ? -10.867 -12.594 -21.844 1 98.81 302 PHE B N 1
ATOM 5341 C CA . PHE B 1 302 ? -11.008 -11.141 -21.844 1 98.81 302 PHE B CA 1
ATOM 5342 C C . PHE B 1 302 ? -11.836 -10.688 -23.047 1 98.81 302 PHE B C 1
ATOM 5344 O O . PHE B 1 302 ? -12.477 -9.633 -22.984 1 98.81 302 PHE B O 1
ATOM 5351 N N . GLU B 1 303 ? -11.891 -11.445 -24.109 1 98.62 303 GLU B N 1
ATOM 5352 C CA . GLU B 1 303 ? -12.859 -11.18 -25.156 1 98.62 303 GLU B CA 1
ATOM 5353 C C . GLU B 1 303 ? -14.289 -11.328 -24.656 1 98.62 303 GLU B C 1
ATOM 5355 O O . GLU B 1 303 ? -15.172 -10.539 -25.016 1 98.62 303 GLU B O 1
ATOM 5360 N N . PHE B 1 304 ? -14.508 -12.32 -23.844 1 98.44 304 PHE B N 1
ATOM 5361 C CA . PHE B 1 304 ? -15.82 -12.562 -23.266 1 98.44 304 PHE B CA 1
ATOM 5362 C C . PHE B 1 304 ? -16.156 -11.492 -22.234 1 98.44 304 PHE B C 1
ATOM 5364 O O . PHE B 1 304 ? -17.266 -10.93 -22.266 1 98.44 304 PHE B O 1
ATOM 5371 N N . THR B 1 305 ? -15.203 -11.109 -21.312 1 98.56 305 THR B N 1
ATOM 5372 C CA . THR B 1 305 ? -15.516 -10.281 -20.156 1 98.56 305 THR B CA 1
ATOM 5373 C C . THR B 1 305 ? -15.539 -8.805 -20.531 1 98.56 305 THR B C 1
ATOM 5375 O O . THR B 1 305 ? -16.047 -7.973 -19.781 1 98.56 305 THR B O 1
ATOM 5378 N N . ALA B 1 306 ? -15.047 -8.445 -21.734 1 98.31 306 ALA B N 1
ATOM 5379 C CA . ALA B 1 306 ? -14.852 -7.047 -22.109 1 98.31 306 ALA B CA 1
ATOM 5380 C C . ALA B 1 306 ? -16.172 -6.285 -22.094 1 98.31 306 ALA B C 1
ATOM 5382 O O . ALA B 1 306 ? -16.203 -5.098 -21.766 1 98.31 306 ALA B O 1
ATOM 5383 N N . SER B 1 307 ? -17.266 -6.957 -22.391 1 97.56 307 SER B N 1
ATOM 5384 C CA . SER B 1 307 ? -18.547 -6.273 -22.484 1 97.56 307 SER B CA 1
ATOM 5385 C C . SER B 1 307 ? -19.047 -5.824 -21.125 1 97.56 307 SER B C 1
ATOM 5387 O O . SER B 1 307 ? -19.875 -4.926 -21.016 1 97.56 307 SER B O 1
ATOM 5389 N N . ALA B 1 308 ? -18.547 -6.465 -20.062 1 96.69 308 ALA B N 1
ATOM 5390 C CA . ALA B 1 308 ? -18.953 -6.082 -18.719 1 96.69 308 ALA B CA 1
ATOM 5391 C C . ALA B 1 308 ? -18.328 -4.746 -18.312 1 96.69 308 ALA B C 1
ATOM 5393 O O . ALA B 1 308 ? -18.922 -3.979 -17.547 1 96.69 308 ALA B O 1
ATOM 5394 N N . CYS B 1 309 ? -17.188 -4.461 -18.781 1 96.81 309 CYS B N 1
ATOM 5395 C CA . CYS B 1 309 ? -16.469 -3.219 -18.484 1 96.81 309 CYS B CA 1
ATOM 5396 C C . CYS B 1 309 ? -15.484 -2.891 -19.594 1 96.81 309 CYS B C 1
ATOM 5398 O O . CYS B 1 309 ? -14.273 -2.855 -19.359 1 96.81 309 CYS B O 1
ATOM 5400 N N . PRO B 1 310 ? -15.969 -2.49 -20.734 1 97.81 310 PRO B N 1
ATOM 5401 C CA . PRO B 1 310 ? -15.133 -2.316 -21.938 1 97.81 310 PRO B CA 1
ATOM 5402 C C . PRO B 1 310 ? -14.055 -1.256 -21.75 1 97.81 310 PRO B C 1
ATOM 5404 O O . PRO B 1 310 ? -12.93 -1.424 -22.234 1 97.81 310 PRO B O 1
ATOM 5407 N N . GLU B 1 311 ? -14.359 -0.202 -21.016 1 97.44 311 GLU B N 1
ATOM 5408 C CA . GLU B 1 311 ? -13.383 0.856 -20.797 1 97.44 311 GLU B CA 1
ATOM 5409 C C . GLU B 1 311 ? -12.18 0.336 -20.016 1 97.44 311 GLU B C 1
ATOM 5411 O O . GLU B 1 311 ? -11.031 0.674 -20.328 1 97.44 311 GLU B O 1
ATOM 5416 N N . ARG B 1 312 ? -12.398 -0.48 -19.031 1 97.94 312 ARG B N 1
ATOM 5417 C CA . ARG B 1 312 ? -11.312 -1.025 -18.219 1 97.94 312 ARG B CA 1
ATOM 5418 C C . ARG B 1 312 ? -10.461 -1.999 -19.031 1 97.94 312 ARG B C 1
ATOM 5420 O O . ARG B 1 312 ? -9.242 -2.062 -18.844 1 97.94 312 ARG B O 1
ATOM 5427 N N . HIS B 1 313 ? -11.172 -2.771 -19.922 1 98.69 313 HIS B N 1
ATOM 5428 C CA . HIS B 1 313 ? -10.422 -3.668 -20.797 1 98.69 313 HIS B CA 1
ATOM 5429 C C . HIS B 1 313 ? -9.555 -2.887 -21.766 1 98.69 313 HIS B C 1
ATOM 5431 O O . HIS B 1 313 ? -8.414 -3.275 -22.047 1 98.69 313 HIS B O 1
ATOM 5437 N N . LEU B 1 314 ? -10.062 -1.775 -22.281 1 98.44 314 LEU B N 1
ATOM 5438 C CA . LEU B 1 314 ? -9.281 -0.911 -23.156 1 98.44 314 LEU B CA 1
ATOM 5439 C C . LEU B 1 314 ? -8.109 -0.291 -22.406 1 98.44 314 LEU B C 1
ATOM 5441 O O . LEU B 1 314 ? -6.996 -0.211 -22.938 1 98.44 314 LEU B O 1
ATOM 5445 N N . GLN B 1 315 ? -8.367 0.131 -21.203 1 97.69 315 GLN B N 1
ATOM 5446 C CA . GLN B 1 315 ? -7.301 0.71 -20.391 1 97.69 315 GLN B CA 1
ATOM 5447 C C . GLN B 1 315 ? -6.219 -0.321 -20.094 1 97.69 315 GLN B C 1
ATOM 5449 O O . GLN B 1 315 ? -5.027 -0.004 -20.109 1 97.69 315 GLN B O 1
ATOM 5454 N N . ALA B 1 316 ? -6.66 -1.513 -19.766 1 98.56 316 ALA B N 1
ATOM 5455 C CA . ALA B 1 316 ? -5.688 -2.576 -19.547 1 98.56 316 ALA B CA 1
ATOM 5456 C C . ALA B 1 316 ? -4.801 -2.779 -20.766 1 98.56 316 ALA B C 1
ATOM 5458 O O . ALA B 1 316 ? -3.588 -2.961 -20.641 1 98.56 316 ALA B O 1
ATOM 5459 N N . ALA B 1 317 ? -5.434 -2.744 -21.938 1 98.75 317 ALA B N 1
ATOM 5460 C CA . ALA B 1 317 ? -4.66 -2.838 -23.188 1 98.75 317 ALA B CA 1
ATOM 5461 C C . ALA B 1 317 ? -3.67 -1.683 -23.297 1 98.75 317 ALA B C 1
ATOM 5463 O O . ALA B 1 317 ? -2.531 -1.876 -23.734 1 98.75 317 ALA B O 1
ATOM 5464 N N . SER B 1 318 ? -4.098 -0.527 -22.922 1 98.38 318 SER B N 1
ATOM 5465 C CA . SER B 1 318 ? -3.23 0.644 -22.969 1 98.38 318 SER B CA 1
ATOM 5466 C C . SER B 1 318 ? -2.043 0.493 -22.031 1 98.38 318 SER B C 1
ATOM 5468 O O . SER B 1 318 ? -0.919 0.871 -22.359 1 98.38 318 SER B O 1
ATOM 5470 N N . PHE B 1 319 ? -2.277 -0.049 -20.844 1 98 319 PHE B N 1
ATOM 5471 C CA . PHE B 1 319 ? -1.186 -0.294 -19.906 1 98 319 PHE B CA 1
ATOM 5472 C C . PHE B 1 319 ? -0.152 -1.234 -20.516 1 98 319 PHE B C 1
ATOM 5474 O O . PHE B 1 319 ? 1.031 -1.169 -20.172 1 98 319 PHE B O 1
ATOM 5481 N N . LEU B 1 320 ? -0.649 -2.078 -21.438 1 98.44 320 LEU B N 1
ATOM 5482 C CA . LEU B 1 320 ? 0.225 -3.049 -22.094 1 98.44 320 LEU B CA 1
ATOM 5483 C C . LEU B 1 320 ? 0.775 -2.492 -23.406 1 98.44 320 LEU B C 1
ATOM 5485 O O . LEU B 1 320 ? 1.242 -3.25 -24.25 1 98.44 320 LEU B O 1
ATOM 5489 N N . GLY B 1 321 ? 0.63 -1.226 -23.656 1 97.69 321 GLY B N 1
ATOM 5490 C CA . GLY B 1 321 ? 1.341 -0.563 -24.734 1 97.69 321 GLY B CA 1
ATOM 5491 C C . GLY B 1 321 ? 0.484 -0.343 -25.969 1 97.69 321 GLY B C 1
ATOM 5492 O O . GLY B 1 321 ? 0.974 0.128 -27 1 97.69 321 GLY B O 1
ATOM 5493 N N . VAL B 1 322 ? -0.791 -0.641 -25.891 1 98.38 322 VAL B N 1
ATOM 5494 C CA . VAL B 1 322 ? -1.674 -0.436 -27.031 1 98.38 322 VAL B CA 1
ATOM 5495 C C . VAL B 1 322 ? -2.139 1.019 -27.078 1 98.38 322 VAL B C 1
ATOM 5497 O O . VAL B 1 322 ? -2.562 1.57 -26.062 1 98.38 322 VAL B O 1
ATOM 5500 N N . ASP B 1 323 ? -1.994 1.699 -28.188 1 97.44 323 ASP B N 1
ATOM 5501 C CA . ASP B 1 323 ? -2.59 3.018 -28.375 1 97.44 323 ASP B CA 1
ATOM 5502 C C . ASP B 1 323 ? -4.105 2.916 -28.547 1 97.44 323 ASP B C 1
ATOM 5504 O O . ASP B 1 323 ? -4.594 2.453 -29.578 1 97.44 323 ASP B O 1
ATOM 5508 N N . ILE B 1 324 ? -4.859 3.404 -27.594 1 96.94 324 ILE B N 1
ATOM 5509 C CA . ILE B 1 324 ? -6.305 3.207 -27.594 1 96.94 324 ILE B CA 1
ATOM 5510 C C . ILE B 1 324 ? -7 4.516 -27.969 1 96.94 324 ILE B C 1
ATOM 5512 O O . ILE B 1 324 ? -8.211 4.648 -27.797 1 96.94 324 ILE B O 1
ATOM 5516 N N . THR B 1 325 ? -6.383 5.652 -28.312 1 94.62 325 THR B N 1
ATOM 5517 C CA . THR B 1 325 ? -6.906 6.988 -28.578 1 94.62 325 THR B CA 1
ATOM 5518 C C . THR B 1 325 ? -8.086 6.926 -29.531 1 94.62 325 THR B C 1
ATOM 5520 O O . THR B 1 325 ? -9.094 7.613 -29.344 1 94.62 325 THR B O 1
ATOM 5523 N N . ASN B 1 326 ? -8.156 6.055 -30.609 1 93.56 326 ASN B N 1
ATOM 5524 C CA . ASN B 1 326 ? -9.234 5.988 -31.578 1 93.56 326 ASN B CA 1
ATOM 5525 C C . ASN B 1 326 ? -9.875 4.602 -31.625 1 93.56 326 ASN B C 1
ATOM 5527 O O . ASN B 1 326 ? -10.359 4.168 -32.656 1 93.56 326 ASN B O 1
ATOM 5531 N N . LYS B 1 327 ? -9.844 4.051 -30.453 1 95.88 327 LYS B N 1
ATOM 5532 C CA . LYS B 1 327 ? -10.477 2.736 -30.406 1 95.88 327 LYS B CA 1
ATOM 5533 C C . LYS B 1 327 ? -11.875 2.82 -29.797 1 95.88 327 LYS B C 1
ATOM 5535 O O . LYS B 1 327 ? -12.133 3.652 -28.922 1 95.88 327 LYS B O 1
ATOM 5540 N N . LYS B 1 328 ? -12.766 2.072 -30.391 1 95.56 328 LYS B N 1
ATOM 5541 C CA . LYS B 1 328 ? -14.133 2.023 -29.891 1 95.56 328 LYS B CA 1
ATOM 5542 C C . LYS B 1 328 ? -14.266 1.029 -28.734 1 95.56 328 LYS B C 1
ATOM 5544 O O . LYS B 1 328 ? -13.625 -0.024 -28.75 1 95.56 328 LYS B O 1
ATOM 5549 N N . VAL B 1 329 ? -15.086 1.214 -27.75 1 95.5 329 VAL B N 1
ATOM 5550 C CA . VAL B 1 329 ? -15.273 0.378 -26.562 1 95.5 329 VAL B CA 1
ATOM 5551 C C . VAL B 1 329 ? -15.773 -1.004 -26.984 1 95.5 329 VAL B C 1
ATOM 5553 O O . VAL B 1 329 ? -15.508 -1.998 -26.312 1 95.5 329 VAL B O 1
ATOM 5556 N N . GLU B 1 330 ? -16.469 -1.11 -28.078 1 96.19 330 GLU B N 1
ATOM 5557 C CA . GLU B 1 330 ? -17.016 -2.377 -28.562 1 96.19 330 GLU B CA 1
ATOM 5558 C C . GLU B 1 330 ? -15.898 -3.332 -28.984 1 96.19 330 GLU B C 1
ATOM 5560 O O . GLU B 1 330 ? -16.094 -4.551 -29 1 96.19 330 GLU B O 1
ATOM 5565 N N . ASP B 1 331 ? -14.734 -2.723 -29.234 1 97.81 331 ASP B N 1
ATOM 5566 C CA . ASP B 1 331 ? -13.617 -3.529 -29.703 1 97.81 331 ASP B CA 1
ATOM 5567 C C . ASP B 1 331 ? -12.648 -3.859 -28.578 1 97.81 331 ASP B C 1
ATOM 5569 O O . ASP B 1 331 ? -11.562 -4.391 -28.812 1 97.81 331 ASP B O 1
ATOM 5573 N N . ALA B 1 332 ? -13.031 -3.562 -27.359 1 98.38 332 ALA B N 1
ATOM 5574 C CA . ALA B 1 332 ? -12.148 -3.721 -26.203 1 98.38 332 ALA B CA 1
ATOM 5575 C C . ALA B 1 332 ? -11.664 -5.164 -26.078 1 98.38 332 ALA B C 1
ATOM 5577 O O . ALA B 1 332 ? -10.477 -5.41 -25.844 1 98.38 332 ALA B O 1
ATOM 5578 N N . GLY B 1 333 ? -12.578 -6.129 -26.266 1 98.12 333 GLY B N 1
ATOM 5579 C CA . GLY B 1 333 ? -12.258 -7.543 -26.141 1 98.12 333 GLY B CA 1
ATOM 5580 C C . GLY B 1 333 ? -11.211 -8.008 -27.125 1 98.12 333 GLY B C 1
A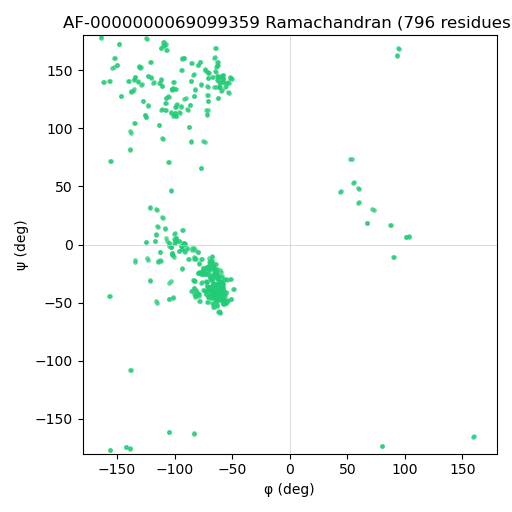TOM 5581 O O . GLY B 1 333 ? -10.125 -8.453 -26.734 1 98.12 333 GLY B O 1
ATOM 5582 N N . PRO B 1 334 ? -11.492 -7.816 -28.391 1 98.31 334 PRO B N 1
ATOM 5583 C CA . PRO B 1 334 ? -10.523 -8.195 -29.422 1 98.31 334 PRO B CA 1
ATOM 5584 C C . PRO B 1 334 ? -9.188 -7.469 -29.266 1 98.31 334 PRO B C 1
ATOM 5586 O O . PRO B 1 334 ? -8.125 -8.062 -29.5 1 98.31 334 PRO B O 1
ATOM 5589 N N . ILE B 1 335 ? -9.203 -6.215 -28.891 1 98.62 335 ILE B N 1
ATOM 5590 C CA . ILE B 1 335 ? -7.988 -5.426 -28.75 1 98.62 335 ILE B CA 1
ATOM 5591 C C . ILE B 1 335 ? -7.109 -6.016 -27.656 1 98.62 335 ILE B C 1
ATOM 5593 O O . ILE B 1 335 ? -5.914 -6.25 -27.859 1 98.62 335 ILE B O 1
ATOM 5597 N N . LEU B 1 336 ? -7.711 -6.273 -26.5 1 98.75 336 LEU B N 1
ATOM 5598 C CA . LEU B 1 336 ? -6.949 -6.84 -25.391 1 98.75 336 LEU B CA 1
ATOM 5599 C C . LEU B 1 336 ? -6.531 -8.273 -25.688 1 98.75 336 LEU B C 1
ATOM 5601 O O . LEU B 1 336 ? -5.387 -8.664 -25.438 1 98.75 336 LEU B O 1
ATOM 5605 N N . GLY B 1 337 ? -7.441 -9.078 -26.266 1 98.62 337 GLY B N 1
ATOM 5606 C CA . GLY B 1 337 ? -7.113 -10.438 -26.656 1 98.62 337 GLY B CA 1
ATOM 5607 C C . GLY B 1 337 ? -5.949 -10.516 -27.625 1 98.62 337 GLY B C 1
ATOM 5608 O O . GLY B 1 337 ? -5.043 -11.336 -27.453 1 98.62 337 GLY B O 1
ATOM 5609 N N . ASP B 1 338 ? -5.93 -9.625 -28.609 1 98.5 338 ASP B N 1
ATOM 5610 C CA . ASP B 1 338 ? -4.863 -9.586 -29.594 1 98.5 338 ASP B CA 1
ATOM 5611 C C . ASP B 1 338 ? -3.525 -9.227 -28.953 1 98.5 338 ASP B C 1
ATOM 5613 O O . ASP B 1 338 ? -2.492 -9.805 -29.297 1 98.5 338 ASP B O 1
ATOM 5617 N N . ARG B 1 339 ? -3.588 -8.25 -28.094 1 98.69 339 ARG B N 1
ATOM 5618 C CA . ARG B 1 339 ? -2.354 -7.852 -27.438 1 98.69 339 ARG B CA 1
ATOM 5619 C C . ARG B 1 339 ? -1.778 -9.008 -26.609 1 98.69 339 ARG B C 1
ATOM 5621 O O . ARG B 1 339 ? -0.565 -9.219 -26.594 1 98.69 339 ARG B O 1
ATOM 5628 N N . LEU B 1 340 ? -2.627 -9.766 -25.969 1 98.75 340 LEU B N 1
ATOM 5629 C CA . LEU B 1 340 ? -2.191 -10.906 -25.172 1 98.75 340 LEU B CA 1
ATOM 5630 C C . LEU B 1 340 ? -1.586 -11.992 -26.062 1 98.75 340 LEU B C 1
ATOM 5632 O O . LEU B 1 340 ? -0.558 -12.578 -25.719 1 98.75 340 LEU B O 1
ATOM 5636 N N . ARG B 1 341 ? -2.189 -12.227 -27.188 1 98.69 341 ARG B N 1
ATOM 5637 C CA . ARG B 1 341 ? -1.644 -13.211 -28.125 1 98.69 341 ARG B CA 1
ATOM 5638 C C . ARG B 1 341 ? -0.262 -12.789 -28.609 1 98.69 341 ARG B C 1
ATOM 5640 O O . ARG B 1 341 ? 0.633 -13.625 -28.766 1 98.69 341 ARG B O 1
ATOM 5647 N N . LEU B 1 342 ? -0.093 -11.508 -28.844 1 98.5 342 LEU B N 1
ATOM 5648 C CA . LEU B 1 342 ? 1.208 -11.008 -29.281 1 98.5 342 LEU B CA 1
ATOM 5649 C C . LEU B 1 342 ? 2.258 -11.211 -28.203 1 98.5 342 LEU B C 1
ATOM 5651 O O . LEU B 1 342 ? 3.4 -11.57 -28.484 1 98.5 342 LEU B O 1
ATOM 5655 N N . ILE B 1 343 ? 1.892 -11.008 -26.969 1 98.31 343 ILE B N 1
ATOM 5656 C CA . ILE B 1 343 ? 2.805 -11.227 -25.859 1 98.31 343 ILE B CA 1
ATOM 5657 C C . ILE B 1 343 ? 3.152 -12.711 -25.75 1 98.31 343 ILE B C 1
ATOM 5659 O O . ILE B 1 343 ? 4.312 -13.07 -25.547 1 98.31 343 ILE B O 1
ATOM 5663 N N . MET B 1 344 ? 2.162 -13.562 -25.906 1 98.44 344 MET B N 1
ATOM 5664 C CA . MET B 1 344 ? 2.381 -15 -25.875 1 98.44 344 MET B CA 1
ATOM 5665 C C . MET B 1 344 ? 3.363 -15.43 -26.953 1 98.44 344 MET B C 1
ATOM 5667 O O . MET B 1 344 ? 4.277 -16.203 -26.703 1 98.44 344 MET B O 1
ATOM 5671 N N . GLN B 1 345 ? 3.189 -14.898 -28.109 1 98.25 345 GLN B N 1
ATOM 5672 C CA . GLN B 1 345 ? 4.066 -15.227 -29.219 1 98.25 345 GLN B CA 1
ATOM 5673 C C . GLN B 1 345 ? 5.48 -14.711 -28.984 1 98.25 345 GLN B C 1
ATOM 5675 O O . GLN B 1 345 ? 6.457 -15.414 -29.25 1 98.25 345 GLN B O 1
ATOM 5680 N N . ASP B 1 346 ? 5.488 -13.516 -28.516 1 97.69 346 ASP B N 1
ATOM 5681 C CA . ASP B 1 346 ? 6.777 -12.898 -28.219 1 97.69 346 ASP B CA 1
ATOM 5682 C C . ASP B 1 346 ? 7.57 -13.719 -27.219 1 97.69 346 ASP B C 1
ATOM 5684 O O . ASP B 1 346 ? 8.797 -13.805 -27.297 1 97.69 346 ASP B O 1
ATOM 5688 N N . LEU B 1 347 ? 6.91 -14.359 -26.297 1 97.94 347 LEU B N 1
ATOM 5689 C CA . LEU B 1 347 ? 7.555 -15.125 -25.234 1 97.94 347 LEU B CA 1
ATOM 5690 C C . LEU B 1 347 ? 7.578 -16.609 -25.578 1 97.94 347 LEU B C 1
ATOM 5692 O O . LEU B 1 347 ? 7.934 -17.438 -24.734 1 97.94 347 LEU B O 1
ATOM 5696 N N . GLU B 1 348 ? 7.109 -16.938 -26.734 1 97.31 348 GLU B N 1
ATOM 5697 C CA . GLU B 1 348 ? 7.121 -18.312 -27.234 1 97.31 348 GLU B CA 1
ATOM 5698 C C . GLU B 1 348 ? 6.336 -19.25 -26.312 1 97.31 348 GLU B C 1
ATOM 5700 O O . GLU B 1 348 ? 6.82 -20.312 -25.953 1 97.31 348 GLU B O 1
ATOM 5705 N N . VAL B 1 349 ? 5.199 -18.844 -25.984 1 97 349 VAL B N 1
ATOM 5706 C CA . VAL B 1 349 ? 4.273 -19.641 -25.188 1 97 349 VAL B CA 1
ATOM 5707 C C . VAL B 1 349 ? 3.619 -20.703 -26.047 1 97 349 VAL B C 1
ATOM 5709 O O . VAL B 1 349 ? 3.258 -20.453 -27.203 1 97 349 VAL B O 1
ATOM 5712 N N . PRO B 1 350 ? 3.512 -21.922 -25.516 1 97.31 350 PRO B N 1
ATOM 5713 C CA . PRO B 1 350 ? 2.787 -22.953 -26.25 1 97.31 350 PRO B CA 1
ATOM 5714 C C . PRO B 1 350 ? 1.405 -22.5 -26.719 1 97.31 350 PRO B C 1
ATOM 5716 O O . PRO B 1 350 ? 0.705 -21.812 -25.969 1 97.31 350 PRO B O 1
ATOM 5719 N N . ASP B 1 351 ? 1.029 -22.938 -27.906 1 97.88 351 ASP B N 1
ATOM 5720 C CA . ASP B 1 351 ? -0.163 -22.406 -28.562 1 97.88 351 ASP B CA 1
ATOM 5721 C C . ASP B 1 351 ? -1.417 -23.156 -28.109 1 97.88 351 ASP B C 1
ATOM 5723 O O . ASP B 1 351 ? -1.887 -24.062 -28.781 1 97.88 351 ASP B O 1
ATOM 5727 N N . GLY B 1 352 ? -1.988 -22.656 -27.047 1 97.94 352 GLY B N 1
ATOM 5728 C CA . GLY B 1 352 ? -3.312 -23.094 -26.641 1 97.94 352 GLY B CA 1
ATOM 5729 C C . GLY B 1 352 ? -3.301 -24.422 -25.891 1 97.94 352 GLY B C 1
ATOM 5730 O O . GLY B 1 352 ? -2.234 -24.969 -25.609 1 97.94 352 GLY B O 1
ATOM 5731 N N . LEU B 1 353 ? -4.492 -24.969 -25.594 1 98.62 353 LEU B N 1
ATOM 5732 C CA . LEU B 1 353 ? -4.707 -26.172 -24.812 1 98.62 353 LEU B CA 1
ATOM 5733 C C . LEU B 1 353 ? -4.219 -27.406 -25.562 1 98.62 353 LEU B C 1
ATOM 5735 O O . LEU B 1 353 ? -3.74 -28.359 -24.953 1 98.62 353 LEU B O 1
ATOM 5739 N N . THR B 1 354 ? -4.289 -27.328 -26.875 1 98.31 354 THR B N 1
ATOM 5740 C CA . THR B 1 354 ? -3.844 -28.469 -27.688 1 98.31 354 THR B CA 1
ATOM 5741 C C . THR B 1 354 ? -2.354 -28.719 -27.484 1 98.31 354 THR B C 1
ATOM 5743 O O . THR B 1 354 ? -1.923 -29.875 -27.406 1 98.31 354 THR B O 1
ATOM 5746 N N . SER B 1 355 ? -1.616 -27.688 -27.422 1 97.62 355 SER B N 1
ATOM 5747 C CA . SER B 1 355 ? -0.175 -27.812 -27.234 1 97.62 355 SER B CA 1
ATOM 5748 C C . SER B 1 355 ? 0.153 -28.375 -25.844 1 97.62 355 SER B C 1
ATOM 5750 O O . SER B 1 355 ? 1.266 -28.844 -25.609 1 97.62 355 SER B O 1
ATOM 5752 N N . LEU B 1 356 ? -0.769 -28.328 -24.953 1 97.62 356 LEU B N 1
ATOM 5753 C CA . LEU B 1 356 ? -0.574 -28.844 -23.609 1 97.62 356 LEU B CA 1
ATOM 5754 C C . LEU B 1 356 ? -1.053 -30.297 -23.516 1 97.62 356 LEU B C 1
ATOM 5756 O O . LEU B 1 356 ? -0.955 -30.922 -22.453 1 97.62 356 LEU B O 1
ATOM 5760 N N . GLY B 1 357 ? -1.616 -30.797 -24.609 1 97.44 357 GLY B N 1
ATOM 5761 C CA . GLY B 1 357 ? -2.021 -32.188 -24.672 1 97.44 357 GLY B CA 1
ATOM 5762 C C . GLY B 1 357 ? -3.518 -32.375 -24.516 1 97.44 357 GLY B C 1
ATOM 5763 O O . GLY B 1 357 ? -3.998 -33.5 -24.438 1 97.44 357 GLY B O 1
ATOM 5764 N N . TYR B 1 358 ? -4.289 -31.312 -24.484 1 98.19 358 TYR B N 1
ATOM 5765 C CA . TYR B 1 358 ? -5.734 -31.422 -24.344 1 98.19 358 TYR B CA 1
ATOM 5766 C C . TYR B 1 358 ? -6.426 -31.422 -25.703 1 98.19 358 TYR B C 1
ATOM 5768 O O . TYR B 1 358 ? -5.922 -30.844 -26.656 1 98.19 358 TYR B O 1
ATOM 5776 N N . THR B 1 359 ? -7.547 -32.094 -25.75 1 97.75 359 THR B N 1
ATOM 5777 C CA . THR B 1 359 ? -8.406 -32.125 -26.922 1 97.75 359 THR B CA 1
ATOM 5778 C C . THR B 1 359 ? -9.828 -31.672 -26.562 1 97.75 359 THR B C 1
ATOM 5780 O O . THR B 1 359 ? -10.117 -31.406 -25.391 1 97.75 359 THR B O 1
ATOM 5783 N N . LYS B 1 360 ? -10.648 -31.594 -27.531 1 97.75 360 LYS B N 1
ATOM 5784 C CA . LYS B 1 360 ? -12.039 -31.234 -27.328 1 97.75 360 LYS B CA 1
ATOM 5785 C C . LYS B 1 360 ? -12.727 -32.188 -26.344 1 97.75 360 LYS B C 1
ATOM 5787 O O . LYS B 1 360 ? -13.609 -31.781 -25.594 1 97.75 360 LYS B O 1
ATOM 5792 N N . ASP B 1 361 ? -12.281 -33.375 -26.328 1 97.94 361 ASP B N 1
ATOM 5793 C CA . ASP B 1 361 ? -12.875 -34.406 -25.484 1 97.94 361 ASP B CA 1
ATOM 5794 C C . ASP B 1 361 ? -12.578 -34.125 -24.016 1 97.94 361 ASP B C 1
ATOM 5796 O O . ASP B 1 361 ? -13.227 -34.719 -23.141 1 97.94 361 ASP B O 1
ATOM 5800 N N . ASP B 1 362 ? -11.594 -33.312 -23.719 1 97.94 362 ASP B N 1
ATOM 5801 C CA . ASP B 1 362 ? -11.195 -33.031 -22.344 1 97.94 362 ASP B CA 1
ATOM 5802 C C . ASP B 1 362 ? -12 -31.875 -21.781 1 97.94 362 ASP B C 1
ATOM 5804 O O . ASP B 1 362 ? -11.992 -31.656 -20.562 1 97.94 362 ASP B O 1
ATOM 5808 N N . ILE B 1 363 ? -12.695 -31.156 -22.594 1 98.25 363 ILE B N 1
ATOM 5809 C CA . ILE B 1 363 ? -13.312 -29.891 -22.234 1 98.25 363 ILE B CA 1
ATOM 5810 C C . ILE B 1 363 ? -14.359 -30.109 -21.141 1 98.25 363 ILE B C 1
ATOM 5812 O O . ILE B 1 363 ? -14.406 -29.359 -20.156 1 98.25 363 ILE B O 1
ATOM 5816 N N . PRO B 1 364 ? -15.203 -31.172 -21.203 1 98 364 PRO B N 1
ATOM 5817 C CA . PRO B 1 364 ? -16.188 -31.375 -20.125 1 98 364 PRO B CA 1
ATOM 5818 C C . PRO B 1 364 ? -15.523 -31.516 -18.75 1 98 364 PRO B C 1
ATOM 5820 O O . PRO B 1 364 ? -16.031 -30.953 -17.766 1 98 364 PRO B O 1
ATOM 5823 N N . ASN B 1 365 ? -14.414 -32.188 -18.703 1 96.5 365 ASN B N 1
ATOM 5824 C CA . ASN B 1 365 ? -13.719 -32.344 -17.422 1 96.5 365 ASN B CA 1
ATOM 5825 C C . ASN B 1 365 ? -13.102 -31.016 -16.969 1 96.5 365 ASN B C 1
ATOM 5827 O O . ASN B 1 365 ? -13.055 -30.734 -15.766 1 96.5 365 ASN B O 1
ATOM 5831 N N . LEU B 1 366 ? -12.57 -30.281 -17.906 1 97.44 366 LEU B N 1
ATOM 5832 C CA . LEU B 1 366 ? -12.016 -28.984 -17.562 1 97.44 366 LEU B CA 1
ATOM 5833 C C . LEU B 1 366 ? -13.102 -28.047 -17.031 1 97.44 366 LEU B C 1
ATOM 5835 O O . LEU B 1 366 ? -12.867 -27.297 -16.078 1 97.44 366 LEU B O 1
ATOM 5839 N N . VAL B 1 367 ? -14.289 -28.125 -17.641 1 97.88 367 VAL B N 1
ATOM 5840 C CA . VAL B 1 367 ? -15.43 -27.328 -17.188 1 97.88 367 VAL B CA 1
ATOM 5841 C C . VAL B 1 367 ? -15.828 -27.75 -15.773 1 97.88 367 VAL B C 1
ATOM 5843 O O . VAL B 1 367 ? -16.016 -26.906 -14.898 1 97.88 367 VAL B O 1
ATOM 5846 N N . LYS B 1 368 ? -15.93 -29 -15.523 1 94.56 368 LYS B N 1
ATOM 5847 C CA . LYS B 1 368 ? -16.297 -29.562 -14.227 1 94.56 368 LYS B CA 1
ATOM 5848 C C . LYS B 1 368 ? -15.328 -29.125 -13.141 1 94.56 368 LYS B C 1
ATOM 5850 O O . LYS B 1 368 ? -15.719 -28.906 -11.992 1 94.56 368 LYS B O 1
ATOM 5855 N N . GLY B 1 369 ? -14.055 -29.016 -13.508 1 92 369 GLY B N 1
ATOM 5856 C CA . GLY B 1 369 ? -13.047 -28.594 -12.555 1 92 369 GLY B CA 1
ATOM 5857 C C . GLY B 1 369 ? -13.062 -27.094 -12.297 1 92 369 GLY B C 1
ATOM 5858 O O . GLY B 1 369 ? -12.641 -26.641 -11.234 1 92 369 GLY B O 1
ATOM 5859 N N . THR B 1 370 ? -13.547 -26.281 -13.227 1 95.06 370 THR B N 1
ATOM 5860 C CA . THR B 1 370 ? -13.531 -24.812 -13.148 1 95.06 370 THR B CA 1
ATOM 5861 C C . THR B 1 370 ? -14.688 -24.312 -12.281 1 95.06 370 THR B C 1
ATOM 5863 O O . THR B 1 370 ? -14.5 -23.438 -11.438 1 95.06 370 THR B O 1
ATOM 5866 N N . MET B 1 371 ? -15.828 -24.922 -12.406 1 93.31 371 MET B N 1
ATOM 5867 C CA . MET B 1 371 ? -17.078 -24.391 -11.875 1 93.31 371 MET B CA 1
ATOM 5868 C C . MET B 1 371 ? -17.047 -24.344 -10.352 1 93.31 371 MET B C 1
ATOM 5870 O O . MET B 1 371 ? -17.562 -23.406 -9.75 1 93.31 371 MET B O 1
ATOM 5874 N N . PRO B 1 372 ? -16.375 -25.297 -9.703 1 88.81 372 PRO B N 1
ATOM 5875 C CA . PRO B 1 372 ? -16.391 -25.266 -8.234 1 88.81 372 PRO B CA 1
ATOM 5876 C C . PRO B 1 372 ? -15.406 -24.234 -7.664 1 88.81 372 PRO B C 1
ATOM 5878 O O . PRO B 1 372 ? -15.352 -24.047 -6.445 1 88.81 372 PRO B O 1
ATOM 5881 N N . GLN B 1 373 ? -14.578 -23.609 -8.516 1 89.06 373 GLN B N 1
ATOM 5882 C CA . GLN B 1 373 ? -13.633 -22.609 -8.023 1 89.06 373 GLN B CA 1
ATOM 5883 C C . GLN B 1 373 ? -14.336 -21.281 -7.738 1 89.06 373 GLN B C 1
ATOM 5885 O O . GLN B 1 373 ? -13.969 -20.234 -8.297 1 89.06 373 GLN B O 1
ATOM 5890 N N . HIS B 1 374 ? -15.219 -21.25 -6.758 1 87.38 374 HIS B N 1
ATOM 5891 C CA . HIS B 1 374 ? -16.125 -20.141 -6.477 1 87.38 374 HIS B CA 1
ATOM 5892 C C . HIS B 1 374 ? -15.367 -18.891 -6.078 1 87.38 374 HIS B C 1
ATOM 5894 O O . HIS B 1 374 ? -15.781 -17.766 -6.406 1 87.38 374 HIS B O 1
ATOM 5900 N N . ARG B 1 375 ? -14.312 -19.094 -5.375 1 84 375 ARG B N 1
ATOM 5901 C CA . ARG B 1 375 ? -13.516 -17.953 -4.949 1 84 375 ARG B CA 1
ATOM 5902 C C . ARG B 1 375 ? -13.094 -17.109 -6.141 1 84 375 ARG B C 1
ATOM 5904 O O . ARG B 1 375 ? -12.945 -15.891 -6.023 1 84 375 ARG B O 1
ATOM 5911 N N . LEU B 1 376 ? -12.938 -17.75 -7.273 1 91.5 376 LEU B N 1
ATOM 5912 C CA . LEU B 1 376 ? -12.461 -17.094 -8.484 1 91.5 376 LEU B CA 1
ATOM 5913 C C . LEU B 1 376 ? -13.617 -16.781 -9.422 1 91.5 376 LEU B C 1
ATOM 5915 O O . LEU B 1 376 ? -13.758 -15.648 -9.891 1 91.5 376 LEU B O 1
ATOM 5919 N N . THR B 1 377 ? -14.492 -17.734 -9.625 1 93.75 377 THR B N 1
ATOM 5920 C CA . THR B 1 377 ? -15.555 -17.578 -10.617 1 93.75 377 THR B CA 1
ATOM 5921 C C . THR B 1 377 ? -16.547 -16.5 -10.195 1 93.75 377 THR B C 1
ATOM 5923 O O . THR B 1 377 ? -17.109 -15.805 -11.047 1 93.75 377 THR B O 1
ATOM 5926 N N . LYS B 1 378 ? -16.672 -16.266 -8.93 1 90.81 378 LYS B N 1
ATOM 5927 C CA . LYS B 1 378 ? -17.625 -15.273 -8.438 1 90.81 378 LYS B CA 1
ATOM 5928 C C . LYS B 1 378 ? -17.094 -13.859 -8.641 1 90.81 378 LYS B C 1
ATOM 5930 O O . LYS B 1 378 ? -17.844 -12.883 -8.531 1 90.81 378 LYS B O 1
ATOM 5935 N N . LEU B 1 379 ? -15.859 -13.781 -8.945 1 95.06 379 LEU B N 1
ATOM 5936 C CA . LEU B 1 379 ? -15.258 -12.469 -9.156 1 95.06 379 LEU B CA 1
ATOM 5937 C C . LEU B 1 379 ? -15.266 -12.102 -10.641 1 95.06 379 LEU B C 1
ATOM 5939 O O . LEU B 1 379 ? -14.805 -11.023 -11.016 1 95.06 379 LEU B O 1
ATOM 5943 N N . SER B 1 380 ? -15.781 -13.031 -11.43 1 97 380 SER B N 1
ATOM 5944 C CA . SER B 1 380 ? -15.93 -12.695 -12.844 1 97 380 SER B CA 1
ATOM 5945 C C . SER B 1 380 ? -16.828 -11.484 -13.031 1 97 380 SER B C 1
ATOM 5947 O O . SER B 1 380 ? -17.891 -11.391 -12.414 1 97 380 SER B O 1
ATOM 5949 N N . PRO B 1 381 ? -16.375 -10.516 -13.859 1 97.19 381 PRO B N 1
ATOM 5950 C CA . PRO B 1 381 ? -17.219 -9.336 -14.07 1 97.19 381 PRO B CA 1
ATOM 5951 C C . PRO B 1 381 ? -18.484 -9.648 -14.859 1 97.19 381 PRO B C 1
ATOM 5953 O O . PRO B 1 381 ? -19.406 -8.82 -14.914 1 97.19 381 PRO B O 1
ATOM 5956 N N . LYS B 1 382 ? -18.516 -10.812 -15.484 1 96.5 382 LYS B N 1
ATOM 5957 C CA . LYS B 1 382 ? -19.688 -11.297 -16.203 1 96.5 382 LYS B CA 1
ATOM 5958 C C . LYS B 1 382 ? -20.141 -12.648 -15.672 1 96.5 382 LYS B C 1
ATOM 5960 O O . LYS B 1 382 ? -19.312 -13.5 -15.336 1 96.5 382 LYS B O 1
ATOM 5965 N N . ALA B 1 383 ? -21.469 -12.812 -15.68 1 94.88 383 ALA B N 1
ATOM 5966 C CA . ALA B 1 383 ? -22 -14.094 -15.219 1 94.88 383 ALA B CA 1
ATOM 5967 C C . ALA B 1 383 ? -21.516 -15.242 -16.109 1 94.88 383 ALA B C 1
ATOM 5969 O O . ALA B 1 383 ? -21.422 -15.086 -17.328 1 94.88 383 ALA B O 1
ATOM 5970 N N . ILE B 1 384 ? -21.312 -16.344 -15.453 1 97.38 384 ILE B N 1
ATOM 5971 C CA . ILE B 1 384 ? -20.828 -17.469 -16.234 1 97.38 384 ILE B CA 1
ATOM 5972 C C . ILE B 1 384 ? -21.672 -18.703 -15.914 1 97.38 384 ILE B C 1
ATOM 5974 O O . ILE B 1 384 ? -22.312 -18.781 -14.867 1 97.38 384 ILE B O 1
ATOM 5978 N N . ASP B 1 385 ? -21.75 -19.594 -16.844 1 97.56 385 ASP B N 1
ATOM 5979 C CA . ASP B 1 385 ? -22.266 -20.938 -16.688 1 97.56 385 ASP B CA 1
ATOM 5980 C C . ASP B 1 385 ? -21.406 -21.953 -17.453 1 97.56 385 ASP B C 1
ATOM 5982 O O . ASP B 1 385 ? -20.344 -21.594 -17.969 1 97.56 385 ASP B O 1
ATOM 5986 N N . GLU B 1 386 ? -21.797 -23.156 -17.484 1 98.06 386 GLU B N 1
ATOM 5987 C CA . GLU B 1 386 ? -21 -24.219 -18.094 1 98.06 386 GLU B CA 1
ATOM 5988 C C . GLU B 1 386 ? -20.844 -23.984 -19.594 1 98.06 386 GLU B C 1
ATOM 5990 O O . GLU B 1 386 ? -19.797 -24.297 -20.172 1 98.06 386 GLU B O 1
ATOM 5995 N N . GLU B 1 387 ? -21.828 -23.453 -20.188 1 98.31 387 GLU B N 1
ATOM 5996 C CA . GLU B 1 387 ? -21.797 -23.188 -21.625 1 98.31 387 GLU B CA 1
ATOM 5997 C C . GLU B 1 387 ? -20.766 -22.109 -21.969 1 98.31 387 GLU B C 1
ATOM 5999 O O . GLU B 1 387 ? -20.031 -22.234 -22.953 1 98.31 387 GLU B O 1
ATOM 6004 N N . VAL B 1 388 ? -20.781 -21.094 -21.172 1 98.44 388 VAL B N 1
ATOM 6005 C CA . VAL B 1 388 ? -19.828 -20 -21.375 1 98.44 388 VAL B CA 1
ATOM 6006 C C . VAL B 1 388 ? -18.406 -20.531 -21.219 1 98.44 388 VAL B C 1
ATOM 6008 O O . VAL B 1 388 ? -17.547 -20.266 -22.062 1 98.44 388 VAL B O 1
ATOM 6011 N N . ILE B 1 389 ? -18.156 -21.312 -20.141 1 98.75 389 ILE B N 1
ATOM 6012 C CA . ILE B 1 389 ? -16.828 -21.844 -19.875 1 98.75 389 ILE B CA 1
ATOM 6013 C C . ILE B 1 389 ? -16.422 -22.797 -21 1 98.75 389 ILE B C 1
ATOM 6015 O O . ILE B 1 389 ? -15.273 -22.797 -21.438 1 98.75 389 ILE B O 1
ATOM 6019 N N . THR B 1 390 ? -17.375 -23.578 -21.453 1 98.75 390 THR B N 1
ATOM 6020 C CA . THR B 1 390 ? -17.125 -24.469 -22.578 1 98.75 390 THR B CA 1
ATOM 6021 C C . THR B 1 390 ? -16.672 -23.672 -23.812 1 98.75 390 THR B C 1
ATOM 6023 O O . THR B 1 390 ? -15.68 -24.016 -24.453 1 98.75 390 THR B O 1
ATOM 6026 N N . GLY B 1 391 ? -17.406 -22.656 -24.094 1 98.69 391 GLY B N 1
ATOM 6027 C CA . GLY B 1 391 ? -17.062 -21.812 -25.234 1 98.69 391 GLY B CA 1
ATOM 6028 C C . GLY B 1 391 ? -15.672 -21.203 -25.125 1 98.69 391 GLY B C 1
ATOM 6029 O O . GLY B 1 391 ? -14.93 -21.156 -26.109 1 98.69 391 GLY B O 1
ATOM 6030 N N . ILE B 1 392 ? -15.312 -20.719 -23.953 1 98.81 392 ILE B N 1
ATOM 6031 C CA . ILE B 1 392 ? -14.008 -20.109 -23.719 1 98.81 392 ILE B CA 1
ATOM 6032 C C . ILE B 1 392 ? -12.906 -21.156 -23.922 1 98.81 392 ILE B C 1
ATOM 6034 O O . ILE B 1 392 ? -11.891 -20.875 -24.562 1 98.81 392 ILE B O 1
ATOM 6038 N N . LEU B 1 393 ? -13.117 -22.359 -23.375 1 98.81 393 LEU B N 1
ATOM 6039 C CA . LEU B 1 393 ? -12.133 -23.438 -23.484 1 98.81 393 LEU B CA 1
ATOM 6040 C C . LEU B 1 393 ? -11.984 -23.875 -24.938 1 98.81 393 LEU B C 1
ATOM 6042 O O . LEU B 1 393 ? -10.875 -24.156 -25.406 1 98.81 393 LEU B O 1
ATOM 6046 N N . GLU B 1 394 ? -13.078 -23.922 -25.656 1 98.75 394 GLU B N 1
ATOM 6047 C CA . GLU B 1 394 ? -13.023 -24.297 -27.062 1 98.75 394 GLU B CA 1
ATOM 6048 C C . GLU B 1 394 ? -12.219 -23.281 -27.875 1 98.75 394 GLU B C 1
ATOM 6050 O O . GLU B 1 394 ? -11.398 -23.641 -28.703 1 98.75 394 GLU B O 1
ATOM 6055 N N . LYS B 1 395 ? -12.43 -22.047 -27.562 1 98.5 395 LYS B N 1
ATOM 6056 C CA . LYS B 1 395 ? -11.719 -20.969 -28.25 1 98.5 395 LYS B CA 1
ATOM 6057 C C . LYS B 1 395 ? -10.234 -20.984 -27.875 1 98.5 395 LYS B C 1
ATOM 6059 O O . LYS B 1 395 ? -9.422 -20.359 -28.562 1 98.5 395 LYS B O 1
ATOM 6064 N N . SER B 1 396 ? -9.867 -21.641 -26.812 1 98.81 396 SER B N 1
ATOM 6065 C CA . SER B 1 396 ? -8.508 -21.609 -26.297 1 98.81 396 SER B CA 1
ATOM 6066 C C . SER B 1 396 ? -7.727 -22.844 -26.719 1 98.81 396 SER B C 1
ATOM 6068 O O . SER B 1 396 ? -6.578 -23.031 -26.312 1 98.81 396 SER B O 1
ATOM 6070 N N . LEU B 1 397 ? -8.391 -23.734 -27.516 1 98.69 397 LEU B N 1
ATOM 6071 C CA . LEU B 1 397 ? -7.66 -24.891 -28.016 1 98.69 397 LEU B CA 1
ATOM 6072 C C . LEU B 1 397 ? -6.457 -24.469 -28.844 1 98.69 397 LEU B C 1
ATOM 6074 O O . LEU B 1 397 ? -5.375 -25.047 -28.734 1 98.69 397 LEU B O 1
ATOM 6078 N N . LYS B 1 398 ? -6.711 -23.438 -29.562 1 98.12 398 LYS B N 1
ATOM 6079 C CA . LYS B 1 398 ? -5.652 -22.75 -30.312 1 98.12 398 LYS B CA 1
ATOM 6080 C C . LYS B 1 398 ? -5.77 -21.234 -30.172 1 98.12 398 LYS B C 1
ATOM 6082 O O . LYS B 1 398 ? -6.855 -20.672 -30.328 1 98.12 398 LYS B O 1
ATOM 6087 N N . ASN B 1 399 ? -4.629 -20.578 -29.875 1 97.75 399 ASN B N 1
ATOM 6088 C CA . ASN B 1 399 ? -4.648 -19.141 -29.719 1 97.75 399 ASN B CA 1
ATOM 6089 C C . ASN B 1 399 ? -4.066 -18.422 -30.938 1 97.75 399 ASN B C 1
ATOM 6091 O O . ASN B 1 399 ? -4.414 -17.266 -31.203 1 97.75 399 ASN B O 1
ATOM 6095 N N . TYR B 1 400 ? -3.107 -19.047 -31.594 1 94.75 400 TYR B N 1
ATOM 6096 C CA . TYR B 1 400 ? -2.51 -18.469 -32.781 1 94.75 400 TYR B CA 1
ATOM 6097 C C . TYR B 1 400 ? -1.882 -19.547 -33.656 1 94.75 400 TYR B C 1
ATOM 6099 O O . TYR B 1 400 ? -1.593 -20.641 -33.188 1 94.75 400 TYR B O 1
#

Radius of gyration: 27.22 Å; Cα contacts (8 Å, |Δi|>4): 1715; chains: 2; bounding box: 52×78×67 Å

InterPro domains:
  IPR001670 Alcohol dehydrogenase, iron-type/glycerol dehydrogenase GldA [PF00465] (1-158)
  IPR039697 Iron-type alcohol dehydrogenase-like [PTHR11496] (2-397)
  IPR042157 Hydroxyacid-oxoacid transhydrogenase [cd08190] (2-397)
  IPR056798 Fe-containing alcohol dehydrogenase-like, C-terminal [PF25137] (209-396)

Secondary structure (DSSP, 8-state):
-TTTT-SEEEEEEETTGGGSHHHHHHHHHHHHTT-EEEEEEEEPSS-BHHHHHHHHHHHHHHT-SEEEEEESHHHHHHHHHHHHHHTSTTS-TTTSBPTTTS------SPPPPEEEEE--SS--GGG--EEEEEEGGGTEEEEEE-GGGS-SEEE--GGGGTT--HHHHHHHHHHHHHHHHHHHHSPBGGG--SPPSSGGG--S---B-HHHHHHHHHHHHHHHHHHHHHHH-TT-HHHHHHHHHHHHHHHHHHHHH---HHHHHHHHHHHT--S---TTS-SSS----HHHHHHTTHHHHHHHHGGGSHHHHHHHHHHTT---TT--GGGHHHHHHHHHHHHHHHTT---TTGGGT--GGGHHHHHHHHTT-HHHHTT-SS---HHHHHHHHHHTS---/-TTTT-SEEEEEEETTGGGSHHHHHHHHHHHHTT-EEEEEEEEPSS-BHHHHHHHHHHHHHHT-SEEEEEESHHHHHHHHHHHHHHTSTTS-TTTSBPTTTS--PPP-SPPPPEEEEE--SS--GGG--EEEEEEGGGTEEEEEE-GGGS-SEEE--GGGGTT--HHHHHHHHHHHHHHHHHHHHSPBGGG--SPPSSGGG--S---B-HHHHHHHHHHHHHHHHHHHHHHH-TT-HHHHHHHHHHHHHHHHHHHHH---HHHHHHHHHHHT--S---TTS-SSS----HHHHHHTTHHHHHHHHGGGSHHHHHHHHHHTT---TT--GGGHHHHHHHHHHHHHHHTT---TTGGGT--GGGHHHHHHHHTT-HHHHTT-SS---HHHHHHHHHHTS---